Protein AF-0000000087667896 (afdb_homodimer)

Foldseek 3Di:
DPPDAPAQEKEAQAQEDFLVDTDGWMFGHHQQFTADTGHPDGHHPYYHYLHLWYKFFQFEFAAAAAPAPDDVPDAFQHHQQLVLLLQQQLRHAEYAHEQADFAPDAQQVSVVVNCVRNQQHHLHAYHYAYQPQYLDPCCLPPVVLVVLVQFNQEYEAECADPRGHDDLVSLLSVQLSSQQNLGEYEYAFFHHCQLVVQVVVCVVVVNFAQLVLQVSRDLVRRLVRLLSSLVSNVVQLGAYEYEADQFLSSLVSLVVSVVVVRNYAYAHEVCSQPPASVLRGDLQRNSLQQAAPVGHYHNVGNVSVLVCLLVVSHQAYHHNAGHDAPCCQQVVPRRRGNVNGDHHHGGSSPGLQSCLQCCPVVPPHHPSSSLRRGFVVVCLQSFNPPLGSGDDGPHRPWIFIKNQADKDQDFPVLGSHRYPGHSRHRDIGGMGTQWTAHSRDTQGHRSDGNTRRSPYYHDRGDNSGDRDNDGGPVVVD/DPPDAPAQEKEAQAQEDFLVDTDGWMFGHHQQFTADTGHPDGHHPYYHYLHLWYKFFQFEFEAAAAPAPDDVPDAFQHHQQLVQLLQQQLRHAEYAHEQADFAPDAQQVSVVVNCVRQQQHHQHAYHYAYQPQYLDPCCLVPVVLVVLVQFNQEYEAECADPRGHDDLVSLLSVQLSSQQNLGEYEYAFFHHCQLVVQVVVCVVVVNFAQLVLQVSRDLVRRLVRLLSSLVSNVVQLGAYEYEADQFLSSLVSLVVSVVVVRNYAYAHEVCSQPPASVLRRDLQRNSLQQAAPVGHYHNVGNVSVLVCLLVCSHQAYHHNAGHDAPCCQQVVPRRRGNVSGDHHHGGSSPGLQSCLQCCVVVPPHHPSSSLRRGFVVVCLQSFNPPLGSGDDGPHRPWIFIKNQADKDQDFPVLGRHRYPGHSRHRPIGGMGTQWTDHSRDTQGHRSDGNTRRSPYYHDRGDSSGDRDNDGGPVVVD

pLDDT: mean 96.8, std 5.6, range [40.88, 98.94]

InterPro domains:
  IPR006680 Amidohydrolase-related [PF01979] (54-443)
  IPR011059 Metal-dependent hydrolase, composite domain superfamily [G3DSA:2.30.40.10] (11-459)
  IPR011059 Metal-dependent hydrolase, composite domain superfamily [SSF51338] (7-74)
  IPR011059 Metal-dependent hydrolase, composite domain superfamily [SSF51338] (353-462)
  IPR011778 Hydantoinase/dihydropyrimidinase [TIGR02033] (10-461)
  IPR011778 Hydantoinase/dihydropyrimidinase [cd01314] (9-456)
  IPR032466 Metal-dependent hydrolase [SSF51556] (58-389)
  IPR050378 Metallo-dependent Hydrolases Superfamily [PTHR11647] (6-462)

Sequence (954 aa):
MSSKPSFDLVIRGGRVVLPDETVGADIGIVNGLIAAIGPRLGPGKREISAEGRLVLPGGVDSHCHMDQQPWEGKATADDFNTGTLSALCGGTTTVIPFAMQMRGQSLRDIVEDYHQRAGPKAHIDYGFHLIVGDPSPDVLRDEIPALIAEGCTSMKIYLTYDGLKLDDYEVLNVLDLARAEGAMVMVHAENDACIRWLTERFIAARKTQLRYHVQAHPEIGDREATFRAISLSELIETPILISHVAAGGAVEEIRRAKARGLPVYAETCPQYLFLSAEDIDTEDLSGSKCVCTPPPRDKSNQPAIWQGILDGTLELFTSDHSPWNYADKIAGGPDTPFHRIPNGIPGIETRLALLFSAGVNGGRISLQKFADLTSGAPARLFGLYPRKGVIAVGSDADLAIWDPERSVTIDNDMLHHATDHTPYAGQTVRGWPVMTISRGDLVWDDGKVLSEPGRGQFIVRQRPFPPQQGLSKVLASMSSKPSFDLVIRGGRVVLPDETVGADIGIVNGLIAAIGPRLGPGKREISAEGRLVLPGGVDSHCHMDQQPWEGKATADDFNTGTLSALCGGTTTVIPFAMQMRGQSLRDIVEDYHQRAGPKAHIDYGFHLIVGDPSPDVLRDEIPALIAEGCTSMKIYLTYDGLKLDDYEVLNVLDLARAEGAMVMVHAENDACIRWLTERFIAARKTQLRYHVQAHPEIGDREATFRAISLSELIETPILISHVAAGGAVEEIRRAKARGLPVYAETCPQYLFLSAEDIDTEDLSGSKCVCTPPPRDKSNQPAIWQGILDGTLELFTSDHSPWNYADKIAGGPDTPFHRIPNGIPGIETRLALLFSAGVNGGRISLQKFADLTSGAPARLFGLYPRKGVIAVGSDADLAIWDPERSVTIDNDMLHHATDHTPYAGQTVRGWPVMTISRGDLVWDDGKVLSEPGRGQFIVRQRPFPPQQGLSKVLAS

Secondary structure (DSSP, 8-state):
-----SEEEEEEEEEEE-SS-EEEEEEEEETTEEEEEESS---EEEEEE-TTSEEEEPEEEEEE--SPPPBTTB--S--HHHHHHHHHHTTEEEEEEEEEPPTT--HHHHHHHHHHHHTTT-SSEE--EEE-S---HHIIIIIHHHHHHTT--EEEEESSSTTTBPPHHHHHHHHHHHHHHT-EEEEE---HHHHHHHHHHHHHTT--STHHHHHHS-HHHHHHHHHHHHHHHHHHT--EEE-S---HHHHHHHHHHHHTT--EEEEE-THHHH--HHHH--TTSGGGGG--SSPP--GGGHHHHHHHHHHTSS-EE---B----HHHHTTT-TT--GGGSPP-B--TTTHHHHHIIIIITTTSS-HHHHHIIIIIHHHHHTT-TTTSSS--TTSB--EEEEEEEEEEE--GGG--SSSS--TTTT-EEEEEEEEEEETTEEEEETTEE---TT---B--PPPSS----SPPHHHH-/-----SEEEEEEEEEEE-SS-EEEEEEEEETTEEEEEESS---EEEEEE-TTSEEEEPEEEEEE--SPPPBTTB--S--HHHHHHHHHHTTEEEEEEEEEPPTT--HHHHHHHHHHHHTTT-SSEE--EEE-S---HHIIIIIHHHHHHTT--EEEEESSSTTTBPPHHHHHHHHHHHHHHT-EEEEE---HHHHHHHHHHHHHTT--STHHHHHHS-HHHHHHHHHHHHHHHHHHT--EEE-S---HHHHHHHHHHHHTT--EEEEE-THHHH--HHHH--TTSGGGGG--SSPP--GGGHHHHHHHHHTTSS-EE---B----HHHHTTT-TT--GGGSPP-B--TTTHHHHHIIIIITTTSS-HHHHHIIIIIHHHHHTT-TTTSSS--TTSB--EEEEEEEEEEE--GGG--SSSS--TTTT-EEEEEEEEEEETTEEEEETTEE---TT---B--PPPSS----SPPHHHH-

Radius of gyration: 33.61 Å; Cα contacts (8 Å, |Δi|>4): 2438; chains: 2; bounding box: 56×120×76 Å

Solvent-accessible surface area (backbone atoms only — not comparable to full-atom values): 45666 Å² total; per-residue (Å²): 129,84,73,76,60,76,20,55,31,22,43,35,53,13,38,33,47,30,86,88,49,74,40,76,24,21,38,30,20,46,95,27,19,22,67,41,74,39,70,84,62,73,55,30,74,36,73,44,80,29,64,90,20,37,35,34,38,12,24,28,33,68,34,34,54,41,57,42,75,59,60,95,84,45,56,50,45,22,31,32,40,33,38,32,44,12,19,31,63,25,19,28,34,35,38,25,29,51,38,73,28,42,56,90,52,58,58,58,62,43,48,53,51,48,49,65,54,33,47,66,20,13,42,36,32,31,44,44,28,38,30,53,22,45,83,42,69,64,40,59,69,47,40,49,56,53,40,31,75,65,16,36,28,31,34,34,38,30,42,32,58,92,62,31,36,47,54,66,49,56,46,51,53,53,42,52,50,27,30,40,61,8,31,41,38,33,33,44,44,35,34,40,38,55,29,53,53,41,42,53,52,31,50,75,69,70,48,37,54,42,51,45,46,47,63,21,56,41,60,61,31,29,25,42,26,38,47,43,52,52,40,56,27,58,66,55,67,28,54,36,29,43,44,55,54,51,42,44,60,32,49,51,50,51,41,52,40,40,73,70,67,46,62,64,43,25,23,26,35,56,52,39,69,77,44,28,37,70,56,24,48,40,91,83,55,66,11,54,51,54,34,32,80,71,41,31,38,55,69,85,39,28,62,46,49,51,48,26,46,74,73,56,50,30,44,29,49,27,35,54,17,28,24,50,35,63,68,67,40,40,65,70,41,96,72,42,38,33,91,67,39,60,68,27,30,51,34,48,39,49,38,53,32,53,48,37,18,58,26,40,74,57,67,73,39,50,69,46,53,51,44,31,29,28,6,29,41,40,15,47,63,54,22,37,51,63,47,36,27,36,64,45,74,72,6,39,27,29,30,15,33,23,37,66,74,44,74,45,65,41,46,51,87,78,51,55,51,62,39,80,57,45,69,56,50,74,45,71,34,36,21,39,52,39,29,16,25,48,51,52,37,72,32,26,53,69,90,41,80,60,55,48,66,34,6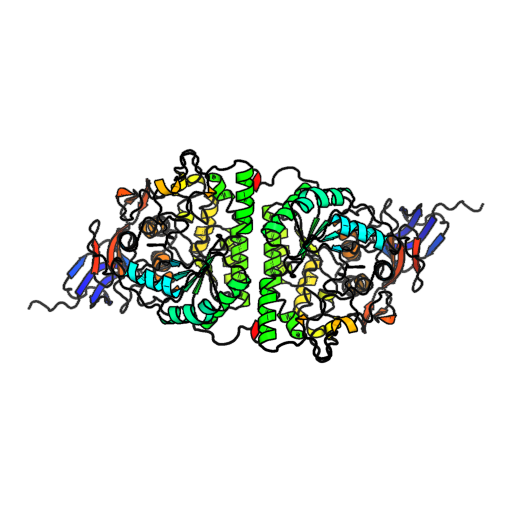6,18,43,81,49,71,26,38,57,53,41,77,55,39,83,64,72,37,70,74,74,65,102,129,85,74,77,60,75,20,56,31,23,43,35,55,12,40,34,48,31,88,89,48,72,42,77,25,20,39,31,22,44,95,27,19,23,66,41,74,38,70,84,63,73,54,30,74,36,74,44,81,30,65,91,21,36,34,34,37,12,23,28,33,68,33,33,54,40,57,42,75,58,60,94,82,42,58,50,45,22,31,33,39,33,39,33,44,13,21,32,62,26,19,28,35,33,38,26,27,49,37,70,30,42,58,90,51,56,58,57,60,42,46,53,51,48,51,66,54,33,45,64,21,14,40,36,33,30,44,45,29,38,30,53,21,46,84,43,70,62,40,59,69,49,42,48,55,53,42,31,74,66,16,36,28,31,34,34,38,30,43,33,58,90,63,30,36,47,54,68,49,56,45,51,53,52,42,52,51,26,30,40,61,6,30,40,38,32,33,45,43,34,36,40,39,55,30,52,53,40,43,52,53,31,51,75,68,70,48,38,54,43,52,46,47,46,64,22,55,40,60,61,29,28,24,40,26,40,48,43,53,51,40,57,27,58,66,55,68,26,54,36,29,42,44,55,54,50,42,44,60,31,49,50,51,50,42,54,42,39,74,72,67,46,60,65,43,25,23,26,36,54,54,39,69,77,43,28,38,70,57,25,48,40,91,83,55,68,10,55,50,55,33,33,80,72,39,32,38,56,70,85,41,28,62,46,51,52,49,26,46,73,72,54,52,29,43,28,49,27,35,55,17,28,24,50,36,63,67,65,38,41,64,72,41,98,74,42,38,34,92,70,39,59,68,26,31,50,34,48,40,50,39,51,32,53,48,38,19,58,26,40,74,56,66,73,39,50,70,47,53,52,45,32,29,29,6,30,41,40,16,46,64,55,21,37,51,63,47,36,28,37,66,45,73,71,7,40,26,29,29,16,32,24,37,67,74,44,74,45,67,40,46,52,86,79,50,56,51,62,37,81,55,43,70,55,52,72,44,71,34,36,21,38,53,38,28,18,24,48,50,53,38,70,31,25,53,68,90,40,79,60,56,51,65,33,65,18,43,82,50,71,26,39,57,53,40,76,55,38,84,66,72,38,70,72,74,64,104

Structure (mmCIF, N/CA/C/O backbone):
data_AF-0000000087667896-model_v1
#
loop_
_entity.id
_entity.type
_entity.pdbx_description
1 polymer D-hydantoinase
#
loop_
_atom_site.group_PDB
_atom_site.id
_atom_site.type_symbol
_atom_site.label_atom_id
_atom_site.label_alt_id
_atom_site.label_comp_id
_atom_site.label_asym_id
_atom_site.label_entity_id
_atom_site.label_seq_id
_atom_site.pdbx_PDB_ins_code
_atom_site.Cartn_x
_atom_site.Cartn_y
_atom_site.Cartn_z
_atom_site.occupancy
_atom_site.B_iso_or_equiv
_atom_site.auth_seq_id
_atom_site.auth_comp_id
_atom_site.auth_asym_id
_atom_site.auth_atom_id
_atom_site.pdbx_PDB_model_num
ATOM 1 N N . MET A 1 1 ? 18.406 -54.406 -46.281 1 41.22 1 MET A N 1
ATOM 2 C CA . MET A 1 1 ? 19.312 -53.781 -45.344 1 41.22 1 MET A CA 1
ATOM 3 C C . MET A 1 1 ? 18.547 -53 -44.281 1 41.22 1 MET A C 1
ATOM 5 O O . MET A 1 1 ? 17.797 -52.062 -44.594 1 41.22 1 MET A O 1
ATOM 9 N N . SER A 1 2 ? 18.094 -53.625 -43.281 1 46.47 2 SER A N 1
ATOM 10 C CA . SER A 1 2 ? 17.297 -53.125 -42.156 1 46.47 2 SER A CA 1
ATOM 11 C C . SER A 1 2 ? 17.922 -51.875 -41.531 1 46.47 2 SER A C 1
ATOM 13 O O . SER A 1 2 ? 19.031 -51.938 -41 1 46.47 2 SER A O 1
ATOM 15 N N . SER A 1 3 ? 17.953 -50.688 -42.094 1 57.38 3 SER A N 1
ATOM 16 C CA . SER A 1 3 ? 18.641 -49.469 -41.719 1 57.38 3 SER A CA 1
ATOM 17 C C . SER A 1 3 ? 18.531 -49.219 -40.219 1 57.38 3 SER A C 1
ATOM 19 O O . SER A 1 3 ? 17.484 -49.438 -39.625 1 57.38 3 SER A O 1
ATOM 21 N N . LYS A 1 4 ? 19.703 -49.219 -39.625 1 71.75 4 LYS A N 1
ATOM 22 C CA . LYS A 1 4 ? 19.875 -49 -38.188 1 71.75 4 LYS A CA 1
ATOM 23 C C . LYS A 1 4 ? 19.125 -47.719 -37.75 1 71.75 4 LYS A C 1
ATOM 25 O O . LYS A 1 4 ? 19.328 -46.656 -38.312 1 71.75 4 LYS A O 1
ATOM 30 N N . PRO A 1 5 ? 18.062 -47.875 -36.844 1 83 5 PRO A N 1
ATOM 31 C CA . PRO A 1 5 ? 17.328 -46.719 -36.375 1 83 5 PRO A CA 1
ATOM 32 C C . PRO A 1 5 ? 18.234 -45.562 -35.938 1 83 5 PRO A C 1
ATOM 34 O O . PRO A 1 5 ? 19.234 -45.812 -35.25 1 83 5 PRO A O 1
ATOM 37 N N . SER A 1 6 ? 17.797 -44.344 -36.375 1 90.81 6 SER A N 1
ATOM 38 C CA . SER A 1 6 ? 18.578 -43.125 -36.094 1 90.81 6 SER A CA 1
ATOM 39 C C . SER A 1 6 ? 18.141 -42.469 -34.781 1 90.81 6 SER A C 1
ATOM 41 O O . SER A 1 6 ? 18.891 -41.688 -34.188 1 90.81 6 SER A O 1
ATOM 43 N N . PHE A 1 7 ? 16.922 -42.812 -34.406 1 97.56 7 PHE A N 1
ATOM 44 C CA . PHE A 1 7 ? 16.344 -42.156 -33.25 1 97.56 7 PHE A CA 1
ATOM 45 C C . PHE A 1 7 ? 15.664 -43.188 -32.312 1 97.56 7 PHE A C 1
ATOM 47 O O . PHE A 1 7 ? 15.312 -44.281 -32.75 1 97.56 7 PHE A O 1
ATOM 54 N N . ASP A 1 8 ? 15.625 -42.938 -31.078 1 98.25 8 ASP A N 1
ATOM 55 C CA . ASP A 1 8 ? 14.852 -43.75 -30.156 1 98.25 8 ASP A CA 1
ATOM 56 C C . ASP A 1 8 ? 13.352 -43.625 -30.422 1 98.25 8 ASP A C 1
ATOM 58 O O . ASP A 1 8 ? 12.625 -44.625 -30.391 1 98.25 8 ASP A O 1
ATOM 62 N N . LEU A 1 9 ? 12.914 -42.469 -30.656 1 98.31 9 LEU A N 1
ATOM 63 C CA . LEU A 1 9 ? 11.523 -42.156 -30.953 1 98.31 9 LEU A CA 1
ATOM 64 C C . LEU A 1 9 ? 11.43 -41.062 -32 1 98.31 9 LEU A C 1
ATOM 66 O O . LEU A 1 9 ? 12.203 -40.094 -31.984 1 98.31 9 LEU A O 1
ATOM 70 N N . VAL A 1 10 ? 10.547 -41.219 -32.969 1 98.56 10 VAL A N 1
ATOM 71 C CA . VAL A 1 10 ? 10.281 -40.188 -33.938 1 98.56 10 VAL A CA 1
ATOM 72 C C . VAL A 1 10 ? 8.789 -39.844 -33.938 1 98.56 10 VAL A C 1
ATOM 74 O O . VAL A 1 10 ? 7.938 -40.719 -34.031 1 98.56 10 VAL A O 1
ATOM 77 N N . ILE A 1 11 ? 8.461 -38.594 -33.656 1 98.62 11 ILE A N 1
ATOM 78 C CA . ILE A 1 11 ? 7.117 -38.094 -33.875 1 98.62 11 ILE A CA 1
ATOM 79 C C . ILE A 1 11 ? 6.957 -37.625 -35.312 1 98.62 11 ILE A C 1
ATOM 81 O O . ILE A 1 11 ? 7.637 -36.719 -35.781 1 98.62 11 ILE A O 1
ATOM 85 N N . ARG A 1 12 ? 6.004 -38.188 -36.062 1 97.81 12 ARG A N 1
ATOM 86 C CA . ARG A 1 12 ? 5.938 -38.031 -37.5 1 97.81 12 ARG A CA 1
ATOM 87 C C . ARG A 1 12 ? 4.797 -37.094 -37.875 1 97.81 12 ARG A C 1
ATOM 89 O O . ARG A 1 12 ? 3.652 -37.281 -37.469 1 97.81 12 ARG A O 1
ATOM 96 N N . GLY A 1 13 ? 5.176 -36.125 -38.656 1 95.94 13 GLY A N 1
ATOM 97 C CA . GLY A 1 13 ? 4.211 -35.438 -39.469 1 95.94 13 GLY A CA 1
ATOM 98 C C . GLY A 1 13 ? 3.316 -34.5 -38.688 1 95.94 13 GLY A C 1
ATOM 99 O O . GLY A 1 13 ? 2.211 -34.156 -39.125 1 95.94 13 GLY A O 1
ATOM 100 N N . GLY A 1 14 ? 3.562 -34.062 -37.531 1 97.31 14 GLY A N 1
ATOM 101 C CA . GLY A 1 14 ? 2.758 -33.125 -36.781 1 97.31 14 GLY A CA 1
ATOM 102 C C . GLY A 1 14 ? 3.016 -31.672 -37.125 1 97.31 14 GLY A C 1
ATOM 103 O O . GLY A 1 14 ? 3.99 -31.359 -37.812 1 97.31 14 GLY A O 1
ATOM 104 N N . ARG A 1 15 ? 2.078 -30.75 -36.781 1 98.62 15 ARG A N 1
ATOM 105 C CA . ARG A 1 15 ? 2.318 -29.312 -36.781 1 98.62 15 ARG A CA 1
ATOM 106 C C . ARG A 1 15 ? 3.012 -28.875 -35.5 1 98.62 15 ARG A C 1
ATOM 108 O O . ARG A 1 15 ? 2.357 -28.672 -34.469 1 98.62 15 ARG A O 1
ATOM 115 N N . VAL A 1 16 ? 4.312 -28.703 -35.625 1 98.81 16 VAL A N 1
ATOM 116 C CA . VAL A 1 16 ? 5.16 -28.453 -34.469 1 98.81 16 VAL A CA 1
ATOM 117 C C . VAL A 1 16 ? 5.156 -26.969 -34.125 1 98.81 16 VAL A C 1
ATOM 119 O O . VAL A 1 16 ? 5.449 -26.125 -35 1 98.81 16 VAL A O 1
ATOM 122 N N . VAL A 1 17 ? 4.801 -26.609 -32.906 1 98.81 17 VAL A N 1
ATOM 123 C CA . VAL A 1 17 ? 4.75 -25.219 -32.469 1 98.81 17 VAL A CA 1
ATOM 124 C C . VAL A 1 17 ? 6.102 -24.812 -31.906 1 98.81 17 VAL A C 1
ATOM 126 O O . VAL A 1 17 ? 6.406 -25.109 -30.75 1 98.81 17 VAL A O 1
ATOM 129 N N . LEU A 1 18 ? 6.871 -24.125 -32.688 1 98.19 18 LEU A N 1
ATOM 130 C CA . LEU A 1 18 ? 8.141 -23.531 -32.281 1 98.19 18 LEU A CA 1
ATOM 131 C C . LEU A 1 18 ? 7.93 -22.109 -31.781 1 98.19 18 LEU A C 1
ATOM 133 O O . LEU A 1 18 ? 6.844 -21.547 -31.922 1 98.19 18 LEU A O 1
ATOM 137 N N . PRO A 1 19 ? 8.953 -21.531 -31.141 1 96.69 19 PRO A N 1
ATOM 138 C CA . PRO A 1 19 ? 8.781 -20.188 -30.562 1 96.69 19 PRO A CA 1
ATOM 139 C C . PRO A 1 19 ? 8.367 -19.141 -31.609 1 96.69 19 PRO A C 1
ATOM 141 O O . PRO A 1 19 ? 7.594 -18.234 -31.297 1 96.69 19 PRO A O 1
ATOM 144 N N . ASP A 1 20 ? 8.766 -19.328 -32.844 1 95.75 20 ASP A N 1
ATOM 145 C CA . ASP A 1 20 ? 8.578 -18.25 -33.781 1 95.75 20 ASP A CA 1
ATOM 146 C C . ASP A 1 20 ? 7.66 -18.688 -34.938 1 95.75 20 ASP A C 1
ATOM 148 O O . ASP A 1 20 ? 7.219 -17.859 -35.719 1 95.75 20 ASP A O 1
ATOM 152 N N . GLU A 1 21 ? 7.359 -19.984 -35.031 1 97.25 21 GLU A N 1
ATOM 153 C CA . GLU A 1 21 ? 6.527 -20.453 -36.125 1 97.25 21 GLU A CA 1
ATOM 154 C C . GLU A 1 21 ? 5.91 -21.812 -35.812 1 97.25 21 GLU A C 1
ATOM 156 O O . GLU A 1 21 ? 6.316 -22.484 -34.844 1 97.25 21 GLU A O 1
ATOM 161 N N . THR A 1 22 ? 4.922 -22.125 -36.531 1 98.38 22 THR A N 1
ATOM 162 C CA . THR A 1 22 ? 4.371 -23.469 -36.562 1 98.38 22 THR A CA 1
ATOM 163 C C . THR A 1 22 ? 4.711 -24.141 -37.906 1 98.38 22 THR A C 1
ATOM 165 O O . THR A 1 22 ? 4.422 -23.609 -38.969 1 98.38 22 THR A O 1
ATOM 168 N N . VAL A 1 23 ? 5.281 -25.375 -37.812 1 98 23 VAL A N 1
ATOM 169 C CA . VAL A 1 23 ? 5.77 -26 -39.031 1 98 23 VAL A CA 1
ATOM 170 C C . VAL A 1 23 ? 5.41 -27.484 -39.062 1 98 23 VAL A C 1
ATOM 172 O O . VAL A 1 23 ? 5.383 -28.125 -38 1 98 23 VAL A O 1
ATOM 175 N N . GLY A 1 24 ? 5.09 -27.969 -40.25 1 98.12 24 GLY A N 1
ATOM 176 C CA . GLY A 1 24 ? 5 -29.406 -40.406 1 98.12 24 GLY A CA 1
ATOM 177 C C . GLY A 1 24 ? 6.352 -30.094 -40.375 1 98.12 24 GLY A C 1
ATOM 178 O O . GLY A 1 24 ? 7.195 -29.844 -41.25 1 98.12 24 GLY A O 1
ATOM 179 N N . ALA A 1 25 ? 6.605 -30.969 -39.375 1 98 25 ALA A N 1
ATOM 180 C CA . ALA A 1 25 ? 7.93 -31.578 -39.25 1 98 25 ALA A CA 1
ATOM 181 C C . ALA A 1 25 ? 7.879 -32.844 -38.406 1 98 25 ALA A C 1
ATOM 183 O O . ALA A 1 25 ? 6.875 -33.125 -37.719 1 98 25 ALA A O 1
ATOM 184 N N . ASP A 1 26 ? 8.898 -33.594 -38.562 1 98.31 26 ASP A N 1
ATOM 185 C CA . ASP A 1 26 ? 9.188 -34.688 -37.625 1 98.31 26 ASP A CA 1
ATOM 186 C C . ASP A 1 26 ? 10.07 -34.219 -36.5 1 98.31 26 ASP A C 1
ATOM 188 O O . ASP A 1 26 ? 10.812 -33.25 -36.625 1 98.31 26 ASP A O 1
ATOM 192 N N . ILE A 1 27 ? 9.922 -34.875 -35.375 1 98.81 27 ILE A N 1
ATOM 193 C CA . ILE A 1 27 ? 10.828 -34.688 -34.25 1 98.81 27 ILE A CA 1
ATOM 194 C C . ILE A 1 27 ? 11.539 -35.969 -33.906 1 98.81 27 ILE A C 1
ATOM 196 O O . ILE A 1 27 ? 10.898 -37 -33.625 1 98.81 27 ILE A O 1
ATOM 200 N N . GLY A 1 28 ? 12.859 -35.969 -34 1 98.75 28 GLY A N 1
ATOM 201 C CA . GLY A 1 28 ? 13.672 -37.094 -33.594 1 98.75 28 GLY A CA 1
ATOM 202 C C . GL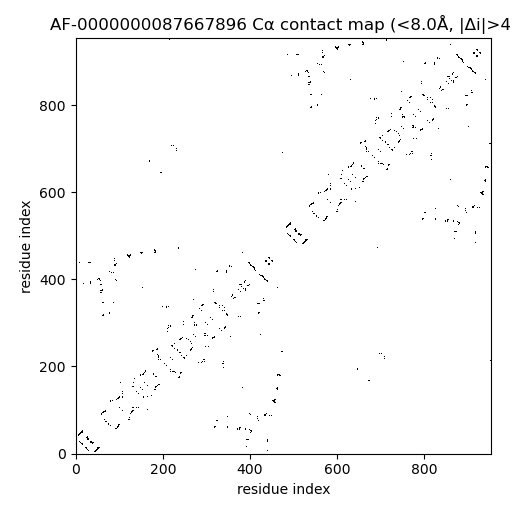Y A 1 28 ? 14.203 -36.969 -32.156 1 98.75 28 GLY A C 1
ATOM 203 O O . GLY A 1 28 ? 14.742 -35.906 -31.797 1 98.75 28 GLY A O 1
ATOM 204 N N . ILE A 1 29 ? 14.039 -38.031 -31.359 1 98.81 29 ILE A N 1
ATOM 205 C CA . ILE A 1 29 ? 14.414 -38 -29.953 1 98.81 29 ILE A CA 1
ATOM 206 C C . ILE A 1 29 ? 15.469 -39.062 -29.688 1 98.81 29 ILE A C 1
ATOM 208 O O . ILE A 1 29 ? 15.352 -40.219 -30.141 1 98.81 29 ILE A O 1
ATOM 212 N N . VAL A 1 30 ? 16.531 -38.719 -29.047 1 98.56 30 VAL A N 1
ATOM 213 C CA . VAL A 1 30 ? 17.594 -39.625 -28.625 1 98.56 30 VAL A CA 1
ATOM 214 C C . VAL A 1 30 ? 17.938 -39.375 -27.156 1 98.56 30 VAL A C 1
ATOM 216 O O . VAL A 1 30 ? 18.219 -38.25 -26.75 1 98.56 30 VAL A O 1
ATOM 219 N N . ASN A 1 31 ? 17.938 -40.438 -26.391 1 98.06 31 ASN A N 1
ATOM 220 C CA . ASN A 1 31 ? 18.297 -40.375 -24.969 1 98.06 31 ASN A CA 1
ATOM 221 C C . ASN A 1 31 ? 17.5 -39.312 -24.234 1 98.06 31 ASN A C 1
ATOM 223 O O . ASN A 1 31 ? 18.062 -38.5 -23.484 1 98.06 31 ASN A O 1
ATOM 227 N N . GLY A 1 32 ? 16.203 -39.219 -24.578 1 98.38 32 GLY A N 1
ATOM 228 C CA . GLY A 1 32 ? 15.289 -38.344 -23.875 1 98.38 32 GLY A CA 1
ATOM 229 C C . GLY A 1 32 ? 15.367 -36.906 -24.328 1 98.38 32 GLY A C 1
ATOM 230 O O . GLY A 1 32 ? 14.633 -36.031 -23.828 1 98.38 32 GLY A O 1
ATOM 231 N N . LEU A 1 33 ? 16.219 -36.594 -25.328 1 98.69 33 LEU A N 1
ATOM 232 C CA . LEU A 1 33 ? 16.422 -35.25 -25.812 1 98.69 33 LEU A CA 1
ATOM 233 C C . LEU A 1 33 ? 15.953 -35.094 -27.25 1 98.69 33 LEU A C 1
ATOM 235 O O . LEU A 1 33 ? 16.016 -36.062 -28.031 1 98.69 33 LEU A O 1
ATOM 239 N N . ILE A 1 34 ? 15.453 -33.938 -27.547 1 98.81 34 ILE A N 1
ATOM 240 C CA . ILE A 1 34 ? 15.18 -33.656 -28.938 1 98.81 34 ILE A CA 1
ATOM 241 C C . ILE A 1 34 ? 16.484 -33.562 -29.719 1 98.81 34 ILE A C 1
ATOM 243 O O . ILE A 1 34 ? 17.312 -32.656 -29.453 1 98.81 34 ILE A O 1
ATOM 247 N N . ALA A 1 35 ? 16.625 -34.375 -30.672 1 98.56 35 ALA A N 1
ATOM 248 C CA . ALA A 1 35 ? 17.891 -34.469 -31.391 1 98.56 35 ALA A CA 1
ATOM 249 C C . ALA A 1 35 ? 17.781 -33.781 -32.75 1 98.56 35 ALA A C 1
ATOM 251 O O . ALA A 1 35 ? 18.781 -33.281 -33.281 1 98.56 35 ALA A O 1
ATOM 252 N N . ALA A 1 36 ? 16.562 -33.812 -33.281 1 98.25 36 ALA A N 1
ATOM 253 C CA . ALA A 1 36 ? 16.375 -33.25 -34.594 1 98.25 36 ALA A CA 1
ATOM 254 C C . ALA A 1 36 ? 14.922 -32.812 -34.812 1 98.25 36 ALA A C 1
ATOM 256 O O . ALA A 1 36 ? 14 -33.438 -34.25 1 98.25 36 ALA A O 1
ATOM 257 N N . ILE A 1 37 ? 14.734 -31.781 -35.594 1 98.25 37 ILE A N 1
ATOM 258 C CA . ILE A 1 37 ? 13.445 -31.297 -36.062 1 98.25 37 ILE A CA 1
ATOM 259 C C . ILE A 1 37 ? 13.516 -31.016 -37.562 1 98.25 37 ILE A C 1
ATOM 261 O O . ILE A 1 37 ? 14.344 -30.203 -38 1 98.25 37 ILE A O 1
ATOM 265 N N . GLY A 1 38 ? 12.766 -31.625 -38.312 1 96.62 38 GLY A N 1
ATOM 266 C CA . GLY A 1 38 ? 12.812 -31.391 -39.75 1 96.62 38 GLY A CA 1
ATOM 267 C C . GLY A 1 38 ? 11.945 -32.344 -40.531 1 96.62 38 GLY A C 1
ATOM 268 O O . GLY A 1 38 ? 11.266 -33.219 -39.969 1 96.62 38 GLY A O 1
ATOM 269 N N . PRO A 1 39 ? 11.93 -32.156 -41.812 1 95.31 39 PRO A N 1
ATOM 270 C CA . PRO A 1 39 ? 11.102 -33.031 -42.656 1 95.31 39 PRO A CA 1
ATOM 271 C C . PRO A 1 39 ? 11.742 -34.375 -42.906 1 95.31 39 PRO A C 1
ATOM 273 O O . PRO A 1 39 ? 12.969 -34.469 -43.062 1 95.31 39 PRO A O 1
ATOM 276 N N . ARG A 1 40 ? 10.992 -35.406 -42.938 1 93.94 40 ARG A N 1
ATOM 277 C CA . ARG A 1 40 ? 11.352 -36.75 -43.406 1 93.94 40 ARG A CA 1
ATOM 278 C C . ARG A 1 40 ? 12.594 -37.25 -42.688 1 93.94 40 ARG A C 1
ATOM 280 O O . ARG A 1 40 ? 13.57 -37.656 -43.344 1 93.94 40 ARG A O 1
ATOM 287 N N . LEU A 1 41 ? 12.531 -37.281 -41.406 1 96.5 41 LEU A N 1
ATOM 288 C CA . LEU A 1 41 ? 13.633 -37.812 -40.625 1 96.5 41 LEU A CA 1
ATOM 289 C C . LEU A 1 41 ? 13.742 -39.312 -40.781 1 96.5 41 LEU A C 1
ATOM 291 O O . LEU A 1 41 ? 12.773 -39.969 -41.188 1 96.5 41 LEU A O 1
ATOM 295 N N . GLY A 1 42 ? 14.898 -39.844 -40.5 1 95.25 42 GLY A N 1
ATOM 296 C CA . GLY A 1 42 ? 15.102 -41.281 -40.531 1 95.25 42 GLY A CA 1
ATOM 297 C C . GLY A 1 42 ? 14.234 -42.031 -39.531 1 95.25 42 GLY A C 1
ATOM 298 O O . GLY A 1 42 ? 13.477 -41.406 -38.781 1 95.25 42 GLY A O 1
ATOM 299 N N . PRO A 1 43 ? 14.312 -43.344 -39.562 1 95.75 43 PRO A N 1
ATOM 300 C CA . PRO A 1 43 ? 13.414 -44.125 -38.719 1 95.75 43 PRO A CA 1
ATOM 301 C C . PRO A 1 43 ? 13.812 -44.094 -37.25 1 95.75 43 PRO A C 1
ATOM 303 O O . PRO A 1 43 ? 14.984 -43.906 -36.906 1 95.75 43 PRO A O 1
ATOM 306 N N . GLY A 1 44 ? 12.852 -44.188 -36.375 1 96.5 44 GLY A N 1
ATOM 307 C CA . GLY A 1 44 ? 13.062 -44.406 -34.938 1 96.5 44 GLY A CA 1
ATOM 308 C C . GLY A 1 44 ? 12.812 -45.844 -34.5 1 96.5 44 GLY A C 1
ATOM 309 O O . GLY A 1 44 ? 12.18 -46.594 -35.219 1 96.5 44 GLY A O 1
ATOM 310 N N . LYS A 1 45 ? 13.445 -46.188 -33.406 1 97.5 45 LYS A N 1
ATOM 311 C CA . LYS A 1 45 ? 13.055 -47.469 -32.781 1 97.5 45 LYS A CA 1
ATOM 312 C C . LYS A 1 45 ? 11.547 -47.531 -32.594 1 97.5 45 LYS A C 1
ATOM 314 O O . LYS A 1 45 ? 10.945 -48.594 -32.781 1 97.5 45 LYS A O 1
ATOM 319 N N . ARG A 1 46 ? 10.961 -46.469 -32.188 1 97.25 46 ARG A N 1
ATOM 320 C CA . ARG A 1 46 ? 9.523 -46.281 -32.094 1 97.25 46 ARG A CA 1
ATOM 321 C C . ARG A 1 46 ? 9.086 -45.062 -32.875 1 97.25 46 ARG A C 1
ATOM 323 O O . ARG A 1 46 ? 9.836 -44.094 -33 1 97.25 46 ARG A O 1
ATOM 330 N N . GLU A 1 47 ? 7.949 -45.094 -33.406 1 97.25 47 GLU A N 1
ATOM 331 C CA . GLU A 1 47 ? 7.418 -43.969 -34.125 1 97.25 47 GLU A CA 1
ATOM 332 C C . GLU A 1 47 ? 5.977 -43.688 -33.75 1 97.25 47 GLU A C 1
ATOM 334 O O . GLU A 1 47 ? 5.191 -44.594 -33.5 1 97.25 47 GLU A O 1
ATOM 339 N N . ILE A 1 48 ? 5.648 -42.5 -33.594 1 97.56 48 ILE A N 1
ATOM 340 C CA . ILE A 1 48 ? 4.309 -42 -33.281 1 97.56 48 ILE A CA 1
ATOM 341 C C . ILE A 1 48 ? 3.838 -41.062 -34.375 1 97.56 48 ILE A C 1
ATOM 343 O O . ILE A 1 48 ? 4.559 -40.125 -34.75 1 97.56 48 ILE A O 1
ATOM 347 N N . SER A 1 49 ? 2.729 -41.312 -34.938 1 97.44 49 SER A N 1
ATOM 348 C CA . SER A 1 49 ? 2.154 -40.406 -35.938 1 97.44 49 SER A CA 1
ATOM 349 C C . SER A 1 49 ? 1.455 -39.219 -35.25 1 97.44 49 SER A C 1
ATOM 351 O O . SER A 1 49 ? 0.618 -39.438 -34.375 1 97.44 49 SER A O 1
ATOM 353 N N . ALA A 1 50 ? 1.774 -38.062 -35.656 1 97.94 50 ALA A N 1
ATOM 354 C CA . ALA A 1 50 ? 1.093 -36.844 -35.219 1 97.94 50 ALA A CA 1
ATOM 355 C C . ALA A 1 50 ? 0.39 -36.156 -36.375 1 97.94 50 ALA A C 1
ATOM 357 O O . ALA A 1 50 ? 0.176 -34.938 -36.344 1 97.94 50 ALA A O 1
ATOM 358 N N . GLU A 1 51 ? 0.141 -36.906 -37.375 1 96 51 GLU A N 1
ATOM 359 C CA . GLU A 1 51 ? -0.55 -36.344 -38.531 1 96 51 GLU A CA 1
ATOM 360 C C . GLU A 1 51 ? -1.896 -35.75 -38.125 1 96 51 GLU A C 1
ATOM 362 O O . GLU A 1 51 ? -2.686 -36.375 -37.438 1 96 51 GLU A O 1
ATOM 367 N N . GLY A 1 52 ? -2.129 -34.531 -38.562 1 96.38 52 GLY A N 1
ATOM 368 C CA . GLY A 1 52 ? -3.375 -33.844 -38.25 1 96.38 52 GLY A CA 1
ATOM 369 C C . GLY A 1 52 ? -3.432 -33.281 -36.844 1 96.38 52 GLY A C 1
ATOM 370 O O . GLY A 1 52 ? -4.453 -32.75 -36.438 1 96.38 52 GLY A O 1
ATOM 371 N N . ARG A 1 53 ? -2.348 -33.375 -36.156 1 98.44 53 ARG A N 1
ATOM 372 C CA . ARG A 1 53 ? -2.301 -32.969 -34.75 1 98.44 53 ARG A CA 1
ATOM 373 C C . ARG A 1 53 ? -1.281 -31.844 -34.562 1 98.44 53 ARG A C 1
ATOM 375 O O . ARG A 1 53 ? -0.472 -31.578 -35.438 1 98.44 53 ARG A O 1
ATOM 382 N N . LEU A 1 54 ? -1.437 -31.141 -33.469 1 98.81 54 LEU A N 1
ATOM 383 C CA . LEU A 1 54 ? -0.447 -30.172 -33.031 1 98.81 54 LEU A CA 1
ATOM 384 C C . LEU A 1 54 ? 0.552 -30.797 -32.062 1 98.81 54 LEU A C 1
ATOM 386 O O . LEU A 1 54 ? 0.179 -31.625 -31.234 1 98.81 54 LEU A O 1
ATOM 390 N N . VAL A 1 55 ? 1.786 -30.484 -32.188 1 98.94 55 VAL A N 1
ATOM 391 C CA . VAL A 1 55 ? 2.814 -30.859 -31.234 1 98.94 55 VAL A CA 1
ATOM 392 C C . VAL A 1 55 ? 3.291 -29.641 -30.469 1 98.94 55 VAL A C 1
ATOM 394 O O . VAL A 1 55 ? 3.914 -28.734 -31.047 1 98.94 55 VAL A O 1
ATOM 397 N N . LEU A 1 56 ? 3.023 -29.562 -29.219 1 98.88 56 LEU A N 1
ATOM 398 C CA . LEU A 1 56 ? 3.352 -28.438 -28.344 1 98.88 56 LEU A CA 1
ATOM 399 C C . LEU A 1 56 ? 4.391 -28.844 -27.312 1 98.88 56 LEU A C 1
ATOM 401 O O . LEU A 1 56 ? 4.543 -30.031 -27.016 1 98.88 56 LEU A O 1
ATOM 405 N N . PRO A 1 57 ? 5.203 -27.859 -26.859 1 98.94 57 PRO A N 1
ATOM 406 C CA . PRO A 1 57 ? 5.996 -28.219 -25.672 1 98.94 57 PRO A CA 1
ATOM 407 C C . PRO A 1 57 ? 5.133 -28.672 -24.5 1 98.94 57 PRO A C 1
ATOM 409 O O . PRO A 1 57 ? 4.02 -28.172 -24.312 1 98.94 57 PRO A O 1
ATOM 412 N N . GLY A 1 58 ? 5.586 -29.688 -23.75 1 98.88 58 GLY A N 1
ATOM 413 C CA . GLY A 1 58 ? 4.887 -30.047 -22.531 1 98.88 58 GLY A CA 1
ATOM 414 C C . GLY A 1 58 ? 4.691 -28.875 -21.578 1 98.88 58 GLY A C 1
ATOM 415 O O . GLY A 1 58 ? 5.598 -28.062 -21.406 1 98.88 58 GLY A O 1
ATOM 416 N N . GLY A 1 59 ? 3.527 -28.734 -21 1 98.88 59 GLY A N 1
ATOM 417 C CA . GLY A 1 59 ? 3.252 -27.641 -20.078 1 98.88 59 GLY A CA 1
ATOM 418 C C . GLY A 1 59 ? 4.168 -27.641 -18.859 1 98.88 59 GLY A C 1
ATOM 419 O O . GLY A 1 59 ? 4.598 -28.688 -18.406 1 98.88 59 GLY A O 1
ATOM 420 N N . VAL A 1 60 ? 4.5 -26.469 -18.391 1 98.94 60 VAL A N 1
ATOM 421 C CA . VAL A 1 60 ? 5.191 -26.234 -17.125 1 98.94 60 VAL A CA 1
ATOM 422 C C . VAL A 1 60 ? 4.27 -25.5 -16.156 1 98.94 60 VAL A C 1
ATOM 424 O O . VAL A 1 60 ? 3.939 -24.328 -16.359 1 98.94 60 VAL A O 1
ATOM 427 N N . ASP A 1 61 ? 3.822 -26.188 -15.125 1 98.88 61 ASP A N 1
ATOM 428 C CA . ASP A 1 61 ? 2.963 -25.562 -14.125 1 98.88 61 ASP A CA 1
ATOM 429 C C . ASP A 1 61 ? 3.768 -25.141 -12.898 1 98.88 61 ASP A C 1
ATOM 431 O O . ASP A 1 61 ? 4.07 -25.969 -12.031 1 98.88 61 ASP A O 1
ATOM 435 N N . SER A 1 62 ? 4 -23.844 -12.812 1 98.81 62 SER A N 1
ATOM 436 C CA . SER A 1 62 ? 4.891 -23.328 -11.781 1 98.81 62 SER A CA 1
ATOM 437 C C . SER A 1 62 ? 4.117 -22.938 -10.523 1 98.81 62 SER A C 1
ATOM 439 O O . SER A 1 62 ? 4.656 -22.281 -9.633 1 98.81 62 SER A O 1
ATOM 441 N N . HIS A 1 63 ? 2.855 -23.266 -10.398 1 98.81 63 HIS A N 1
ATOM 442 C CA . HIS A 1 63 ? 2.041 -22.984 -9.227 1 98.81 63 HIS A CA 1
ATOM 443 C C . HIS A 1 63 ? 0.997 -24.062 -8.992 1 98.81 63 HIS A C 1
ATOM 445 O O . HIS A 1 63 ? -0.088 -24.031 -9.578 1 98.81 63 HIS A O 1
ATOM 451 N N . CYS A 1 64 ? 1.294 -24.953 -8.156 1 98.31 64 CYS A N 1
ATOM 452 C CA . CYS A 1 64 ? 0.397 -26.047 -7.773 1 98.31 64 CYS A CA 1
ATOM 453 C C . CYS A 1 64 ? 0.768 -26.594 -6.402 1 98.31 64 CYS A C 1
ATOM 455 O O . CYS A 1 64 ? 1.896 -26.422 -5.941 1 98.31 64 CYS A O 1
ATOM 457 N N . HIS A 1 65 ? -0.128 -27.172 -5.781 1 96.94 65 HIS A N 1
ATOM 458 C CA . HIS A 1 65 ? 0.061 -27.781 -4.473 1 96.94 65 HIS A CA 1
ATOM 459 C C . HIS A 1 65 ? -0.133 -29.297 -4.539 1 96.94 65 HIS A C 1
ATOM 461 O O . HIS A 1 65 ? -1.121 -29.766 -5.098 1 96.94 65 HIS A O 1
ATOM 467 N N . MET A 1 66 ? 0.843 -30.016 -4.035 1 94.38 66 MET A N 1
ATOM 468 C CA . MET A 1 66 ? 0.812 -31.484 -3.984 1 94.38 66 MET A CA 1
ATOM 469 C C . MET A 1 66 ? 1.392 -32 -2.67 1 94.38 66 MET A C 1
ATOM 471 O O . MET A 1 66 ? 2.477 -31.578 -2.262 1 94.38 66 MET A O 1
ATOM 475 N N . ASP A 1 67 ? 0.652 -32.875 -2.008 1 93.12 67 ASP A N 1
ATOM 476 C CA . ASP A 1 67 ? 1.132 -33.531 -0.792 1 93.12 67 ASP A CA 1
ATOM 477 C C . ASP A 1 67 ? 1.502 -32.5 0.272 1 93.12 67 ASP A C 1
ATOM 479 O O . ASP A 1 67 ? 2.521 -32.625 0.95 1 93.12 67 ASP A O 1
ATOM 483 N N . GLN A 1 68 ? 0.715 -31.422 0.231 1 86.88 68 GLN A N 1
ATOM 484 C CA . GLN A 1 68 ? 1.032 -30.359 1.185 1 86.88 68 GLN A CA 1
ATOM 485 C C . GLN A 1 68 ? 0.738 -30.797 2.615 1 86.88 68 GLN A C 1
ATOM 487 O O . GLN A 1 68 ? -0.286 -31.438 2.877 1 86.88 68 GLN A O 1
ATOM 492 N N . GLN A 1 69 ? 1.69 -30.547 3.479 1 80.81 69 GLN A N 1
ATOM 493 C CA . GLN A 1 69 ? 1.483 -30.875 4.883 1 80.81 69 GLN A CA 1
ATOM 494 C C . GLN A 1 69 ? 0.188 -30.266 5.41 1 80.81 69 GLN A C 1
ATOM 496 O O . GLN A 1 69 ? -0.185 -29.156 5.023 1 80.81 69 GLN A O 1
ATOM 501 N N . PRO A 1 70 ? -0.437 -31.109 6.293 1 74.31 70 PRO A N 1
ATOM 502 C CA . PRO A 1 70 ? -1.721 -30.625 6.805 1 74.31 70 PRO A CA 1
ATOM 503 C C . PRO A 1 70 ? -1.596 -29.297 7.551 1 74.31 70 PRO A C 1
ATOM 505 O O . PRO A 1 70 ? -0.607 -29.078 8.25 1 74.31 70 PRO A O 1
ATOM 508 N N . TRP A 1 71 ? -2.438 -28.516 7.133 1 67.31 71 TRP A N 1
ATOM 509 C CA . TRP A 1 71 ? -2.656 -27.281 7.875 1 67.31 71 TRP A CA 1
ATOM 510 C C . TRP A 1 71 ? -3.93 -27.359 8.711 1 67.31 71 TRP A C 1
ATOM 512 O O . TRP A 1 71 ? -5.016 -27.609 8.18 1 67.31 71 TRP A O 1
ATOM 522 N N . GLU A 1 72 ? -3.775 -27.234 9.875 1 61.94 72 GLU A N 1
ATOM 523 C CA . GLU A 1 72 ? -4.883 -27.406 10.812 1 61.94 72 GLU A CA 1
ATOM 524 C C . GLU A 1 72 ? -5.539 -28.766 10.664 1 61.94 72 GLU A C 1
ATOM 526 O O . GLU A 1 72 ? -6.766 -28.891 10.68 1 61.94 72 GLU A O 1
ATOM 531 N N . GLY A 1 73 ? -4.797 -29.797 10.297 1 66.19 73 GLY A N 1
ATOM 532 C CA . GLY A 1 73 ? -5.25 -31.188 10.305 1 66.19 73 GLY A CA 1
ATOM 533 C C . GLY A 1 73 ? -5.812 -31.625 8.969 1 66.19 73 GLY A C 1
ATOM 534 O O . GLY A 1 73 ? -6.281 -32.75 8.836 1 66.19 73 GLY A O 1
ATOM 535 N N . LYS A 1 74 ? -5.812 -30.844 8.031 1 74.69 74 LYS A N 1
ATOM 536 C CA . LYS A 1 74 ? -6.383 -31.203 6.734 1 74.69 74 LYS A CA 1
ATOM 537 C C . LYS A 1 74 ? -5.344 -31.062 5.621 1 74.69 74 LYS A C 1
ATOM 539 O O . LYS A 1 74 ? -4.453 -30.219 5.695 1 74.69 74 LYS A O 1
ATOM 544 N N . ALA A 1 75 ? -5.453 -32.062 4.758 1 79.94 75 ALA A N 1
ATOM 545 C CA . ALA A 1 75 ? -4.523 -32.062 3.631 1 79.94 75 ALA A CA 1
ATOM 546 C C . ALA A 1 75 ? -5.27 -32.062 2.301 1 79.94 75 ALA A C 1
ATOM 548 O O . ALA A 1 75 ? -6.414 -32.531 2.229 1 79.94 75 ALA A O 1
ATOM 549 N N . THR A 1 76 ? -4.613 -31.484 1.337 1 89.06 76 THR A N 1
ATOM 550 C CA . THR A 1 76 ? -5.16 -31.516 -0.015 1 89.06 76 THR A CA 1
ATOM 551 C C . THR A 1 76 ? -5.293 -32.969 -0.508 1 89.06 76 THR A C 1
ATOM 553 O O . THR A 1 76 ? -4.645 -33.875 0.02 1 89.06 76 THR A O 1
ATOM 556 N N . ALA A 1 77 ? -6.18 -33.156 -1.423 1 94.31 77 ALA A N 1
ATOM 557 C CA . ALA A 1 77 ? -6.57 -34.5 -1.877 1 94.31 77 ALA A CA 1
ATOM 558 C C . ALA A 1 77 ? -5.441 -35.156 -2.658 1 94.31 77 ALA A C 1
ATOM 560 O O . ALA A 1 77 ? -5.227 -36.375 -2.539 1 94.31 77 ALA A O 1
ATOM 561 N N . ASP A 1 78 ? -4.695 -34.375 -3.357 1 96.94 78 ASP A N 1
ATOM 562 C CA . ASP A 1 78 ? -3.684 -34.969 -4.234 1 96.94 78 ASP A CA 1
ATOM 563 C C . ASP A 1 78 ? -2.324 -35.031 -3.539 1 96.94 78 ASP A C 1
ATOM 565 O O . ASP A 1 78 ? -1.924 -34.062 -2.869 1 96.94 78 ASP A O 1
ATOM 569 N N . ASP A 1 79 ? -1.685 -36.125 -3.67 1 96.62 79 ASP A N 1
ATOM 570 C CA . ASP A 1 79 ? -0.252 -36.219 -3.402 1 96.62 79 ASP A CA 1
ATOM 571 C C . ASP A 1 79 ? 0.552 -36.156 -4.699 1 96.62 79 ASP A C 1
ATOM 573 O O . ASP A 1 79 ? 0.03 -35.781 -5.742 1 96.62 79 ASP A O 1
ATOM 577 N N . PHE A 1 80 ? 1.839 -36.5 -4.652 1 98.06 80 PHE A N 1
ATOM 578 C CA . PHE A 1 80 ? 2.688 -36.406 -5.832 1 98.06 80 PHE A CA 1
ATOM 579 C C . PHE A 1 80 ? 2.301 -37.469 -6.863 1 98.06 80 PHE A C 1
ATOM 581 O O . PHE A 1 80 ? 2.562 -37.312 -8.055 1 98.06 80 PHE A O 1
ATOM 588 N N . ASN A 1 81 ? 1.73 -38.594 -6.426 1 98.31 81 ASN A N 1
ATOM 589 C CA . ASN A 1 81 ? 1.285 -39.594 -7.363 1 98.31 81 ASN A CA 1
ATOM 590 C C . ASN A 1 81 ? 0.1 -39.125 -8.195 1 98.31 81 ASN A C 1
ATOM 592 O O . ASN A 1 81 ? 0.226 -38.938 -9.406 1 98.31 81 ASN A O 1
ATOM 596 N N . THR A 1 82 ? -0.992 -38.812 -7.523 1 98.25 82 THR A N 1
ATOM 597 C CA . THR A 1 82 ? -2.217 -38.469 -8.234 1 98.25 82 THR A CA 1
ATOM 598 C C . THR A 1 82 ? -2.096 -37.062 -8.859 1 98.25 82 THR A C 1
ATOM 600 O O . THR A 1 82 ? -2.645 -36.812 -9.93 1 98.25 82 THR A O 1
ATOM 603 N N . GLY A 1 83 ? -1.401 -36.125 -8.195 1 98.44 83 GLY A N 1
ATOM 604 C CA . GLY A 1 83 ? -1.221 -34.812 -8.742 1 98.44 83 GLY A CA 1
ATOM 605 C C . GLY A 1 83 ? -0.444 -34.781 -10.047 1 98.44 83 GLY A C 1
ATOM 606 O O . GLY A 1 83 ? -0.864 -34.156 -11.023 1 98.44 83 GLY A O 1
ATOM 607 N N . THR A 1 84 ? 0.697 -35.5 -10.102 1 98.75 84 THR A N 1
ATOM 608 C CA . THR A 1 84 ? 1.516 -35.531 -11.305 1 98.75 84 THR A CA 1
ATOM 609 C C . THR A 1 84 ? 0.865 -36.375 -12.391 1 98.75 84 THR A C 1
ATOM 611 O O . THR A 1 84 ? 1.039 -36.125 -13.578 1 98.75 84 THR A O 1
ATOM 614 N N . LEU A 1 85 ? 0.112 -37.375 -11.977 1 98.62 85 LEU A N 1
ATOM 615 C CA . LEU A 1 85 ? -0.679 -38.156 -12.93 1 98.62 85 LEU A CA 1
ATOM 616 C C . LEU A 1 85 ? -1.71 -37.281 -13.617 1 98.62 85 LEU A C 1
ATOM 618 O O . LEU A 1 85 ? -1.84 -37.312 -14.844 1 98.62 85 LEU A O 1
ATOM 622 N N . SER A 1 86 ? -2.459 -36.531 -12.781 1 98.56 86 SER A N 1
ATOM 623 C CA . SER A 1 86 ? -3.432 -35.594 -13.32 1 98.56 86 SER A CA 1
ATOM 624 C C . SER A 1 86 ? -2.768 -34.594 -14.266 1 98.56 86 SER A C 1
ATOM 626 O O . SER A 1 86 ? -3.311 -34.281 -15.328 1 98.56 86 SER A O 1
ATOM 628 N N . ALA A 1 87 ? -1.592 -34.094 -13.93 1 98.81 87 ALA A N 1
ATOM 629 C CA . ALA A 1 87 ? -0.85 -33.125 -14.734 1 98.81 87 ALA A CA 1
ATOM 630 C C . ALA A 1 87 ? -0.516 -33.719 -16.109 1 98.81 87 ALA A C 1
ATOM 632 O O . ALA A 1 87 ? -0.812 -33.094 -17.141 1 98.81 87 ALA A O 1
ATOM 633 N N . LEU A 1 88 ? 0.08 -34.906 -16.188 1 98.62 88 LEU A N 1
ATOM 634 C CA . LEU A 1 88 ? 0.544 -35.438 -17.453 1 98.62 88 LEU A CA 1
ATOM 635 C C . LEU A 1 88 ? -0.633 -35.781 -18.359 1 98.62 88 LEU A C 1
ATOM 637 O O . LEU A 1 88 ? -0.525 -35.688 -19.594 1 98.62 88 LEU A O 1
ATOM 641 N N . CYS A 1 89 ? -1.771 -36.125 -17.781 1 98.62 89 CYS A N 1
ATOM 642 C CA . CYS A 1 89 ? -2.955 -36.406 -18.578 1 98.62 89 CYS A CA 1
ATOM 643 C C . CYS A 1 89 ? -3.521 -35.156 -19.203 1 98.62 89 CYS A C 1
ATOM 645 O O . CYS A 1 89 ? -4.305 -35.219 -20.141 1 98.62 89 CYS A O 1
ATOM 647 N N . GLY A 1 90 ? -3.176 -34 -18.625 1 98.62 90 GLY A N 1
ATOM 648 C CA . GLY A 1 90 ? -3.572 -32.719 -19.172 1 98.62 90 GLY A CA 1
ATOM 649 C C . GLY A 1 90 ? -2.51 -32.094 -20.047 1 98.62 90 GLY A C 1
ATOM 650 O O . GLY A 1 90 ? -2.646 -30.953 -20.469 1 98.62 90 GLY A O 1
ATOM 651 N N . GLY A 1 91 ? -1.429 -32.781 -20.312 1 98.81 91 GLY A N 1
ATOM 652 C CA . GLY A 1 91 ? -0.408 -32.281 -21.219 1 98.81 91 GLY A CA 1
ATOM 653 C C . GLY A 1 91 ? 0.72 -31.562 -20.516 1 98.81 91 GLY A C 1
ATOM 654 O O . GLY A 1 91 ? 1.531 -30.891 -21.156 1 98.81 91 GLY A O 1
ATOM 655 N N . THR A 1 92 ? 0.77 -31.594 -19.188 1 98.94 92 THR A N 1
ATOM 656 C CA . THR A 1 92 ? 1.823 -30.969 -18.406 1 98.94 92 THR A CA 1
ATOM 657 C C . THR A 1 92 ? 2.928 -31.969 -18.078 1 98.94 92 THR A C 1
ATOM 659 O O . THR A 1 92 ? 2.65 -33.094 -17.656 1 98.94 92 THR A O 1
ATOM 662 N N . THR A 1 93 ? 4.195 -31.578 -18.297 1 98.88 93 THR A N 1
ATOM 663 C CA . THR A 1 93 ? 5.281 -32.531 -18.125 1 98.88 93 THR A CA 1
ATOM 664 C C . THR A 1 93 ? 6.199 -32.125 -16.984 1 98.88 93 THR A C 1
ATOM 666 O O . THR A 1 93 ? 7.074 -32.875 -16.562 1 98.88 93 THR A O 1
ATOM 669 N N . THR A 1 94 ? 6.066 -30.922 -16.469 1 98.94 94 THR A N 1
ATOM 670 C CA . THR A 1 94 ? 6.883 -30.422 -15.367 1 98.94 94 THR A CA 1
ATOM 671 C C . THR A 1 94 ? 6.043 -29.609 -14.391 1 98.94 94 THR A C 1
ATOM 673 O O . THR A 1 94 ? 5.227 -28.781 -14.812 1 98.94 94 THR A O 1
ATOM 676 N N . VAL A 1 95 ? 6.168 -29.891 -13.078 1 98.81 95 VAL A N 1
ATOM 677 C CA . VAL A 1 95 ? 5.449 -29.125 -12.062 1 98.81 95 VAL A CA 1
ATOM 678 C C . VAL A 1 95 ? 6.43 -28.625 -11.008 1 98.81 95 VAL A C 1
ATOM 680 O O . VAL A 1 95 ? 7.461 -29.25 -10.758 1 98.81 95 VAL A O 1
ATOM 683 N N . ILE A 1 96 ? 6.145 -27.453 -10.438 1 98.81 96 ILE A N 1
ATOM 684 C CA . ILE A 1 96 ? 6.938 -26.906 -9.336 1 98.81 96 ILE A CA 1
ATOM 685 C C . ILE A 1 96 ? 6.035 -26.656 -8.133 1 98.81 96 ILE A C 1
ATOM 687 O O . ILE A 1 96 ? 5.621 -25.516 -7.895 1 98.81 96 ILE A O 1
ATOM 691 N N . PRO A 1 97 ? 5.715 -27.719 -7.363 1 98.06 97 PRO A N 1
ATOM 692 C CA . PRO A 1 97 ? 4.871 -27.562 -6.176 1 98.06 97 PRO A CA 1
ATOM 693 C C . PRO A 1 97 ? 5.574 -26.797 -5.051 1 98.06 97 PRO A C 1
ATOM 695 O O . PRO A 1 97 ? 6.773 -26.516 -5.148 1 98.06 97 PRO A O 1
ATOM 698 N N . PHE A 1 98 ? 4.82 -26.469 -4.047 1 97.31 98 PHE A N 1
ATOM 699 C CA . PHE A 1 98 ? 5.301 -25.625 -2.947 1 97.31 98 PHE A CA 1
ATOM 700 C C . PHE A 1 98 ? 5.68 -26.484 -1.747 1 97.31 98 PHE A C 1
ATOM 702 O O . PHE A 1 98 ? 4.871 -27.281 -1.262 1 97.31 98 PHE A O 1
ATOM 709 N N . ALA A 1 99 ? 6.898 -26.359 -1.273 1 97.06 99 ALA A N 1
ATOM 710 C CA . ALA A 1 99 ? 7.293 -26.828 0.051 1 97.06 99 ALA A CA 1
ATOM 711 C C . ALA A 1 99 ? 7.012 -25.781 1.115 1 97.06 99 ALA A C 1
ATOM 713 O O . ALA A 1 99 ? 7.695 -24.75 1.179 1 97.06 99 ALA A O 1
ATOM 714 N N . MET A 1 100 ? 6.07 -26.047 1.958 1 95 100 MET A N 1
ATOM 715 C CA . MET A 1 100 ? 5.477 -25 2.773 1 95 100 MET A CA 1
ATOM 716 C C . MET A 1 100 ? 6.023 -25.031 4.195 1 95 100 MET A C 1
ATOM 718 O O . MET A 1 100 ? 5.754 -25.969 4.945 1 95 100 MET A O 1
ATOM 722 N N . GLN A 1 101 ? 6.676 -24 4.539 1 94.06 101 GLN A N 1
ATOM 723 C CA . GLN A 1 101 ? 7.125 -23.797 5.91 1 94.06 101 GLN A CA 1
ATOM 724 C C . GLN A 1 101 ? 6.09 -23.016 6.715 1 94.06 101 GLN A C 1
ATOM 726 O O . GLN A 1 101 ? 5.594 -21.969 6.262 1 94.06 101 GLN A O 1
ATOM 731 N N . MET A 1 102 ? 5.746 -23.484 7.816 1 91.06 102 MET A N 1
ATOM 732 C CA . MET A 1 102 ? 4.973 -22.719 8.789 1 91.06 102 MET A CA 1
ATOM 733 C C . MET A 1 102 ? 5.887 -22.094 9.828 1 91.06 102 MET A C 1
ATOM 735 O O . MET A 1 102 ? 7.047 -22.484 9.969 1 91.06 102 MET A O 1
ATOM 739 N N . ARG A 1 103 ? 5.34 -21.125 10.5 1 93.31 103 ARG A N 1
ATOM 740 C CA . ARG A 1 103 ? 6.121 -20.406 11.508 1 93.31 103 ARG A CA 1
ATOM 741 C C . ARG A 1 103 ? 6.73 -21.391 12.508 1 93.31 103 ARG A C 1
ATOM 743 O O . ARG A 1 103 ? 6.043 -22.266 13.023 1 93.31 103 ARG A O 1
ATOM 750 N N . GLY A 1 104 ? 7.992 -21.312 12.773 1 93.12 104 GLY A N 1
ATOM 751 C CA . GLY A 1 104 ? 8.672 -22.125 13.766 1 93.12 104 GLY A CA 1
ATOM 752 C C . GLY A 1 104 ? 9.328 -23.359 13.18 1 93.12 104 GLY A C 1
ATOM 753 O O . GLY A 1 104 ? 10.148 -24.016 13.836 1 93.12 104 GLY A O 1
ATOM 754 N N . GLN A 1 105 ? 9.062 -23.719 11.891 1 94.25 105 GLN A N 1
ATOM 755 C CA . GLN A 1 105 ? 9.578 -24.922 11.273 1 94.25 105 GLN A CA 1
ATOM 756 C C . GLN A 1 105 ? 10.875 -24.641 10.516 1 94.25 105 GLN A C 1
ATOM 758 O O . GLN A 1 105 ? 11.102 -23.531 10.047 1 94.25 105 GLN A O 1
ATOM 763 N N . SER A 1 106 ? 11.688 -25.688 10.414 1 96.81 106 SER A N 1
ATOM 764 C CA . SER A 1 106 ? 12.867 -25.641 9.547 1 96.81 106 SER A CA 1
ATOM 765 C C . SER A 1 106 ? 12.477 -25.812 8.078 1 96.81 106 SER A C 1
ATOM 767 O O . SER A 1 106 ? 11.773 -26.75 7.727 1 96.81 106 SER A O 1
ATOM 769 N N . LEU A 1 107 ? 12.969 -24.859 7.297 1 97.69 107 LEU A N 1
ATOM 770 C CA . LEU A 1 107 ? 12.688 -24.953 5.867 1 97.69 107 LEU A CA 1
ATOM 771 C C . LEU A 1 107 ? 13.445 -26.125 5.246 1 97.69 107 LEU A C 1
ATOM 773 O O . LEU A 1 107 ? 12.93 -26.797 4.348 1 97.69 107 LEU A O 1
ATOM 777 N N . ARG A 1 108 ? 14.617 -26.391 5.68 1 98 108 ARG A N 1
ATOM 778 C CA . ARG A 1 108 ? 15.43 -27.516 5.223 1 98 108 ARG A CA 1
ATOM 779 C C . ARG A 1 108 ? 14.711 -28.828 5.473 1 98 108 ARG A C 1
ATOM 781 O O . ARG A 1 108 ? 14.633 -29.688 4.582 1 98 108 ARG A O 1
ATOM 788 N N . ASP A 1 109 ? 14.188 -28.969 6.715 1 97.88 109 ASP A N 1
ATOM 789 C CA . ASP A 1 109 ? 13.477 -30.203 7.059 1 97.88 109 ASP A CA 1
ATOM 790 C C . ASP A 1 109 ? 12.25 -30.391 6.164 1 97.88 109 ASP A C 1
ATOM 792 O O . ASP A 1 109 ? 11.938 -31.516 5.766 1 97.88 109 ASP A O 1
ATOM 796 N N . ILE A 1 110 ? 11.609 -29.344 5.852 1 97 110 ILE A N 1
ATOM 797 C CA . ILE A 1 110 ? 10.422 -29.391 5.004 1 97 110 ILE A CA 1
ATOM 798 C C . ILE A 1 110 ? 10.805 -29.875 3.605 1 97 110 ILE A C 1
ATOM 800 O O . ILE A 1 110 ? 10.148 -30.734 3.035 1 97 110 ILE A O 1
ATOM 804 N N . VAL A 1 111 ? 11.844 -29.312 3.049 1 98.12 111 VAL A N 1
ATOM 805 C CA . VAL A 1 111 ? 12.266 -29.656 1.696 1 98.12 111 VAL A CA 1
ATOM 806 C C . VAL A 1 111 ? 12.711 -31.125 1.655 1 98.12 111 VAL A C 1
ATOM 808 O O . VAL A 1 111 ? 12.406 -31.844 0.7 1 98.12 111 VAL A O 1
ATOM 811 N N . GLU A 1 112 ? 13.406 -31.562 2.695 1 98.19 112 GLU A N 1
ATOM 812 C CA . GLU A 1 112 ? 13.805 -32.969 2.777 1 98.19 112 GLU A CA 1
ATOM 813 C C . GLU A 1 112 ? 12.578 -33.875 2.789 1 98.19 112 GLU A C 1
ATOM 815 O O . GLU A 1 112 ? 12.562 -34.906 2.107 1 98.19 112 GLU A O 1
ATOM 820 N N . ASP A 1 113 ? 11.656 -33.531 3.584 1 97.25 113 ASP A N 1
ATOM 821 C CA . ASP A 1 113 ? 10.406 -34.281 3.627 1 97.25 113 ASP A CA 1
ATOM 822 C C . ASP A 1 113 ? 9.758 -34.344 2.248 1 97.25 113 ASP A C 1
ATOM 824 O O . ASP A 1 113 ? 9.258 -35.375 1.84 1 97.25 113 ASP A O 1
ATOM 828 N N . TYR A 1 114 ? 9.758 -33.281 1.507 1 97.62 114 TYR A N 1
ATOM 829 C CA . TYR A 1 114 ? 9.125 -33.219 0.193 1 97.62 114 TYR A CA 1
ATOM 830 C C . TYR A 1 114 ? 9.883 -34.094 -0.809 1 97.62 114 TYR A C 1
ATOM 832 O O . TYR A 1 114 ? 9.273 -34.688 -1.689 1 97.62 114 TYR A O 1
ATOM 840 N N . HIS A 1 115 ? 11.211 -34.125 -0.692 1 98.25 115 HIS A N 1
ATOM 841 C CA . HIS A 1 115 ? 11.969 -35.062 -1.52 1 98.25 115 HIS A CA 1
ATOM 842 C C . HIS A 1 115 ? 11.523 -36.5 -1.283 1 98.25 115 HIS A C 1
ATOM 844 O O . HIS A 1 115 ? 11.344 -37.25 -2.234 1 98.25 115 HIS A O 1
ATOM 850 N N . GLN A 1 116 ? 11.305 -36.812 -0.051 1 97.88 116 GLN A N 1
ATOM 851 C CA . GLN A 1 116 ? 10.906 -38.156 0.316 1 97.88 116 GLN A CA 1
ATOM 852 C C . GLN A 1 116 ? 9.508 -38.5 -0.192 1 97.88 116 GLN A C 1
ATOM 854 O O . GLN A 1 116 ? 9.219 -39.625 -0.57 1 97.88 116 GLN A O 1
ATOM 859 N N . ARG A 1 117 ? 8.727 -37.562 -0.241 1 96.69 117 ARG A N 1
ATOM 860 C CA . ARG A 1 117 ? 7.348 -37.719 -0.69 1 96.69 117 ARG A CA 1
ATOM 861 C C . ARG A 1 117 ? 7.277 -37.844 -2.209 1 96.69 117 ARG A C 1
ATOM 863 O O . ARG A 1 117 ? 6.543 -38.688 -2.74 1 96.69 117 ARG A O 1
ATOM 870 N N . ALA A 1 118 ? 7.98 -37.031 -2.928 1 98.25 118 ALA A N 1
ATOM 871 C CA . ALA A 1 118 ? 7.879 -36.906 -4.383 1 98.25 118 ALA A CA 1
ATOM 872 C C . ALA A 1 118 ? 8.625 -38.031 -5.074 1 98.25 118 ALA A C 1
ATOM 874 O O . ALA A 1 118 ? 8.133 -38.594 -6.066 1 98.25 118 ALA A O 1
ATOM 875 N N . GLY A 1 119 ? 9.75 -38.438 -4.578 1 98 119 GLY A N 1
ATOM 876 C CA . GLY A 1 119 ? 10.664 -39.375 -5.219 1 98 119 GLY A CA 1
ATOM 877 C C . GLY A 1 119 ? 9.992 -40.656 -5.695 1 98 119 GLY A C 1
ATOM 878 O O . GLY A 1 119 ? 10.023 -40.969 -6.887 1 98 119 GLY A O 1
ATOM 879 N N . PRO A 1 120 ? 9.336 -41.312 -4.84 1 98.25 120 PRO A N 1
ATOM 880 C CA . PRO A 1 120 ? 8.742 -42.594 -5.227 1 98.25 120 PRO A CA 1
ATOM 881 C C . PRO A 1 120 ? 7.383 -42.438 -5.902 1 98.25 120 PRO A C 1
ATOM 883 O O . PRO A 1 120 ? 6.809 -43.406 -6.375 1 98.25 120 PRO A O 1
ATOM 886 N N . LYS A 1 121 ? 6.91 -41.219 -6.008 1 98.44 121 LYS A N 1
ATOM 887 C CA . LYS A 1 121 ? 5.508 -41.062 -6.383 1 98.44 121 LYS A CA 1
ATOM 888 C C . LYS A 1 121 ? 5.371 -40.344 -7.711 1 98.44 121 LYS A C 1
ATOM 890 O O . LYS A 1 121 ? 4.449 -40.594 -8.484 1 98.44 121 LYS A O 1
ATOM 895 N N . ALA A 1 122 ? 6.191 -39.406 -8.039 1 98.69 122 ALA A N 1
ATOM 896 C CA . ALA A 1 122 ? 6.012 -38.469 -9.148 1 98.69 122 ALA A CA 1
ATOM 897 C C . ALA A 1 122 ? 6.102 -39.188 -10.492 1 98.69 122 ALA A C 1
ATOM 899 O O . ALA A 1 122 ? 7.027 -39.969 -10.727 1 98.69 122 ALA A O 1
ATOM 900 N N . HIS A 1 123 ? 5.168 -38.906 -11.383 1 98.69 123 HIS A N 1
ATOM 901 C CA . HIS A 1 123 ? 5.137 -39.469 -12.727 1 98.69 123 HIS A CA 1
ATOM 902 C C . HIS A 1 123 ? 5.938 -38.625 -13.711 1 98.69 123 HIS A C 1
ATOM 904 O O . HIS A 1 123 ? 6.398 -39.125 -14.734 1 98.69 123 HIS A O 1
ATOM 910 N N . ILE A 1 124 ? 6.027 -37.344 -13.43 1 98.69 124 ILE A N 1
ATOM 911 C CA . ILE A 1 124 ? 6.723 -36.406 -14.297 1 98.69 124 ILE A CA 1
ATOM 912 C C . ILE A 1 124 ? 7.703 -35.562 -13.469 1 98.69 124 ILE A C 1
ATOM 914 O O . ILE A 1 124 ? 7.73 -35.688 -12.242 1 98.69 124 ILE A O 1
ATOM 918 N N . ASP A 1 125 ? 8.539 -34.75 -14.148 1 98.88 125 ASP A N 1
ATOM 919 C CA . ASP A 1 125 ? 9.609 -34.031 -13.5 1 98.88 125 ASP A CA 1
ATOM 920 C C . ASP A 1 125 ? 9.047 -32.875 -12.641 1 98.88 125 ASP A C 1
ATOM 922 O O . ASP A 1 125 ? 7.941 -32.406 -12.891 1 98.88 125 ASP A O 1
ATOM 926 N N . TYR A 1 126 ? 9.82 -32.562 -11.594 1 98.81 126 TYR A N 1
ATOM 927 C CA . TYR A 1 126 ? 9.297 -31.594 -10.641 1 98.81 126 TYR A CA 1
ATOM 928 C C . TYR A 1 126 ? 10.43 -30.797 -10 1 98.81 126 TYR A C 1
ATOM 930 O O . TYR A 1 126 ? 11.602 -31.156 -10.133 1 98.81 126 TYR A O 1
ATOM 938 N N . GLY A 1 127 ? 10.164 -29.625 -9.484 1 98.62 127 GLY A N 1
ATOM 939 C CA . GLY A 1 127 ? 10.953 -28.828 -8.562 1 98.62 127 GLY A CA 1
ATOM 940 C C . GLY A 1 127 ? 10.18 -28.391 -7.336 1 98.62 127 GLY A C 1
ATOM 941 O O . GLY A 1 127 ? 9.07 -28.875 -7.09 1 98.62 127 GLY A O 1
ATOM 942 N N . PHE A 1 128 ? 10.797 -27.547 -6.496 1 98.62 128 PHE A N 1
ATOM 943 C CA . PHE A 1 128 ? 10.094 -27.016 -5.332 1 98.62 128 PHE A CA 1
ATOM 944 C C . PHE A 1 128 ? 10.258 -25.5 -5.242 1 98.62 128 PHE A C 1
ATOM 946 O O . PHE A 1 128 ? 11.367 -24.984 -5.414 1 98.62 128 PHE A O 1
ATOM 953 N N . HIS A 1 129 ? 9.133 -24.828 -5.07 1 98.62 129 HIS A N 1
ATOM 954 C CA . HIS A 1 129 ? 9.195 -23.484 -4.48 1 98.62 129 HIS A CA 1
ATOM 955 C C . HIS A 1 129 ? 9.305 -23.562 -2.963 1 98.62 129 HIS A C 1
ATOM 957 O O . HIS A 1 129 ? 8.656 -24.406 -2.332 1 98.62 129 HIS A O 1
ATOM 963 N N . LEU A 1 130 ? 10.016 -22.641 -2.389 1 98.56 130 LEU A N 1
ATOM 964 C CA . LEU A 1 130 ? 10.125 -22.562 -0.937 1 98.56 130 LEU A CA 1
ATOM 965 C C . LEU A 1 130 ? 9.109 -21.562 -0.368 1 98.56 130 LEU A C 1
ATOM 967 O O . LEU A 1 130 ? 9.273 -20.359 -0.521 1 98.56 130 LEU A O 1
ATOM 971 N N . ILE A 1 131 ? 8.047 -22.047 0.249 1 97.94 131 ILE A N 1
ATOM 972 C CA . ILE A 1 131 ? 7.215 -21.109 0.991 1 97.94 131 ILE A CA 1
ATOM 973 C C . ILE A 1 131 ? 7.922 -20.688 2.281 1 97.94 131 ILE A C 1
ATOM 975 O O . ILE A 1 131 ? 8.227 -21.547 3.123 1 97.94 131 ILE A O 1
ATOM 979 N N . VAL A 1 132 ? 8.125 -19.438 2.396 1 98.38 132 VAL A N 1
ATOM 980 C CA . VAL A 1 132 ? 8.805 -18.906 3.574 1 98.38 132 VAL A CA 1
ATOM 981 C C . VAL A 1 132 ? 7.77 -18.297 4.531 1 98.38 132 VAL A C 1
ATOM 983 O O . VAL A 1 132 ? 7.352 -17.156 4.359 1 98.38 132 VAL A O 1
ATOM 986 N N . GLY A 1 133 ? 7.465 -19.094 5.566 1 96.62 133 GLY A N 1
ATOM 987 C CA . GLY A 1 133 ? 6.516 -18.641 6.566 1 96.62 133 GLY A CA 1
ATOM 988 C C . GLY A 1 133 ? 7.18 -18.062 7.805 1 96.62 133 GLY A C 1
ATOM 989 O O . GLY A 1 133 ? 6.543 -17.375 8.594 1 96.62 133 GLY A O 1
ATOM 990 N N . ASP A 1 134 ? 8.5 -18.328 7.93 1 97 134 ASP A N 1
ATOM 991 C CA . ASP A 1 134 ? 9.266 -17.828 9.07 1 97 134 ASP A CA 1
ATOM 992 C C . ASP A 1 134 ? 10.688 -17.469 8.656 1 97 134 ASP A C 1
ATOM 994 O O . ASP A 1 134 ? 11.609 -18.266 8.805 1 97 134 ASP A O 1
ATOM 998 N N . PRO A 1 135 ? 10.859 -16.234 8.219 1 98 135 PRO A N 1
ATOM 999 C CA . PRO A 1 135 ? 12.203 -15.805 7.82 1 98 135 PRO A CA 1
ATOM 1000 C C . PRO A 1 135 ? 13.086 -15.461 9.016 1 98 135 PRO A C 1
ATOM 1002 O O . PRO A 1 135 ? 13.617 -14.352 9.094 1 98 135 PRO A O 1
ATOM 1005 N N . SER A 1 136 ? 13.305 -16.406 9.906 1 97.38 136 SER A N 1
ATOM 1006 C CA . SER A 1 136 ? 14.211 -16.234 11.039 1 97.38 136 SER A CA 1
ATOM 1007 C C . SER A 1 136 ? 15.656 -16.078 10.57 1 97.38 136 SER A C 1
ATOM 1009 O O . SER A 1 136 ? 15.977 -16.391 9.422 1 97.38 136 SER A O 1
ATOM 1011 N N . PRO A 1 137 ? 16.531 -15.57 11.391 1 95.88 137 PRO A N 1
ATOM 1012 C CA . PRO A 1 137 ? 17.922 -15.336 10.992 1 95.88 137 PRO A CA 1
ATOM 1013 C C . PRO A 1 137 ? 18.594 -16.594 10.461 1 95.88 137 PRO A C 1
ATOM 1015 O O . PRO A 1 137 ? 19.312 -16.531 9.445 1 95.88 137 PRO A O 1
ATOM 1018 N N . ASP A 1 138 ? 18.328 -17.719 11.102 1 96.44 138 ASP A N 1
ATOM 1019 C CA . ASP A 1 138 ? 18.953 -18.969 10.664 1 96.44 138 ASP A CA 1
ATOM 1020 C C . ASP A 1 138 ? 18.422 -19.391 9.297 1 96.44 138 ASP A C 1
ATOM 1022 O O . ASP A 1 138 ? 19.188 -19.891 8.453 1 96.44 138 ASP A O 1
ATOM 1026 N N . VAL A 1 139 ? 17.156 -19.266 9.109 1 98 139 VAL A N 1
ATOM 1027 C CA . VAL A 1 139 ? 16.531 -19.609 7.844 1 98 139 VAL A CA 1
ATOM 1028 C C . VAL A 1 139 ? 17.078 -18.719 6.73 1 98 139 VAL A C 1
ATOM 1030 O O . VAL A 1 139 ? 17.453 -19.219 5.66 1 98 139 VAL A O 1
ATOM 1033 N N . LEU A 1 140 ? 17.203 -17.453 7.012 1 98 140 LEU A N 1
ATOM 1034 C CA . LEU A 1 140 ? 17.672 -16.469 6.031 1 98 140 LEU A CA 1
ATOM 1035 C C . LEU A 1 140 ? 19.156 -16.656 5.742 1 98 140 LEU A C 1
ATOM 1037 O O . LEU A 1 140 ? 19.578 -16.578 4.59 1 98 140 LEU A O 1
ATOM 1041 N N . ARG A 1 141 ? 19.938 -16.859 6.715 1 96.88 141 ARG A N 1
ATOM 1042 C CA . ARG A 1 141 ? 21.391 -16.875 6.586 1 96.88 141 ARG A CA 1
ATOM 1043 C C . ARG A 1 141 ? 21.891 -18.203 6.031 1 96.88 141 ARG A C 1
ATOM 1045 O O . ARG A 1 141 ? 22.828 -18.234 5.238 1 96.88 141 ARG A O 1
ATOM 1052 N N . ASP A 1 142 ? 21.219 -19.297 6.438 1 97.88 142 ASP A N 1
ATOM 1053 C CA . ASP A 1 142 ? 21.828 -20.594 6.176 1 97.88 142 ASP A CA 1
ATOM 1054 C C . ASP A 1 142 ? 20.922 -21.453 5.293 1 97.88 142 ASP A C 1
ATOM 1056 O O . ASP A 1 142 ? 21.328 -21.906 4.223 1 97.88 142 ASP A O 1
ATOM 1060 N N . GLU A 1 143 ? 19.672 -21.641 5.672 1 98.56 143 GLU A N 1
ATOM 1061 C CA . GLU A 1 143 ? 18.828 -22.641 5.027 1 98.56 143 GLU A CA 1
ATOM 1062 C C . GLU A 1 143 ? 18.469 -22.234 3.6 1 98.56 143 GLU A C 1
ATOM 1064 O O . GLU A 1 143 ? 18.656 -23.016 2.664 1 98.56 143 GLU A O 1
ATOM 1069 N N . ILE A 1 144 ? 18.016 -21.016 3.443 1 98.75 144 ILE A N 1
ATOM 1070 C CA . ILE A 1 144 ? 17.531 -20.594 2.133 1 98.75 144 ILE A CA 1
ATOM 1071 C C . ILE A 1 144 ? 18.688 -20.594 1.131 1 98.75 144 ILE A C 1
ATOM 1073 O O . ILE A 1 144 ? 18.578 -21.172 0.049 1 98.75 144 ILE A O 1
ATOM 1077 N N . PRO A 1 145 ? 19.875 -19.969 1.439 1 98.5 145 PRO A N 1
ATOM 1078 C CA . PRO A 1 145 ? 20.969 -20 0.475 1 98.5 145 PRO A CA 1
ATOM 1079 C C . PRO A 1 145 ? 21.391 -21.422 0.103 1 98.5 145 PRO A C 1
ATOM 1081 O O . PRO A 1 145 ? 21.656 -21.703 -1.067 1 98.5 145 PRO A O 1
ATOM 1084 N N . ALA A 1 146 ? 21.438 -22.312 1.057 1 98.75 146 ALA A N 1
ATOM 1085 C CA . ALA A 1 146 ? 21.812 -23.703 0.786 1 98.75 146 ALA A CA 1
ATOM 1086 C C . ALA A 1 146 ? 20.797 -24.375 -0.143 1 98.75 146 ALA A C 1
ATOM 1088 O O . ALA A 1 146 ? 21.172 -25.094 -1.067 1 98.75 146 ALA A O 1
ATOM 1089 N N . LEU A 1 147 ? 19.531 -24.156 0.121 1 98.88 147 LEU A N 1
ATOM 1090 C CA . LEU A 1 147 ? 18.469 -24.766 -0.682 1 98.88 147 LEU A CA 1
ATOM 1091 C C . LEU A 1 147 ? 18.469 -24.188 -2.098 1 98.88 147 LEU A C 1
ATOM 1093 O O . LEU A 1 147 ? 18.188 -24.906 -3.061 1 98.88 147 LEU A O 1
ATOM 1097 N N . ILE A 1 148 ? 18.781 -22.891 -2.217 1 98.69 148 ILE A N 1
ATOM 1098 C CA . ILE A 1 148 ? 18.922 -22.281 -3.533 1 98.69 148 ILE A CA 1
ATOM 1099 C C . ILE A 1 148 ? 20.062 -22.938 -4.297 1 98.69 148 ILE A C 1
ATOM 1101 O O . ILE A 1 148 ? 19.922 -23.266 -5.477 1 98.69 148 ILE A O 1
ATOM 1105 N N . ALA A 1 149 ? 21.156 -23.156 -3.635 1 98.38 149 ALA A N 1
ATOM 1106 C CA . ALA A 1 149 ? 22.312 -23.797 -4.25 1 98.38 149 ALA A CA 1
ATOM 1107 C C . ALA A 1 149 ? 21.969 -25.219 -4.707 1 98.38 149 ALA A C 1
ATOM 1109 O O . ALA A 1 149 ? 22.562 -25.734 -5.648 1 98.38 149 ALA A O 1
ATOM 1110 N N . GLU A 1 150 ? 20.984 -25.781 -4.07 1 98.62 150 GLU A N 1
ATOM 1111 C CA . GLU A 1 150 ? 20.578 -27.156 -4.383 1 98.62 150 GLU A CA 1
ATOM 1112 C C . GLU A 1 150 ? 19.5 -27.172 -5.457 1 98.62 150 GLU A C 1
ATOM 1114 O O . GLU A 1 150 ? 19 -28.25 -5.82 1 98.62 150 GLU A O 1
ATOM 1119 N N . GLY A 1 151 ? 19.031 -26.047 -5.938 1 98.62 151 GLY A N 1
ATOM 1120 C CA . GLY A 1 151 ? 18.172 -26.016 -7.102 1 98.62 151 GLY A CA 1
ATOM 1121 C C . GLY A 1 151 ? 16.766 -25.516 -6.793 1 98.62 151 GLY A C 1
ATOM 1122 O O . GLY A 1 151 ? 15.914 -25.469 -7.676 1 98.62 151 GLY A O 1
ATOM 1123 N N . CYS A 1 152 ? 16.469 -25.156 -5.52 1 98.81 152 CYS A N 1
ATOM 1124 C CA . CYS A 1 152 ? 15.211 -24.516 -5.172 1 98.81 152 CYS A CA 1
ATOM 1125 C C . CYS A 1 152 ? 15.344 -23 -5.238 1 98.81 152 CYS A C 1
ATOM 1127 O O . CYS A 1 152 ? 15.508 -22.328 -4.207 1 98.81 152 CYS A O 1
ATOM 1129 N N . THR A 1 153 ? 15.18 -22.438 -6.43 1 98.81 153 THR A N 1
ATOM 1130 C CA . THR A 1 153 ? 15.656 -21.078 -6.707 1 98.81 153 THR A CA 1
ATOM 1131 C C . THR A 1 153 ? 14.508 -20.078 -6.672 1 98.81 153 THR A C 1
ATOM 1133 O O . THR A 1 153 ? 14.609 -19 -7.246 1 98.81 153 THR A O 1
ATOM 1136 N N . SER A 1 154 ? 13.367 -20.422 -6.109 1 98.81 154 SER A N 1
ATOM 1137 C CA . SER A 1 154 ? 12.234 -19.531 -5.965 1 98.81 154 SER A CA 1
ATOM 1138 C C . SER A 1 154 ? 11.57 -19.672 -4.602 1 98.81 154 SER A C 1
ATOM 1140 O O . SER A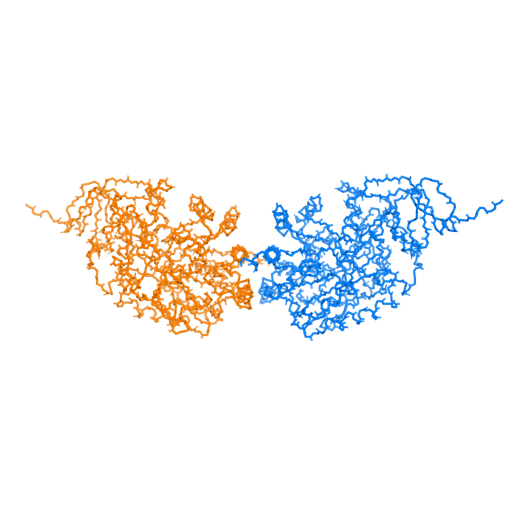 1 154 ? 11.547 -20.781 -4.039 1 98.81 154 SER A O 1
ATOM 1142 N N . MET A 1 155 ? 11.133 -18.578 -4.094 1 98.75 155 MET A N 1
ATOM 1143 C CA . MET A 1 155 ? 10.453 -18.5 -2.807 1 98.75 155 MET A CA 1
ATOM 1144 C C . MET A 1 155 ? 9.047 -17.922 -2.965 1 98.75 155 MET A C 1
ATOM 1146 O O . MET A 1 155 ? 8.82 -17.078 -3.832 1 98.75 155 MET A O 1
ATOM 1150 N N . LYS A 1 156 ? 8.172 -18.406 -2.139 1 98.62 156 LYS A N 1
ATOM 1151 C CA . LYS A 1 156 ? 6.82 -17.859 -2.039 1 98.62 156 LYS A CA 1
ATOM 1152 C C . LYS A 1 156 ? 6.578 -17.25 -0.661 1 98.62 156 LYS A C 1
ATOM 1154 O O . LYS A 1 156 ? 6.914 -17.859 0.359 1 98.62 156 LYS A O 1
ATOM 1159 N N . ILE A 1 157 ? 6.059 -16.031 -0.654 1 98.75 157 ILE A N 1
ATOM 1160 C CA . ILE A 1 157 ? 5.676 -15.391 0.602 1 98.75 157 ILE A CA 1
ATOM 1161 C C . ILE A 1 157 ? 4.211 -14.969 0.54 1 98.75 157 ILE A C 1
ATOM 1163 O O . ILE A 1 157 ? 3.646 -14.82 -0.547 1 98.75 157 ILE A O 1
ATOM 1167 N N . TYR A 1 158 ? 3.637 -14.859 1.698 1 98.44 158 TYR A N 1
ATOM 1168 C CA . TYR A 1 158 ? 2.234 -14.477 1.829 1 98.44 158 TYR A CA 1
ATOM 1169 C C . TYR A 1 158 ? 2.096 -13.172 2.609 1 98.44 158 TYR A C 1
ATOM 1171 O O . TYR A 1 158 ? 2.775 -12.977 3.619 1 98.44 158 TYR A O 1
ATOM 1179 N N . LEU A 1 159 ? 1.206 -12.289 2.141 1 98.56 159 LEU A N 1
ATOM 1180 C CA . LEU A 1 159 ? 0.899 -11.07 2.877 1 98.56 159 LEU A CA 1
ATOM 1181 C C . LEU A 1 159 ? -0.377 -11.234 3.695 1 98.56 159 LEU A C 1
ATOM 1183 O O . LEU A 1 159 ? -0.855 -10.281 4.309 1 98.56 159 LEU A O 1
ATOM 1187 N N . THR A 1 160 ? -0.939 -12.398 3.645 1 97.06 160 THR A N 1
ATOM 1188 C CA . THR A 1 160 ? -2.109 -12.75 4.441 1 97.06 160 THR A CA 1
ATOM 1189 C C . THR A 1 160 ? -2.004 -14.18 4.961 1 97.06 160 THR A C 1
ATOM 1191 O O . THR A 1 160 ? -0.991 -14.852 4.75 1 97.06 160 THR A O 1
ATOM 1194 N N . TYR A 1 161 ? -2.982 -14.633 5.758 1 92.06 161 TYR A N 1
ATOM 1195 C CA . TYR A 1 161 ? -3.086 -15.945 6.387 1 92.06 161 TYR A CA 1
ATOM 1196 C C . TYR A 1 161 ? -2.314 -15.977 7.699 1 92.06 161 TYR A C 1
ATOM 1198 O O . TYR A 1 161 ? -1.086 -15.867 7.711 1 92.06 161 TYR A O 1
ATOM 1206 N N . ASP A 1 162 ? -3.043 -16.203 8.727 1 87.25 162 ASP A N 1
ATOM 1207 C CA . ASP A 1 162 ? -2.424 -16.344 10.039 1 87.25 162 ASP A CA 1
ATOM 1208 C C . ASP A 1 162 ? -1.443 -17.516 10.07 1 87.25 162 ASP A C 1
ATOM 1210 O O . ASP A 1 162 ? -1.744 -18.594 9.555 1 87.25 162 ASP A O 1
ATOM 1214 N N . GLY A 1 163 ? -0.313 -17.375 10.516 1 86.88 163 GLY A N 1
ATOM 1215 C CA . GLY A 1 163 ? 0.688 -18.422 10.625 1 86.88 163 GLY A CA 1
ATOM 1216 C C . GLY A 1 163 ? 1.625 -18.484 9.438 1 86.88 163 GLY A C 1
ATOM 1217 O O . GLY A 1 163 ? 2.682 -19.109 9.5 1 86.88 163 GLY A O 1
ATOM 1218 N N . LEU A 1 164 ? 1.201 -17.781 8.352 1 92.81 164 LEU A N 1
ATOM 1219 C CA . LEU A 1 164 ? 2.004 -17.828 7.133 1 92.81 164 LEU A CA 1
ATOM 1220 C C . LEU A 1 164 ? 2.443 -16.438 6.715 1 92.81 164 LEU A C 1
ATOM 1222 O O . LEU A 1 164 ? 3.496 -16.266 6.094 1 92.81 164 LEU A O 1
ATOM 1226 N N . LYS A 1 165 ? 1.643 -15.453 7.086 1 96.62 165 LYS A N 1
ATOM 1227 C CA . LYS A 1 165 ? 1.849 -14.117 6.531 1 96.62 165 LYS A CA 1
ATOM 1228 C C . LYS A 1 165 ? 3.109 -13.477 7.102 1 96.62 165 LYS A C 1
ATOM 1230 O O . LYS A 1 165 ? 3.447 -13.688 8.266 1 96.62 165 LYS A O 1
ATOM 1235 N N . LEU A 1 166 ? 3.77 -12.758 6.277 1 98.31 166 LEU A N 1
ATOM 1236 C CA . LEU A 1 166 ? 4.914 -11.938 6.656 1 98.31 166 LEU A CA 1
ATOM 1237 C C . LEU A 1 166 ? 4.52 -10.469 6.758 1 98.31 166 LEU A C 1
ATOM 1239 O O . LEU A 1 166 ? 3.682 -9.992 5.988 1 98.31 166 LEU A O 1
ATOM 1243 N N . ASP A 1 167 ? 5.109 -9.766 7.727 1 97.5 167 ASP A N 1
ATOM 1244 C CA . ASP A 1 167 ? 4.969 -8.312 7.711 1 97.5 167 ASP A CA 1
ATOM 1245 C C . ASP A 1 167 ? 5.984 -7.672 6.766 1 97.5 167 ASP A C 1
ATOM 1247 O O . ASP A 1 167 ? 6.84 -8.359 6.207 1 97.5 167 ASP A O 1
ATOM 1251 N N . ASP A 1 168 ? 5.863 -6.395 6.586 1 98.62 168 ASP A N 1
ATOM 1252 C CA . ASP A 1 168 ? 6.676 -5.707 5.586 1 98.62 168 ASP A CA 1
ATOM 1253 C C . ASP A 1 168 ? 8.164 -5.812 5.918 1 98.62 168 ASP A C 1
ATOM 1255 O O . ASP A 1 168 ? 9 -5.871 5.02 1 98.62 168 ASP A O 1
ATOM 1259 N N . TYR A 1 169 ? 8.547 -5.719 7.203 1 98.56 169 TYR A N 1
ATOM 1260 C CA . TYR A 1 169 ? 9.945 -5.84 7.613 1 98.56 169 TYR A CA 1
ATOM 1261 C C . TYR A 1 169 ? 10.508 -7.199 7.219 1 98.56 169 TYR A C 1
ATOM 1263 O O . TYR A 1 169 ? 11.617 -7.285 6.68 1 98.56 169 TYR A O 1
ATOM 1271 N N . GLU A 1 170 ? 9.773 -8.258 7.465 1 98.62 170 GLU A N 1
ATOM 1272 C CA . GLU A 1 170 ? 10.164 -9.609 7.094 1 98.62 170 GLU A CA 1
ATOM 1273 C C . GLU A 1 170 ? 10.258 -9.766 5.578 1 98.62 170 GLU A C 1
ATOM 1275 O O . GLU A 1 170 ? 11.164 -10.422 5.07 1 98.62 170 GLU A O 1
ATOM 1280 N N . VAL A 1 171 ? 9.297 -9.188 4.898 1 98.88 171 VAL A N 1
ATOM 1281 C CA . VAL A 1 171 ? 9.305 -9.219 3.438 1 98.88 171 VAL A CA 1
ATOM 1282 C C . VAL A 1 171 ? 10.594 -8.594 2.912 1 98.88 171 VAL A C 1
ATOM 1284 O O . VAL A 1 171 ? 11.234 -9.148 2.016 1 98.88 171 VAL A O 1
ATOM 1287 N N . LEU A 1 172 ? 10.992 -7.449 3.484 1 98.81 172 LEU A N 1
ATOM 1288 C CA . LEU A 1 172 ? 12.211 -6.766 3.049 1 98.81 172 LEU A CA 1
ATOM 1289 C C . LEU A 1 172 ? 13.43 -7.66 3.236 1 98.81 172 LEU A C 1
ATOM 1291 O O . LEU A 1 172 ? 14.328 -7.672 2.395 1 98.81 172 LEU A O 1
ATOM 1295 N N . ASN A 1 173 ? 13.453 -8.422 4.285 1 98.62 173 ASN A N 1
ATOM 1296 C CA . ASN A 1 173 ? 14.562 -9.344 4.516 1 98.62 173 ASN A CA 1
ATOM 1297 C C . ASN A 1 173 ? 14.609 -10.438 3.445 1 98.62 173 ASN A C 1
ATOM 1299 O O . ASN A 1 173 ? 15.688 -10.773 2.947 1 98.62 173 ASN A O 1
ATOM 1303 N N . VAL A 1 174 ? 13.453 -10.984 3.088 1 98.75 174 VAL A N 1
ATOM 1304 C CA . VAL A 1 174 ? 13.391 -12.039 2.082 1 98.75 174 VAL A CA 1
ATOM 1305 C C . VAL A 1 174 ? 13.797 -11.484 0.721 1 98.75 174 VAL A C 1
ATOM 1307 O O . VAL A 1 174 ? 14.539 -12.125 -0.024 1 98.75 174 VAL A O 1
ATOM 1310 N N . LEU A 1 175 ? 13.328 -10.289 0.433 1 98.69 175 LEU A N 1
ATOM 1311 C CA . LEU A 1 175 ? 13.656 -9.648 -0.838 1 98.69 175 LEU A CA 1
ATOM 1312 C C . LEU A 1 175 ? 15.156 -9.383 -0.94 1 98.69 175 LEU A C 1
ATOM 1314 O O . LEU A 1 175 ? 15.75 -9.57 -2.002 1 98.69 175 LEU A O 1
ATOM 1318 N N . ASP A 1 176 ? 15.719 -8.875 0.131 1 98 176 ASP A N 1
ATOM 1319 C CA . ASP A 1 176 ? 17.156 -8.594 0.154 1 98 176 ASP A CA 1
ATOM 1320 C C . ASP A 1 176 ? 17.969 -9.859 -0.115 1 98 176 ASP A C 1
ATOM 1322 O O . ASP A 1 176 ? 18.922 -9.836 -0.902 1 98 176 ASP A O 1
ATOM 1326 N N . LEU A 1 177 ? 17.609 -10.938 0.5 1 98 177 LEU A N 1
ATOM 1327 C CA . LEU A 1 177 ? 18.281 -12.219 0.291 1 98 177 LEU A CA 1
ATOM 1328 C C . LEU A 1 177 ? 18.094 -12.703 -1.141 1 98 177 LEU A C 1
ATOM 1330 O O . LEU A 1 177 ? 19.031 -13.195 -1.767 1 98 177 LEU A O 1
ATOM 1334 N N . ALA A 1 178 ? 16.859 -12.656 -1.635 1 98.56 178 ALA A N 1
ATOM 1335 C CA . ALA A 1 178 ? 16.562 -13.086 -2.998 1 98.56 178 ALA A CA 1
ATOM 1336 C C . ALA A 1 178 ? 17.406 -12.328 -4.012 1 98.56 178 ALA A C 1
ATOM 1338 O O . ALA A 1 178 ? 17.891 -12.914 -4.984 1 98.56 178 ALA A O 1
ATOM 1339 N N . ARG A 1 179 ? 17.531 -11.023 -3.77 1 98.06 179 ARG A N 1
ATOM 1340 C CA . ARG A 1 179 ? 18.391 -10.211 -4.625 1 98.06 179 ARG A CA 1
ATOM 1341 C C . ARG A 1 179 ? 19.828 -10.727 -4.629 1 98.06 179 ARG A C 1
ATOM 1343 O O . ARG A 1 179 ? 20.422 -10.906 -5.691 1 98.06 179 ARG A O 1
ATOM 1350 N N . ALA A 1 180 ? 20.359 -10.961 -3.494 1 97.56 180 ALA A N 1
ATOM 1351 C CA . ALA A 1 180 ? 21.734 -11.414 -3.342 1 97.56 180 ALA A CA 1
ATOM 1352 C C . ALA A 1 180 ? 21.938 -12.773 -4.004 1 97.56 180 ALA A C 1
ATOM 1354 O O . ALA A 1 180 ? 23.016 -13.055 -4.543 1 97.56 180 ALA A O 1
ATOM 1355 N N . GLU A 1 181 ? 20.922 -13.602 -4.039 1 98 181 GLU A N 1
ATOM 1356 C CA . GLU A 1 181 ? 21.047 -14.984 -4.488 1 98 181 GLU A CA 1
ATOM 1357 C C . GLU A 1 181 ? 20.562 -15.148 -5.926 1 98 181 GLU A C 1
ATOM 1359 O O . GLU A 1 181 ? 20.75 -16.203 -6.535 1 98 181 GLU A O 1
ATOM 1364 N N . GLY A 1 182 ? 19.938 -14.133 -6.469 1 98.12 182 GLY A N 1
ATOM 1365 C CA . GLY A 1 182 ? 19.375 -14.234 -7.809 1 98.12 182 GLY A CA 1
ATOM 1366 C C . GLY A 1 182 ? 18.156 -15.125 -7.879 1 98.12 182 GLY A C 1
ATOM 1367 O O . GLY A 1 182 ? 17.938 -15.812 -8.875 1 98.12 182 GLY A O 1
ATOM 1368 N N . ALA A 1 183 ? 17.422 -15.234 -6.789 1 98.56 183 ALA A N 1
ATOM 1369 C CA . ALA A 1 183 ? 16.234 -16.094 -6.711 1 98.56 183 ALA A CA 1
ATOM 1370 C C . ALA A 1 183 ? 14.969 -15.297 -6.996 1 98.56 183 ALA A C 1
ATOM 1372 O O . ALA A 1 183 ? 14.961 -14.062 -6.918 1 98.56 183 ALA A O 1
ATOM 1373 N N . MET A 1 184 ? 13.906 -15.961 -7.375 1 98.69 184 MET A N 1
ATOM 1374 C CA . MET A 1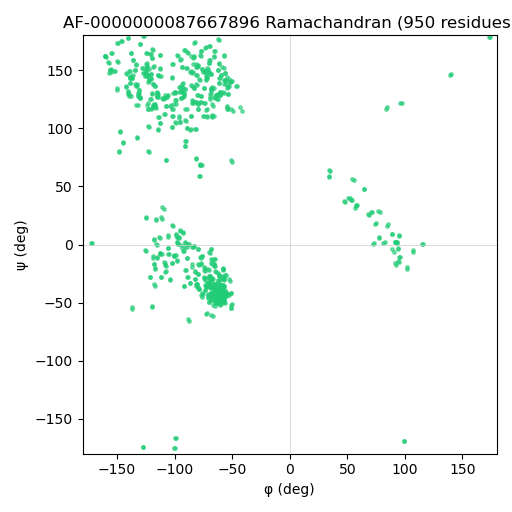 184 ? 12.602 -15.352 -7.621 1 98.69 184 MET A CA 1
ATOM 1375 C C . MET A 1 184 ? 11.75 -15.359 -6.355 1 98.69 184 MET A C 1
ATOM 1377 O O . MET A 1 184 ? 11.727 -16.359 -5.625 1 98.69 184 MET A O 1
ATOM 1381 N N . VAL A 1 185 ? 11.125 -14.227 -6.059 1 98.88 185 VAL A N 1
ATOM 1382 C CA . VAL A 1 185 ? 10.148 -14.172 -4.977 1 98.88 185 VAL A CA 1
ATOM 1383 C C . VAL A 1 185 ? 8.742 -14.062 -5.551 1 98.88 185 VAL A C 1
ATOM 1385 O O . VAL A 1 185 ? 8.445 -13.133 -6.309 1 98.88 185 VAL A O 1
ATOM 1388 N N . MET A 1 186 ? 7.914 -15.055 -5.242 1 98.88 186 MET A N 1
ATOM 1389 C CA . MET A 1 186 ? 6.488 -15.047 -5.566 1 98.88 186 MET A CA 1
ATOM 1390 C C . MET A 1 186 ? 5.672 -14.5 -4.402 1 98.88 186 MET A C 1
ATOM 1392 O O . MET A 1 186 ? 5.902 -14.867 -3.248 1 98.88 186 MET A O 1
ATOM 1396 N N . VAL A 1 187 ? 4.715 -13.633 -4.695 1 98.94 187 VAL A N 1
ATOM 1397 C CA . VAL A 1 187 ? 3.988 -12.984 -3.607 1 98.94 187 VAL A CA 1
ATOM 1398 C C . VAL A 1 187 ? 2.492 -13.25 -3.754 1 98.94 187 VAL A C 1
ATOM 1400 O O . VAL A 1 187 ? 1.896 -12.93 -4.785 1 98.94 187 VAL A O 1
ATOM 1403 N N . HIS A 1 188 ? 1.906 -13.945 -2.783 1 98.81 188 HIS A N 1
ATOM 1404 C CA . HIS A 1 188 ? 0.46 -13.898 -2.602 1 98.81 188 HIS A CA 1
ATOM 1405 C C . HIS A 1 188 ? 0.027 -12.578 -1.971 1 98.81 188 HIS A C 1
ATOM 1407 O O . HIS A 1 188 ? 0.196 -12.375 -0.766 1 98.81 188 HIS A O 1
ATOM 1413 N N . ALA A 1 189 ? -0.639 -11.781 -2.748 1 98.69 189 ALA A N 1
ATOM 1414 C CA . ALA A 1 189 ? -0.833 -10.398 -2.326 1 98.69 189 ALA A CA 1
ATOM 1415 C C . ALA A 1 189 ? -2.307 -10.109 -2.057 1 98.69 189 ALA A C 1
ATOM 1417 O O . ALA A 1 189 ? -3.064 -9.805 -2.98 1 98.69 189 ALA A O 1
ATOM 1418 N N . GLU A 1 190 ? -2.766 -10.125 -0.825 1 98.56 190 GLU A N 1
ATOM 1419 C CA . GLU A 1 190 ? -4.039 -9.656 -0.284 1 98.56 190 GLU A CA 1
ATOM 1420 C C . GLU A 1 190 ? -3.842 -8.945 1.053 1 98.56 190 GLU A C 1
ATOM 1422 O O . GLU A 1 190 ? -2.996 -9.344 1.855 1 98.56 190 GLU A O 1
ATOM 1427 N N . ASN A 1 191 ? -4.531 -7.871 1.254 1 98.69 191 ASN A N 1
ATOM 1428 C CA . ASN A 1 191 ? -4.422 -7.176 2.531 1 98.69 191 ASN A CA 1
ATOM 1429 C C . ASN A 1 191 ? -5.113 -7.949 3.652 1 98.69 191 ASN A C 1
ATOM 1431 O O . ASN A 1 191 ? -6.34 -8.016 3.699 1 98.69 191 ASN A O 1
ATOM 1435 N N . ASP A 1 192 ? -4.352 -8.484 4.551 1 98.5 192 ASP A N 1
ATOM 1436 C CA . ASP A 1 192 ? -4.828 -9.359 5.613 1 98.5 192 ASP A CA 1
ATOM 1437 C C . ASP A 1 192 ? -5.848 -8.648 6.5 1 98.5 192 ASP A C 1
ATOM 1439 O O . ASP A 1 192 ? -6.859 -9.234 6.891 1 98.5 192 ASP A O 1
ATOM 1443 N N . ALA A 1 193 ? -5.598 -7.418 6.816 1 98.56 193 ALA A N 1
ATOM 1444 C CA . ALA A 1 193 ? -6.473 -6.66 7.707 1 98.56 193 ALA A CA 1
ATOM 1445 C C . ALA A 1 193 ? -7.844 -6.445 7.082 1 98.56 193 ALA A C 1
ATOM 1447 O O . ALA A 1 193 ? -8.867 -6.523 7.766 1 98.56 193 ALA A O 1
ATOM 1448 N N . CYS A 1 194 ? -7.914 -6.125 5.805 1 98.62 194 CYS A N 1
ATOM 1449 C CA . CYS A 1 194 ? -9.195 -5.977 5.113 1 98.62 194 CYS A CA 1
ATOM 1450 C C . CYS A 1 194 ? -10.016 -7.254 5.219 1 98.62 194 CYS A C 1
ATOM 1452 O O . CYS A 1 194 ? -11.203 -7.207 5.555 1 98.62 194 CYS A O 1
ATOM 1454 N N . ILE A 1 195 ? -9.367 -8.367 4.934 1 98.56 195 ILE A N 1
ATOM 1455 C CA . ILE A 1 195 ? -10.047 -9.656 4.938 1 98.56 195 ILE A CA 1
ATOM 1456 C C . ILE A 1 195 ? -10.555 -9.969 6.344 1 98.56 195 ILE A C 1
ATOM 1458 O O . ILE A 1 195 ? -11.727 -10.305 6.527 1 98.56 195 ILE A O 1
ATOM 1462 N N . ARG A 1 196 ? -9.688 -9.852 7.328 1 98.31 196 ARG A N 1
ATOM 1463 C CA . ARG A 1 196 ? -10.039 -10.156 8.711 1 98.31 196 ARG A CA 1
ATOM 1464 C C . ARG A 1 196 ? -11.172 -9.25 9.195 1 98.31 196 ARG A C 1
ATOM 1466 O O . ARG A 1 196 ? -12.141 -9.727 9.789 1 98.31 196 ARG A O 1
ATOM 1473 N N . TRP A 1 197 ? -11.039 -7.953 8.938 1 98.44 197 TRP A N 1
ATOM 1474 C CA . TRP A 1 197 ? -12.016 -6.965 9.391 1 98.44 197 TRP A CA 1
ATOM 1475 C C . TRP A 1 197 ? -13.383 -7.238 8.781 1 98.44 197 TRP A C 1
ATOM 1477 O O . TRP A 1 197 ? -14.391 -7.281 9.5 1 98.44 197 TRP A O 1
ATOM 1487 N N . LEU A 1 198 ? -13.492 -7.504 7.488 1 98.56 198 LEU A N 1
ATOM 1488 C CA . LEU A 1 198 ? -14.75 -7.785 6.809 1 98.56 198 LEU A CA 1
ATOM 1489 C C . LEU A 1 198 ? -15.336 -9.109 7.277 1 98.56 198 LEU A C 1
ATOM 1491 O O . LEU A 1 198 ? -16.547 -9.203 7.531 1 98.56 198 LEU A O 1
ATOM 1495 N N . THR A 1 199 ? -14.484 -10.125 7.371 1 98.38 199 THR A N 1
ATOM 1496 C CA . THR A 1 199 ? -14.945 -11.438 7.816 1 98.38 199 THR A CA 1
ATOM 1497 C C . THR A 1 199 ? -15.602 -11.344 9.188 1 98.38 199 THR A C 1
ATOM 1499 O O . THR A 1 199 ? -16.719 -11.836 9.391 1 98.38 199 THR A O 1
ATOM 1502 N N . GLU A 1 200 ? -14.93 -10.688 10.102 1 98.12 200 GLU A N 1
ATOM 1503 C CA . GLU A 1 200 ? -15.453 -10.539 11.461 1 98.12 200 GLU A CA 1
ATOM 1504 C C . GLU A 1 200 ? -16.781 -9.781 11.461 1 98.12 200 GLU A C 1
ATOM 1506 O O . GLU A 1 200 ? -17.703 -10.141 12.195 1 98.12 200 GLU A O 1
ATOM 1511 N N . ARG A 1 201 ? -16.891 -8.75 10.633 1 97.88 201 ARG A N 1
ATOM 1512 C CA . ARG A 1 201 ? -18.109 -7.957 10.57 1 97.88 201 ARG A CA 1
ATOM 1513 C C . ARG A 1 201 ? -19.25 -8.766 9.969 1 97.88 201 ARG A C 1
ATOM 1515 O O . ARG A 1 201 ? -20.391 -8.688 10.445 1 97.88 201 ARG A O 1
ATOM 1522 N N . PHE A 1 202 ? -19 -9.531 8.93 1 98.31 202 PHE A N 1
ATOM 1523 C CA . PHE A 1 202 ? -20.031 -10.375 8.32 1 98.31 202 PHE A CA 1
ATOM 1524 C C . PHE A 1 202 ? -20.5 -11.438 9.305 1 98.31 202 PHE A C 1
ATOM 1526 O O . PHE A 1 202 ? -21.719 -11.648 9.469 1 98.31 202 PHE A O 1
ATOM 1533 N N . ILE A 1 203 ? -19.562 -12.086 9.961 1 97.75 203 ILE A N 1
ATOM 1534 C CA . ILE A 1 203 ? -19.922 -13.133 10.922 1 97.75 203 ILE A CA 1
ATOM 1535 C C . ILE A 1 203 ? -20.766 -12.531 12.039 1 97.75 203 ILE A C 1
ATOM 1537 O O . ILE A 1 203 ? -21.766 -13.117 12.445 1 97.75 203 ILE A O 1
ATOM 1541 N N . ALA A 1 204 ? -20.328 -11.367 12.523 1 97.12 204 ALA A N 1
ATOM 1542 C CA . ALA A 1 204 ? -21.078 -10.688 13.586 1 97.12 204 ALA A CA 1
ATOM 1543 C C . ALA A 1 204 ? -22.5 -10.367 13.133 1 97.12 204 ALA A C 1
ATOM 1545 O O . ALA A 1 204 ? -23.438 -10.383 13.938 1 97.12 204 ALA A O 1
ATOM 1546 N N . ALA A 1 205 ? -22.719 -10.148 11.867 1 97.19 205 ALA A N 1
ATOM 1547 C CA . ALA A 1 205 ? -24.016 -9.828 11.297 1 97.19 205 ALA A CA 1
ATOM 1548 C C . ALA A 1 205 ? -24.75 -11.094 10.867 1 97.19 205 ALA A C 1
ATOM 1550 O O . ALA A 1 205 ? -25.797 -11.016 10.203 1 97.19 205 ALA A O 1
ATOM 1551 N N . ARG A 1 206 ? -24.172 -12.258 11.078 1 97 206 ARG A N 1
ATOM 1552 C CA . ARG A 1 206 ? -24.75 -13.562 10.766 1 97 206 ARG A CA 1
ATOM 1553 C C . ARG A 1 206 ? -24.844 -13.766 9.258 1 97 206 ARG A C 1
ATOM 1555 O O . ARG A 1 206 ? -25.781 -14.398 8.773 1 97 206 ARG A O 1
ATOM 1562 N N . LYS A 1 207 ? -23.984 -13.078 8.562 1 97.12 207 LYS A N 1
ATOM 1563 C CA . LYS A 1 207 ? -23.812 -13.273 7.125 1 97.12 207 LYS A CA 1
ATOM 1564 C C . LYS A 1 207 ? -22.75 -14.328 6.832 1 97.12 207 LYS A C 1
ATOM 1566 O O . LYS A 1 207 ? -21.594 -13.992 6.578 1 97.12 207 LYS A O 1
ATOM 1571 N N . THR A 1 208 ? -23.188 -15.578 6.762 1 96.69 208 THR A N 1
ATOM 1572 C CA . THR A 1 208 ? -22.219 -16.688 6.746 1 96.69 208 THR A CA 1
ATOM 1573 C C . THR A 1 208 ? -22.281 -17.422 5.414 1 96.69 208 THR A C 1
ATOM 1575 O O . THR A 1 208 ? -21.547 -18.391 5.203 1 96.69 208 THR A O 1
ATOM 1578 N N . GLN A 1 209 ? -23.172 -16.984 4.484 1 96.69 209 GLN A N 1
ATOM 1579 C CA . GLN A 1 209 ? -23.359 -17.656 3.199 1 96.69 209 GLN A CA 1
ATOM 1580 C C . GLN A 1 209 ? -22.094 -17.562 2.344 1 96.69 209 GLN A C 1
ATOM 1582 O O . GLN A 1 209 ? -21.25 -16.703 2.574 1 96.69 209 GLN A O 1
ATOM 1587 N N . LEU A 1 210 ? -21.984 -18.328 1.286 1 97.31 210 LEU A N 1
ATOM 1588 C CA . LEU A 1 210 ? -20.812 -18.484 0.448 1 97.31 210 LEU A CA 1
ATOM 1589 C C . LEU A 1 210 ? -20.453 -17.172 -0.251 1 97.31 210 LEU A C 1
ATOM 1591 O O . LEU A 1 210 ? -19.281 -16.891 -0.482 1 97.31 210 LEU A O 1
ATOM 1595 N N . ARG A 1 211 ? -21.484 -16.484 -0.586 1 96.44 211 ARG A N 1
ATOM 1596 C CA . ARG A 1 211 ? -21.266 -15.242 -1.327 1 96.44 211 ARG A CA 1
ATOM 1597 C C . ARG A 1 211 ? -20.359 -14.289 -0.549 1 96.44 211 ARG A C 1
ATOM 1599 O O . ARG A 1 211 ? -19.641 -13.484 -1.143 1 96.44 211 ARG A O 1
ATOM 1606 N N . TYR A 1 212 ? -20.344 -14.367 0.787 1 97.81 212 TYR A N 1
ATOM 1607 C CA . TYR A 1 212 ? -19.578 -13.445 1.621 1 97.81 212 TYR A CA 1
ATOM 1608 C C . TYR A 1 212 ? -18.094 -13.797 1.62 1 97.81 212 TYR A C 1
ATOM 1610 O O . TYR A 1 212 ? -17.266 -13.008 2.07 1 97.81 212 TYR A O 1
ATOM 1618 N N . HIS A 1 213 ? -17.75 -14.984 1.08 1 97.94 213 HIS A N 1
ATOM 1619 C CA . HIS A 1 213 ? -16.344 -15.273 0.816 1 97.94 213 HIS A CA 1
ATOM 1620 C C . HIS A 1 213 ? -15.742 -14.266 -0.164 1 97.94 213 HIS A C 1
ATOM 1622 O O . HIS A 1 213 ? -14.656 -13.742 0.065 1 97.94 213 HIS A O 1
ATOM 1628 N N . VAL A 1 214 ? -16.484 -14.039 -1.208 1 97.81 214 VAL A N 1
ATOM 1629 C CA . VAL A 1 214 ? -16.031 -13.109 -2.238 1 97.81 214 VAL A CA 1
ATOM 1630 C C . VAL A 1 214 ? -15.961 -11.695 -1.671 1 97.81 214 VAL A C 1
ATOM 1632 O O . VAL A 1 214 ? -14.977 -10.977 -1.887 1 97.81 214 VAL A O 1
ATOM 1635 N N . GLN A 1 215 ? -16.984 -11.32 -0.867 1 97.5 215 GLN A N 1
ATOM 1636 C CA . GLN A 1 215 ? -17.062 -9.969 -0.324 1 97.5 215 GLN A CA 1
ATOM 1637 C C . GLN A 1 215 ? -15.984 -9.719 0.721 1 97.5 215 GLN A C 1
ATOM 1639 O O . GLN A 1 215 ? -15.477 -8.602 0.851 1 97.5 215 GLN A O 1
ATOM 1644 N N . ALA A 1 216 ? -15.617 -10.75 1.451 1 98.06 216 ALA A N 1
ATOM 1645 C CA . ALA A 1 216 ? -14.617 -10.633 2.512 1 98.06 216 ALA A CA 1
ATOM 1646 C C . ALA A 1 216 ? -13.211 -10.5 1.93 1 98.06 216 ALA A C 1
ATOM 1648 O O . ALA A 1 216 ? -12.281 -10.094 2.627 1 98.06 216 ALA A O 1
ATOM 1649 N N . HIS A 1 217 ? -13.031 -10.891 0.703 1 97.94 217 HIS A N 1
ATOM 1650 C CA . HIS A 1 217 ? -11.781 -10.734 -0.036 1 97.94 217 HIS A CA 1
ATOM 1651 C C . HIS A 1 217 ? -11.898 -9.656 -1.101 1 97.94 217 HIS A C 1
ATOM 1653 O O . HIS A 1 217 ? -11.875 -9.945 -2.299 1 97.94 217 HIS A O 1
ATOM 1659 N N . PRO A 1 218 ? -11.93 -8.438 -0.67 1 97.44 218 PRO A N 1
ATOM 1660 C CA . PRO A 1 218 ? -12.266 -7.352 -1.594 1 97.44 218 PRO A CA 1
ATOM 1661 C C . PRO A 1 218 ? -11.172 -7.094 -2.625 1 97.44 218 PRO A C 1
ATOM 1663 O O . PRO A 1 218 ? -9.984 -7.219 -2.314 1 97.44 218 PRO A O 1
ATOM 1666 N N . GLU A 1 219 ? -11.57 -6.668 -3.814 1 97.44 219 GLU A N 1
ATOM 1667 C CA . GLU A 1 219 ? -10.633 -6.297 -4.871 1 97.44 219 GLU A CA 1
ATOM 1668 C C . GLU A 1 219 ? -9.68 -5.195 -4.406 1 97.44 219 GLU A C 1
ATOM 1670 O O . GLU A 1 219 ? -8.508 -5.184 -4.785 1 97.44 219 GLU A O 1
ATOM 1675 N N . ILE A 1 220 ? -10.172 -4.266 -3.584 1 98.38 220 ILE A N 1
ATOM 1676 C CA . ILE A 1 220 ? -9.375 -3.154 -3.076 1 98.38 220 ILE A CA 1
ATOM 1677 C C . ILE A 1 220 ? -8.203 -3.691 -2.266 1 98.38 220 ILE A C 1
ATOM 1679 O O . ILE A 1 220 ? -7.09 -3.166 -2.348 1 98.38 220 ILE A O 1
ATOM 1683 N N . GLY A 1 221 ? -8.461 -4.75 -1.463 1 98.44 221 GLY A N 1
ATOM 1684 C CA . GLY A 1 221 ? -7.398 -5.375 -0.694 1 98.44 221 GLY A CA 1
ATOM 1685 C C . GLY A 1 221 ? -6.336 -6.023 -1.563 1 98.44 221 GLY A C 1
ATOM 1686 O O . GLY A 1 221 ? -5.152 -6.02 -1.214 1 98.44 221 GLY A O 1
ATOM 1687 N N . ASP A 1 222 ? -6.699 -6.578 -2.725 1 98.44 222 ASP A N 1
ATOM 1688 C CA . ASP A 1 222 ? -5.773 -7.152 -3.695 1 98.44 222 ASP A CA 1
ATOM 1689 C C . ASP A 1 222 ? -4.914 -6.07 -4.344 1 98.44 222 ASP A C 1
ATOM 1691 O O . ASP A 1 222 ? -3.699 -6.223 -4.469 1 98.44 222 ASP A O 1
ATOM 1695 N N . ARG A 1 223 ? -5.594 -5.047 -4.758 1 98.69 223 ARG A N 1
ATOM 1696 C CA . ARG A 1 223 ? -4.906 -3.93 -5.402 1 98.69 223 ARG A CA 1
ATOM 1697 C C . ARG A 1 223 ? -3.877 -3.305 -4.469 1 98.69 223 ARG A C 1
ATOM 1699 O O . ARG A 1 223 ? -2.73 -3.082 -4.859 1 98.69 223 ARG A O 1
ATOM 1706 N N . GLU A 1 224 ? -4.316 -3.041 -3.256 1 98.88 224 GLU A N 1
ATOM 1707 C CA . GLU A 1 224 ? -3.432 -2.426 -2.27 1 98.88 224 GLU A CA 1
ATOM 1708 C C . GLU A 1 224 ? -2.217 -3.307 -1.992 1 98.88 224 GLU A C 1
ATOM 1710 O O . GLU A 1 224 ? -1.082 -2.826 -1.991 1 98.88 224 GLU A O 1
ATOM 1715 N N . ALA A 1 225 ? -2.408 -4.598 -1.743 1 98.88 225 ALA A N 1
ATOM 1716 C CA . ALA A 1 225 ? -1.318 -5.508 -1.399 1 98.88 225 ALA A CA 1
ATOM 1717 C C . ALA A 1 225 ? -0.361 -5.688 -2.574 1 98.88 225 ALA A C 1
ATOM 1719 O O . ALA A 1 225 ? 0.846 -5.844 -2.381 1 98.88 225 ALA A O 1
ATOM 1720 N N . THR A 1 226 ? -0.91 -5.703 -3.764 1 98.94 226 THR A N 1
ATOM 1721 C CA . THR A 1 226 ? -0.076 -5.766 -4.957 1 98.94 226 THR A CA 1
ATOM 1722 C C . THR A 1 226 ? 0.831 -4.539 -5.047 1 98.94 226 THR A C 1
ATOM 1724 O O . THR A 1 226 ? 2.041 -4.668 -5.25 1 98.94 226 THR A O 1
ATOM 1727 N N . PHE A 1 227 ? 0.247 -3.383 -4.84 1 98.88 227 PHE A N 1
ATOM 1728 C CA . PHE A 1 227 ? 1.009 -2.141 -4.867 1 98.88 227 PHE A CA 1
ATOM 1729 C C . PHE A 1 227 ? 2.086 -2.143 -3.789 1 98.88 227 PHE A C 1
ATOM 1731 O O . PHE A 1 227 ? 3.215 -1.709 -4.031 1 98.88 227 PHE A O 1
ATOM 1738 N N . ARG A 1 228 ? 1.758 -2.555 -2.639 1 98.88 228 ARG A N 1
ATOM 1739 C CA . ARG A 1 228 ? 2.678 -2.615 -1.507 1 98.88 228 ARG A CA 1
ATOM 1740 C C . ARG A 1 228 ? 3.84 -3.559 -1.795 1 98.88 228 ARG A C 1
ATOM 1742 O O . ARG A 1 228 ? 5.004 -3.195 -1.604 1 98.88 228 ARG A O 1
ATOM 1749 N N . ALA A 1 229 ? 3.537 -4.77 -2.338 1 98.94 229 ALA A N 1
ATOM 1750 C CA . ALA A 1 229 ? 4.586 -5.715 -2.701 1 98.94 229 ALA A CA 1
ATOM 1751 C C . ALA A 1 229 ? 5.539 -5.109 -3.73 1 98.94 229 ALA A C 1
ATOM 1753 O O . ALA A 1 229 ? 6.758 -5.23 -3.602 1 98.94 229 ALA A O 1
ATOM 1754 N N . ILE A 1 230 ? 5.016 -4.484 -4.727 1 98.94 230 ILE A N 1
ATOM 1755 C CA . ILE A 1 230 ? 5.809 -3.863 -5.785 1 98.94 230 ILE A CA 1
ATOM 1756 C C . ILE A 1 230 ? 6.691 -2.768 -5.191 1 98.94 230 ILE A C 1
ATOM 1758 O O . ILE A 1 230 ? 7.871 -2.658 -5.535 1 98.94 230 ILE A O 1
ATOM 1762 N N . SER A 1 231 ? 6.133 -1.976 -4.266 1 98.88 231 SER A N 1
ATOM 1763 C CA . SER A 1 231 ? 6.879 -0.883 -3.648 1 98.88 231 SER A CA 1
ATOM 1764 C C . SER A 1 231 ? 8.062 -1.408 -2.842 1 98.88 231 SER A C 1
ATOM 1766 O O . SER A 1 231 ? 9.172 -0.875 -2.936 1 98.88 231 SER A O 1
ATOM 1768 N N . LEU A 1 232 ? 7.816 -2.432 -2.064 1 98.88 232 LEU A N 1
ATOM 1769 C CA . LEU A 1 232 ? 8.883 -3.02 -1.265 1 98.88 232 LEU A CA 1
ATOM 1770 C C . LEU A 1 232 ? 9.984 -3.588 -2.158 1 98.88 232 LEU A C 1
ATOM 1772 O O . LEU A 1 232 ? 11.172 -3.418 -1.874 1 98.88 232 LEU A O 1
ATOM 1776 N N . SER A 1 233 ? 9.547 -4.262 -3.232 1 98.81 233 SER A N 1
ATOM 1777 C CA . SER A 1 233 ? 10.523 -4.824 -4.156 1 98.81 233 SER A CA 1
ATOM 1778 C C . SER A 1 233 ? 11.305 -3.725 -4.875 1 98.81 233 SER A C 1
ATOM 1780 O O . SER A 1 233 ? 12.492 -3.891 -5.176 1 98.81 233 SER A O 1
ATOM 1782 N N . GLU A 1 234 ? 10.641 -2.643 -5.211 1 98.62 234 GLU A N 1
ATOM 1783 C CA . GLU A 1 234 ? 11.281 -1.49 -5.84 1 98.62 234 GLU A CA 1
ATOM 1784 C C . GLU A 1 234 ? 12.359 -0.899 -4.941 1 98.62 234 GLU A C 1
ATOM 1786 O O . GLU A 1 234 ? 13.445 -0.555 -5.41 1 98.62 234 GLU A O 1
ATOM 1791 N N . LEU A 1 235 ? 12.078 -0.802 -3.65 1 98 235 LEU A N 1
ATOM 1792 C CA . LEU A 1 235 ? 13 -0.226 -2.678 1 98 235 LEU A CA 1
ATOM 1793 C C . LEU A 1 235 ? 14.328 -0.971 -2.684 1 98 235 LEU A C 1
ATOM 1795 O O . LEU A 1 235 ? 15.391 -0.354 -2.572 1 98 235 LEU A O 1
ATOM 1799 N N . ILE A 1 236 ? 14.258 -2.322 -2.9 1 96.12 236 ILE A N 1
ATOM 1800 C CA . ILE A 1 236 ? 15.438 -3.174 -2.768 1 96.12 236 ILE A CA 1
ATOM 1801 C C . ILE A 1 236 ? 15.945 -3.576 -4.152 1 96.12 236 ILE A C 1
ATOM 1803 O O . ILE A 1 236 ? 17 -4.199 -4.273 1 96.12 236 ILE A O 1
ATOM 1807 N N . GLU A 1 237 ? 15.18 -3.258 -5.18 1 96.81 237 GLU A N 1
ATOM 1808 C CA . GLU A 1 237 ? 15.531 -3.594 -6.555 1 96.81 237 GLU A CA 1
ATOM 1809 C C . GLU A 1 237 ? 15.555 -5.105 -6.762 1 96.81 237 GLU A C 1
ATOM 1811 O O . GLU A 1 237 ? 16.531 -5.645 -7.297 1 96.81 237 GLU A O 1
ATOM 1816 N N . THR A 1 238 ? 14.57 -5.758 -6.324 1 98.06 238 THR A N 1
ATOM 1817 C CA . THR A 1 238 ? 14.461 -7.211 -6.41 1 98.06 238 THR A CA 1
ATOM 1818 C C . THR A 1 238 ? 13.305 -7.613 -7.312 1 98.06 238 THR A C 1
ATOM 1820 O O . THR A 1 238 ? 12.172 -7.152 -7.129 1 98.06 238 THR A O 1
ATOM 1823 N N . PRO A 1 239 ? 13.539 -8.477 -8.344 1 98.44 239 PRO A N 1
ATOM 1824 C CA . PRO A 1 239 ? 12.422 -8.984 -9.148 1 98.44 239 PRO A CA 1
ATOM 1825 C C . PRO A 1 239 ? 11.414 -9.781 -8.32 1 98.44 239 PRO A C 1
ATOM 1827 O O . PRO A 1 239 ? 11.805 -10.531 -7.422 1 98.44 239 PRO A O 1
ATOM 1830 N N . ILE A 1 240 ? 10.148 -9.578 -8.602 1 98.88 240 ILE A N 1
ATOM 1831 C CA . ILE A 1 240 ? 9.125 -10.359 -7.926 1 98.88 240 ILE A CA 1
ATOM 1832 C C . ILE A 1 240 ? 8.078 -10.828 -8.938 1 98.88 240 ILE A C 1
ATOM 1834 O O . ILE A 1 240 ? 8.016 -10.312 -10.055 1 98.88 240 ILE A O 1
ATOM 1838 N N . LEU A 1 241 ? 7.375 -11.859 -8.578 1 98.94 241 LEU A N 1
ATOM 1839 C CA . LEU A 1 241 ? 6.195 -12.32 -9.305 1 98.94 241 LEU A CA 1
ATOM 1840 C C . LEU A 1 241 ? 4.945 -12.227 -8.43 1 98.94 241 LEU A C 1
ATOM 1842 O O . LEU A 1 241 ? 4.906 -12.781 -7.332 1 98.94 241 LEU A O 1
ATOM 1846 N N . ILE A 1 242 ? 3.947 -11.43 -8.867 1 98.94 242 ILE A N 1
ATOM 1847 C CA . ILE A 1 242 ? 2.654 -11.414 -8.195 1 98.94 242 ILE A CA 1
ATOM 1848 C C . ILE A 1 242 ? 1.846 -12.641 -8.602 1 98.94 242 ILE A C 1
ATOM 1850 O O . ILE A 1 242 ? 1.573 -12.852 -9.781 1 98.94 242 ILE A O 1
ATOM 1854 N N . SER A 1 243 ? 1.465 -13.398 -7.625 1 98.69 243 SER A N 1
ATOM 1855 C CA . SER A 1 243 ? 0.852 -14.695 -7.879 1 98.69 243 SER A CA 1
ATOM 1856 C C . SER A 1 243 ? -0.646 -14.562 -8.133 1 98.69 243 SER A C 1
ATOM 1858 O O . SER A 1 243 ? -1.3 -13.68 -7.57 1 98.69 243 SER A O 1
ATOM 1860 N N . HIS A 1 244 ? -1.19 -15.422 -8.961 1 98.62 244 HIS A N 1
ATOM 1861 C CA . HIS A 1 244 ? -2.596 -15.703 -9.234 1 98.62 244 HIS A CA 1
ATOM 1862 C C . HIS A 1 244 ? -3.438 -14.438 -9.133 1 98.62 244 HIS A C 1
ATOM 1864 O O . HIS A 1 244 ? -4.387 -14.375 -8.352 1 98.62 244 HIS A O 1
ATOM 1870 N N . VAL A 1 245 ? -3.088 -13.5 -9.93 1 98.88 245 VAL A N 1
ATOM 1871 C CA . VAL A 1 245 ? -3.771 -12.219 -10.016 1 98.88 245 VAL A CA 1
ATOM 1872 C C . VAL A 1 245 ? -5.211 -12.422 -10.484 1 98.88 245 VAL A C 1
ATOM 1874 O O . VAL A 1 245 ? -5.449 -12.992 -11.555 1 98.88 245 VAL A O 1
ATOM 1877 N N . ALA A 1 246 ? -6.152 -11.914 -9.695 1 98.62 246 ALA A N 1
ATOM 1878 C CA . ALA A 1 246 ? -7.562 -12.234 -9.898 1 98.62 246 ALA A CA 1
ATOM 1879 C C . ALA A 1 246 ? -8.367 -10.977 -10.227 1 98.62 246 ALA A C 1
ATOM 1881 O O . ALA A 1 246 ? -9.516 -11.062 -10.672 1 98.62 246 ALA A O 1
ATOM 1882 N N . ALA A 1 247 ? -7.793 -9.805 -9.953 1 98.19 247 ALA A N 1
ATOM 1883 C CA . ALA A 1 247 ? -8.57 -8.57 -10.016 1 98.19 247 ALA A CA 1
ATOM 1884 C C . ALA A 1 247 ? -7.953 -7.582 -11 1 98.19 247 ALA A C 1
ATOM 1886 O O . ALA A 1 247 ? -6.73 -7.445 -11.07 1 98.19 247 ALA A O 1
ATOM 1887 N N . GLY A 1 248 ? -8.867 -6.852 -11.727 1 98.38 248 GLY A N 1
ATOM 1888 C CA . GLY A 1 248 ? -8.414 -5.848 -12.68 1 98.38 248 GLY A CA 1
ATOM 1889 C C . GLY A 1 248 ? -7.574 -4.758 -12.039 1 98.38 248 GLY A C 1
ATOM 1890 O O . GLY A 1 248 ? -6.621 -4.27 -12.648 1 98.38 248 GLY A O 1
ATOM 1891 N N . GLY A 1 249 ? -7.918 -4.344 -10.852 1 98.06 249 GLY A N 1
ATOM 1892 C CA . GLY A 1 249 ? -7.141 -3.33 -10.156 1 98.06 249 GLY A CA 1
ATOM 1893 C C . GLY A 1 249 ? -5.691 -3.727 -9.945 1 98.06 249 GLY A C 1
ATOM 1894 O O . GLY A 1 249 ? -4.793 -2.893 -10.07 1 98.06 249 GLY A O 1
ATOM 1895 N N . ALA A 1 250 ? -5.477 -4.973 -9.57 1 98.75 250 ALA A N 1
ATOM 1896 C CA . ALA A 1 250 ? -4.117 -5.48 -9.422 1 98.75 250 ALA A CA 1
ATOM 1897 C C . ALA A 1 250 ? -3.389 -5.504 -10.758 1 98.75 250 ALA A C 1
ATOM 1899 O O . ALA A 1 250 ? -2.209 -5.148 -10.836 1 98.75 250 ALA A O 1
ATOM 1900 N N . VAL A 1 251 ? -4.082 -5.906 -11.836 1 98.88 251 VAL A N 1
ATOM 1901 C CA . VAL A 1 251 ? -3.502 -5.922 -13.18 1 98.88 251 VAL A CA 1
ATOM 1902 C C . VAL A 1 251 ? -2.99 -4.527 -13.531 1 98.88 251 VAL A C 1
ATOM 1904 O O . VAL A 1 251 ? -1.885 -4.383 -14.062 1 98.88 251 VAL A O 1
ATOM 1907 N N . GLU A 1 252 ? -3.762 -3.545 -13.195 1 98.5 252 GLU A N 1
ATOM 1908 C CA . GLU A 1 252 ? -3.402 -2.17 -13.531 1 98.5 252 GLU A CA 1
ATOM 1909 C C . GLU A 1 252 ? -2.152 -1.729 -12.773 1 98.5 252 GLU A C 1
ATOM 1911 O O . GLU A 1 252 ? -1.285 -1.058 -13.336 1 98.5 252 GLU A O 1
ATOM 1916 N N . GLU A 1 253 ? -2.09 -2.027 -11.516 1 98.75 253 GLU A N 1
ATOM 1917 C CA . GLU A 1 253 ? -0.903 -1.67 -10.742 1 98.75 253 GLU A CA 1
ATOM 1918 C C . GLU A 1 253 ? 0.344 -2.348 -11.297 1 98.75 253 GLU A C 1
ATOM 1920 O O . GLU A 1 253 ? 1.42 -1.748 -11.336 1 98.75 253 GLU A O 1
ATOM 1925 N N . ILE A 1 254 ? 0.221 -3.594 -11.695 1 98.94 254 ILE A N 1
ATOM 1926 C CA . ILE A 1 254 ? 1.334 -4.332 -12.281 1 98.94 254 ILE A CA 1
ATOM 1927 C C . ILE A 1 254 ? 1.746 -3.68 -13.602 1 98.94 254 ILE A C 1
ATOM 1929 O O . ILE A 1 254 ? 2.936 -3.469 -13.852 1 98.94 254 ILE A O 1
ATOM 1933 N N . ARG A 1 255 ? 0.782 -3.389 -14.406 1 98.69 255 ARG A N 1
ATOM 1934 C CA . ARG A 1 255 ? 1.036 -2.736 -15.688 1 98.69 255 ARG A CA 1
ATOM 1935 C C . ARG A 1 255 ? 1.808 -1.435 -15.5 1 98.69 255 ARG A C 1
ATOM 1937 O O . ARG A 1 255 ? 2.771 -1.167 -16.219 1 98.69 255 ARG A O 1
ATOM 1944 N N . ARG A 1 256 ? 1.404 -0.657 -14.531 1 98.12 256 ARG A N 1
ATOM 1945 C CA . ARG A 1 256 ? 2.061 0.613 -14.234 1 98.12 256 ARG A CA 1
ATOM 1946 C C . ARG A 1 256 ? 3.5 0.394 -13.781 1 98.12 256 ARG A C 1
ATOM 1948 O O . ARG A 1 256 ? 4.395 1.158 -14.148 1 98.12 256 ARG A O 1
ATOM 1955 N N . ALA A 1 257 ? 3.691 -0.572 -12.945 1 98.62 257 ALA A N 1
ATOM 1956 C CA . ALA A 1 257 ? 5.039 -0.884 -12.469 1 98.62 257 ALA A CA 1
ATOM 1957 C C . ALA A 1 257 ? 5.945 -1.282 -13.633 1 98.62 257 ALA A C 1
ATOM 1959 O O . ALA A 1 257 ? 7.09 -0.827 -13.719 1 98.62 257 ALA A O 1
ATOM 1960 N N . LYS A 1 258 ? 5.414 -2.105 -14.516 1 98.62 258 LYS A N 1
ATOM 1961 C CA . LYS A 1 258 ? 6.176 -2.535 -15.688 1 98.62 258 LYS A CA 1
ATOM 1962 C C . LYS A 1 258 ? 6.492 -1.355 -16.594 1 98.62 258 LYS A C 1
ATOM 1964 O O . LYS A 1 258 ? 7.586 -1.277 -17.172 1 98.62 258 LYS A O 1
ATOM 1969 N N . ALA A 1 259 ? 5.582 -0.501 -16.75 1 98.06 259 ALA A N 1
ATOM 1970 C CA . ALA A 1 259 ? 5.773 0.686 -17.578 1 98.06 259 ALA A CA 1
ATOM 1971 C C . ALA A 1 259 ? 6.902 1.558 -17.031 1 98.06 259 ALA A C 1
ATOM 1973 O O . ALA A 1 259 ? 7.551 2.283 -17.797 1 98.06 259 ALA A O 1
ATOM 1974 N N . ARG A 1 260 ? 7.137 1.457 -15.766 1 97.12 260 ARG A N 1
ATOM 1975 C CA . ARG A 1 260 ? 8.219 2.213 -15.141 1 97.12 260 ARG A CA 1
ATOM 1976 C C . ARG A 1 260 ? 9.531 1.445 -15.203 1 97.12 260 ARG A C 1
ATOM 1978 O O . ARG A 1 260 ? 10.555 1.903 -14.688 1 97.12 260 ARG A O 1
ATOM 1985 N N . GLY A 1 261 ? 9.531 0.291 -15.781 1 98.06 261 GLY A N 1
ATOM 1986 C CA . GLY A 1 261 ? 10.734 -0.49 -15.992 1 98.06 261 GLY A CA 1
ATOM 1987 C C . GLY A 1 261 ? 11.062 -1.406 -14.828 1 98.06 261 GLY A C 1
ATOM 1988 O O . GLY A 1 261 ? 12.156 -1.979 -14.773 1 98.06 261 GLY A O 1
ATOM 1989 N N . LEU A 1 262 ? 10.148 -1.545 -13.844 1 98.38 262 LEU A N 1
ATOM 1990 C CA . LEU A 1 262 ? 10.398 -2.418 -12.703 1 98.38 262 LEU A CA 1
ATOM 1991 C C . LEU A 1 262 ? 10.305 -3.885 -13.109 1 98.38 262 LEU A C 1
ATOM 1993 O O . LEU A 1 262 ? 9.461 -4.254 -13.93 1 98.38 262 LEU A O 1
ATOM 1997 N N . PRO A 1 263 ? 11.148 -4.742 -12.594 1 98.19 263 PRO A N 1
ATOM 1998 C CA . PRO A 1 263 ? 11.117 -6.172 -12.906 1 98.19 263 PRO A CA 1
ATOM 1999 C C . PRO A 1 263 ? 10.016 -6.922 -12.164 1 98.19 263 PRO A C 1
ATOM 2001 O O . PRO A 1 263 ? 10.297 -7.797 -11.352 1 98.19 263 PRO A O 1
ATOM 2004 N N . VAL A 1 264 ? 8.789 -6.648 -12.523 1 98.81 264 VAL A N 1
ATOM 2005 C CA . VAL A 1 264 ? 7.613 -7.262 -11.922 1 98.81 264 VAL A CA 1
ATOM 2006 C C . VAL A 1 264 ? 6.973 -8.234 -12.906 1 98.81 264 VAL A C 1
ATOM 2008 O O . VAL A 1 264 ? 6.707 -7.879 -14.055 1 98.81 264 VAL A O 1
ATOM 2011 N N . TYR A 1 265 ? 6.789 -9.453 -12.469 1 98.88 265 TYR A N 1
ATOM 2012 C CA . TYR A 1 265 ? 6.109 -10.5 -13.227 1 98.88 265 TYR A CA 1
ATOM 2013 C C . TYR A 1 265 ? 4.793 -10.883 -12.562 1 98.88 265 TYR A C 1
ATOM 2015 O O . TYR A 1 265 ? 4.543 -10.523 -11.406 1 98.88 265 TYR A O 1
ATOM 2023 N N . ALA A 1 266 ? 3.93 -11.57 -13.352 1 98.88 266 ALA A N 1
ATOM 2024 C CA . ALA A 1 266 ? 2.633 -11.898 -12.766 1 98.88 266 ALA A CA 1
ATOM 2025 C C . ALA A 1 266 ? 2.02 -13.117 -13.453 1 98.88 266 ALA A C 1
ATOM 2027 O O . ALA A 1 266 ? 2.307 -13.391 -14.625 1 98.88 266 ALA A O 1
ATOM 2028 N N . GLU A 1 267 ? 1.271 -13.789 -12.664 1 98.75 267 GLU A N 1
ATOM 2029 C CA . GLU A 1 267 ? 0.562 -14.969 -13.156 1 98.75 267 GLU A CA 1
ATOM 2030 C C . GLU A 1 267 ? -0.937 -14.859 -12.891 1 98.75 267 GLU A C 1
ATOM 2032 O O . GLU A 1 267 ? -1.361 -14.156 -11.969 1 98.75 267 GLU A O 1
ATOM 2037 N N . THR A 1 268 ? -1.694 -15.453 -13.742 1 98.88 268 THR A N 1
ATOM 2038 C CA . THR A 1 268 ? -3.102 -15.703 -13.453 1 98.88 268 THR A CA 1
ATOM 2039 C C . THR A 1 268 ? -3.441 -17.172 -13.656 1 98.88 268 THR A C 1
ATOM 2041 O O . THR A 1 268 ? -2.555 -18 -13.914 1 98.88 268 THR A O 1
ATOM 2044 N N . CYS A 1 269 ? -4.668 -17.547 -13.422 1 98.88 269 CYS A N 1
ATOM 2045 C CA . CYS A 1 269 ? -5.117 -18.938 -13.414 1 98.88 269 CYS A CA 1
ATOM 2046 C C . CYS A 1 269 ? -6.457 -19.078 -14.125 1 98.88 269 CYS A C 1
ATOM 2048 O O . CYS A 1 269 ? -7.164 -18.094 -14.328 1 98.88 269 CYS A O 1
ATOM 2050 N N . PRO A 1 270 ? -6.832 -20.312 -14.461 1 98.88 270 PRO A N 1
ATOM 2051 C CA . PRO A 1 270 ? -8.094 -20.547 -15.172 1 98.88 270 PRO A CA 1
ATOM 2052 C C . PRO A 1 270 ? -9.305 -20.031 -14.406 1 98.88 270 PRO A C 1
ATOM 2054 O O . PRO A 1 270 ? -10.242 -19.5 -15.008 1 98.88 270 PRO A O 1
ATOM 2057 N N . GLN A 1 271 ? -9.305 -20.125 -13.125 1 98.81 271 GLN A N 1
ATOM 2058 C CA . GLN A 1 271 ? -10.492 -19.797 -12.344 1 98.81 271 GLN A CA 1
ATOM 2059 C C . GLN A 1 271 ? -10.836 -18.312 -12.453 1 98.81 271 GLN A C 1
ATOM 2061 O O . GLN A 1 271 ? -11.977 -17.922 -12.211 1 98.81 271 GLN A O 1
ATOM 2066 N N . TYR A 1 272 ? -9.93 -17.516 -12.859 1 98.81 272 TYR A N 1
ATOM 2067 C CA . TYR A 1 272 ? -10.203 -16.078 -12.953 1 98.81 272 TYR A CA 1
ATOM 2068 C C . TYR A 1 272 ? -10.703 -15.711 -14.344 1 98.81 272 TYR A C 1
ATOM 2070 O O . TYR A 1 272 ? -11.078 -14.562 -14.594 1 98.81 272 TYR A O 1
ATOM 2078 N N . LEU A 1 273 ? -10.695 -16.688 -15.25 1 98.69 273 LEU A N 1
ATOM 2079 C CA . LEU A 1 273 ? -11.242 -16.516 -16.594 1 98.69 273 LEU A CA 1
ATOM 2080 C C . LEU A 1 273 ? -12.5 -17.359 -16.766 1 98.69 273 LEU A C 1
ATOM 2082 O O . LEU A 1 273 ? -13.383 -16.984 -17.547 1 98.69 273 LEU A O 1
ATOM 2086 N N . PHE A 1 274 ? -12.656 -18.484 -16.047 1 98.75 274 PHE A N 1
ATOM 2087 C CA . PHE A 1 274 ? -13.656 -19.469 -16.438 1 98.75 274 PHE A CA 1
ATOM 2088 C C . PHE A 1 274 ? -14.602 -19.781 -15.281 1 98.75 274 PHE A C 1
ATOM 2090 O O . PHE A 1 274 ? -15.523 -20.578 -15.43 1 98.75 274 PHE A O 1
ATOM 2097 N N . LEU A 1 275 ? -14.328 -19.219 -14.117 1 98.62 275 LEU A N 1
ATOM 2098 C CA . LEU A 1 275 ? -15.258 -19.188 -13 1 98.62 275 LEU A CA 1
ATOM 2099 C C . LEU A 1 275 ? -15.547 -17.734 -12.594 1 98.62 275 LEU A C 1
ATOM 2101 O O . LEU A 1 275 ? -14.859 -16.812 -13.023 1 98.62 275 LEU A O 1
ATOM 2105 N N . SER A 1 276 ? -16.594 -17.562 -11.844 1 98.19 276 SER A N 1
ATOM 2106 C CA . SER A 1 276 ? -16.953 -16.234 -11.367 1 98.19 276 SER A CA 1
ATOM 2107 C C . SER A 1 276 ? -17.578 -16.297 -9.977 1 98.19 276 SER A C 1
ATOM 2109 O O . SER A 1 276 ? -17.766 -17.391 -9.422 1 98.19 276 SER A O 1
ATOM 2111 N N . ALA A 1 277 ? -17.828 -15.148 -9.438 1 98 277 ALA A N 1
ATOM 2112 C CA . ALA A 1 277 ? -18.469 -15.039 -8.125 1 98 277 ALA A CA 1
ATOM 2113 C C . ALA A 1 277 ? -19.812 -15.766 -8.109 1 98 277 ALA A C 1
ATOM 2115 O O . ALA A 1 277 ? -20.203 -16.328 -7.078 1 98 277 ALA A O 1
ATOM 2116 N N . GLU A 1 278 ? -20.484 -15.82 -9.219 1 97.56 278 GLU A N 1
ATOM 2117 C CA . GLU A 1 278 ? -21.797 -16.469 -9.312 1 97.56 278 GLU A CA 1
ATOM 2118 C C . GLU A 1 278 ? -21.672 -17.969 -9.086 1 97.56 278 GLU A C 1
ATOM 2120 O O . GLU A 1 278 ? -22.594 -18.609 -8.57 1 97.56 278 GLU A O 1
ATOM 2125 N N . ASP A 1 279 ? -20.547 -18.531 -9.43 1 98.25 279 ASP A N 1
ATOM 2126 C CA . ASP A 1 279 ? -20.328 -19.969 -9.234 1 98.25 279 ASP A CA 1
ATOM 2127 C C . ASP A 1 279 ? -20.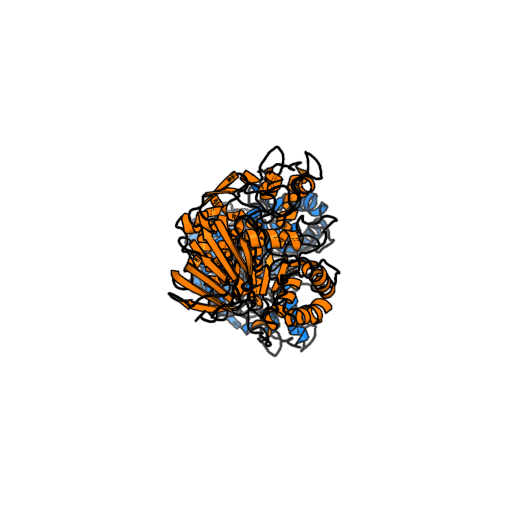188 -20.312 -7.754 1 98.25 279 ASP A C 1
ATOM 2129 O O . ASP A 1 279 ? -20.469 -21.438 -7.34 1 98.25 279 ASP A O 1
ATOM 2133 N N . ILE A 1 280 ? -19.734 -19.375 -6.988 1 98.12 280 ILE A N 1
ATOM 2134 C CA . ILE A 1 280 ? -19.547 -19.547 -5.551 1 98.12 280 ILE A CA 1
ATOM 2135 C C . ILE A 1 280 ? -20.891 -19.344 -4.832 1 98.12 280 ILE A C 1
ATOM 2137 O O . ILE A 1 280 ? -21.203 -20.047 -3.871 1 98.12 280 ILE A O 1
ATOM 2141 N N . ASP A 1 281 ? -21.703 -18.438 -5.336 1 96.56 281 ASP A N 1
ATOM 2142 C CA . ASP A 1 281 ? -22.906 -17.969 -4.656 1 96.56 281 ASP A CA 1
ATOM 2143 C C . ASP A 1 281 ? -24.062 -18.938 -4.859 1 96.56 281 ASP A C 1
ATOM 2145 O O . ASP A 1 281 ? -25 -18.656 -5.605 1 96.56 281 ASP A O 1
ATOM 2149 N N . THR A 1 282 ? -24.016 -20.062 -4.199 1 96 282 THR A N 1
ATOM 2150 C CA . THR A 1 282 ? -25.094 -21.047 -4.266 1 96 282 THR A CA 1
ATOM 2151 C C . THR A 1 282 ? -25.719 -21.25 -2.889 1 96 282 THR A C 1
ATOM 2153 O O . THR A 1 282 ? -25.047 -21.125 -1.866 1 96 282 THR A O 1
ATOM 2156 N N . GLU A 1 283 ? -26.922 -21.641 -2.861 1 92.25 283 GLU A N 1
ATOM 2157 C CA . GLU A 1 283 ? -27.641 -21.844 -1.608 1 92.25 283 GLU A CA 1
ATOM 2158 C C . GLU A 1 283 ? -27.328 -23.203 -1.012 1 92.25 283 GLU A C 1
ATOM 2160 O O . GLU A 1 283 ? -27.344 -23.375 0.209 1 92.25 283 GLU A O 1
ATOM 2165 N N . ASP A 1 284 ? -27.031 -24.188 -1.829 1 92.44 284 ASP A N 1
ATOM 2166 C CA . ASP A 1 284 ? -26.891 -25.562 -1.366 1 92.44 284 ASP A CA 1
ATOM 2167 C C . ASP A 1 284 ? -25.422 -25.906 -1.079 1 92.44 284 ASP A C 1
ATOM 2169 O O . ASP A 1 284 ? -25.047 -27.078 -1.049 1 92.44 284 ASP A O 1
ATOM 2173 N N . LEU A 1 285 ? -24.469 -24.984 -1.026 1 95.5 285 LEU A N 1
ATOM 2174 C CA . LEU A 1 285 ? -23.047 -25.062 -0.713 1 95.5 285 LEU A CA 1
ATOM 2175 C C . LEU A 1 285 ? -22.281 -25.719 -1.86 1 95.5 285 LEU A C 1
ATOM 2177 O O . LEU A 1 285 ? -21.078 -25.969 -1.74 1 95.5 285 LEU A O 1
ATOM 2181 N N . SER A 1 286 ? -22.984 -26.078 -2.941 1 96.75 286 SER A N 1
ATOM 2182 C CA . SER A 1 286 ? -22.281 -26.625 -4.094 1 96.75 286 SER A CA 1
ATOM 2183 C C . SER A 1 286 ? -21.188 -25.672 -4.594 1 96.75 286 SER A C 1
ATOM 2185 O O . SER A 1 286 ? -20.172 -26.109 -5.129 1 96.75 286 SER A O 1
ATOM 2187 N N . GLY A 1 287 ? -21.406 -24.391 -4.312 1 98 287 GLY A N 1
ATOM 2188 C CA . GLY A 1 287 ? -20.453 -23.375 -4.719 1 98 287 GLY A CA 1
ATOM 2189 C C . GLY A 1 287 ? -19.141 -23.469 -3.973 1 98 287 GLY A C 1
ATOM 2190 O O . GLY A 1 287 ? -18.141 -22.875 -4.387 1 98 287 GLY A O 1
ATOM 2191 N N . SER A 1 288 ? -19.109 -24.203 -2.861 1 97.94 288 SER A N 1
ATOM 2192 C CA . SER A 1 288 ? -17.875 -24.406 -2.117 1 97.94 288 SER A CA 1
ATOM 2193 C C . SER A 1 288 ? -16.797 -25.047 -2.994 1 97.94 288 SER A C 1
ATOM 2195 O O . SER A 1 288 ? -15.609 -24.875 -2.736 1 97.94 288 SER A O 1
ATOM 2197 N N . LYS A 1 289 ? -17.234 -25.703 -4.078 1 98 289 LYS A N 1
ATOM 2198 C CA . LYS A 1 289 ? -16.328 -26.344 -5.031 1 98 289 LYS A CA 1
ATOM 2199 C C . LYS A 1 289 ? -15.508 -25.297 -5.789 1 98 289 LYS A C 1
ATOM 2201 O O . LYS A 1 289 ? -14.5 -25.625 -6.418 1 98 289 LYS A O 1
ATOM 2206 N N . CYS A 1 290 ? -15.906 -24.031 -5.699 1 98.38 290 CYS A N 1
ATOM 2207 C CA . CYS A 1 290 ? -15.258 -22.953 -6.422 1 98.38 290 CYS A CA 1
ATOM 2208 C C . CYS A 1 290 ? -14.555 -22 -5.461 1 98.38 290 CYS A C 1
ATOM 2210 O O . CYS A 1 290 ? -14.016 -20.969 -5.883 1 98.38 290 CYS A O 1
ATOM 2212 N N . VAL A 1 291 ? -14.523 -22.344 -4.137 1 98.12 291 VAL A N 1
ATOM 2213 C CA . VAL A 1 291 ? -13.945 -21.469 -3.127 1 98.12 291 VAL A CA 1
ATOM 2214 C C . VAL A 1 291 ? -12.422 -21.594 -3.141 1 98.12 291 VAL A C 1
ATOM 2216 O O . VAL A 1 291 ? -11.883 -22.688 -2.961 1 98.12 291 VAL A O 1
ATOM 2219 N N . CYS A 1 292 ? -11.773 -20.547 -3.447 1 97.75 292 CYS A N 1
ATOM 2220 C CA . CYS A 1 292 ? -10.328 -20.359 -3.393 1 97.75 292 CYS A CA 1
ATOM 2221 C C . CYS A 1 292 ? -9.977 -18.906 -3.105 1 97.75 292 CYS A C 1
ATOM 2223 O O . CYS A 1 292 ? -10.859 -18.062 -2.975 1 97.75 292 CYS A O 1
ATOM 2225 N N . THR A 1 293 ? -8.742 -18.625 -2.898 1 97.19 293 THR A N 1
ATOM 2226 C CA . THR A 1 293 ? -8.273 -17.266 -2.631 1 97.19 293 THR A CA 1
ATOM 2227 C C . THR A 1 293 ? -7.078 -16.922 -3.51 1 97.19 293 THR A C 1
ATOM 2229 O O . THR A 1 293 ? -6.137 -17.719 -3.621 1 97.19 293 THR A O 1
ATOM 2232 N N . PRO A 1 294 ? -7.047 -15.727 -4.176 1 98.19 294 PRO A N 1
ATOM 2233 C CA . PRO A 1 294 ? -8.203 -14.828 -4.258 1 98.19 294 PRO A CA 1
ATOM 2234 C C . PRO A 1 294 ? -9.391 -15.461 -4.977 1 98.19 294 PRO A C 1
ATOM 2236 O O . PRO A 1 294 ? -9.211 -16.359 -5.805 1 98.19 294 PRO A O 1
ATOM 2239 N N . PRO A 1 295 ? -10.578 -15.062 -4.602 1 98.69 295 PRO A N 1
ATOM 2240 C CA . PRO A 1 295 ? -11.734 -15.703 -5.23 1 98.69 295 PRO A CA 1
ATOM 2241 C C . PRO A 1 295 ? -11.984 -15.211 -6.656 1 98.69 295 PRO A C 1
ATOM 2243 O O . PRO A 1 295 ? -11.594 -14.094 -7 1 98.69 295 PRO A O 1
ATOM 2246 N N . PRO A 1 296 ? -12.57 -16.109 -7.488 1 98.38 296 PRO A N 1
ATOM 2247 C CA . PRO A 1 296 ? -13.117 -15.555 -8.727 1 98.38 296 PRO A CA 1
ATOM 2248 C C . PRO A 1 296 ? -14.023 -14.352 -8.484 1 98.38 296 PRO A C 1
ATOM 2250 O O . PRO A 1 296 ? -14.789 -14.336 -7.52 1 98.38 296 PRO A O 1
ATOM 2253 N N . ARG A 1 297 ? -13.898 -13.391 -9.359 1 97.75 297 ARG A N 1
ATOM 2254 C CA . ARG A 1 297 ? -14.664 -12.156 -9.227 1 97.75 297 ARG A CA 1
ATOM 2255 C C . ARG A 1 297 ? -15.875 -12.164 -10.148 1 97.75 297 ARG A C 1
ATOM 2257 O O . ARG A 1 297 ? -16.219 -13.195 -10.727 1 97.75 297 ARG A O 1
ATOM 2264 N N . ASP A 1 298 ? -16.578 -11 -10.156 1 96.81 298 ASP A N 1
ATOM 2265 C CA . ASP A 1 298 ? -17.688 -10.852 -11.094 1 96.81 298 ASP A CA 1
ATOM 2266 C C . ASP A 1 298 ? -17.219 -11.086 -12.531 1 96.81 298 ASP A C 1
ATOM 2268 O O . ASP A 1 298 ? -16.094 -10.727 -12.891 1 96.81 298 ASP A O 1
ATOM 2272 N N . LYS A 1 299 ? -18.094 -11.625 -13.328 1 97.31 299 LYS A N 1
ATOM 2273 C CA . LYS A 1 299 ? -17.781 -11.891 -14.727 1 97.31 299 LYS A CA 1
ATOM 2274 C C . LYS A 1 299 ? -17.234 -10.641 -15.422 1 97.31 299 LYS A C 1
ATOM 2276 O O . LYS A 1 299 ? -16.422 -10.734 -16.344 1 97.31 299 LYS A O 1
ATOM 2281 N N . SER A 1 300 ? -17.688 -9.492 -14.977 1 97.69 300 SER A N 1
ATOM 2282 C CA . SER A 1 300 ? -17.266 -8.219 -15.562 1 97.69 300 SER A CA 1
ATOM 2283 C C . SER A 1 300 ? -15.781 -7.965 -15.336 1 97.69 300 SER A C 1
ATOM 2285 O O . SER A 1 300 ? -15.195 -7.078 -15.961 1 97.69 300 SER A O 1
ATOM 2287 N N . ASN A 1 301 ? -15.156 -8.719 -14.484 1 97.94 301 ASN A N 1
ATOM 2288 C CA . ASN A 1 301 ? -13.727 -8.602 -14.211 1 97.94 301 ASN A CA 1
ATOM 2289 C C . ASN A 1 301 ? -12.891 -9.336 -15.258 1 97.94 301 ASN A C 1
ATOM 2291 O O . ASN A 1 301 ? -11.727 -9.008 -15.469 1 97.94 301 ASN A O 1
ATOM 2295 N N . GLN A 1 302 ? -13.406 -10.281 -15.93 1 98.5 302 GLN A N 1
ATOM 2296 C CA . GLN A 1 302 ? -12.672 -11.234 -16.766 1 98.5 302 GLN A CA 1
ATOM 2297 C C . GLN A 1 302 ? -12.008 -10.531 -17.938 1 98.5 302 GLN A C 1
ATOM 2299 O O . GLN A 1 302 ? -10.883 -10.867 -18.312 1 98.5 302 GLN A O 1
ATOM 2304 N N . PRO A 1 303 ? -12.641 -9.461 -18.562 1 98.62 303 PRO A N 1
ATOM 2305 C CA . PRO A 1 303 ? -11.961 -8.75 -19.656 1 98.62 303 PRO A CA 1
ATOM 2306 C C . PRO A 1 303 ? -10.625 -8.148 -19.219 1 98.62 303 PRO A C 1
ATOM 2308 O O . PRO A 1 303 ? -9.664 -8.133 -19.984 1 98.62 303 PRO A O 1
ATOM 2311 N N . ALA A 1 304 ? -10.57 -7.68 -17.984 1 98.62 304 ALA A N 1
ATOM 2312 C CA . ALA A 1 304 ? -9.32 -7.102 -17.484 1 98.62 304 ALA A CA 1
ATOM 2313 C C . ALA A 1 304 ? -8.227 -8.156 -17.391 1 98.62 304 ALA A C 1
ATOM 2315 O O . ALA A 1 304 ? -7.055 -7.871 -17.656 1 98.62 304 ALA A O 1
ATOM 2316 N N . ILE A 1 305 ? -8.562 -9.336 -17.047 1 98.81 305 ILE A N 1
ATOM 2317 C CA . ILE A 1 305 ? -7.598 -10.43 -16.953 1 98.81 305 ILE A CA 1
ATOM 2318 C C . ILE A 1 305 ? -7.145 -10.836 -18.359 1 98.81 305 ILE A C 1
ATOM 2320 O O . ILE A 1 305 ? -5.949 -11 -18.594 1 98.81 305 ILE A O 1
ATOM 2324 N N . TRP A 1 306 ? -8.109 -10.977 -19.281 1 98.81 306 TRP A N 1
ATOM 2325 C CA . TRP A 1 306 ? -7.766 -11.281 -20.656 1 98.81 306 TRP A CA 1
ATOM 2326 C C . TRP A 1 306 ? -6.82 -10.227 -21.234 1 98.81 306 TRP A C 1
ATOM 2328 O O . TRP A 1 306 ? -5.824 -10.562 -21.875 1 98.81 306 TRP A O 1
ATOM 2338 N N . GLN A 1 307 ? -7.164 -8.977 -20.938 1 98.69 307 GLN A N 1
ATOM 2339 C CA . GLN A 1 307 ? -6.312 -7.902 -21.438 1 98.69 307 GLN A CA 1
ATOM 2340 C C . GLN A 1 307 ? -4.902 -8.008 -20.875 1 98.69 307 GLN A C 1
ATOM 2342 O O . GLN A 1 307 ? -3.924 -7.723 -21.562 1 98.69 307 GLN A O 1
ATOM 2347 N N . GLY A 1 308 ? -4.828 -8.359 -19.578 1 98.81 308 GLY A N 1
ATOM 2348 C CA . GLY A 1 308 ? -3.521 -8.578 -18.984 1 98.81 308 GLY A CA 1
ATOM 2349 C C . GLY A 1 308 ? -2.719 -9.664 -19.672 1 98.81 308 GLY A C 1
ATOM 2350 O O . GLY A 1 308 ? -1.506 -9.531 -19.844 1 98.81 308 GLY A O 1
ATOM 2351 N N . ILE A 1 309 ? -3.354 -10.703 -20.094 1 98.75 309 ILE A N 1
ATOM 2352 C CA . ILE A 1 309 ? -2.703 -11.789 -20.812 1 98.75 309 ILE A CA 1
ATOM 2353 C C . ILE A 1 309 ? -2.252 -11.305 -22.188 1 98.75 309 ILE A C 1
ATOM 2355 O O . ILE A 1 309 ? -1.109 -11.531 -22.594 1 98.75 309 ILE A O 1
ATOM 2359 N N . LEU A 1 310 ? -3.109 -10.578 -22.844 1 98.38 310 LEU A N 1
ATOM 2360 C CA . LEU A 1 310 ? -2.883 -10.156 -24.219 1 98.38 310 LEU A CA 1
ATOM 2361 C C . LEU A 1 310 ? -1.747 -9.148 -24.297 1 98.38 310 LEU A C 1
ATOM 2363 O O . LEU A 1 310 ? -0.944 -9.18 -25.234 1 98.38 310 LEU A O 1
ATOM 2367 N N . ASP A 1 311 ? -1.644 -8.289 -23.312 1 98 311 ASP A N 1
ATOM 2368 C CA . ASP A 1 311 ? -0.667 -7.207 -23.422 1 98 311 ASP A CA 1
ATOM 2369 C C . ASP A 1 311 ? 0.626 -7.562 -22.688 1 98 311 ASP A C 1
ATOM 2371 O O . ASP A 1 311 ? 1.55 -6.746 -22.625 1 98 311 ASP A O 1
ATOM 2375 N N . GLY A 1 312 ? 0.677 -8.727 -22.094 1 97.88 312 GLY A N 1
ATOM 2376 C CA . GLY A 1 312 ? 1.918 -9.211 -21.516 1 97.88 312 GLY A CA 1
ATOM 2377 C C . GLY A 1 312 ? 2.072 -8.844 -20.047 1 97.88 312 GLY A C 1
ATOM 2378 O O . GLY A 1 312 ? 3.076 -9.18 -19.422 1 97.88 312 GLY A O 1
ATOM 2379 N N . THR A 1 313 ? 1.074 -8.18 -19.453 1 98.75 313 THR A N 1
ATOM 2380 C CA . THR A 1 313 ? 1.099 -7.863 -18.031 1 98.75 313 THR A CA 1
ATOM 2381 C C . THR A 1 313 ? 1.099 -9.141 -17.203 1 98.75 313 THR A C 1
ATOM 2383 O O . THR A 1 313 ? 1.834 -9.25 -16.219 1 98.75 313 THR A O 1
ATOM 2386 N N . LEU A 1 314 ? 0.262 -10.062 -17.641 1 98.81 314 LEU A N 1
ATOM 2387 C CA . LEU A 1 314 ? 0.217 -11.391 -17.047 1 98.81 314 LEU A CA 1
ATOM 2388 C C . LEU A 1 314 ? 0.953 -12.406 -17.922 1 98.81 314 LEU A C 1
ATOM 2390 O O . LEU A 1 314 ? 0.437 -12.828 -18.953 1 98.81 314 LEU A O 1
ATOM 2394 N N . GLU A 1 315 ? 2.096 -12.891 -17.422 1 97.19 315 GLU A N 1
ATOM 2395 C CA . GLU A 1 315 ? 3.004 -13.633 -18.297 1 97.19 315 GLU A CA 1
ATOM 2396 C C . GLU A 1 315 ? 2.885 -15.133 -18.062 1 97.19 315 GLU A C 1
ATOM 2398 O O . GLU A 1 315 ? 3.369 -15.938 -18.859 1 97.19 315 GLU A O 1
ATOM 2403 N N . LEU A 1 316 ? 2.295 -15.477 -16.969 1 98.69 316 LEU A N 1
ATOM 2404 C CA . LEU A 1 316 ? 2.168 -16.891 -16.641 1 98.69 316 LEU A CA 1
ATOM 2405 C C . LEU A 1 316 ? 0.704 -17.297 -16.5 1 98.69 316 LEU A C 1
ATOM 2407 O O . LEU A 1 316 ? -0.111 -16.5 -16.016 1 98.69 316 LEU A O 1
ATOM 2411 N N . PHE A 1 317 ? 0.442 -18.438 -16.938 1 98.81 317 PHE A N 1
ATOM 2412 C CA . PHE A 1 317 ? -0.857 -19.062 -16.75 1 98.81 317 PHE A CA 1
ATOM 2413 C C . PHE A 1 317 ? -0.705 -20.406 -16.047 1 98.81 317 PHE A C 1
ATOM 2415 O O . PHE A 1 317 ? -0.312 -21.406 -16.672 1 98.81 317 PHE A O 1
ATOM 2422 N N . THR A 1 318 ? -0.985 -20.484 -14.766 1 98.88 318 THR A N 1
ATOM 2423 C CA . THR A 1 318 ? -0.729 -21.641 -13.914 1 98.88 318 THR A CA 1
ATOM 2424 C C . THR A 1 318 ? -2.029 -22.172 -13.32 1 98.88 318 THR A C 1
ATOM 2426 O O . THR A 1 318 ? -3.084 -21.547 -13.461 1 98.88 318 THR A O 1
ATOM 2429 N N . SER A 1 319 ? -1.967 -23.312 -12.758 1 98.81 319 SER A N 1
ATOM 2430 C CA . SER A 1 319 ? -3.203 -23.953 -12.328 1 98.81 319 SER A CA 1
ATOM 2431 C C . SER A 1 319 ? -3.607 -23.5 -10.93 1 98.81 319 SER A C 1
ATOM 2433 O O . SER A 1 319 ? -4.797 -23.391 -10.625 1 98.81 319 SER A O 1
ATOM 2435 N N . ASP A 1 320 ? -2.58 -23.219 -10.094 1 98.5 320 ASP A N 1
ATOM 2436 C CA . ASP A 1 320 ? -2.803 -23.109 -8.656 1 98.5 320 ASP A CA 1
ATOM 2437 C C . ASP A 1 320 ? -3.627 -24.281 -8.133 1 98.5 320 ASP A C 1
ATOM 2439 O O . ASP A 1 320 ? -4.508 -24.094 -7.289 1 98.5 320 ASP A O 1
ATOM 2443 N N . HIS A 1 321 ? -3.4 -25.453 -8.656 1 98.56 321 HIS A N 1
ATOM 2444 C CA . HIS A 1 321 ? -4.043 -26.703 -8.266 1 98.56 321 HIS A CA 1
ATOM 2445 C C . HIS A 1 321 ? -3.893 -26.953 -6.77 1 98.56 321 HIS A C 1
ATOM 2447 O O . HIS A 1 321 ? -2.773 -27.062 -6.262 1 98.56 321 HIS A O 1
ATOM 2453 N N . SER A 1 322 ? -4.953 -26.984 -6.086 1 97.31 322 SER A N 1
ATOM 2454 C CA . SER A 1 322 ? -5.074 -27.266 -4.656 1 97.31 322 SER A CA 1
ATOM 2455 C C . SER A 1 322 ? -6.391 -27.969 -4.34 1 97.31 322 SER A C 1
ATOM 2457 O O . SER A 1 322 ? -7.328 -27.344 -3.838 1 97.31 322 SER A O 1
ATOM 2459 N N . PRO A 1 323 ? -6.445 -29.234 -4.562 1 96.75 323 PRO A N 1
ATOM 2460 C CA . PRO A 1 323 ? -7.723 -29.938 -4.555 1 96.75 323 PRO A CA 1
ATOM 2461 C C . PRO A 1 323 ? -8.148 -30.375 -3.154 1 96.75 323 PRO A C 1
ATOM 2463 O O . PRO A 1 323 ? -7.32 -30.844 -2.373 1 96.75 323 PRO A O 1
ATOM 2466 N N . TRP A 1 324 ? -9.391 -30.172 -2.922 1 95.25 324 TRP A N 1
ATOM 2467 C CA . TRP A 1 324 ? -10.07 -30.672 -1.732 1 95.25 324 TRP A CA 1
ATOM 2468 C C . TRP A 1 324 ? -11.273 -31.531 -2.113 1 95.25 324 TRP A C 1
ATOM 2470 O O . TRP A 1 324 ? -11.906 -31.297 -3.148 1 95.25 324 TRP A O 1
ATOM 2480 N N . ASN A 1 325 ? -11.461 -32.531 -1.254 1 95.31 325 ASN A N 1
ATOM 2481 C CA . ASN A 1 325 ? -12.734 -33.219 -1.437 1 95.31 325 ASN A CA 1
ATOM 2482 C C . ASN A 1 325 ? -13.906 -32.375 -0.957 1 95.31 325 ASN A C 1
ATOM 2484 O O . ASN A 1 325 ? -13.766 -31.594 -0 1 95.31 325 ASN A O 1
ATOM 2488 N N . TYR A 1 326 ? -15.016 -32.531 -1.686 1 95.38 326 TYR A N 1
ATOM 2489 C CA . TYR A 1 326 ? -16.203 -31.75 -1.345 1 95.38 326 TYR A CA 1
ATOM 2490 C C . TYR A 1 326 ? -16.594 -31.953 0.116 1 95.38 326 TYR A C 1
ATOM 2492 O O . TYR A 1 326 ? -16.922 -31 0.815 1 95.38 326 TYR A O 1
ATOM 2500 N N . ALA A 1 327 ? -16.531 -33.156 0.596 1 93.38 327 ALA A N 1
ATOM 2501 C CA . ALA A 1 327 ? -16.891 -33.469 1.976 1 93.38 327 ALA A CA 1
ATOM 2502 C C . ALA A 1 327 ? -16.031 -32.688 2.961 1 93.38 327 ALA A C 1
ATOM 2504 O O . ALA A 1 327 ? -16.5 -32.312 4.035 1 93.38 327 ALA A O 1
ATOM 2505 N N . ASP A 1 328 ? -14.758 -32.5 2.617 1 93 328 ASP A N 1
ATOM 2506 C CA . ASP A 1 328 ? -13.844 -31.734 3.473 1 93 328 ASP A CA 1
ATOM 2507 C C . ASP A 1 328 ? -14.172 -30.25 3.455 1 93 328 ASP A C 1
ATOM 2509 O O . ASP A 1 328 ? -14.008 -29.562 4.465 1 93 328 ASP A O 1
ATOM 2513 N N . LYS A 1 329 ? -14.633 -29.75 2.361 1 94.81 329 LYS A N 1
ATOM 2514 C CA . LYS A 1 329 ? -14.977 -28.344 2.227 1 94.81 329 LYS A CA 1
ATOM 2515 C C . LYS A 1 329 ? -16.203 -27.984 3.066 1 94.81 329 LYS A C 1
ATOM 2517 O O . LYS A 1 329 ? -16.25 -26.906 3.66 1 94.81 329 LYS A O 1
ATOM 2522 N N . ILE A 1 330 ? -17.125 -28.891 3.18 1 95.44 330 ILE A N 1
ATOM 2523 C CA . ILE A 1 330 ? -18.359 -28.609 3.914 1 95.44 330 ILE A CA 1
ATOM 2524 C C . ILE A 1 330 ? -18.375 -29.422 5.207 1 95.44 330 ILE A C 1
ATOM 2526 O O . ILE A 1 330 ? -19.438 -29.891 5.633 1 95.44 330 ILE A O 1
ATOM 2530 N N . ALA A 1 331 ? -17.281 -29.656 5.766 1 91.69 331 ALA A N 1
ATOM 2531 C CA . ALA A 1 331 ? -17.125 -30.516 6.934 1 91.69 331 ALA A CA 1
ATOM 2532 C C . ALA A 1 331 ? -17.969 -30.016 8.102 1 91.69 331 ALA A C 1
ATOM 2534 O O . ALA A 1 331 ? -18.312 -30.766 9.016 1 91.69 331 ALA A O 1
ATOM 2535 N N . GLY A 1 332 ? -18.328 -28.75 8.078 1 91.69 332 GLY A N 1
ATOM 2536 C CA . GLY A 1 332 ? -19.141 -28.172 9.141 1 91.69 332 GLY A CA 1
ATOM 2537 C C . GLY A 1 332 ? -20.625 -28.422 8.977 1 91.69 332 GLY A C 1
ATOM 2538 O O . GLY A 1 332 ? -21.422 -28 9.812 1 91.69 332 GLY A O 1
ATOM 2539 N N . GLY A 1 333 ? -20.969 -29.109 7.887 1 92.94 333 GLY A N 1
ATOM 2540 C CA . GLY A 1 333 ? -22.375 -29.422 7.66 1 92.94 333 GLY A CA 1
ATOM 2541 C C . GLY A 1 333 ? -23.047 -28.469 6.684 1 92.94 333 GLY A C 1
ATOM 2542 O O . GLY A 1 333 ? -22.375 -27.688 6 1 92.94 333 GLY A O 1
ATOM 2543 N N . PRO A 1 334 ? -24.297 -28.562 6.625 1 91.19 334 PRO A N 1
ATOM 2544 C CA . PRO A 1 334 ? -25.047 -27.766 5.641 1 91.19 334 PRO A CA 1
ATOM 2545 C C . PRO A 1 334 ? -24.969 -26.266 5.914 1 91.19 334 PRO A C 1
ATOM 2547 O O . PRO A 1 334 ? -25.266 -25.469 5.027 1 91.19 334 PRO A O 1
ATOM 2550 N N . ASP A 1 335 ? -24.578 -25.984 7.109 1 92.06 335 ASP A N 1
ATOM 2551 C CA . ASP A 1 335 ? -24.516 -24.578 7.473 1 92.06 335 ASP A CA 1
ATOM 2552 C C . ASP A 1 335 ? -23.078 -24.109 7.648 1 92.06 335 ASP A C 1
ATOM 2554 O O . ASP A 1 335 ? -22.812 -23.156 8.391 1 92.06 335 ASP A O 1
ATOM 2558 N N . THR A 1 336 ? -22.188 -24.828 7.035 1 95.75 336 THR A N 1
ATOM 2559 C CA . THR A 1 336 ? -20.797 -24.438 7.109 1 95.75 336 THR A CA 1
ATOM 2560 C C . THR A 1 336 ? -20.609 -23 6.668 1 95.75 336 THR A C 1
ATOM 2562 O O . THR A 1 336 ? -20.969 -22.625 5.543 1 95.75 336 THR A O 1
ATOM 2565 N N . PRO A 1 337 ? -20.109 -22.141 7.578 1 97 337 PRO A N 1
ATOM 2566 C CA . PRO A 1 337 ? -19.906 -20.75 7.184 1 97 337 PRO A CA 1
ATOM 2567 C C . PRO A 1 337 ? -18.766 -20.578 6.184 1 97 337 PRO A C 1
ATOM 2569 O O . PRO A 1 337 ? -17.812 -21.359 6.184 1 97 337 PRO A O 1
ATOM 2572 N N . PHE A 1 338 ? -18.797 -19.516 5.41 1 97.5 338 PHE A N 1
ATOM 2573 C CA . PHE A 1 338 ? -17.891 -19.312 4.293 1 97.5 338 PHE A CA 1
ATOM 2574 C C . PHE A 1 338 ? -16.438 -19.328 4.766 1 97.5 338 PHE A C 1
ATOM 2576 O O . PHE A 1 338 ? -15.562 -19.844 4.07 1 97.5 338 PHE A O 1
ATOM 2583 N N . HIS A 1 339 ? -16.156 -18.797 5.973 1 96.12 339 HIS A N 1
ATOM 2584 C CA . HIS A 1 339 ? -14.789 -18.594 6.414 1 96.12 339 HIS A CA 1
ATOM 2585 C C . HIS A 1 339 ? -14.18 -19.891 6.918 1 96.12 339 HIS A C 1
ATOM 2587 O O . HIS A 1 339 ? -12.984 -19.953 7.234 1 96.12 339 HIS A O 1
ATOM 2593 N N . ARG A 1 340 ? -14.992 -20.969 6.949 1 94.94 340 ARG A N 1
ATOM 2594 C CA . ARG A 1 340 ? -14.492 -22.266 7.398 1 94.94 340 ARG A CA 1
ATOM 2595 C C . ARG A 1 340 ? -14.297 -23.219 6.219 1 94.94 340 ARG A C 1
ATOM 2597 O O . ARG A 1 340 ? -13.891 -24.375 6.398 1 94.94 340 ARG A O 1
ATOM 2604 N N . ILE A 1 341 ? -14.617 -22.828 5.078 1 95.5 341 ILE A N 1
ATOM 2605 C CA . ILE A 1 341 ? -14.414 -23.625 3.873 1 95.5 341 ILE A CA 1
ATOM 2606 C C . ILE A 1 341 ? -12.961 -23.516 3.422 1 95.5 341 ILE A C 1
ATOM 2608 O O . ILE A 1 341 ? -12.461 -22.422 3.191 1 95.5 341 ILE A O 1
ATOM 2612 N N . PRO A 1 342 ? -12.242 -24.625 3.342 1 93.81 342 PRO A N 1
ATOM 2613 C CA . PRO A 1 342 ? -10.844 -24.547 2.904 1 93.81 342 PRO A CA 1
ATOM 2614 C C . PRO A 1 342 ? -10.695 -23.984 1.493 1 93.81 342 PRO A C 1
ATOM 2616 O O . PRO A 1 342 ? -11.516 -24.281 0.619 1 93.81 342 PRO A O 1
ATOM 2619 N N . ASN A 1 343 ? -9.688 -23.25 1.314 1 94.62 343 ASN A N 1
ATOM 2620 C CA . ASN A 1 343 ? -9.398 -22.625 0.034 1 94.62 343 ASN A CA 1
ATOM 2621 C C . ASN A 1 343 ? -8.664 -23.562 -0.913 1 94.62 343 ASN A C 1
ATOM 2623 O O . ASN A 1 343 ? -7.723 -24.25 -0.508 1 94.62 343 ASN A O 1
ATOM 2627 N N . GLY A 1 344 ? -9.086 -23.609 -2.121 1 96.5 344 GLY A N 1
ATOM 2628 C CA . GLY A 1 344 ? -8.383 -24.391 -3.133 1 96.5 344 GLY A CA 1
ATOM 2629 C C . GLY A 1 344 ? -9.312 -25.125 -4.07 1 96.5 344 GLY A C 1
ATOM 2630 O O . GLY A 1 344 ? -10.383 -25.594 -3.66 1 96.5 344 GLY A O 1
ATOM 2631 N N . ILE A 1 345 ? -8.945 -25.266 -5.227 1 98 345 ILE A N 1
ATOM 2632 C CA . ILE A 1 345 ? -9.719 -25.984 -6.238 1 98 345 ILE A CA 1
ATOM 2633 C C . ILE A 1 345 ? -8.781 -26.828 -7.102 1 98 345 ILE A C 1
ATOM 2635 O O . ILE A 1 345 ? -7.602 -26.5 -7.246 1 98 345 ILE A O 1
ATOM 2639 N N . PRO A 1 346 ? -9.297 -27.938 -7.594 1 98.25 346 PRO A N 1
ATOM 2640 C CA . PRO A 1 346 ? -8.516 -28.656 -8.594 1 98.25 346 PRO A CA 1
ATOM 2641 C C . PRO A 1 346 ? -8.492 -27.953 -9.953 1 98.25 346 PRO A C 1
ATOM 2643 O O . PRO A 1 346 ? -9.422 -27.219 -10.281 1 98.25 346 PRO A O 1
ATOM 2646 N N . GLY A 1 347 ? -7.371 -28.125 -10.711 1 98.5 347 GLY A N 1
ATOM 2647 C CA . GLY A 1 347 ? -7.426 -27.484 -12.016 1 98.5 347 GLY A CA 1
ATOM 2648 C C . GLY A 1 347 ? -6.254 -27.844 -12.906 1 98.5 347 GLY A C 1
ATOM 2649 O O . GLY A 1 347 ? -6.203 -27.438 -14.07 1 98.5 347 GLY A O 1
ATOM 2650 N N . ILE A 1 348 ? -5.297 -28.703 -12.492 1 98.75 348 ILE A N 1
ATOM 2651 C CA . ILE A 1 348 ? -4.039 -28.875 -13.211 1 98.75 348 ILE A CA 1
ATOM 2652 C C . ILE A 1 348 ? -4.281 -29.641 -14.508 1 98.75 348 ILE A C 1
ATOM 2654 O O . ILE A 1 348 ? -3.652 -29.344 -15.531 1 98.75 348 ILE A O 1
ATOM 2658 N N . GLU A 1 349 ? -5.199 -30.625 -14.555 1 98.81 349 GLU A N 1
ATOM 2659 C CA . GLU A 1 349 ? -5.441 -31.438 -15.742 1 98.81 349 GLU A CA 1
ATOM 2660 C C . GLU A 1 349 ? -6.203 -30.641 -16.797 1 98.81 349 GLU A C 1
ATOM 2662 O O . GLU A 1 349 ? -6.055 -30.891 -18 1 98.81 349 GLU A O 1
ATOM 2667 N N . THR A 1 350 ? -7.004 -29.656 -16.344 1 98.81 350 THR A N 1
ATOM 2668 C CA . THR A 1 350 ? -7.879 -28.953 -17.266 1 98.81 350 THR A CA 1
ATOM 2669 C C . THR A 1 350 ? -7.273 -27.609 -17.656 1 98.81 350 THR A C 1
ATOM 2671 O O . THR A 1 350 ? -7.75 -26.953 -18.594 1 98.81 350 THR A O 1
ATOM 2674 N N . ARG A 1 351 ? -6.195 -27.188 -17 1 98.75 351 ARG A N 1
ATOM 2675 C CA . ARG A 1 351 ? -5.586 -25.875 -17.156 1 98.75 351 ARG A CA 1
ATOM 2676 C C . ARG A 1 351 ? -5.348 -25.547 -18.625 1 98.75 351 ARG A C 1
ATOM 2678 O O . ARG A 1 351 ? -5.844 -24.531 -19.141 1 98.75 351 ARG A O 1
ATOM 2685 N N . LEU A 1 352 ? -4.715 -26.406 -19.375 1 98.88 352 LEU A N 1
ATOM 2686 C CA . LEU A 1 352 ? -4.27 -26.125 -20.734 1 98.88 352 LEU A CA 1
ATOM 2687 C C . LEU A 1 352 ? -5.438 -26.172 -21.703 1 98.88 352 LEU A C 1
ATOM 2689 O O . LEU A 1 352 ? -5.566 -25.297 -22.578 1 98.88 352 LEU A O 1
ATOM 2693 N N . ALA A 1 353 ? -6.328 -27.141 -21.547 1 98.88 353 ALA A N 1
ATOM 2694 C CA . ALA A 1 353 ? -7.465 -27.297 -22.469 1 98.88 353 ALA A CA 1
ATOM 2695 C C . ALA A 1 353 ? -8.406 -26.094 -22.375 1 98.88 353 ALA A C 1
ATOM 2697 O O . ALA A 1 353 ? -8.922 -25.641 -23.391 1 98.88 353 ALA A O 1
ATOM 2698 N N . LEU A 1 354 ? -8.609 -25.609 -21.125 1 98.94 354 LEU A N 1
ATOM 2699 C CA . LEU A 1 354 ? -9.461 -24.438 -20.938 1 98.94 354 LEU A CA 1
ATOM 2700 C C . LEU A 1 354 ? -8.898 -23.219 -21.688 1 98.94 354 LEU A C 1
ATOM 2702 O O . LEU A 1 354 ? -9.617 -22.562 -22.438 1 98.94 354 LEU A O 1
ATOM 2706 N N . LEU A 1 355 ? -7.617 -22.953 -21.484 1 98.94 355 LEU A N 1
ATOM 2707 C CA . LEU A 1 355 ? -6.992 -21.812 -22.125 1 98.94 355 LEU A CA 1
ATOM 2708 C C . LEU A 1 355 ? -6.949 -21.984 -23.641 1 98.94 355 LEU A C 1
ATOM 2710 O O . LEU A 1 355 ? -7.172 -21.031 -24.391 1 98.94 355 LEU A O 1
ATOM 2714 N N . PHE A 1 356 ? -6.613 -23.219 -24.125 1 98.94 356 PHE A N 1
ATOM 2715 C CA . PHE A 1 356 ? -6.531 -23.484 -25.547 1 98.94 356 PHE A CA 1
ATOM 2716 C C . PHE A 1 356 ? -7.871 -23.219 -26.234 1 98.94 356 PHE A C 1
ATOM 2718 O O . PHE A 1 356 ? -7.922 -22.562 -27.266 1 98.94 356 PHE A O 1
ATOM 2725 N N . SER A 1 357 ? -8.906 -23.703 -25.672 1 98.94 357 SER A N 1
ATOM 2726 C CA . SER A 1 357 ? -10.25 -23.562 -26.234 1 98.94 357 SER A CA 1
ATOM 2727 C C . SER A 1 357 ? -10.664 -22.094 -26.328 1 98.94 357 SER A C 1
ATOM 2729 O O . SER A 1 357 ? -11.102 -21.641 -27.375 1 98.94 357 SER A O 1
ATOM 2731 N N . ALA A 1 358 ? -10.492 -21.359 -25.234 1 98.69 358 ALA A N 1
ATOM 2732 C CA . ALA A 1 358 ? -10.945 -19.969 -25.188 1 98.69 358 ALA A CA 1
ATOM 2733 C C . ALA A 1 358 ? -9.945 -19.047 -25.875 1 98.69 358 ALA A C 1
ATOM 2735 O O . ALA A 1 358 ? -10.32 -18.016 -26.438 1 98.69 358 ALA A O 1
ATOM 2736 N N . GLY A 1 359 ? -8.688 -19.375 -25.766 1 98.62 359 GLY A N 1
ATOM 2737 C CA . GLY A 1 359 ? -7.637 -18.516 -26.281 1 98.62 359 GLY A CA 1
ATOM 2738 C C . GLY A 1 359 ? -7.297 -18.781 -27.734 1 98.62 359 GLY A C 1
ATOM 2739 O O . GLY A 1 359 ? -7.535 -17.938 -28.594 1 98.62 359 GLY A O 1
ATOM 2740 N N . VAL A 1 360 ? -6.789 -19.969 -28.016 1 98.69 360 VAL A N 1
ATOM 2741 C CA . VAL A 1 360 ? -6.34 -20.312 -29.359 1 98.69 360 VAL A CA 1
ATOM 2742 C C . VAL A 1 360 ? -7.551 -20.516 -30.266 1 98.69 360 VAL A C 1
ATOM 2744 O O . VAL A 1 360 ? -7.754 -19.75 -31.219 1 98.69 360 VAL A O 1
ATOM 2747 N N . ASN A 1 361 ? -8.398 -21.469 -29.906 1 98.62 361 ASN A N 1
ATOM 2748 C CA . ASN A 1 361 ? -9.555 -21.75 -30.75 1 98.62 361 ASN A CA 1
ATOM 2749 C C . ASN A 1 361 ? -10.562 -20.609 -30.719 1 98.62 361 ASN A C 1
ATOM 2751 O O . ASN A 1 361 ? -11.312 -20.406 -31.688 1 98.62 361 ASN A O 1
ATOM 2755 N N . GLY A 1 362 ? -10.586 -19.859 -29.625 1 98.06 362 GLY A N 1
ATOM 2756 C CA . GLY A 1 362 ? -11.422 -18.672 -29.547 1 98.06 362 GLY A CA 1
ATOM 2757 C C . GLY A 1 362 ? -10.875 -17.5 -30.312 1 98.06 362 GLY A C 1
ATOM 2758 O O . GLY A 1 362 ? -11.539 -16.469 -30.453 1 98.06 362 GLY A O 1
ATOM 2759 N N . GLY A 1 363 ? -9.617 -17.609 -30.781 1 98.31 363 GLY A N 1
ATOM 2760 C CA . GLY A 1 363 ? -9.023 -16.609 -31.641 1 98.31 363 GLY A CA 1
ATOM 2761 C C . GLY A 1 363 ? -8.391 -15.461 -30.859 1 98.31 363 GLY A C 1
ATOM 2762 O O . GLY A 1 363 ? -8.148 -14.391 -31.422 1 98.31 363 GLY A O 1
ATOM 2763 N N . ARG A 1 364 ? -8.125 -15.586 -29.625 1 97.94 364 ARG A N 1
ATOM 2764 C CA . ARG A 1 364 ? -7.633 -14.492 -28.797 1 97.94 364 ARG A CA 1
ATOM 2765 C C . ARG A 1 364 ? -6.105 -14.469 -28.766 1 97.94 364 ARG A C 1
ATOM 2767 O O . ARG A 1 364 ? -5.496 -13.406 -28.656 1 97.94 364 ARG A O 1
ATOM 2774 N N . ILE A 1 365 ? -5.551 -15.711 -28.781 1 98.44 365 ILE A N 1
ATOM 2775 C CA . ILE A 1 365 ? -4.094 -15.773 -28.734 1 98.44 365 ILE A CA 1
ATOM 2776 C C . ILE A 1 365 ? -3.586 -16.766 -29.781 1 98.44 365 ILE A C 1
ATOM 2778 O O . ILE A 1 365 ? -4.324 -17.641 -30.219 1 98.44 365 ILE A O 1
ATOM 2782 N N . SER A 1 366 ? -2.352 -16.562 -30.203 1 98.62 366 SER A N 1
ATOM 2783 C CA . SER A 1 366 ? -1.702 -17.469 -31.141 1 98.62 366 SER A CA 1
ATOM 2784 C C . SER A 1 366 ? -1.224 -18.734 -30.438 1 98.62 366 SER A C 1
ATOM 2786 O O . SER A 1 366 ? -1.21 -18.812 -29.219 1 98.62 366 SER A O 1
ATOM 2788 N N . LEU A 1 367 ? -0.886 -19.703 -31.234 1 98.75 367 LEU A N 1
ATOM 2789 C CA . LEU A 1 367 ? -0.289 -20.938 -30.703 1 98.75 367 LEU A CA 1
ATOM 2790 C C . LEU A 1 367 ? 1.02 -20.625 -29.984 1 98.75 367 LEU A C 1
ATOM 2792 O O . LEU A 1 367 ? 1.321 -21.234 -28.953 1 98.75 367 LEU A O 1
ATOM 2796 N N . GLN A 1 368 ? 1.797 -19.703 -30.562 1 98.62 368 GLN A N 1
ATOM 2797 C CA . GLN A 1 368 ? 3.064 -19.328 -29.953 1 98.62 368 GLN A CA 1
ATOM 2798 C C . GLN A 1 368 ? 2.842 -18.688 -28.578 1 98.62 368 GLN A C 1
ATOM 2800 O O . GLN A 1 368 ? 3.566 -18.984 -27.625 1 98.62 368 GLN A O 1
ATOM 2805 N N . LYS A 1 369 ? 1.852 -17.797 -28.5 1 98.5 369 LYS A N 1
ATOM 2806 C CA . LYS A 1 369 ? 1.527 -17.156 -27.219 1 98.5 369 LYS A CA 1
ATOM 2807 C C . LYS A 1 369 ? 1.046 -18.188 -26.203 1 98.5 369 LYS A C 1
ATOM 2809 O O . LYS A 1 369 ? 1.413 -18.125 -25.031 1 98.5 369 LYS A O 1
ATOM 2814 N N . PHE A 1 370 ? 0.215 -19.078 -26.672 1 98.69 370 PHE A N 1
ATOM 2815 C CA . PHE A 1 370 ? -0.257 -20.156 -25.812 1 98.69 370 PHE A CA 1
ATOM 2816 C C . PHE A 1 370 ? 0.914 -20.953 -25.25 1 98.69 370 PHE A C 1
ATOM 2818 O O . PHE A 1 370 ? 0.987 -21.188 -24.047 1 98.69 370 PHE A O 1
ATOM 2825 N N . ALA A 1 371 ? 1.835 -21.375 -26.109 1 98.81 371 ALA A N 1
ATOM 2826 C CA . ALA A 1 371 ? 3.002 -22.172 -25.703 1 98.81 371 ALA A CA 1
ATOM 2827 C C . ALA A 1 371 ? 3.883 -21.391 -24.734 1 98.81 371 ALA A C 1
ATOM 2829 O O . ALA A 1 371 ? 4.402 -21.953 -23.766 1 98.81 371 ALA A O 1
ATOM 2830 N N . ASP A 1 372 ? 4.016 -20.125 -25.016 1 98.62 372 ASP A N 1
ATOM 2831 C CA . ASP A 1 372 ? 4.848 -19.297 -24.156 1 98.62 372 ASP A CA 1
ATOM 2832 C C . ASP A 1 372 ? 4.211 -19.141 -22.781 1 98.62 372 ASP A C 1
ATOM 2834 O O . ASP A 1 372 ? 4.879 -19.297 -21.75 1 98.62 372 ASP A O 1
ATOM 2838 N N . LEU A 1 373 ? 2.918 -18.859 -22.656 1 98.69 373 LEU A N 1
ATOM 2839 C CA . LEU A 1 373 ? 2.18 -18.641 -21.406 1 98.69 373 LEU A CA 1
ATOM 2840 C C . LEU A 1 373 ? 2.232 -19.875 -20.516 1 98.69 373 LEU A C 1
ATOM 2842 O O . LEU A 1 373 ? 2.279 -19.766 -19.297 1 98.69 373 LEU A O 1
ATOM 2846 N N . THR A 1 374 ? 2.246 -21.016 -21.172 1 98.75 374 THR A N 1
ATOM 2847 C CA . THR A 1 374 ? 1.953 -22.234 -20.406 1 98.75 374 THR A CA 1
ATOM 2848 C C . THR A 1 374 ? 3.213 -23.062 -20.234 1 98.75 374 THR A C 1
ATOM 2850 O O . THR A 1 374 ? 3.234 -24 -19.406 1 98.75 374 THR A O 1
ATOM 2853 N N . SER A 1 375 ? 4.258 -22.797 -21 1 98.81 375 SER A N 1
ATOM 2854 C CA . SER A 1 375 ? 5.457 -23.625 -20.953 1 98.81 375 SER A CA 1
ATOM 2855 C C . SER A 1 375 ? 6.719 -22.781 -20.969 1 98.81 375 SER A C 1
ATOM 2857 O O . SER A 1 375 ? 7.527 -22.844 -20.031 1 98.81 375 SER A O 1
ATOM 2859 N N . GLY A 1 376 ? 6.883 -21.891 -21.938 1 98.69 376 GLY A N 1
ATOM 2860 C CA . GLY A 1 376 ? 8.102 -21.125 -22.125 1 98.69 376 GLY A CA 1
ATOM 2861 C C . GLY A 1 376 ? 8.367 -20.141 -21 1 98.69 376 GLY A C 1
ATOM 2862 O O . GLY A 1 376 ? 9.43 -20.172 -20.375 1 98.69 376 GLY A O 1
ATOM 2863 N N . ALA A 1 377 ? 7.391 -19.297 -20.672 1 98.62 377 ALA A N 1
ATOM 2864 C CA . ALA A 1 377 ? 7.555 -18.234 -19.688 1 98.62 377 ALA A CA 1
ATOM 2865 C C . ALA A 1 377 ? 7.82 -18.812 -18.297 1 98.62 377 ALA A C 1
ATOM 2867 O O . ALA A 1 377 ? 8.773 -18.422 -17.625 1 98.62 377 ALA A O 1
ATOM 2868 N N . PRO A 1 378 ? 6.996 -19.781 -17.859 1 98.81 378 PRO A N 1
ATOM 2869 C CA . PRO A 1 378 ? 7.324 -20.359 -16.562 1 98.81 378 PRO A CA 1
ATOM 2870 C C . PRO A 1 378 ? 8.688 -21.031 -16.547 1 98.81 378 PRO A C 1
ATOM 2872 O O . PRO A 1 378 ? 9.398 -20.969 -15.531 1 98.81 378 PRO A O 1
ATOM 2875 N N . ALA A 1 379 ? 9.07 -21.703 -17.609 1 98.81 379 ALA A N 1
ATOM 2876 C CA . ALA A 1 379 ? 10.383 -22.328 -17.656 1 98.81 379 ALA A CA 1
ATOM 2877 C C . ALA A 1 379 ? 11.492 -21.297 -17.547 1 98.81 379 ALA A C 1
ATOM 2879 O O . ALA A 1 379 ? 12.484 -21.5 -16.844 1 98.81 379 ALA A O 1
ATOM 2880 N N . ARG A 1 380 ? 11.352 -20.172 -18.234 1 98.38 380 ARG A N 1
ATOM 2881 C CA . ARG A 1 380 ? 12.344 -19.094 -18.188 1 98.38 380 ARG A CA 1
ATOM 2882 C C . ARG A 1 380 ? 12.414 -18.469 -16.812 1 98.38 380 ARG A C 1
ATOM 2884 O O . ARG A 1 380 ? 13.508 -18.281 -16.266 1 98.38 380 ARG A O 1
ATOM 2891 N N . LEU A 1 381 ? 11.297 -18.219 -16.188 1 98.31 381 LEU A N 1
ATOM 2892 C CA . LEU A 1 381 ? 11.25 -17.469 -14.945 1 98.31 381 LEU A CA 1
ATOM 2893 C C . LEU A 1 381 ? 11.688 -18.328 -13.766 1 98.31 381 LEU A C 1
ATOM 2895 O O . LEU A 1 381 ? 12 -17.812 -12.688 1 98.31 381 LEU A O 1
ATOM 2899 N N . PHE A 1 382 ? 11.703 -19.625 -14.008 1 98.69 382 PHE A N 1
ATOM 2900 C CA . PHE A 1 382 ? 12.031 -20.469 -12.867 1 98.69 382 PHE A CA 1
ATOM 2901 C C . PHE A 1 382 ? 13.211 -21.391 -13.188 1 98.69 382 PHE A C 1
ATOM 2903 O O . PHE A 1 382 ? 13.336 -22.469 -12.625 1 98.69 382 PHE A O 1
ATOM 2910 N N . GLY A 1 383 ? 14.031 -21.016 -14.141 1 98.31 383 GLY A N 1
ATOM 2911 C CA . GLY A 1 383 ? 15.359 -21.578 -14.336 1 98.31 383 GLY A CA 1
ATOM 2912 C C . GLY A 1 383 ? 15.336 -22.953 -14.992 1 98.31 383 GLY A C 1
ATOM 2913 O O . GLY A 1 383 ? 16.219 -23.781 -14.734 1 98.31 383 GLY A O 1
ATOM 2914 N N . LEU A 1 384 ? 14.336 -23.219 -15.789 1 98.75 384 LEU A N 1
ATOM 2915 C CA . LEU A 1 384 ? 14.211 -24.516 -16.453 1 98.75 384 LEU A CA 1
ATOM 2916 C C . LEU A 1 384 ? 14.508 -24.391 -17.953 1 98.75 384 LEU A C 1
ATOM 2918 O O . LEU A 1 384 ? 14.727 -25.406 -18.625 1 98.75 384 LEU A O 1
ATOM 2922 N N . TYR A 1 385 ? 14.469 -23.188 -18.516 1 98.38 385 TYR A N 1
ATOM 2923 C CA . TYR A 1 385 ? 14.641 -22.922 -19.938 1 98.38 385 TYR A CA 1
ATOM 2924 C C . TYR A 1 385 ? 16.109 -22.891 -20.312 1 98.38 385 TYR A C 1
ATOM 2926 O O . TYR A 1 385 ? 16.953 -22.375 -19.562 1 98.38 385 TYR A O 1
ATOM 2934 N N . PRO A 1 386 ? 16.578 -23.453 -21.406 1 98 386 PRO A N 1
ATOM 2935 C CA . PRO A 1 386 ? 15.75 -24.062 -22.438 1 98 386 PRO A CA 1
ATOM 2936 C C . PRO A 1 386 ? 15.656 -25.578 -22.312 1 98 386 PRO A C 1
ATOM 2938 O O . PRO A 1 386 ? 15.18 -26.25 -23.219 1 98 386 PRO A O 1
ATOM 2941 N N . ARG A 1 387 ? 16.188 -26.109 -21.172 1 98.62 387 ARG A N 1
ATOM 2942 C CA . ARG A 1 387 ? 16.078 -27.547 -20.969 1 98.62 387 ARG A CA 1
ATOM 2943 C C . ARG A 1 387 ? 14.625 -28 -21.094 1 98.62 387 ARG A C 1
ATOM 2945 O O . ARG A 1 387 ? 14.352 -29.047 -21.688 1 98.62 387 ARG A O 1
ATOM 2952 N N . LYS A 1 388 ? 13.766 -27.281 -20.547 1 98.62 388 LYS A N 1
ATOM 2953 C CA . LYS A 1 388 ? 12.32 -27.484 -20.609 1 98.62 388 LYS A CA 1
ATOM 2954 C C . LYS A 1 388 ? 11.609 -26.25 -21.125 1 98.62 388 LYS A C 1
ATOM 2956 O O . LYS A 1 388 ? 12.195 -25.156 -21.188 1 98.62 388 LYS A O 1
ATOM 2961 N N . GLY A 1 389 ? 10.367 -26.391 -21.516 1 98.56 389 GLY A N 1
ATOM 2962 C CA . GLY A 1 389 ? 9.484 -25.281 -21.828 1 98.56 389 GLY A CA 1
ATOM 2963 C C . GLY A 1 389 ? 9.508 -24.891 -23.297 1 98.56 389 GLY A C 1
ATOM 2964 O O . GLY A 1 389 ? 8.797 -23.969 -23.719 1 98.56 389 GLY A O 1
ATOM 2965 N N . VAL A 1 390 ? 10.281 -25.625 -24.109 1 98.62 390 VAL A N 1
ATOM 2966 C CA . VAL A 1 390 ? 10.414 -25.266 -25.516 1 98.62 390 VAL A CA 1
ATOM 2967 C C . VAL A 1 390 ? 10.719 -26.516 -26.344 1 98.62 390 VAL A C 1
ATOM 2969 O O . VAL A 1 390 ? 11.219 -27.516 -25.812 1 98.62 390 VAL A O 1
ATOM 2972 N N . ILE A 1 391 ? 10.297 -26.547 -27.547 1 98.81 391 ILE A N 1
ATOM 2973 C CA . ILE A 1 391 ? 10.75 -27.547 -28.516 1 98.81 391 ILE A CA 1
ATOM 2974 C C . ILE A 1 391 ? 11.969 -27.031 -29.266 1 98.81 391 ILE A C 1
ATOM 2976 O O . ILE A 1 391 ? 11.852 -26.125 -30.109 1 98.81 391 ILE A O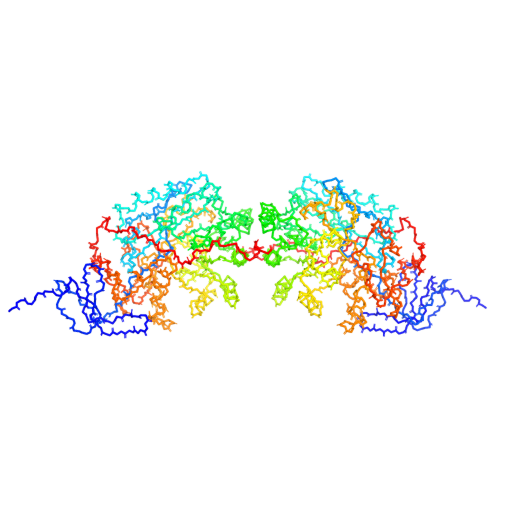 1
ATOM 2980 N N . ALA A 1 392 ? 13.031 -27.547 -28.953 1 98.62 392 ALA A N 1
ATOM 2981 C CA . ALA A 1 392 ? 14.305 -27.188 -29.562 1 98.62 392 ALA A CA 1
ATOM 2982 C C . ALA A 1 392 ? 15.312 -28.328 -29.453 1 98.62 392 ALA A C 1
ATOM 2984 O O . ALA A 1 392 ? 15.281 -29.109 -28.5 1 98.62 392 ALA A O 1
ATOM 2985 N N . VAL A 1 393 ? 16.156 -28.344 -30.406 1 98.56 393 VAL A N 1
ATOM 2986 C CA . VAL A 1 393 ? 17.219 -29.344 -30.344 1 98.56 393 VAL A CA 1
ATOM 2987 C C . VAL A 1 393 ? 18.047 -29.125 -29.078 1 98.56 393 VAL A C 1
ATOM 2989 O O . VAL A 1 393 ? 18.453 -28 -28.766 1 98.56 393 VAL A O 1
ATOM 2992 N N . GLY A 1 394 ? 18.203 -30.188 -28.344 1 98.56 394 GLY A N 1
ATOM 2993 C CA . GLY A 1 394 ? 18.953 -30.094 -27.094 1 98.56 394 GLY A CA 1
ATOM 2994 C C . GLY A 1 394 ? 18.078 -30.047 -25.859 1 98.56 394 GLY A C 1
ATOM 2995 O O . GLY A 1 394 ? 18.547 -30.328 -24.75 1 98.56 394 GLY A O 1
ATOM 2996 N N . SER A 1 395 ? 16.844 -29.719 -25.984 1 98.81 395 SER A N 1
ATOM 2997 C CA . SER A 1 395 ? 15.898 -29.703 -24.875 1 98.81 395 SER A CA 1
ATOM 2998 C C . SER A 1 395 ? 15.391 -31.094 -24.547 1 98.81 395 SER A C 1
ATOM 3000 O O . SER A 1 395 ? 15.453 -32 -25.391 1 98.81 395 SER A O 1
ATOM 3002 N N . ASP A 1 396 ? 14.992 -31.266 -23.281 1 98.88 396 ASP A N 1
ATOM 3003 C CA . ASP A 1 396 ? 14.258 -32.5 -22.984 1 98.88 396 ASP A CA 1
ATOM 3004 C C . ASP A 1 396 ? 13.102 -32.688 -23.953 1 98.88 396 ASP A C 1
ATOM 3006 O O . ASP A 1 396 ? 12.43 -31.719 -24.328 1 98.88 396 ASP A O 1
ATOM 3010 N N . ALA A 1 397 ? 12.914 -33.938 -24.359 1 98.88 397 ALA A N 1
ATOM 3011 C CA . ALA A 1 397 ? 11.781 -34.219 -25.234 1 98.88 397 ALA A CA 1
ATOM 3012 C C . ALA A 1 397 ? 10.477 -34.281 -24.438 1 98.88 397 ALA A C 1
ATOM 3014 O O . ALA A 1 397 ? 9.883 -35.344 -24.266 1 98.88 397 ALA A O 1
ATOM 3015 N N . ASP A 1 398 ? 10.094 -33.188 -23.984 1 98.88 398 ASP A N 1
ATOM 3016 C CA . ASP A 1 398 ? 8.812 -32.938 -23.328 1 98.88 398 ASP A CA 1
ATOM 3017 C C . ASP A 1 398 ? 7.797 -32.375 -24.312 1 98.88 398 ASP A C 1
ATOM 3019 O O . ASP A 1 398 ? 7.879 -31.188 -24.688 1 98.88 398 ASP A O 1
ATOM 3023 N N . LEU A 1 399 ? 6.781 -33.188 -24.688 1 98.88 399 LEU A N 1
ATOM 3024 C CA . LEU A 1 399 ? 5.844 -32.812 -25.75 1 98.88 399 LEU A CA 1
ATOM 3025 C C . LEU A 1 399 ? 4.414 -33.156 -25.344 1 98.88 399 LEU A C 1
ATOM 3027 O O . LEU A 1 399 ? 4.176 -34.156 -24.656 1 98.88 399 LEU A O 1
ATOM 3031 N N . ALA A 1 400 ? 3.545 -32.344 -25.703 1 98.81 400 ALA A N 1
ATOM 3032 C CA . ALA A 1 400 ? 2.115 -32.656 -25.656 1 98.81 400 ALA A CA 1
ATOM 3033 C C . ALA A 1 400 ? 1.518 -32.625 -27.062 1 98.81 400 ALA A C 1
ATOM 3035 O O . ALA A 1 400 ? 1.574 -31.625 -27.766 1 98.81 400 ALA A O 1
ATOM 3036 N N . ILE A 1 401 ? 1.011 -33.719 -27.5 1 98.81 401 ILE A N 1
ATOM 3037 C CA . ILE A 1 401 ? 0.365 -33.844 -28.812 1 98.81 401 ILE A CA 1
ATOM 3038 C C . ILE A 1 401 ? -1.136 -33.594 -28.656 1 98.81 401 ILE A C 1
ATOM 3040 O O . ILE A 1 401 ? -1.795 -34.219 -27.828 1 98.81 401 ILE A O 1
ATOM 3044 N N . TRP A 1 402 ? -1.635 -32.656 -29.469 1 98.5 402 TRP A N 1
ATOM 3045 C CA . TRP A 1 402 ? -2.988 -32.156 -29.281 1 98.5 402 TRP A CA 1
ATOM 3046 C C . TRP A 1 402 ? -3.863 -32.469 -30.484 1 98.5 402 TRP A C 1
ATOM 3048 O O . TRP A 1 402 ? -3.41 -32.406 -31.641 1 98.5 402 TRP A O 1
ATOM 3058 N N . ASP A 1 403 ? -5.066 -32.906 -30.266 1 98.62 403 ASP A N 1
ATOM 3059 C CA . ASP A 1 403 ? -6.141 -32.781 -31.234 1 98.62 403 ASP A CA 1
ATOM 3060 C C . ASP A 1 403 ? -6.852 -31.422 -31.109 1 98.62 403 ASP A C 1
ATOM 3062 O O . ASP A 1 403 ? -7.668 -31.234 -30.203 1 98.62 403 ASP A O 1
ATOM 3066 N N . PRO A 1 404 ? -6.523 -30.5 -31.938 1 98.44 404 PRO A N 1
ATOM 3067 C CA . PRO A 1 404 ? -7.035 -29.141 -31.75 1 98.44 404 PRO A CA 1
ATOM 3068 C C . PRO A 1 404 ? -8.539 -29.047 -32.031 1 98.44 404 PRO A C 1
ATOM 3070 O O . PRO A 1 404 ? -9.148 -28.016 -31.703 1 98.44 404 PRO A O 1
ATOM 3073 N N . GLU A 1 405 ? -9.18 -30.125 -32.531 1 98.06 405 GLU A N 1
ATOM 3074 C CA . GLU A 1 405 ? -10.578 -30.031 -32.906 1 98.06 405 GLU A CA 1
ATOM 3075 C C . GLU A 1 405 ? -11.461 -30.875 -31.984 1 98.06 405 GLU A C 1
ATOM 3077 O O . GLU A 1 405 ? -12.688 -30.75 -32 1 98.06 405 GLU A O 1
ATOM 3082 N N . ARG A 1 406 ? -10.859 -31.609 -31.172 1 98.12 406 ARG A N 1
ATOM 3083 C CA . ARG A 1 406 ? -11.641 -32.5 -30.297 1 98.12 406 ARG A CA 1
ATOM 3084 C C . ARG A 1 406 ? -12.484 -31.672 -29.328 1 98.12 406 ARG A C 1
ATOM 3086 O O . ARG A 1 406 ? -11.977 -30.781 -28.656 1 98.12 406 ARG A O 1
ATOM 3093 N N . SER A 1 407 ? -13.797 -31.984 -29.328 1 98.5 407 SER A N 1
ATOM 3094 C CA . SER A 1 407 ? -14.719 -31.375 -28.375 1 98.5 407 SER A CA 1
ATOM 3095 C C . SER A 1 407 ? -14.891 -32.281 -27.141 1 98.5 407 SER A C 1
ATOM 3097 O O . SER A 1 407 ? -15.18 -33.469 -27.281 1 98.5 407 SER A O 1
ATOM 3099 N N . VAL A 1 408 ? -14.664 -31.734 -26 1 98.44 408 VAL A N 1
ATOM 3100 C CA . VAL A 1 408 ? -14.766 -32.5 -24.766 1 98.44 408 VAL A CA 1
ATOM 3101 C C . VAL A 1 408 ? -15.617 -31.734 -23.75 1 98.44 408 VAL A C 1
ATOM 3103 O O . VAL A 1 408 ? -15.391 -30.547 -23.516 1 98.44 408 VAL A O 1
ATOM 3106 N N . THR A 1 409 ? -16.625 -32.344 -23.203 1 98.75 409 THR A N 1
ATOM 3107 C CA . THR A 1 409 ? -17.312 -31.844 -22.031 1 98.75 409 THR A CA 1
ATOM 3108 C C . THR A 1 409 ? -16.672 -32.375 -20.75 1 98.75 409 THR A C 1
ATOM 3110 O O . THR A 1 409 ? -16.703 -33.562 -20.5 1 98.75 409 THR A O 1
ATOM 3113 N N . ILE A 1 410 ? -16.141 -31.516 -19.953 1 98.69 410 ILE A N 1
ATOM 3114 C CA . ILE A 1 410 ? -15.344 -31.891 -18.781 1 98.69 410 ILE A CA 1
ATOM 3115 C C . ILE A 1 410 ? -16.25 -32.531 -17.734 1 98.69 410 ILE A C 1
ATOM 3117 O O . ILE A 1 410 ? -17.328 -32 -17.438 1 98.69 410 ILE A O 1
ATOM 3121 N N . ASP A 1 411 ? -15.836 -33.594 -17.312 1 98 411 ASP A N 1
ATOM 3122 C CA . ASP A 1 411 ? -16.469 -34.281 -16.188 1 98 411 ASP A CA 1
ATOM 3123 C C . ASP A 1 411 ? -15.406 -34.844 -15.234 1 98 411 ASP A C 1
ATOM 3125 O O . ASP A 1 411 ? -14.336 -35.281 -15.656 1 98 411 ASP A O 1
ATOM 3129 N N . ASN A 1 412 ? -15.742 -34.812 -13.961 1 98.06 412 ASN A N 1
ATOM 3130 C CA . ASN A 1 412 ? -14.75 -35.219 -12.969 1 98.06 412 ASN A CA 1
ATOM 3131 C C . ASN A 1 412 ? -14.281 -36.656 -13.195 1 98.06 412 ASN A C 1
ATOM 3133 O O . ASN A 1 412 ? -13.117 -36.969 -12.961 1 98.06 412 ASN A O 1
ATOM 3137 N N . ASP A 1 413 ? -15.156 -37.531 -13.648 1 97.31 413 ASP A N 1
ATOM 3138 C CA . ASP A 1 413 ? -14.883 -38.969 -13.773 1 97.31 413 ASP A CA 1
ATOM 3139 C C . ASP A 1 413 ? -13.797 -39.219 -14.812 1 97.31 413 ASP A C 1
ATOM 3141 O O . ASP A 1 413 ? -13.172 -40.281 -14.812 1 97.31 413 ASP A O 1
ATOM 3145 N N . MET A 1 414 ? -13.609 -38.344 -15.68 1 96.88 414 MET A N 1
ATOM 3146 C CA . MET A 1 414 ? -12.617 -38.562 -16.719 1 96.88 414 MET A CA 1
ATOM 3147 C C . MET A 1 414 ? -11.25 -38.062 -16.297 1 96.88 414 MET A C 1
ATOM 3149 O O . MET A 1 414 ? -10.25 -38.25 -16.984 1 96.88 414 MET A O 1
ATOM 3153 N N . LEU A 1 415 ? -11.203 -37.312 -15.211 1 98.12 415 LEU A N 1
ATOM 3154 C CA . LEU A 1 415 ? -9.961 -36.719 -14.742 1 98.12 415 LEU A CA 1
ATOM 3155 C C . LEU A 1 415 ? -9.219 -37.656 -13.805 1 98.12 415 LEU A C 1
ATOM 3157 O O . LEU A 1 415 ? -9.797 -38.656 -13.32 1 98.12 415 LEU A O 1
ATOM 3161 N N . HIS A 1 416 ? -7.988 -37.406 -13.539 1 98.31 416 HIS A N 1
ATOM 3162 C CA . HIS A 1 416 ? -7.133 -38.406 -12.906 1 98.31 416 HIS A CA 1
ATOM 3163 C C . HIS A 1 416 ? -6.641 -37.906 -11.547 1 98.31 416 HIS A C 1
ATOM 3165 O O . HIS A 1 416 ? -5.797 -38.562 -10.914 1 98.31 416 HIS A O 1
ATOM 3171 N N . HIS A 1 417 ? -7.141 -36.688 -11.125 1 98.25 417 HIS A N 1
ATOM 3172 C CA . HIS A 1 417 ? -6.844 -36.25 -9.766 1 98.25 417 HIS A CA 1
ATOM 3173 C C . HIS A 1 417 ? -7.629 -37.031 -8.734 1 98.25 417 HIS A C 1
ATOM 3175 O O . HIS A 1 417 ? -8.492 -37.844 -9.094 1 98.25 417 HIS A O 1
ATOM 3181 N N . ALA A 1 418 ? -7.312 -36.875 -7.445 1 97.38 418 ALA A N 1
ATOM 3182 C CA . ALA A 1 418 ? -7.883 -37.688 -6.383 1 97.38 418 ALA A CA 1
ATOM 3183 C C . ALA A 1 418 ? -9.109 -37.031 -5.77 1 97.38 418 ALA A C 1
ATOM 3185 O O . ALA A 1 418 ? -9.805 -37.625 -4.949 1 97.38 418 ALA A O 1
ATOM 3186 N N . THR A 1 419 ? -9.484 -35.875 -6.164 1 96.81 419 THR A N 1
ATOM 3187 C CA . THR A 1 419 ? -10.625 -35.156 -5.617 1 96.81 419 THR A CA 1
ATOM 3188 C C . THR A 1 419 ? -11.922 -35.625 -6.277 1 96.81 419 THR A C 1
ATOM 3190 O O . THR A 1 419 ? -11.898 -36.25 -7.344 1 96.81 419 THR A O 1
ATOM 3193 N N . ASP A 1 420 ? -13.07 -35.344 -5.664 1 97.56 420 ASP A N 1
ATOM 3194 C CA . ASP A 1 420 ? -14.352 -35.906 -6.082 1 97.56 420 ASP A CA 1
ATOM 3195 C C . ASP A 1 420 ? -15.125 -34.938 -6.949 1 97.56 420 ASP A C 1
ATOM 3197 O O . ASP A 1 420 ? -16.312 -35.125 -7.246 1 97.56 420 ASP A O 1
ATOM 3201 N N . HIS A 1 421 ? -14.461 -33.844 -7.281 1 97.81 421 HIS A N 1
ATOM 3202 C CA . HIS A 1 421 ? -15.141 -32.875 -8.125 1 97.81 421 HIS A CA 1
ATOM 3203 C C . HIS A 1 421 ? -14.141 -32.031 -8.914 1 97.81 421 HIS A C 1
ATOM 3205 O O . HIS A 1 421 ? -12.93 -32.125 -8.688 1 97.81 421 HIS A O 1
ATOM 3211 N N . THR A 1 422 ? -14.562 -31.375 -9.875 1 98.25 422 THR A N 1
ATOM 3212 C CA . THR A 1 422 ? -13.906 -30.266 -10.562 1 98.25 422 THR A CA 1
ATOM 3213 C C . THR A 1 422 ? -14.875 -29.109 -10.766 1 98.25 422 THR A C 1
ATOM 3215 O O . THR A 1 422 ? -16.047 -29.312 -11.062 1 98.25 422 THR A O 1
ATOM 3218 N N . PRO A 1 423 ? -14.383 -27.891 -10.508 1 98.19 423 PRO A N 1
ATOM 3219 C CA . PRO A 1 423 ? -15.281 -26.75 -10.695 1 98.19 423 PRO A CA 1
ATOM 3220 C C . PRO A 1 423 ? -15.625 -26.516 -12.164 1 98.19 423 PRO A C 1
ATOM 3222 O O . PRO A 1 423 ? -16.5 -25.688 -12.477 1 98.19 423 PRO A O 1
ATOM 3225 N N . TYR A 1 424 ? -15.055 -27.25 -13.07 1 98.5 424 TYR A N 1
ATOM 3226 C CA . TYR A 1 424 ? -15.234 -27.016 -14.5 1 98.5 424 TYR A CA 1
ATOM 3227 C C . TYR A 1 424 ? -16.156 -28.062 -15.117 1 98.5 424 TYR A C 1
ATOM 3229 O O . TYR A 1 424 ? -16.281 -28.141 -16.344 1 98.5 424 TYR A O 1
ATOM 3237 N N . ALA A 1 425 ? -16.719 -28.875 -14.25 1 98.25 425 ALA A N 1
ATOM 3238 C CA . ALA A 1 425 ? -17.641 -29.891 -14.742 1 98.25 425 ALA A CA 1
ATOM 3239 C C . ALA A 1 425 ? -18.75 -29.266 -15.594 1 98.25 425 ALA A C 1
ATOM 3241 O O . ALA A 1 425 ? -19.312 -28.234 -15.227 1 98.25 425 ALA A O 1
ATOM 3242 N N . GLY A 1 426 ? -19.047 -29.875 -16.703 1 98.19 426 GLY A N 1
ATOM 3243 C CA . GLY A 1 426 ? -20.125 -29.438 -17.578 1 98.19 426 GLY A CA 1
ATOM 3244 C C . GLY A 1 426 ? -19.656 -28.453 -18.641 1 98.19 426 GLY A C 1
ATOM 3245 O O . GLY A 1 426 ? -20.375 -28.219 -19.625 1 98.19 426 GLY A O 1
ATOM 3246 N N . GLN A 1 427 ? -18.5 -27.875 -18.484 1 98.12 427 GLN A N 1
ATOM 3247 C CA . GLN A 1 427 ? -17.969 -26.984 -19.516 1 98.12 427 GLN A CA 1
ATOM 3248 C C . GLN A 1 427 ? -17.469 -27.766 -20.719 1 98.12 427 GLN A C 1
ATOM 3250 O O . GLN A 1 427 ? -16.812 -28.797 -20.578 1 98.12 427 GLN A O 1
ATOM 3255 N N . THR A 1 428 ? -17.812 -27.312 -21.875 1 98.75 428 THR A N 1
ATOM 3256 C CA . THR A 1 428 ? -17.328 -27.922 -23.109 1 98.75 428 THR A CA 1
ATOM 3257 C C . THR A 1 428 ? -16.156 -27.125 -23.688 1 98.75 428 THR A C 1
ATOM 3259 O O . THR A 1 428 ? -16.25 -25.906 -23.844 1 98.75 428 THR A O 1
ATOM 3262 N N . VAL A 1 429 ? -15.086 -27.859 -24.016 1 98.75 429 VAL A N 1
ATOM 3263 C CA . VAL A 1 429 ? -13.898 -27.219 -24.578 1 98.75 429 VAL A CA 1
ATOM 3264 C C . VAL A 1 429 ? -13.562 -27.859 -25.922 1 98.75 429 VAL A C 1
ATOM 3266 O O . VAL A 1 429 ? -13.961 -29 -26.203 1 98.75 429 VAL A O 1
ATOM 3269 N N . ARG A 1 430 ? -12.914 -27.047 -26.734 1 98.75 430 ARG A N 1
ATOM 3270 C CA . ARG A 1 430 ? -12.383 -27.531 -28 1 98.75 430 ARG A CA 1
ATOM 3271 C C . ARG A 1 430 ? -10.859 -27.469 -28.016 1 98.75 430 ARG A C 1
ATOM 3273 O O . ARG A 1 430 ? -10.266 -26.406 -27.812 1 98.75 430 ARG A O 1
ATOM 3280 N N . GLY A 1 431 ? -10.211 -28.625 -28.422 1 98.56 431 GLY A N 1
ATOM 3281 C CA . GLY A 1 431 ? -8.781 -28.812 -28.25 1 98.56 431 GLY A CA 1
ATOM 3282 C C . GLY A 1 431 ? -8.414 -29.578 -27 1 98.56 431 GLY A C 1
ATOM 3283 O O . GLY A 1 431 ? -8.805 -29.188 -25.891 1 98.56 431 GLY A O 1
ATOM 3284 N N . TRP A 1 432 ? -7.742 -30.656 -27.141 1 98.56 432 TRP A N 1
ATOM 3285 C CA . TRP A 1 432 ? -7.461 -31.562 -26.031 1 98.56 432 TRP A CA 1
ATOM 3286 C C . TRP A 1 432 ? -6.137 -32.281 -26.25 1 98.56 432 TRP A C 1
ATOM 3288 O O . TRP A 1 432 ? -5.828 -32.719 -27.359 1 98.56 432 TRP A O 1
ATOM 3298 N N . PRO A 1 433 ? -5.312 -32.344 -25.219 1 98.38 433 PRO A N 1
ATOM 3299 C CA . PRO A 1 433 ? -4.121 -33.156 -25.359 1 98.38 433 PRO A CA 1
ATOM 3300 C C . PRO A 1 433 ? -4.457 -34.656 -25.469 1 98.38 433 PRO A C 1
ATOM 3302 O O . PRO A 1 433 ? -5.215 -35.188 -24.641 1 98.38 433 PRO A O 1
ATOM 3305 N N . VAL A 1 434 ? -3.834 -35.312 -26.375 1 98.31 434 VAL A N 1
ATOM 3306 C CA . VAL A 1 434 ? -4.203 -36.719 -26.578 1 98.31 434 VAL A CA 1
ATOM 3307 C C . VAL A 1 434 ? -3.014 -37.625 -26.266 1 98.31 434 VAL A C 1
ATOM 3309 O O . VAL A 1 434 ? -3.186 -38.812 -25.984 1 98.31 434 VAL A O 1
ATOM 3312 N N . MET A 1 435 ? -1.81 -37.094 -26.297 1 98.69 435 MET A N 1
ATOM 3313 C CA . MET A 1 435 ? -0.601 -37.781 -25.891 1 98.69 435 MET A CA 1
ATOM 3314 C C . MET A 1 435 ? 0.356 -36.844 -25.156 1 98.69 435 MET A C 1
ATOM 3316 O O . MET A 1 435 ? 0.404 -35.656 -25.453 1 98.69 435 MET A O 1
ATOM 3320 N N . THR A 1 436 ? 1.044 -37.406 -24.234 1 98.81 436 THR A N 1
ATOM 3321 C CA . THR A 1 436 ? 2.076 -36.656 -23.531 1 98.81 436 THR A CA 1
ATOM 3322 C C . THR A 1 436 ? 3.387 -37.438 -23.5 1 98.81 436 THR A C 1
ATOM 3324 O O . THR A 1 436 ? 3.4 -38.625 -23.188 1 98.81 436 THR A O 1
ATOM 3327 N N . ILE A 1 437 ? 4.434 -36.844 -23.938 1 98.81 437 ILE A N 1
ATOM 3328 C CA . ILE A 1 437 ? 5.785 -37.406 -23.906 1 98.81 437 ILE A CA 1
ATOM 3329 C C . ILE A 1 437 ? 6.633 -36.625 -22.891 1 98.81 437 ILE A C 1
ATOM 3331 O O . ILE A 1 437 ? 6.668 -35.406 -22.906 1 98.81 437 ILE A O 1
ATOM 3335 N N . SER A 1 438 ? 7.227 -37.344 -21.969 1 98.75 438 SER A N 1
ATOM 3336 C CA . SER A 1 438 ? 8.117 -36.75 -20.969 1 98.75 438 SER A CA 1
ATOM 3337 C C . SER A 1 438 ? 9.516 -37.344 -21.062 1 98.75 438 SER A C 1
ATOM 3339 O O . SER A 1 438 ? 9.688 -38.562 -20.906 1 98.75 438 SER A O 1
ATOM 3341 N N . ARG A 1 439 ? 10.492 -36.531 -21.375 1 98.44 439 ARG A N 1
ATOM 3342 C CA . ARG A 1 439 ? 11.875 -36.969 -21.547 1 98.44 439 ARG A CA 1
ATOM 3343 C C . ARG A 1 439 ? 11.969 -38.125 -22.531 1 98.44 439 ARG A C 1
ATOM 3345 O O . ARG A 1 439 ? 12.641 -39.125 -22.266 1 98.44 439 ARG A O 1
ATOM 3352 N N . GLY A 1 440 ? 11.18 -38.031 -23.531 1 98.31 440 GLY A N 1
ATOM 3353 C CA . GLY A 1 440 ? 11.273 -38.969 -24.641 1 98.31 440 GLY A CA 1
ATOM 3354 C C . GLY A 1 440 ? 10.414 -40.219 -24.438 1 98.31 440 GLY A C 1
ATOM 3355 O O . GLY A 1 440 ? 10.273 -41.031 -25.359 1 98.31 440 GLY A O 1
ATOM 3356 N N . ASP A 1 441 ? 9.789 -40.344 -23.344 1 97.94 441 ASP A N 1
ATOM 3357 C CA . ASP A 1 441 ? 8.922 -41.5 -23.078 1 97.94 441 ASP A CA 1
ATOM 3358 C C . ASP A 1 441 ? 7.453 -41.125 -23.266 1 97.94 441 ASP A C 1
ATOM 3360 O O . ASP A 1 441 ? 7 -40.094 -2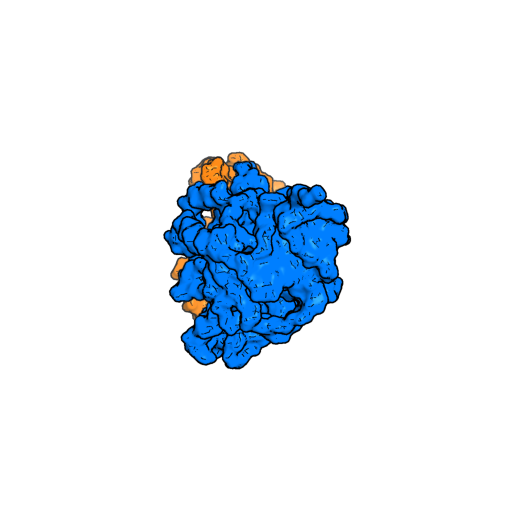2.797 1 97.94 441 ASP A O 1
ATOM 3364 N N . LEU A 1 442 ? 6.746 -41.938 -24.031 1 98.38 442 LEU A N 1
ATOM 3365 C CA . LEU A 1 442 ? 5.297 -41.812 -24.062 1 98.38 442 LEU A CA 1
ATOM 3366 C C . LEU A 1 442 ? 4.676 -42.156 -22.719 1 98.38 442 LEU A C 1
ATOM 3368 O O . LEU A 1 442 ? 4.676 -43.312 -22.312 1 98.38 442 LEU A O 1
ATOM 3372 N N . VAL A 1 443 ? 4.148 -41.219 -22.016 1 98.44 443 VAL A N 1
ATOM 3373 C CA . VAL A 1 443 ? 3.693 -41.438 -20.656 1 98.44 443 VAL A CA 1
ATOM 3374 C C . VAL A 1 443 ? 2.168 -41.438 -20.609 1 98.44 443 VAL A C 1
ATOM 3376 O O . VAL A 1 443 ? 1.57 -41.938 -19.656 1 98.44 443 VAL A O 1
ATOM 3379 N N . TRP A 1 444 ? 1.512 -40.812 -21.547 1 97.69 444 TRP A N 1
ATOM 3380 C CA . TRP A 1 444 ? 0.06 -40.781 -21.688 1 97.69 444 TRP A CA 1
ATOM 3381 C C . TRP A 1 444 ? -0.351 -40.938 -23.156 1 97.69 444 TRP A C 1
ATOM 3383 O O . TRP A 1 444 ? 0.182 -40.281 -24.031 1 97.69 444 TRP A O 1
ATOM 3393 N N . ASP A 1 445 ? -1.236 -41.875 -23.438 1 97.69 445 ASP A N 1
ATOM 3394 C CA . ASP A 1 445 ? -1.748 -42.125 -24.781 1 97.69 445 ASP A CA 1
ATOM 3395 C C . ASP A 1 445 ? -3.27 -42.25 -24.781 1 97.69 445 ASP A C 1
ATOM 3397 O O . ASP A 1 445 ? -3.807 -43.375 -24.672 1 97.69 445 ASP A O 1
ATOM 3401 N N . ASP A 1 446 ? -3.986 -41.219 -24.984 1 90.88 446 ASP A N 1
ATOM 3402 C CA . ASP A 1 446 ? -5.422 -41 -25.156 1 90.88 446 ASP A CA 1
ATOM 3403 C C . ASP A 1 446 ? -6.227 -41.969 -24.297 1 90.88 446 ASP A C 1
ATOM 3405 O O . ASP A 1 446 ? -7.047 -42.719 -24.812 1 90.88 446 ASP A O 1
ATOM 3409 N N . GLY A 1 447 ? -6.078 -41.844 -23 1 90.38 447 GLY A N 1
ATOM 3410 C CA . GLY A 1 447 ? -6.871 -42.625 -22.062 1 90.38 447 GLY A CA 1
ATOM 3411 C C . GLY A 1 447 ? -6.078 -43.719 -21.375 1 90.38 447 GLY A C 1
ATOM 3412 O O . GLY A 1 447 ? -6.57 -44.344 -20.438 1 90.38 447 GLY A O 1
ATOM 3413 N N . LYS A 1 448 ? -4.828 -43.875 -21.797 1 97.06 448 LYS A N 1
ATOM 3414 C CA . LYS A 1 448 ? -3.992 -44.906 -21.203 1 97.06 448 LYS A CA 1
ATOM 3415 C C . LYS A 1 448 ? -2.771 -44.281 -20.516 1 97.06 448 LYS A C 1
ATOM 3417 O O . LYS A 1 448 ? -1.934 -43.656 -21.172 1 97.06 448 LYS A O 1
ATOM 3422 N N . VAL A 1 449 ? -2.723 -44.562 -19.25 1 97.75 449 VAL A N 1
ATOM 3423 C CA . VAL A 1 449 ? -1.559 -44.125 -18.484 1 97.75 449 VAL A CA 1
ATOM 3424 C C . VAL A 1 449 ? -0.41 -45.094 -18.688 1 97.75 449 VAL A C 1
ATOM 3426 O O . VAL A 1 449 ? -0.553 -46.281 -18.406 1 97.75 449 VAL A O 1
ATOM 3429 N N . LEU A 1 450 ? 0.71 -44.594 -19.156 1 98 450 LEU A N 1
ATOM 3430 C CA . LEU A 1 450 ? 1.841 -45.469 -19.438 1 98 450 LEU A CA 1
ATOM 3431 C C . LEU A 1 450 ? 2.994 -45.188 -18.484 1 98 450 LEU A C 1
ATOM 3433 O O . LEU A 1 450 ? 3.932 -46 -18.391 1 98 450 LEU A O 1
ATOM 3437 N N . SER A 1 451 ? 2.83 -44.156 -17.719 1 96.81 451 SER A N 1
ATOM 3438 C CA . SER A 1 451 ? 3.865 -43.781 -16.75 1 96.81 451 SER A CA 1
ATOM 3439 C C . SER A 1 451 ? 3.76 -44.625 -15.492 1 96.81 451 SER A C 1
ATOM 3441 O O . SER A 1 451 ? 2.688 -45.156 -15.172 1 96.81 451 SER A O 1
ATOM 3443 N N . GLU A 1 452 ? 4.875 -44.812 -14.805 1 96.94 452 GLU A N 1
ATOM 3444 C CA . GLU A 1 452 ? 4.922 -45.438 -13.484 1 96.94 452 GLU A CA 1
ATOM 3445 C C . GLU A 1 452 ? 5.348 -44.438 -12.422 1 96.94 452 GLU A C 1
ATOM 3447 O O . GLU A 1 452 ? 6.16 -43.562 -12.688 1 96.94 452 GLU A O 1
ATOM 3452 N N . PRO A 1 453 ? 4.73 -44.625 -11.195 1 97.56 453 PRO A N 1
ATOM 3453 C CA . PRO A 1 453 ? 5.199 -43.75 -10.117 1 97.56 453 PRO A CA 1
ATOM 3454 C C . PRO A 1 453 ? 6.703 -43.844 -9.891 1 97.56 453 PRO A C 1
ATOM 3456 O O . PRO A 1 453 ? 7.277 -44.938 -9.961 1 97.56 453 PRO A O 1
ATOM 3459 N N . GLY A 1 454 ? 7.297 -42.688 -9.609 1 98.06 454 GLY A N 1
ATOM 3460 C CA . GLY A 1 454 ? 8.719 -42.688 -9.305 1 98.06 454 GLY A CA 1
ATOM 3461 C C . GLY A 1 454 ? 9.586 -42.406 -10.523 1 98.06 454 GLY A C 1
ATOM 3462 O O . GLY A 1 454 ? 10.805 -42.25 -10.398 1 98.06 454 GLY A O 1
ATOM 3463 N N . ARG A 1 455 ? 8.961 -42.281 -11.688 1 97.56 455 ARG A N 1
ATOM 3464 C CA . ARG A 1 455 ? 9.703 -42 -12.914 1 97.56 455 ARG A CA 1
ATOM 3465 C C . ARG A 1 455 ? 10.18 -40.562 -12.938 1 97.56 455 ARG A C 1
ATOM 3467 O O . ARG A 1 455 ? 11.258 -40.25 -13.461 1 97.56 455 ARG A O 1
ATOM 3474 N N . GLY A 1 456 ? 9.305 -39.656 -12.445 1 98.19 456 GLY A N 1
ATOM 3475 C CA . GLY A 1 456 ? 9.641 -38.219 -12.438 1 98.19 456 GLY A CA 1
ATOM 3476 C C . GLY A 1 456 ? 10.906 -37.938 -11.656 1 98.19 456 GLY A C 1
ATOM 3477 O O . GLY A 1 456 ? 11.234 -38.625 -10.703 1 98.19 456 GLY A O 1
ATOM 3478 N N . GLN A 1 457 ? 11.586 -36.875 -12.031 1 98.06 457 GLN A N 1
ATOM 3479 C CA . GLN A 1 457 ? 12.844 -36.5 -11.391 1 98.06 457 GLN A CA 1
ATOM 3480 C C . GLN A 1 457 ? 12.805 -35.062 -10.883 1 98.06 457 GLN A C 1
ATOM 3482 O O . GLN A 1 457 ? 12.172 -34.219 -11.492 1 98.06 457 GLN A O 1
ATOM 3487 N N . PHE A 1 458 ? 13.508 -34.938 -9.742 1 98.69 458 PHE A N 1
ATOM 3488 C CA . PHE A 1 458 ? 13.766 -33.562 -9.297 1 98.69 458 PHE A CA 1
ATOM 3489 C C . PHE A 1 458 ? 14.742 -32.875 -10.242 1 98.69 458 PHE A C 1
ATOM 3491 O O . PHE A 1 458 ? 15.82 -33.406 -10.531 1 98.69 458 PHE A O 1
ATOM 3498 N N . ILE A 1 459 ? 14.367 -31.703 -10.758 1 98.62 459 ILE A N 1
ATOM 3499 C CA . ILE A 1 459 ? 15.242 -30.938 -11.641 1 98.62 459 ILE A CA 1
ATOM 3500 C C . ILE A 1 459 ? 15.906 -29.812 -10.844 1 98.62 459 ILE A C 1
ATOM 3502 O O . ILE A 1 459 ? 15.227 -28.969 -10.258 1 98.62 459 ILE A O 1
ATOM 3506 N N . VAL A 1 460 ? 17.234 -29.781 -10.789 1 98.5 460 VAL A N 1
ATOM 3507 C CA . VAL A 1 460 ? 18 -28.672 -10.219 1 98.5 460 VAL A CA 1
ATOM 3508 C C . VAL A 1 460 ? 17.828 -27.438 -11.086 1 98.5 460 VAL A C 1
ATOM 3510 O O . VAL A 1 460 ? 18.391 -27.359 -12.188 1 98.5 460 VAL A O 1
ATOM 3513 N N . ARG A 1 461 ? 17.141 -26.469 -10.578 1 98.69 461 ARG A N 1
ATOM 3514 C CA . ARG A 1 461 ? 16.828 -25.281 -11.375 1 98.69 461 ARG A CA 1
ATOM 3515 C C . ARG A 1 461 ? 17.938 -24.25 -11.289 1 98.69 461 ARG A C 1
ATOM 3517 O O . ARG A 1 461 ? 18.609 -24.125 -10.258 1 98.69 461 ARG A O 1
ATOM 3524 N N . GLN A 1 462 ? 18.078 -23.547 -12.352 1 98.31 462 GLN A N 1
ATOM 3525 C CA . GLN A 1 462 ? 19.031 -22.438 -12.375 1 98.31 462 GLN A CA 1
ATOM 3526 C C . GLN A 1 462 ? 18.453 -21.188 -11.75 1 98.31 462 GLN A C 1
ATOM 3528 O O . GLN A 1 462 ? 17.234 -21.031 -11.68 1 98.31 462 GLN A O 1
ATOM 3533 N N . ARG A 1 463 ? 19.344 -20.359 -11.289 1 97.81 463 ARG A N 1
ATOM 3534 C CA . ARG A 1 463 ? 18.906 -19.047 -10.844 1 97.81 463 ARG A CA 1
ATOM 3535 C C . ARG A 1 463 ? 18.344 -18.234 -12.008 1 97.81 463 ARG A C 1
ATOM 3537 O O . ARG A 1 463 ? 18.969 -18.125 -13.062 1 97.81 463 ARG A O 1
ATOM 3544 N N . PRO A 1 464 ? 17.141 -17.703 -11.789 1 96.56 464 PRO A N 1
ATOM 3545 C CA . PRO A 1 464 ? 16.531 -16.984 -12.914 1 96.56 464 PRO A CA 1
ATOM 3546 C C . PRO A 1 464 ? 17.188 -15.633 -13.164 1 96.56 464 PRO A C 1
ATOM 3548 O O . PRO A 1 464 ? 17.047 -15.062 -14.25 1 96.56 464 PRO A O 1
ATOM 3551 N N . PHE A 1 465 ? 17.859 -15.062 -12.109 1 96.75 465 PHE A N 1
ATOM 3552 C CA . PHE A 1 465 ? 18.516 -13.766 -12.234 1 96.75 465 PHE A CA 1
ATOM 3553 C C . PHE A 1 465 ? 19.969 -13.844 -11.781 1 96.75 465 PHE A C 1
ATOM 3555 O O . PHE A 1 465 ? 20.328 -14.711 -10.992 1 96.75 465 PHE A O 1
ATOM 3562 N N . PRO A 1 466 ? 20.781 -12.984 -12.344 1 96.31 466 PRO A N 1
ATOM 3563 C CA . PRO A 1 466 ? 22.141 -12.938 -11.812 1 96.31 466 PRO A CA 1
ATOM 3564 C C . PRO A 1 466 ? 22.188 -12.508 -10.344 1 96.31 466 PRO A C 1
ATOM 3566 O O . PRO A 1 466 ? 21.516 -11.547 -9.961 1 96.31 466 PRO A O 1
ATOM 3569 N N . PRO A 1 467 ? 22.891 -13.297 -9.539 1 96.06 467 PRO A N 1
ATOM 3570 C CA . PRO A 1 467 ? 23.062 -12.828 -8.164 1 96.06 467 PRO A CA 1
ATOM 3571 C C . PRO A 1 467 ? 23.672 -11.438 -8.086 1 96.06 467 PRO A C 1
ATOM 3573 O O . PRO A 1 467 ? 24.562 -11.109 -8.875 1 96.06 467 PRO A O 1
ATOM 3576 N N . GLN A 1 468 ? 23.172 -10.617 -7.223 1 94 468 GLN A N 1
ATOM 3577 C CA . GLN A 1 468 ? 23.719 -9.281 -6.992 1 94 468 GLN A CA 1
ATOM 3578 C C . GLN A 1 468 ? 24.328 -9.164 -5.598 1 94 468 GLN A C 1
ATOM 3580 O O . GLN A 1 468 ? 23.609 -8.938 -4.621 1 94 468 GLN A O 1
ATOM 3585 N N . GLN A 1 469 ? 25.594 -9.188 -5.555 1 88.38 469 GLN A N 1
ATOM 3586 C CA . GLN A 1 469 ? 26.266 -9.203 -4.262 1 88.38 469 GLN A CA 1
ATOM 3587 C C . GLN A 1 469 ? 26.438 -7.793 -3.705 1 88.38 469 GLN A C 1
ATOM 3589 O O . GLN A 1 469 ? 26.656 -7.617 -2.506 1 88.38 469 GLN A O 1
ATOM 3594 N N . GLY A 1 470 ? 26.297 -6.867 -4.566 1 88.25 470 GLY A N 1
ATOM 3595 C CA . GLY A 1 470 ? 26.422 -5.492 -4.109 1 88.25 470 GLY A CA 1
ATOM 3596 C C . GLY A 1 470 ? 25.188 -4.992 -3.389 1 88.25 470 GLY A C 1
ATOM 3597 O O . GLY A 1 470 ? 24.109 -5.602 -3.486 1 88.25 470 GLY A O 1
ATOM 3598 N N . LEU A 1 471 ? 25.328 -3.926 -2.656 1 90.12 471 LEU A N 1
ATOM 3599 C CA . LEU A 1 471 ? 24.219 -3.291 -1.947 1 90.12 471 LEU A CA 1
ATOM 3600 C C . LEU A 1 471 ? 23.234 -2.66 -2.928 1 90.12 471 LEU A C 1
ATOM 3602 O O . LEU A 1 471 ? 23.625 -2.25 -4.023 1 90.12 471 LEU A O 1
ATOM 3606 N N . SER A 1 472 ? 22.031 -2.688 -2.557 1 90.44 472 SER A N 1
ATOM 3607 C CA . SER A 1 472 ? 21.062 -1.891 -3.312 1 90.44 472 SER A CA 1
ATOM 3608 C C . SER A 1 472 ? 21.469 -0.419 -3.334 1 90.44 472 SER A C 1
ATOM 3610 O O . SER A 1 472 ? 22.266 0.023 -2.512 1 90.44 472 SER A O 1
ATOM 3612 N N . LYS A 1 473 ? 20.922 0.369 -4.25 1 91.69 473 LYS A N 1
ATOM 3613 C CA . LYS A 1 473 ? 21.266 1.78 -4.414 1 91.69 473 LYS A CA 1
ATOM 3614 C C . LYS A 1 473 ? 21 2.561 -3.129 1 91.69 473 LYS A C 1
ATOM 3616 O O . LYS A 1 473 ? 21.797 3.42 -2.742 1 91.69 473 LYS A O 1
ATOM 3621 N N . VAL A 1 474 ? 19.859 2.254 -2.48 1 91.5 474 VAL A N 1
ATOM 3622 C CA . VAL A 1 474 ? 19.469 3.012 -1.293 1 91.5 474 VAL A CA 1
ATOM 3623 C C . VAL A 1 474 ? 20.469 2.742 -0.167 1 91.5 474 VAL A C 1
ATOM 3625 O O . VAL A 1 474 ? 20.812 3.65 0.594 1 91.5 474 VAL A O 1
ATOM 3628 N N . LEU A 1 475 ? 20.969 1.515 -0.07 1 93.12 475 LEU A N 1
ATOM 3629 C CA . LEU A 1 475 ? 21.906 1.157 0.987 1 93.12 475 LEU A CA 1
ATOM 3630 C C . LEU A 1 475 ? 23.312 1.625 0.642 1 93.12 475 LEU A C 1
ATOM 3632 O O . LEU A 1 475 ? 24.141 1.849 1.535 1 93.12 475 LEU A O 1
ATOM 3636 N N . ALA A 1 476 ? 23.609 1.774 -0.702 1 90.75 476 ALA A N 1
ATOM 3637 C CA . ALA A 1 476 ? 24.938 2.186 -1.16 1 90.75 476 ALA A CA 1
ATOM 3638 C C . ALA A 1 476 ? 25.109 3.695 -1.019 1 90.75 476 ALA A C 1
ATOM 3640 O O . ALA A 1 476 ? 26.25 4.191 -1.042 1 90.75 476 ALA A O 1
ATOM 3641 N N . SER A 1 477 ? 24.062 4.504 -0.857 1 82.06 477 SER A N 1
ATOM 3642 C CA . SER A 1 477 ? 24.125 5.961 -0.794 1 82.06 477 SER A CA 1
ATOM 3643 C C . SER A 1 477 ? 24.859 6.43 0.458 1 82.06 477 SER A C 1
ATOM 3645 O O . SER A 1 477 ? 24.906 5.715 1.461 1 82.06 477 SER A O 1
ATOM 3647 N N . MET B 1 1 ? -22.719 67.75 16.453 1 40.88 1 MET B N 1
ATOM 3648 C CA . MET B 1 1 ? -23.406 66.5 16.797 1 40.88 1 MET B CA 1
ATOM 3649 C C . MET B 1 1 ? -22.484 65.312 16.656 1 40.88 1 MET B C 1
ATOM 3651 O O . MET B 1 1 ? -21.938 65.062 15.586 1 40.88 1 MET B O 1
ATOM 3655 N N . SER B 1 2 ? -21.734 65 17.625 1 46.34 2 SER B N 1
ATOM 3656 C CA . SER B 1 2 ? -20.734 63.938 17.719 1 46.34 2 SER B CA 1
ATOM 3657 C C . SER B 1 2 ? -21.297 62.594 17.297 1 46.34 2 SER B C 1
ATOM 3659 O O . SER B 1 2 ? -22.203 62.062 17.938 1 46.34 2 SER B O 1
ATOM 3661 N N . SER B 1 3 ? -21.578 62.25 16.062 1 56.25 3 SER B N 1
ATOM 3662 C CA . SER B 1 3 ? -22.25 61.062 15.508 1 56.25 3 SER B CA 1
ATOM 3663 C C . SER B 1 3 ? -21.812 59.781 16.203 1 56.25 3 SER B C 1
ATOM 3665 O O . SER B 1 3 ? -20.625 59.625 16.516 1 56.25 3 SER B O 1
ATOM 3667 N N . LYS B 1 4 ? -22.75 59.188 16.859 1 71.19 4 LYS B N 1
ATOM 3668 C CA . LYS B 1 4 ? -22.594 57.938 17.594 1 71.19 4 LYS B CA 1
ATOM 3669 C C . LYS B 1 4 ? -21.906 56.875 16.734 1 71.19 4 LYS B C 1
ATOM 3671 O O . LYS B 1 4 ? -22.344 56.594 15.617 1 71.19 4 LYS B O 1
ATOM 3676 N N . PRO B 1 5 ? -20.672 56.469 17.156 1 82.5 5 PRO B N 1
ATOM 3677 C CA . PRO B 1 5 ? -19.969 55.438 16.391 1 82.5 5 PRO B CA 1
ATOM 3678 C C . PRO B 1 5 ? -20.859 54.25 16.016 1 82.5 5 PRO B C 1
ATOM 3680 O O . PRO B 1 5 ? -21.641 53.781 16.844 1 82.5 5 PRO B O 1
ATOM 3683 N N . SER B 1 6 ? -20.672 53.844 14.719 1 90.81 6 SER B N 1
ATOM 3684 C CA . SER B 1 6 ? -21.484 52.781 14.164 1 90.81 6 SER B CA 1
ATOM 3685 C C . SER B 1 6 ? -20.844 51.406 14.383 1 90.81 6 SER B C 1
ATOM 3687 O O . SER B 1 6 ? -21.516 50.375 14.328 1 90.81 6 SER B O 1
ATOM 3689 N N . PHE B 1 7 ? -19.531 51.5 14.586 1 97.56 7 PHE B N 1
ATOM 3690 C CA . PHE B 1 7 ? -18.766 50.25 14.68 1 97.56 7 PHE B CA 1
ATOM 3691 C C . PHE B 1 7 ? -17.797 50.281 15.852 1 97.56 7 PHE B C 1
ATOM 3693 O O . PHE B 1 7 ? -17.453 51.375 16.328 1 97.56 7 PHE B O 1
ATOM 3700 N N . ASP B 1 8 ? -17.484 49.188 16.438 1 98.25 8 ASP B N 1
ATOM 3701 C CA . ASP B 1 8 ? -16.438 49.125 17.453 1 98.25 8 ASP B CA 1
ATOM 3702 C C . ASP B 1 8 ? -15.062 49.406 16.844 1 98.25 8 ASP B C 1
ATOM 3704 O O . ASP B 1 8 ? -14.234 50.094 17.438 1 98.25 8 ASP B O 1
ATOM 3708 N N . LEU B 1 9 ? -14.82 48.875 15.711 1 98.31 9 LEU B N 1
ATOM 3709 C CA . LEU B 1 9 ? -13.578 49.031 14.961 1 98.31 9 LEU B CA 1
ATOM 3710 C C . LEU B 1 9 ? -13.859 49.125 13.461 1 98.31 9 LEU B C 1
ATOM 3712 O O . LEU B 1 9 ? -14.695 48.375 12.938 1 98.31 9 LEU B O 1
ATOM 3716 N N . VAL B 1 10 ? -13.211 50.062 12.797 1 98.56 10 VAL B N 1
ATOM 3717 C CA . VAL B 1 10 ? -13.289 50.125 11.344 1 98.56 10 VAL B CA 1
ATOM 3718 C C . VAL B 1 10 ? -11.883 50.062 10.742 1 98.56 10 VAL B C 1
ATOM 3720 O O . VAL B 1 10 ? -10.992 50.812 11.141 1 98.56 10 VAL B O 1
ATOM 3723 N N . ILE B 1 11 ? -11.633 49.094 9.914 1 98.62 11 ILE B N 1
ATOM 3724 C CA . ILE B 1 11 ? -10.438 49.062 9.078 1 98.62 11 ILE B CA 1
ATOM 3725 C C . ILE B 1 11 ? -10.672 49.875 7.812 1 98.62 11 ILE B C 1
ATOM 3727 O O . ILE B 1 11 ? -11.523 49.531 6.992 1 98.62 11 ILE B O 1
ATOM 3731 N N . ARG B 1 12 ? -9.867 50.875 7.566 1 97.81 12 ARG B N 1
ATOM 3732 C CA . ARG B 1 12 ? -10.156 51.875 6.527 1 97.81 12 ARG B CA 1
ATOM 3733 C C . ARG B 1 12 ? -9.242 51.656 5.316 1 97.81 12 ARG B C 1
ATOM 3735 O O . ARG B 1 12 ? -8.023 51.625 5.457 1 97.81 12 ARG B O 1
ATOM 3742 N N . GLY B 1 13 ? -9.891 51.562 4.215 1 96 13 GLY B N 1
ATOM 3743 C CA . GLY B 1 13 ? -9.227 51.844 2.945 1 96 13 GLY B CA 1
ATOM 3744 C C . GLY B 1 13 ? -8.281 50.719 2.521 1 96 13 GLY B C 1
ATOM 3745 O O . GLY B 1 13 ? -7.348 50.969 1.751 1 96 13 GLY B O 1
ATOM 3746 N N . GLY B 1 14 ? -8.305 49.562 2.961 1 97.31 14 GLY B N 1
ATOM 3747 C CA . GLY B 1 14 ? -7.449 48.469 2.555 1 97.31 14 GLY B CA 1
ATOM 3748 C C . GLY B 1 14 ? -7.938 47.75 1.303 1 97.31 14 GLY B C 1
ATOM 3749 O O . GLY B 1 14 ? -9.078 47.969 0.872 1 97.31 14 GLY B O 1
ATOM 3750 N N . ARG B 1 15 ? -7.055 47 0.598 1 98.62 15 ARG B N 1
ATOM 3751 C CA . ARG B 1 15 ? -7.441 46.031 -0.423 1 98.62 15 ARG B CA 1
ATOM 3752 C C . ARG B 1 15 ? -7.859 44.719 0.208 1 98.62 15 ARG B C 1
ATOM 3754 O O . ARG B 1 15 ? -7.012 43.875 0.53 1 98.62 15 ARG B O 1
ATOM 3761 N N . VAL B 1 16 ? -9.164 44.562 0.316 1 98.81 16 VAL B N 1
ATOM 3762 C CA . VAL B 1 16 ? -9.734 43.438 1.043 1 98.81 16 VAL B CA 1
ATOM 3763 C C . VAL B 1 16 ? -9.82 42.219 0.126 1 98.81 16 VAL B C 1
ATOM 3765 O O . VAL B 1 16 ? -10.398 42.281 -0.959 1 98.81 16 VAL B O 1
ATOM 3768 N N . VAL B 1 17 ? -9.234 41.125 0.534 1 98.81 17 VAL B N 1
ATOM 3769 C CA . VAL B 1 17 ? -9.227 39.875 -0.249 1 98.81 17 VAL B CA 1
ATOM 3770 C C . VAL B 1 17 ? -10.445 39.031 0.113 1 98.81 17 VAL B C 1
ATOM 3772 O O . VAL B 1 17 ? -10.438 38.312 1.12 1 98.81 17 VAL B O 1
ATOM 3775 N N . LEU B 1 18 ? -11.438 39.094 -0.709 1 98.19 18 LEU B N 1
ATOM 3776 C CA . LEU B 1 18 ? -12.633 38.281 -0.61 1 98.19 18 LEU B CA 1
ATOM 3777 C C . LEU B 1 18 ? -12.477 37 -1.422 1 98.19 18 LEU B C 1
ATOM 3779 O O . LEU B 1 18 ? -11.516 36.844 -2.186 1 98.19 18 LEU B O 1
ATOM 3783 N N . PRO B 1 19 ? -13.375 36.031 -1.224 1 96.62 19 PRO B N 1
ATOM 3784 C CA . PRO B 1 19 ? -13.219 34.75 -1.907 1 96.62 19 PRO B CA 1
ATOM 3785 C C . PRO B 1 19 ? -13.18 34.875 -3.428 1 96.62 19 PRO B C 1
ATOM 3787 O O . PRO B 1 19 ? -12.461 34.125 -4.098 1 96.62 19 PRO B O 1
ATOM 3790 N N . ASP B 1 20 ? -13.828 35.906 -3.949 1 95.75 20 ASP B N 1
ATOM 3791 C CA . ASP B 1 20 ? -13.984 35.938 -5.402 1 95.75 20 ASP B CA 1
ATOM 3792 C C . ASP B 1 20 ? -13.312 37.156 -5.992 1 95.75 20 ASP B C 1
ATOM 3794 O O . ASP B 1 20 ? -13.172 37.281 -7.215 1 95.75 20 ASP B O 1
ATOM 3798 N N . GLU B 1 21 ? -12.906 38.125 -5.152 1 97.25 21 GLU B N 1
ATOM 3799 C CA . GLU B 1 21 ? -12.305 39.344 -5.672 1 97.25 21 GLU B CA 1
ATOM 3800 C C . GLU B 1 21 ? -11.492 40.062 -4.598 1 97.25 21 GLU B C 1
ATOM 3802 O O . GLU B 1 21 ? -11.594 39.719 -3.416 1 97.25 21 GLU B O 1
ATOM 3807 N N . THR B 1 22 ? -10.68 40.875 -5.043 1 98.38 22 THR B N 1
ATOM 3808 C CA . THR B 1 22 ? -10.008 41.875 -4.188 1 98.38 22 THR B CA 1
ATOM 3809 C C . THR B 1 22 ? -10.57 43.25 -4.418 1 98.38 22 THR B C 1
ATOM 3811 O O . THR B 1 22 ? -10.594 43.75 -5.551 1 98.38 22 THR B O 1
ATOM 3814 N N . VAL B 1 23 ? -10.961 43.938 -3.316 1 98 23 VAL B N 1
ATOM 3815 C CA . VAL B 1 23 ? -11.656 45.219 -3.496 1 98 23 VAL B CA 1
ATOM 3816 C C . VAL B 1 23 ? -11.141 46.219 -2.475 1 98 23 VAL B C 1
ATOM 3818 O O . VAL B 1 23 ? -10.805 45.844 -1.345 1 98 23 VAL B O 1
ATOM 3821 N N . GLY B 1 24 ? -11.055 47.469 -2.92 1 98.12 24 GLY B N 1
ATOM 3822 C CA . GLY B 1 24 ? -10.852 48.531 -1.958 1 98.12 24 GLY B CA 1
ATOM 3823 C C . GLY B 1 24 ? -12.078 48.844 -1.114 1 98.12 24 GLY B C 1
ATOM 3824 O O . GLY B 1 24 ? -13.117 49.219 -1.641 1 98.12 24 GLY B O 1
ATOM 3825 N N . ALA B 1 25 ? -11.992 48.625 0.224 1 98.06 25 ALA B N 1
ATOM 3826 C CA . ALA B 1 25 ? -13.172 48.781 1.063 1 98.06 25 ALA B CA 1
ATOM 3827 C C . ALA B 1 25 ? -12.789 48.969 2.527 1 98.06 25 ALA B C 1
ATOM 3829 O O . ALA B 1 25 ? -11.641 48.75 2.908 1 98.06 25 ALA B O 1
ATOM 3830 N N . ASP B 1 26 ? -13.734 49.469 3.236 1 98.31 26 ASP B N 1
ATOM 3831 C CA . ASP B 1 26 ? -13.688 49.438 4.695 1 98.31 26 ASP B CA 1
ATOM 3832 C C . ASP B 1 26 ? -14.32 48.188 5.258 1 98.31 26 ASP B C 1
ATOM 3834 O O . ASP B 1 26 ? -15.172 47.562 4.609 1 98.31 26 ASP B O 1
ATOM 3838 N N . ILE B 1 27 ? -13.852 47.781 6.41 1 98.81 27 ILE B N 1
ATOM 3839 C CA . ILE B 1 27 ? -14.484 46.719 7.16 1 98.81 27 ILE B CA 1
ATOM 3840 C C . ILE B 1 27 ? -14.953 47.219 8.516 1 98.81 27 ILE B C 1
ATOM 3842 O O . ILE B 1 27 ? -14.164 47.75 9.297 1 98.81 27 ILE B O 1
ATOM 3846 N N . GLY B 1 28 ? -16.25 47.125 8.742 1 98.75 28 GLY B N 1
ATOM 3847 C CA . GLY B 1 28 ? -16.812 47.469 10.039 1 98.75 28 GLY B CA 1
ATOM 3848 C C . GLY B 1 28 ? -17.016 46.281 10.938 1 98.75 28 GLY B C 1
ATOM 3849 O O . GLY B 1 28 ? -17.562 45.25 10.508 1 98.75 28 GLY B O 1
ATOM 3850 N N . ILE B 1 29 ? -16.562 46.375 12.211 1 98.81 29 ILE B N 1
ATOM 3851 C CA . ILE B 1 29 ? -16.594 45.281 13.148 1 98.81 29 ILE B CA 1
ATOM 3852 C C . ILE B 1 29 ? -17.438 45.656 14.367 1 98.81 29 ILE B C 1
ATOM 3854 O O . ILE B 1 29 ? -17.297 46.75 14.898 1 98.81 29 ILE B O 1
ATOM 3858 N N . VAL B 1 30 ? -18.359 44.812 14.727 1 98.56 30 VAL B N 1
ATOM 3859 C CA . VAL B 1 30 ? -19.188 45 15.922 1 98.56 30 VAL B CA 1
ATOM 3860 C C . VAL B 1 30 ? -19.203 43.688 16.734 1 98.56 30 VAL B C 1
ATOM 3862 O O . VAL B 1 30 ? -19.5 42.625 16.203 1 98.56 30 VAL B O 1
ATOM 3865 N N . ASN B 1 31 ? -18.891 43.812 17.984 1 98 31 ASN B N 1
ATOM 3866 C CA . ASN B 1 31 ? -18.922 42.656 18.906 1 98 31 ASN B CA 1
ATOM 3867 C C . ASN B 1 31 ? -18.094 41.5 18.391 1 98 31 ASN B C 1
ATOM 3869 O O . ASN B 1 31 ? -18.562 40.344 18.391 1 98 31 ASN B O 1
ATOM 3873 N N . GLY B 1 32 ? -16.953 41.844 17.797 1 98.31 32 GLY B N 1
ATOM 3874 C CA . GLY B 1 32 ? -15.992 40.844 17.375 1 98.31 32 GLY B CA 1
ATOM 3875 C C . GLY B 1 32 ? -16.328 40.219 16.016 1 98.31 32 GLY B C 1
ATOM 3876 O O . GLY B 1 32 ? -15.602 39.375 15.516 1 98.31 32 GLY B O 1
ATOM 3877 N N . LEU B 1 33 ? -17.406 40.688 15.383 1 98.69 33 LEU B N 1
ATOM 3878 C CA . LEU B 1 33 ? -17.875 40.156 14.109 1 98.69 33 LEU B CA 1
ATOM 3879 C C . LEU B 1 33 ? -17.766 41.188 13 1 98.69 33 LEU B C 1
ATOM 3881 O O . LEU B 1 33 ? -17.906 42.406 13.258 1 98.69 33 LEU B O 1
ATOM 3885 N N . ILE B 1 34 ? -17.484 40.719 11.844 1 98.81 34 ILE B N 1
ATOM 3886 C CA . ILE B 1 34 ? -17.578 41.594 10.68 1 98.81 34 ILE B CA 1
ATOM 3887 C C . ILE B 1 34 ? -19.031 41.969 10.438 1 98.81 34 ILE B C 1
ATOM 3889 O O . ILE B 1 34 ? -19.859 41.125 10.133 1 98.81 34 ILE B O 1
ATOM 3893 N N . ALA B 1 35 ? -19.297 43.219 10.5 1 98.56 35 ALA B N 1
ATOM 3894 C CA . ALA B 1 35 ? -20.672 43.688 10.406 1 98.56 35 ALA B CA 1
ATOM 3895 C C . ALA B 1 35 ? -20.969 44.281 9.023 1 98.56 35 ALA B C 1
ATOM 3897 O O . ALA B 1 35 ? -22.109 44.25 8.555 1 98.56 35 ALA B O 1
ATOM 3898 N N . ALA B 1 36 ? -19.906 44.812 8.445 1 98.25 36 ALA B N 1
ATOM 3899 C CA . ALA B 1 36 ? -20.094 45.438 7.145 1 98.25 36 ALA B CA 1
ATOM 3900 C C . ALA B 1 36 ? -18.781 45.5 6.363 1 98.25 36 ALA B C 1
ATOM 3902 O O . ALA B 1 36 ? -17.703 45.562 6.957 1 98.25 36 ALA B O 1
ATOM 3903 N N . ILE B 1 37 ? -18.891 45.406 5.066 1 98.25 37 ILE B N 1
ATOM 3904 C CA . ILE B 1 37 ? -17.797 45.594 4.113 1 98.25 37 ILE B CA 1
ATOM 3905 C C . ILE B 1 37 ? -18.25 46.531 2.988 1 98.25 37 ILE B C 1
ATOM 3907 O O . ILE B 1 37 ? -19.234 46.25 2.303 1 98.25 37 ILE B O 1
ATOM 3911 N N . GLY B 1 38 ? -17.641 47.594 2.811 1 96.56 38 GLY B N 1
ATOM 3912 C CA . GLY B 1 38 ? -18.031 48.5 1.76 1 96.56 38 GLY B CA 1
ATOM 3913 C C . GLY B 1 38 ? -17.266 49.812 1.789 1 96.56 38 GLY B C 1
ATOM 3914 O O . GLY B 1 38 ? -16.391 50 2.633 1 96.56 38 GLY B O 1
ATOM 3915 N N . PRO B 1 39 ? -17.562 50.656 0.839 1 95.25 39 PRO B N 1
ATOM 3916 C CA . PRO B 1 39 ? -16.875 51.938 0.784 1 95.25 39 PRO B CA 1
ATOM 3917 C C . PRO B 1 39 ? -17.406 52.938 1.794 1 95.25 39 PRO B C 1
ATOM 3919 O O . PRO B 1 39 ? -18.609 52.969 2.066 1 95.25 39 PRO B O 1
ATOM 3922 N N . ARG B 1 40 ? -16.578 53.688 2.375 1 93.88 40 ARG B N 1
ATOM 3923 C CA . ARG B 1 40 ? -16.891 54.875 3.17 1 93.88 40 ARG B CA 1
ATOM 3924 C C . ARG B 1 40 ? -17.875 54.531 4.293 1 93.88 40 ARG B C 1
ATOM 3926 O O . ARG B 1 40 ? -18.906 55.188 4.426 1 93.88 40 ARG B O 1
ATOM 3933 N N . LEU B 1 41 ? -17.5 53.594 5.078 1 96.5 41 LEU B N 1
ATOM 3934 C CA . LEU B 1 41 ? -18.328 53.219 6.223 1 96.5 41 LEU B CA 1
ATOM 3935 C C . LEU B 1 41 ? -18.312 54.344 7.277 1 96.5 41 LEU B C 1
ATOM 3937 O O . LEU B 1 41 ? -17.406 55.156 7.305 1 96.5 41 LEU B O 1
ATOM 3941 N N . GLY B 1 42 ? -19.312 54.344 8.117 1 95.19 42 GLY B N 1
ATOM 3942 C CA . GLY B 1 42 ? -19.359 55.281 9.227 1 95.19 42 GLY B CA 1
ATOM 3943 C C . GLY B 1 42 ? -18.203 55.094 10.203 1 95.19 42 GLY B C 1
ATOM 3944 O O . GLY B 1 42 ? -17.375 54.219 10.031 1 95.19 42 GLY B O 1
ATOM 3945 N N . PRO B 1 43 ? -18.156 55.969 11.195 1 95.75 43 PRO B N 1
ATOM 3946 C CA . PRO B 1 43 ? -17 55.938 12.102 1 95.75 43 PRO B CA 1
ATOM 3947 C C . PRO B 1 43 ? -17.047 54.781 13.086 1 95.75 43 PRO B C 1
ATOM 3949 O O . PRO B 1 43 ? -18.125 54.281 13.406 1 95.75 43 PRO B O 1
ATOM 3952 N N . GLY B 1 44 ? -15.914 54.281 13.469 1 96.5 44 GLY B N 1
ATOM 3953 C CA . GLY B 1 44 ? -15.758 53.344 14.547 1 96.5 44 GLY B CA 1
ATOM 3954 C C . GLY B 1 44 ? -15.258 53.969 15.836 1 96.5 44 GLY B C 1
ATOM 3955 O O . GLY B 1 44 ? -14.727 55.062 15.828 1 96.5 44 GLY B O 1
ATOM 3956 N N . LYS B 1 45 ? -15.578 53.312 16.938 1 97.44 45 LYS B N 1
ATOM 3957 C CA . LYS B 1 45 ? -14.922 53.719 18.172 1 97.44 45 LYS B CA 1
ATOM 3958 C C . LYS B 1 45 ? -13.406 53.781 18 1 97.44 45 LYS B C 1
ATOM 3960 O O . LYS B 1 45 ? -12.75 54.688 18.547 1 97.44 45 LYS B O 1
ATOM 3965 N N . ARG B 1 46 ? -12.852 52.844 17.328 1 97.19 46 ARG B N 1
ATOM 3966 C CA . ARG B 1 46 ? -11.461 52.781 16.891 1 97.19 46 ARG B CA 1
ATOM 3967 C C . ARG B 1 46 ? -11.352 52.625 15.383 1 97.19 46 ARG B C 1
ATOM 3969 O O . ARG B 1 46 ? -12.219 52 14.758 1 97.19 46 ARG B O 1
ATOM 3976 N N . GLU B 1 47 ? -10.375 53.188 14.828 1 97.25 47 GLU B N 1
ATOM 3977 C CA . GLU B 1 47 ? -10.156 53.062 13.391 1 97.25 47 GLU B CA 1
ATOM 3978 C C . GLU B 1 47 ? -8.703 52.719 13.086 1 97.25 47 GLU B C 1
ATOM 3980 O O . GLU B 1 47 ? -7.789 53.219 13.742 1 97.25 47 GLU B O 1
ATOM 3985 N N . ILE B 1 48 ? -8.484 51.875 12.219 1 97.56 48 ILE B N 1
ATOM 3986 C CA . ILE B 1 48 ? -7.168 51.469 11.742 1 97.56 48 ILE B CA 1
ATOM 3987 C C . ILE B 1 48 ? -7.07 51.719 10.234 1 97.56 48 ILE B C 1
ATOM 3989 O O . ILE B 1 48 ? -7.949 51.312 9.477 1 97.56 48 ILE B O 1
ATOM 3993 N N . SER B 1 49 ? -6.094 52.438 9.82 1 97.44 49 SER B N 1
ATOM 3994 C CA . SER B 1 49 ? -5.863 52.625 8.398 1 97.44 49 SER B CA 1
ATOM 3995 C C . SER B 1 49 ? -5.16 51.438 7.77 1 97.44 49 SER B C 1
ATOM 3997 O O . SER B 1 49 ? -4.129 51 8.266 1 97.44 49 SER B O 1
ATOM 3999 N N . ALA B 1 50 ? -5.695 50.938 6.711 1 97.94 50 ALA B N 1
ATOM 4000 C CA . ALA B 1 50 ? -5.062 49.875 5.926 1 97.94 50 ALA B CA 1
ATOM 4001 C C . ALA B 1 50 ? -4.727 50.375 4.52 1 97.94 50 ALA B C 1
ATOM 4003 O O . ALA B 1 50 ? -4.645 49.594 3.582 1 97.94 50 ALA B O 1
ATOM 4004 N N . GLU B 1 51 ? -4.637 51.656 4.418 1 95.94 51 GLU B N 1
ATOM 4005 C CA . GLU B 1 51 ? -4.297 52.219 3.123 1 95.94 51 GLU B CA 1
ATOM 4006 C C . GLU B 1 51 ? -2.967 51.688 2.607 1 95.94 51 GLU B C 1
ATOM 4008 O O . GLU B 1 51 ? -1.976 51.656 3.34 1 95.94 51 GLU B O 1
ATOM 4013 N N . GLY B 1 52 ? -2.969 51.25 1.375 1 96.31 52 GLY B N 1
ATOM 4014 C CA . GLY B 1 52 ? -1.77 50.719 0.752 1 96.31 52 GLY B CA 1
ATOM 4015 C C . GLY B 1 52 ? -1.45 49.312 1.195 1 96.31 52 GLY B C 1
ATOM 4016 O O . GLY B 1 52 ? -0.426 48.75 0.805 1 96.31 52 GLY B O 1
ATOM 4017 N N . ARG B 1 53 ? -2.33 48.719 1.952 1 98.44 53 ARG B N 1
ATOM 4018 C CA . ARG B 1 53 ? -2.1 47.406 2.512 1 98.44 53 ARG B CA 1
ATOM 4019 C C . ARG B 1 53 ? -3.16 46.406 2.035 1 98.44 53 ARG B C 1
ATOM 4021 O O . ARG B 1 53 ? -4.176 46.812 1.461 1 98.44 53 ARG B O 1
ATOM 4028 N N . LEU B 1 54 ? -2.84 45.156 2.143 1 98.81 54 LEU B N 1
ATOM 4029 C CA . LEU B 1 54 ? -3.801 44.094 1.91 1 98.81 54 LEU B CA 1
ATOM 4030 C C . LEU B 1 54 ? -4.473 43.656 3.213 1 98.81 54 LEU B C 1
ATOM 4032 O O . LEU B 1 54 ? -3.826 43.625 4.262 1 98.81 54 LEU B O 1
ATOM 4036 N N . VAL B 1 55 ? -5.73 43.438 3.174 1 98.94 55 VAL B N 1
ATOM 4037 C CA . VAL B 1 55 ? -6.461 42.844 4.297 1 98.94 55 VAL B CA 1
ATOM 4038 C C . VAL B 1 55 ? -6.875 41.406 3.955 1 98.94 55 VAL B C 1
ATOM 4040 O O . VAL B 1 55 ? -7.707 41.188 3.072 1 98.94 55 VAL B O 1
ATOM 4043 N N . LEU B 1 56 ? -6.328 40.438 4.609 1 98.88 56 LEU B N 1
ATOM 4044 C CA . LEU B 1 56 ? -6.562 39.031 4.387 1 98.88 56 LEU B CA 1
ATOM 4045 C C . LEU B 1 56 ? -7.285 38.406 5.578 1 98.88 56 LEU B C 1
ATOM 4047 O O . LEU B 1 56 ? -7.234 38.938 6.688 1 98.88 56 LEU B O 1
ATOM 4051 N N . PRO B 1 57 ? -8.07 37.344 5.312 1 98.94 57 PRO B N 1
ATOM 4052 C CA . PRO B 1 57 ? -8.523 36.594 6.492 1 98.94 57 PRO B CA 1
ATOM 4053 C C . PRO B 1 57 ? -7.363 36.094 7.363 1 98.94 57 PRO B C 1
ATOM 4055 O O . PRO B 1 57 ? -6.297 35.781 6.844 1 98.94 57 PRO B O 1
ATOM 4058 N N . GLY B 1 58 ? -7.52 36.156 8.688 1 98.88 58 GLY B N 1
ATOM 4059 C CA . GLY B 1 58 ? -6.52 35.531 9.555 1 98.88 58 GLY B CA 1
ATOM 4060 C C . GLY B 1 58 ? -6.242 34.094 9.211 1 98.88 58 GLY B C 1
ATOM 4061 O O . GLY B 1 58 ? -7.164 33.312 8.914 1 98.88 58 GLY B O 1
ATOM 4062 N N . GLY B 1 59 ? -4.992 33.688 9.195 1 98.88 59 GLY B N 1
ATOM 4063 C CA . GLY B 1 59 ? -4.629 32.312 8.883 1 98.88 59 GLY B CA 1
ATOM 4064 C C . GLY B 1 59 ? -5.234 31.297 9.836 1 98.88 59 GLY B C 1
ATOM 4065 O O . GLY B 1 59 ? -5.43 31.594 11.016 1 98.88 59 GLY B O 1
ATOM 4066 N N . VAL B 1 60 ? -5.566 30.141 9.328 1 98.94 60 VAL B N 1
ATOM 4067 C CA . VAL B 1 60 ? -5.969 28.969 10.102 1 98.94 60 VAL B CA 1
ATOM 4068 C C . VAL B 1 60 ? -4.93 27.859 9.93 1 98.94 60 VAL B C 1
ATOM 4070 O O . VAL B 1 60 ? -4.789 27.297 8.844 1 98.94 60 VAL B O 1
ATOM 4073 N N . ASP B 1 61 ? -4.188 27.578 10.984 1 98.88 61 ASP B N 1
ATOM 4074 C CA . ASP B 1 61 ? -3.193 26.516 10.922 1 98.88 61 ASP B CA 1
ATOM 4075 C C . ASP B 1 61 ? -3.727 25.234 11.555 1 98.88 61 ASP B C 1
ATOM 4077 O O . ASP B 1 61 ? -3.725 25.094 12.781 1 98.88 61 ASP B O 1
ATOM 4081 N N . SER B 1 62 ? -4.066 24.297 10.695 1 98.81 62 SER B N 1
ATOM 4082 C CA . SER B 1 62 ? -4.738 23.078 11.164 1 98.81 62 SER B CA 1
ATOM 4083 C C . SER B 1 62 ? -3.736 21.969 11.453 1 98.81 62 SER B C 1
ATOM 4085 O O . SER B 1 62 ? -4.121 20.812 11.625 1 98.81 62 SER B O 1
ATOM 4087 N N . HIS B 1 63 ? -2.459 22.219 11.484 1 98.81 63 HIS B N 1
ATOM 4088 C CA . HIS B 1 63 ? -1.429 21.234 11.797 1 98.81 63 HIS B CA 1
ATOM 4089 C C . HIS B 1 63 ? -0.248 21.891 12.516 1 98.81 63 HIS B C 1
ATOM 4091 O O . HIS B 1 63 ? 0.662 22.406 11.867 1 98.81 63 HIS B O 1
ATOM 4097 N N . CYS B 1 64 ? -0.246 21.797 13.773 1 98.31 64 CYS B N 1
ATOM 4098 C CA . CYS B 1 64 ? 0.826 22.312 14.617 1 98.31 64 CYS B CA 1
ATOM 4099 C C . CYS B 1 64 ? 0.844 21.609 15.969 1 98.31 64 CYS B C 1
ATOM 4101 O O . CYS B 1 64 ? -0.156 21.016 16.375 1 98.31 64 CYS B O 1
ATOM 4103 N N . HIS B 1 65 ? 1.913 21.625 16.578 1 96.94 65 HIS B N 1
ATOM 4104 C CA . HIS B 1 65 ? 2.098 21.031 17.891 1 96.94 65 HIS B CA 1
ATOM 4105 C C . HIS B 1 65 ? 2.426 22.078 18.938 1 96.94 65 HIS B C 1
ATOM 4107 O O . HIS B 1 65 ? 3.297 22.922 18.719 1 96.94 65 HIS B O 1
ATOM 4113 N N . MET B 1 66 ? 1.675 22.062 20.016 1 94.5 66 MET B N 1
ATOM 4114 C CA . MET B 1 66 ? 1.87 22.984 21.141 1 94.5 66 MET B CA 1
ATOM 4115 C C . MET B 1 66 ? 1.677 22.266 22.469 1 94.5 66 MET B C 1
ATOM 4117 O O . MET B 1 66 ? 0.678 21.578 22.672 1 94.5 66 MET B O 1
ATOM 4121 N N . ASP B 1 67 ? 2.645 22.422 23.359 1 93.25 67 ASP B N 1
ATOM 4122 C CA . ASP B 1 67 ? 2.541 21.891 24.719 1 93.25 67 ASP B CA 1
ATOM 4123 C C . ASP B 1 67 ? 2.324 20.375 24.688 1 93.25 67 ASP B C 1
ATOM 4125 O O . ASP B 1 67 ? 1.514 19.844 25.453 1 93.25 67 ASP B O 1
ATOM 4129 N N . GLN B 1 68 ? 2.957 19.797 23.672 1 86.94 68 GLN B N 1
ATOM 4130 C CA . GLN B 1 68 ? 2.766 18.359 23.547 1 86.94 68 GLN B CA 1
ATOM 4131 C C . GLN B 1 68 ? 3.43 17.609 24.703 1 86.94 68 GLN B C 1
ATOM 4133 O O . GLN B 1 68 ? 4.547 17.938 25.094 1 86.94 68 GLN B O 1
ATOM 4138 N N . GLN B 1 69 ? 2.697 16.688 25.25 1 81.19 69 GLN B N 1
ATOM 4139 C CA . GLN B 1 69 ? 3.26 15.891 26.328 1 81.19 69 GLN B CA 1
ATOM 4140 C C . GLN B 1 69 ? 4.574 15.242 25.906 1 81.19 69 GLN B C 1
ATOM 4142 O O . GLN B 1 69 ? 4.734 14.844 24.75 1 81.19 69 GLN B O 1
ATOM 4147 N N . PRO B 1 70 ? 5.465 15.18 26.938 1 75 70 PRO B N 1
ATOM 4148 C CA . PRO B 1 70 ? 6.777 14.625 26.609 1 75 70 PRO B CA 1
ATOM 4149 C C . PRO B 1 70 ? 6.695 13.188 26.094 1 75 70 PRO B C 1
ATOM 4151 O O . PRO B 1 70 ? 5.875 12.406 26.578 1 75 70 PRO B O 1
ATOM 4154 N N . TRP B 1 71 ? 7.34 13.062 25.062 1 67.62 71 TRP B N 1
ATOM 4155 C CA . TRP B 1 71 ? 7.598 11.727 24.547 1 67.62 71 TRP B CA 1
ATOM 4156 C C . TRP B 1 71 ? 9.031 11.297 24.828 1 67.62 71 TRP B C 1
ATOM 4158 O O . TRP B 1 71 ? 9.984 11.969 24.422 1 67.62 71 TRP B O 1
ATOM 4168 N N . GLU B 1 72 ? 9.156 10.344 25.5 1 62.34 72 GLU B N 1
ATOM 4169 C CA . GLU B 1 72 ? 10.461 9.867 25.953 1 62.34 72 GLU B CA 1
ATOM 4170 C C . GLU B 1 72 ? 11.195 10.953 26.734 1 62.34 72 GLU B C 1
ATOM 4172 O O . GLU B 1 72 ? 12.398 11.148 26.547 1 62.34 72 GLU B O 1
ATOM 4177 N N . GLY B 1 73 ? 10.484 11.812 27.469 1 66.69 73 GLY B N 1
ATOM 4178 C CA . GLY B 1 73 ? 11.055 12.766 28.391 1 66.69 73 GLY B CA 1
ATOM 4179 C C . GLY B 1 73 ? 11.344 14.117 27.766 1 66.69 73 GLY B C 1
ATOM 4180 O O . GLY B 1 73 ? 11.875 15.008 28.422 1 66.69 73 GLY B O 1
ATOM 4181 N N . LYS B 1 74 ? 11.047 14.289 26.594 1 75.62 74 LYS B N 1
ATOM 4182 C CA . LYS B 1 74 ? 11.336 15.547 25.922 1 75.62 74 LYS B CA 1
ATOM 4183 C C . LYS B 1 74 ? 10.062 16.188 25.359 1 75.62 74 LYS B C 1
ATOM 4185 O O . LYS B 1 74 ? 9.125 15.477 24.984 1 75.62 74 LYS B O 1
ATOM 4190 N N . ALA B 1 75 ? 10.086 17.5 25.531 1 80.69 75 ALA B N 1
ATOM 4191 C CA . ALA B 1 75 ? 8.922 18.219 25.031 1 80.69 75 ALA B CA 1
ATOM 4192 C C . ALA B 1 75 ? 9.328 19.312 24.047 1 80.69 75 ALA B C 1
ATOM 4194 O O . ALA B 1 75 ? 10.461 19.797 24.094 1 80.69 75 ALA B O 1
ATOM 4195 N N . THR B 1 76 ? 8.414 19.578 23.172 1 89.56 76 THR B N 1
ATOM 4196 C CA . THR B 1 76 ? 8.633 20.672 22.234 1 89.56 76 THR B CA 1
ATOM 4197 C C . THR B 1 76 ? 8.781 22 22.984 1 89.56 76 THR B C 1
ATOM 4199 O O . THR B 1 76 ? 8.367 22.125 24.141 1 89.56 76 THR B O 1
ATOM 4202 N N . ALA B 1 77 ? 9.438 22.922 22.359 1 94.44 77 ALA B N 1
ATOM 4203 C CA . ALA B 1 77 ? 9.844 24.172 22.984 1 94.44 77 ALA B CA 1
ATOM 4204 C C . ALA B 1 77 ? 8.641 25.078 23.266 1 94.44 77 ALA B C 1
ATOM 4206 O O . ALA B 1 77 ? 8.594 25.766 24.297 1 94.44 77 ALA B O 1
ATOM 4207 N N . ASP B 1 78 ? 7.672 25 22.438 1 97 78 ASP B N 1
ATOM 4208 C CA . ASP B 1 78 ? 6.551 25.922 22.578 1 97 78 ASP B CA 1
ATOM 4209 C C . ASP B 1 78 ? 5.406 25.297 23.359 1 97 78 ASP B C 1
ATOM 4211 O O . ASP B 1 78 ? 5.078 24.125 23.172 1 97 78 ASP B O 1
ATOM 4215 N N . ASP B 1 79 ? 4.867 26.062 24.266 1 96.62 79 ASP B N 1
ATOM 4216 C CA . ASP B 1 79 ? 3.553 25.766 24.812 1 96.62 79 ASP B CA 1
ATOM 4217 C C . ASP B 1 79 ? 2.471 26.609 24.156 1 96.62 79 ASP B C 1
ATOM 4219 O O . ASP B 1 79 ? 2.693 27.203 23.094 1 96.62 79 ASP B O 1
ATOM 4223 N N . PHE B 1 80 ? 1.275 26.656 24.734 1 98.12 80 PHE B N 1
ATOM 4224 C CA . PHE B 1 80 ? 0.171 27.391 24.125 1 98.12 80 PHE B CA 1
ATOM 4225 C C . PHE B 1 80 ? 0.421 28.891 24.188 1 98.12 80 PHE B C 1
ATOM 4227 O O . PHE B 1 80 ? -0.124 29.656 23.391 1 98.12 80 PHE B O 1
ATOM 4234 N N . ASN B 1 81 ? 1.188 29.359 25.188 1 98.38 81 ASN B N 1
ATOM 4235 C CA . ASN B 1 81 ? 1.512 30.781 25.266 1 98.38 81 ASN B CA 1
ATOM 4236 C C . ASN B 1 81 ? 2.414 31.219 24.109 1 98.38 81 ASN B C 1
ATOM 4238 O O . ASN B 1 81 ? 1.991 31.969 23.25 1 98.38 81 ASN B O 1
ATOM 4242 N N . THR B 1 82 ? 3.596 30.625 24.047 1 98.31 82 THR B N 1
ATOM 4243 C CA . THR B 1 82 ? 4.578 31.047 23.047 1 98.31 82 THR B CA 1
ATOM 4244 C C . THR B 1 82 ? 4.172 30.609 21.656 1 98.31 82 THR B C 1
ATOM 4246 O O . THR B 1 82 ? 4.422 31.312 20.672 1 98.31 82 THR B O 1
ATOM 4249 N N . GLY B 1 83 ? 3.547 29.422 21.516 1 98.44 83 GLY B N 1
ATOM 4250 C CA . GLY B 1 83 ? 3.105 28.938 20.219 1 98.44 83 GLY B CA 1
ATOM 4251 C C . GLY B 1 83 ? 2.051 29.828 19.578 1 98.44 83 GLY B C 1
ATOM 4252 O O . GLY B 1 83 ? 2.164 30.203 18.406 1 98.44 83 GLY B O 1
ATOM 4253 N N . THR B 1 84 ? 1.015 30.219 20.344 1 98.75 84 THR B N 1
ATOM 4254 C CA . THR B 1 84 ? -0.055 31.047 19.812 1 98.75 84 THR B CA 1
ATOM 4255 C C . THR B 1 84 ? 0.414 32.5 19.641 1 98.75 84 THR B C 1
ATOM 4257 O O . THR B 1 84 ? -0.061 33.188 18.75 1 98.75 84 THR B O 1
ATOM 4260 N N . LEU B 1 85 ? 1.344 32.906 20.469 1 98.62 85 LEU B N 1
ATOM 4261 C CA . LEU B 1 85 ? 1.97 34.219 20.266 1 98.62 85 LEU B CA 1
ATOM 4262 C C . LEU B 1 85 ? 2.709 34.281 18.938 1 98.62 85 LEU B C 1
ATOM 4264 O O . LEU B 1 85 ? 2.555 35.219 18.172 1 98.62 85 LEU B O 1
ATOM 4268 N N . SER B 1 86 ? 3.555 33.219 18.734 1 98.56 86 SER B N 1
ATOM 4269 C CA . SER B 1 86 ? 4.266 33.125 17.453 1 98.56 86 SER B CA 1
ATOM 4270 C C . SER B 1 86 ? 3.297 33.125 16.281 1 98.56 86 SER B C 1
ATOM 4272 O O . SER B 1 86 ? 3.545 33.75 15.258 1 98.56 86 SER B O 1
ATOM 4274 N N . ALA B 1 87 ? 2.178 32.406 16.391 1 98.81 87 ALA B N 1
ATOM 4275 C CA . ALA B 1 87 ? 1.169 32.312 15.344 1 98.81 87 ALA B CA 1
ATOM 4276 C C . ALA B 1 87 ? 0.588 33.688 15 1 98.81 87 ALA B C 1
ATOM 4278 O O . ALA B 1 87 ? 0.57 34.094 13.836 1 98.81 87 ALA B O 1
ATOM 4279 N N . LEU B 1 88 ? 0.128 34.469 16 1 98.62 88 LEU B N 1
ATOM 4280 C CA . LEU B 1 88 ? -0.557 35.719 15.727 1 98.62 88 LEU B CA 1
ATOM 4281 C C . LEU B 1 88 ? 0.406 36.75 15.141 1 98.62 88 LEU B C 1
ATOM 4283 O O . LEU B 1 88 ? 0.008 37.594 14.328 1 98.62 88 LEU B O 1
ATOM 4287 N N . CYS B 1 89 ? 1.674 36.656 15.5 1 98.62 89 CYS B N 1
ATOM 4288 C CA . CYS B 1 89 ? 2.666 37.562 14.953 1 98.62 89 CYS B CA 1
ATOM 4289 C C . CYS B 1 89 ? 2.932 37.281 13.477 1 98.62 89 CYS B C 1
ATOM 4291 O O . CYS B 1 89 ? 3.469 38.094 12.758 1 98.62 89 CYS B O 1
ATOM 4293 N N . GLY B 1 90 ? 2.611 36.062 13.07 1 98.62 90 GLY B N 1
ATOM 4294 C CA . GLY B 1 90 ? 2.727 35.688 11.672 1 98.62 90 GLY B CA 1
ATOM 4295 C C . GLY B 1 90 ? 1.426 35.812 10.898 1 98.62 90 GLY B C 1
ATOM 4296 O O . GLY B 1 90 ? 1.333 35.406 9.75 1 98.62 90 GLY B O 1
ATOM 4297 N N . GLY B 1 91 ? 0.399 36.344 11.508 1 98.81 91 GLY B N 1
ATOM 4298 C CA . GLY B 1 91 ? -0.854 36.594 10.812 1 98.81 91 GLY B CA 1
ATOM 4299 C C . GLY B 1 91 ? -1.858 35.469 10.969 1 98.81 91 GLY B C 1
ATOM 4300 O O . GLY B 1 91 ? -2.867 35.438 10.258 1 98.81 91 GLY B O 1
ATOM 4301 N N . THR B 1 92 ? -1.604 34.469 11.812 1 98.94 92 THR B N 1
ATOM 4302 C CA . THR B 1 92 ? -2.504 33.375 12.078 1 98.94 92 THR B CA 1
ATOM 4303 C C . THR B 1 92 ? -3.387 33.656 13.289 1 98.94 92 THR B C 1
ATOM 4305 O O . THR B 1 92 ? -2.898 34.094 14.328 1 98.94 92 THR B O 1
ATOM 4308 N N . THR B 1 93 ? -4.699 33.438 13.156 1 98.88 93 THR B N 1
ATOM 4309 C CA . THR B 1 93 ? -5.605 33.812 14.234 1 98.88 93 THR B CA 1
ATOM 4310 C C . THR B 1 93 ? -6.273 32.562 14.836 1 98.88 93 THR B C 1
ATOM 4312 O O . THR B 1 93 ? -6.938 32.656 15.875 1 98.88 93 THR B O 1
ATOM 4315 N N . THR B 1 94 ? -6.152 31.422 14.227 1 98.94 94 THR B N 1
ATOM 4316 C CA . THR B 1 94 ? -6.742 30.188 14.727 1 98.94 94 THR B CA 1
ATOM 4317 C C . THR B 1 94 ? -5.789 29.016 14.508 1 98.94 94 THR B C 1
ATOM 4319 O O . THR B 1 94 ? -5.191 28.875 13.445 1 98.94 94 THR B O 1
ATOM 4322 N N . VAL B 1 95 ? -5.578 28.203 15.578 1 98.81 95 VAL B N 1
ATOM 4323 C CA . VAL B 1 95 ? -4.73 27.016 15.461 1 98.81 95 VAL B CA 1
ATOM 4324 C C . VAL B 1 95 ? -5.484 25.797 15.953 1 98.81 95 VAL B C 1
ATOM 4326 O O . VAL B 1 95 ? -6.352 25.891 16.828 1 98.81 95 VAL B O 1
ATOM 4329 N N . ILE B 1 96 ? -5.207 24.641 15.359 1 98.81 96 ILE B N 1
ATOM 4330 C CA . ILE B 1 96 ? -5.77 23.375 15.82 1 98.81 96 ILE B CA 1
ATOM 4331 C C . ILE B 1 96 ? -4.648 22.391 16.156 1 98.81 96 ILE B C 1
ATOM 4333 O O . ILE B 1 96 ? -4.316 21.516 15.352 1 98.81 96 ILE B O 1
ATOM 4337 N N . PRO B 1 97 ? -4.047 22.547 17.359 1 98.12 97 PRO B N 1
ATOM 4338 C CA . PRO B 1 97 ? -2.971 21.641 17.766 1 98.12 97 PRO B CA 1
ATOM 4339 C C . PRO B 1 97 ? -3.469 20.234 18.062 1 98.12 97 PRO B C 1
ATOM 4341 O O . PRO B 1 97 ? -4.676 19.984 18.062 1 98.12 97 PRO B O 1
ATOM 4344 N N . PHE B 1 98 ? -2.541 19.328 18.25 1 97.38 98 PHE B N 1
ATOM 4345 C CA . PHE B 1 98 ? -2.834 17.906 18.422 1 97.38 98 PHE B CA 1
ATOM 4346 C C . PHE B 1 98 ? -2.828 17.531 19.891 1 97.38 98 PHE B C 1
ATOM 4348 O O . PHE B 1 98 ? -1.847 17.766 20.594 1 97.38 98 PHE B O 1
ATOM 4355 N N . ALA B 1 99 ? -3.902 16.969 20.375 1 97.06 99 ALA B N 1
ATOM 4356 C CA . ALA B 1 99 ? -3.926 16.234 21.641 1 97.06 99 ALA B CA 1
ATOM 4357 C C . ALA B 1 99 ? -3.523 14.781 21.453 1 97.06 99 ALA B C 1
ATOM 4359 O O . ALA B 1 99 ? -4.285 13.992 20.891 1 97.06 99 ALA B O 1
ATOM 4360 N N . MET B 1 100 ? -2.389 14.43 21.953 1 95 100 MET B N 1
ATOM 4361 C CA . MET B 1 100 ? -1.736 13.195 21.531 1 95 100 MET B CA 1
ATOM 4362 C C . MET B 1 100 ? -1.935 12.094 22.562 1 95 100 MET B C 1
ATOM 4364 O O . MET B 1 100 ? -1.396 12.172 23.672 1 95 100 MET B O 1
ATOM 4368 N N . GLN B 1 101 ? -2.598 11.094 22.156 1 93.94 101 GLN B N 1
ATOM 4369 C CA . GLN B 1 101 ? -2.732 9.883 22.953 1 93.94 101 GLN B CA 1
ATOM 4370 C C . GLN B 1 101 ? -1.631 8.883 22.609 1 93.94 101 GLN B C 1
ATOM 4372 O O . GLN B 1 101 ? -1.365 8.609 21.438 1 93.94 101 GLN B O 1
ATOM 4377 N N . MET B 1 102 ? -0.995 8.391 23.578 1 91 102 MET B N 1
ATOM 4378 C CA . MET B 1 102 ? -0.106 7.246 23.406 1 91 102 MET B CA 1
ATOM 4379 C C . MET B 1 102 ? -0.814 5.953 23.797 1 91 102 MET B C 1
ATOM 4381 O O . MET B 1 102 ? -1.858 5.98 24.438 1 91 102 MET B O 1
ATOM 4385 N N . ARG B 1 103 ? -0.223 4.879 23.359 1 93.25 103 ARG B N 1
ATOM 4386 C CA . ARG B 1 103 ? -0.817 3.576 23.641 1 93.25 103 ARG B CA 1
ATOM 4387 C C . ARG B 1 103 ? -1.076 3.398 25.141 1 93.25 103 ARG B C 1
ATOM 4389 O O . ARG B 1 103 ? -0.2 3.666 25.953 1 93.25 103 ARG B O 1
ATOM 4396 N N . GLY B 1 104 ? -2.242 3.014 25.531 1 93.12 104 GLY B N 1
ATOM 4397 C CA . GLY B 1 104 ? -2.584 2.725 26.906 1 93.12 104 GLY B CA 1
ATOM 4398 C C . GLY B 1 104 ? -3.219 3.902 27.625 1 93.12 104 GLY B C 1
ATOM 4399 O O . GLY B 1 104 ? -3.795 3.742 28.703 1 93.12 104 GLY B O 1
ATOM 4400 N N . GLN B 1 105 ? -3.215 5.129 27.031 1 94.19 105 GLN B N 1
ATOM 4401 C CA . GLN B 1 105 ? -3.732 6.328 27.672 1 94.19 105 GLN B CA 1
ATOM 4402 C C . GLN B 1 105 ? -5.191 6.574 27.297 1 94.19 105 GLN B C 1
ATOM 4404 O O . GLN B 1 105 ? -5.633 6.168 26.219 1 94.19 105 GLN B O 1
ATOM 4409 N N . SER B 1 106 ? -5.898 7.242 28.203 1 96.81 106 SER B N 1
ATOM 4410 C CA . SER B 1 106 ? -7.242 7.734 27.906 1 96.81 106 SER B CA 1
ATOM 4411 C C . SER B 1 106 ? -7.195 8.984 27.047 1 96.81 106 SER B C 1
ATOM 4413 O O . SER B 1 106 ? -6.492 9.945 27.375 1 96.81 106 SER B O 1
ATOM 4415 N N . LEU B 1 107 ? -7.953 8.898 25.969 1 97.69 107 LEU B N 1
ATOM 4416 C CA . LEU B 1 107 ? -8.008 10.062 25.094 1 97.69 107 LEU B CA 1
ATOM 4417 C C . LEU B 1 107 ? -8.758 11.211 25.766 1 97.69 107 LEU B C 1
ATOM 4419 O O . LEU B 1 107 ? -8.398 12.383 25.594 1 97.69 107 LEU B O 1
ATOM 4423 N N . ARG B 1 108 ? -9.766 10.922 26.484 1 97.94 108 ARG B N 1
ATOM 4424 C CA . ARG B 1 108 ? -10.531 11.914 27.234 1 97.94 108 ARG B CA 1
ATOM 4425 C C . ARG B 1 108 ? -9.641 12.664 28.219 1 97.94 108 ARG B C 1
ATOM 4427 O O . ARG B 1 108 ? -9.672 13.898 28.281 1 97.94 108 ARG B O 1
ATOM 4434 N N . ASP B 1 109 ? -8.828 11.883 28.969 1 97.88 109 ASP B N 1
ATOM 4435 C CA . ASP B 1 109 ? -7.93 12.5 29.938 1 97.88 109 ASP B CA 1
ATOM 4436 C C . ASP B 1 109 ? -6.934 13.43 29.25 1 97.88 109 ASP B C 1
ATOM 4438 O O . ASP B 1 109 ? -6.602 14.5 29.781 1 97.88 109 ASP B O 1
ATOM 4442 N N . ILE B 1 110 ? -6.492 13.047 28.125 1 97 110 ILE B N 1
ATOM 4443 C CA . ILE B 1 110 ? -5.535 13.844 27.359 1 97 110 ILE B CA 1
ATOM 4444 C C . ILE B 1 110 ? -6.18 15.164 26.938 1 97 110 ILE B C 1
ATOM 4446 O O . ILE B 1 110 ? -5.578 16.234 27.094 1 97 110 ILE B O 1
ATOM 4450 N N . VAL B 1 111 ? -7.375 15.102 26.406 1 98.12 111 VAL B N 1
ATOM 4451 C CA . VAL B 1 111 ? -8.062 16.297 25.938 1 98.12 111 VAL B CA 1
ATOM 4452 C C . VAL B 1 111 ? -8.336 17.234 27.109 1 98.12 111 VAL B C 1
ATOM 4454 O O . VAL B 1 111 ? -8.188 18.453 27 1 98.12 111 VAL B O 1
ATOM 4457 N N . GLU B 1 112 ? -8.727 16.672 28.25 1 98.19 112 GLU B N 1
ATOM 4458 C CA . GLU B 1 112 ? -8.938 17.484 29.453 1 98.19 112 GLU B CA 1
ATOM 4459 C C . GLU B 1 112 ? -7.652 18.203 29.859 1 98.19 112 GLU B C 1
ATOM 4461 O O . GLU B 1 112 ? -7.68 19.375 30.203 1 98.19 112 GLU B O 1
ATOM 4466 N N . ASP B 1 113 ? -6.613 17.469 29.859 1 97.31 113 ASP B N 1
ATOM 4467 C CA . ASP B 1 113 ? -5.316 18.062 30.156 1 97.31 113 ASP B CA 1
ATOM 4468 C C . ASP B 1 113 ? -5 19.203 29.203 1 97.31 113 ASP B C 1
ATOM 4470 O O . ASP B 1 113 ? -4.496 20.25 29.625 1 97.31 113 ASP B O 1
ATOM 4474 N N . TYR B 1 114 ? -5.293 19.062 27.938 1 97.69 114 TYR B N 1
ATOM 4475 C CA . TYR B 1 114 ? -4.992 20.078 26.953 1 97.69 114 TYR B CA 1
ATOM 4476 C C . TYR B 1 114 ? -5.859 21.312 27.156 1 97.69 114 TYR B C 1
ATOM 4478 O O . TYR B 1 114 ? -5.414 22.438 26.922 1 97.69 114 TYR B O 1
ATOM 4486 N N . HIS B 1 115 ? -7.109 21.125 27.578 1 98.25 115 HIS B N 1
ATOM 4487 C CA . HIS B 1 115 ? -7.934 22.266 27.938 1 98.25 115 HIS B CA 1
ATOM 4488 C C . HIS B 1 115 ? -7.293 23.078 29.062 1 98.25 115 HIS B C 1
ATOM 4490 O O . HIS B 1 115 ? -7.262 24.312 29.016 1 98.25 115 HIS B O 1
ATOM 4496 N N . GLN B 1 116 ? -6.754 22.375 30 1 97.88 116 GLN B N 1
ATOM 4497 C CA . GLN B 1 116 ? -6.137 23.031 31.156 1 97.88 116 GLN B CA 1
ATOM 4498 C C . GLN B 1 116 ? -4.863 23.766 30.75 1 97.88 116 GLN B C 1
ATOM 4500 O O . GLN B 1 116 ? -4.551 24.812 31.312 1 97.88 116 GLN B O 1
ATOM 4505 N N . ARG B 1 117 ? -4.223 23.266 29.828 1 96.75 117 ARG B N 1
ATOM 4506 C CA . ARG B 1 117 ? -2.979 23.875 29.359 1 96.75 117 ARG B CA 1
ATOM 4507 C C . ARG B 1 117 ? -3.254 25.094 28.5 1 96.75 117 ARG B C 1
ATOM 4509 O O . ARG B 1 117 ? -2.578 26.125 28.625 1 96.75 117 ARG B O 1
ATOM 4516 N N . ALA B 1 118 ? -4.195 25.031 27.609 1 98.25 118 ALA B N 1
ATOM 4517 C CA . ALA B 1 118 ? -4.453 26.062 26.609 1 98.25 118 ALA B CA 1
ATOM 4518 C C . ALA B 1 118 ? -5.207 27.234 27.203 1 98.25 118 ALA B C 1
ATOM 4520 O O . ALA B 1 118 ? -4.91 28.391 26.891 1 98.25 118 ALA B O 1
ATOM 4521 N N . GLY B 1 119 ? -6.133 27 28.078 1 98 119 GLY B N 1
ATOM 4522 C CA . GLY B 1 119 ? -7.07 27.984 28.594 1 98 119 GLY B CA 1
ATOM 4523 C C . GLY B 1 119 ? -6.391 29.234 29.094 1 98 119 GLY B C 1
ATOM 4524 O O . GLY B 1 119 ? -6.668 30.344 28.609 1 98 119 GLY B O 1
ATOM 4525 N N . PRO B 1 120 ? -5.484 29.094 29.969 1 98.31 120 PRO B N 1
ATOM 4526 C CA . PRO B 1 120 ? -4.867 30.297 30.562 1 98.31 120 PRO B CA 1
ATOM 4527 C C . PRO B 1 120 ? -3.727 30.844 29.703 1 98.31 120 PRO B C 1
ATOM 4529 O O . PRO B 1 120 ? -3.17 31.906 30.031 1 98.31 120 PRO B O 1
ATOM 4532 N N . LYS B 1 121 ? -3.422 30.203 28.625 1 98.44 121 LYS B N 1
ATOM 4533 C CA . LYS B 1 121 ? -2.172 30.531 27.953 1 98.44 121 LYS B CA 1
ATOM 4534 C C . LYS B 1 121 ? -2.43 31.062 26.547 1 98.44 121 LYS B C 1
ATOM 4536 O O . LYS B 1 121 ? -1.691 31.922 26.047 1 98.44 121 LYS B O 1
ATOM 4541 N N . ALA B 1 122 ? -3.404 30.625 25.844 1 98.69 122 ALA B N 1
ATOM 4542 C CA . ALA B 1 122 ? -3.588 30.859 24.406 1 98.69 122 ALA B CA 1
ATOM 4543 C C . ALA B 1 122 ? -3.912 32.344 24.141 1 98.69 122 ALA B C 1
ATOM 4545 O O . ALA B 1 122 ? -4.777 32.906 24.797 1 98.69 122 ALA B O 1
ATOM 4546 N N . HIS B 1 123 ? -3.248 32.906 23.141 1 98.69 123 HIS B N 1
ATOM 4547 C CA . HIS B 1 123 ? -3.467 34.281 22.734 1 98.69 123 HIS B CA 1
ATOM 4548 C C . HIS B 1 123 ? -4.562 34.406 21.688 1 98.69 123 HIS B C 1
ATOM 4550 O O . HIS B 1 123 ? -5.195 35.438 21.531 1 98.69 123 HIS B O 1
ATOM 4556 N N . ILE B 1 124 ? -4.719 33.344 20.922 1 98.69 124 ILE B N 1
ATOM 4557 C CA . ILE B 1 124 ? -5.691 33.312 19.828 1 98.69 124 ILE B CA 1
ATOM 4558 C C . ILE B 1 124 ? -6.535 32.031 19.953 1 98.69 124 ILE B C 1
ATOM 4560 O O . ILE B 1 124 ? -6.266 31.172 20.781 1 98.69 124 ILE B O 1
ATOM 4564 N N . ASP B 1 125 ? -7.59 31.922 19.109 1 98.88 125 ASP B N 1
ATOM 4565 C CA . ASP B 1 125 ? -8.555 30.828 19.203 1 98.88 125 ASP B CA 1
ATOM 4566 C C . ASP B 1 125 ? -7.934 29.516 18.75 1 98.88 125 ASP B C 1
ATOM 4568 O O . ASP B 1 125 ? -6.973 29.5 17.984 1 98.88 125 ASP B O 1
ATOM 4572 N N . TYR B 1 126 ? -8.477 28.438 19.344 1 98.81 126 TYR B N 1
ATOM 4573 C CA . TYR B 1 126 ? -7.855 27.141 19.078 1 98.81 126 TYR B CA 1
ATOM 4574 C C . TYR B 1 126 ? -8.883 26.016 19.141 1 98.81 126 TYR B C 1
ATOM 4576 O O . TYR B 1 126 ? -10.008 26.219 19.609 1 98.81 126 TYR B O 1
ATOM 4584 N N . GLY B 1 127 ? -8.633 24.891 18.516 1 98.69 127 GLY B N 1
ATOM 4585 C CA . GLY B 1 127 ? -9.266 23.594 18.672 1 98.69 127 GLY B CA 1
ATOM 4586 C C . GLY B 1 127 ? -8.273 22.484 18.922 1 98.69 127 GLY B C 1
ATOM 4587 O O . GLY B 1 127 ? -7.094 22.734 19.188 1 98.69 127 GLY B O 1
ATOM 4588 N N . PHE B 1 128 ? -8.781 21.234 18.953 1 98.69 128 PHE B N 1
ATOM 4589 C CA . PHE B 1 128 ? -7.883 20.094 19.109 1 98.69 128 PHE B CA 1
ATOM 4590 C C . PHE B 1 128 ? -8.188 19.016 18.078 1 98.69 128 PHE B C 1
ATOM 4592 O O . PHE B 1 128 ? -9.352 18.688 17.828 1 98.69 128 PHE B O 1
ATOM 4599 N N . HIS B 1 129 ? -7.125 18.562 17.406 1 98.69 129 HIS B N 1
ATOM 4600 C CA . HIS B 1 129 ? -7.195 17.25 16.781 1 98.69 129 HIS B CA 1
ATOM 4601 C C . HIS B 1 129 ? -6.934 16.141 17.797 1 98.69 129 HIS B C 1
ATOM 4603 O O . HIS B 1 129 ? -6.07 16.297 18.672 1 98.69 129 HIS B O 1
ATOM 4609 N N . LEU B 1 130 ? -7.586 15.039 17.625 1 98.56 130 LEU B N 1
ATOM 4610 C CA . LEU B 1 130 ? -7.363 13.883 18.484 1 98.56 130 LEU B CA 1
ATOM 4611 C C . LEU B 1 130 ? -6.355 12.922 17.859 1 98.56 130 LEU B C 1
ATOM 4613 O O . LEU B 1 130 ? -6.672 12.227 16.891 1 98.56 130 LEU B O 1
ATOM 4617 N N . ILE B 1 131 ? -5.137 12.883 18.359 1 97.94 131 ILE B N 1
ATOM 4618 C CA . ILE B 1 131 ? -4.266 11.805 17.906 1 97.94 131 ILE B CA 1
ATOM 4619 C C . ILE B 1 131 ? -4.695 10.492 18.562 1 97.94 131 ILE B C 1
ATOM 4621 O O . ILE B 1 131 ? -4.703 10.383 19.797 1 97.94 131 ILE B O 1
ATOM 4625 N N . VAL B 1 132 ? -5.004 9.562 17.734 1 98.38 132 VAL B N 1
ATOM 4626 C CA . VAL B 1 132 ? -5.438 8.258 18.219 1 98.38 132 VAL B CA 1
ATOM 4627 C C . VAL B 1 132 ? -4.285 7.258 18.109 1 98.38 132 VAL B C 1
ATOM 4629 O O . VAL B 1 132 ? -4.047 6.68 17.047 1 98.38 132 VAL B O 1
ATOM 4632 N N . GLY B 1 133 ? -3.658 7.043 19.281 1 96.56 133 GLY B N 1
ATOM 4633 C CA . GLY B 1 133 ? -2.557 6.094 19.328 1 96.56 133 GLY B CA 1
ATOM 4634 C C . GLY B 1 133 ? -2.975 4.723 19.828 1 96.56 133 GLY B C 1
ATOM 4635 O O . GLY B 1 133 ? -2.25 3.742 19.641 1 96.56 133 GLY B O 1
ATOM 4636 N N . ASP B 1 134 ? -4.188 4.66 20.406 1 96.94 134 ASP B N 1
ATOM 4637 C CA . ASP B 1 134 ? -4.715 3.398 20.922 1 96.94 134 ASP B CA 1
ATOM 4638 C C . ASP B 1 134 ? -6.227 3.312 20.719 1 96.94 134 ASP B C 1
ATOM 4640 O O . ASP B 1 134 ? -6.996 3.629 21.625 1 96.94 134 ASP B O 1
ATOM 4644 N N . PRO B 1 135 ? -6.629 2.822 19.562 1 98 135 PRO B N 1
ATOM 4645 C CA . PRO B 1 135 ? -8.062 2.691 19.312 1 98 135 PRO B CA 1
ATOM 4646 C C . PRO B 1 135 ? -8.68 1.47 20 1 98 135 PRO B C 1
ATOM 4648 O O . PRO B 1 135 ? -9.289 0.627 19.328 1 98 135 PRO B O 1
ATOM 4651 N N . SER B 1 136 ? -8.578 1.394 21.297 1 97.31 136 SER B N 1
ATOM 4652 C CA . SER B 1 136 ? -9.211 0.334 22.078 1 97.31 136 SER B CA 1
ATOM 4653 C C . SER B 1 136 ? -10.727 0.426 22.016 1 97.31 136 SER B C 1
ATOM 4655 O O . SER B 1 136 ? -11.273 1.461 21.625 1 97.31 136 SER B O 1
ATOM 4657 N N . PRO B 1 137 ? -11.43 -0.621 22.344 1 95.81 137 PRO B N 1
ATOM 4658 C CA . PRO B 1 137 ? -12.891 -0.623 22.234 1 95.81 137 PRO B CA 1
ATOM 4659 C C . PRO B 1 137 ? -13.539 0.52 23.016 1 95.81 137 PRO B C 1
ATOM 4661 O O . PRO B 1 137 ? -14.469 1.164 22.516 1 95.81 137 PRO B O 1
ATOM 4664 N N . ASP B 1 138 ? -13.008 0.801 24.188 1 96.38 138 ASP B N 1
ATOM 4665 C CA . ASP B 1 138 ? -13.586 1.868 25 1 96.38 138 ASP B CA 1
ATOM 4666 C C . ASP B 1 138 ? -13.344 3.234 24.359 1 96.38 138 ASP B C 1
ATOM 4668 O O . ASP B 1 138 ? -14.219 4.102 24.391 1 96.38 138 ASP B O 1
ATOM 4672 N N . VAL B 1 139 ? -12.172 3.428 23.859 1 97.94 139 VAL B N 1
ATOM 4673 C CA . VAL B 1 139 ? -11.82 4.68 23.188 1 97.94 139 VAL B CA 1
ATOM 4674 C C . VAL B 1 139 ? -12.711 4.879 21.969 1 97.94 139 VAL B C 1
ATOM 4676 O O . VAL B 1 139 ? -13.266 5.961 21.766 1 97.94 139 VAL B O 1
ATOM 4679 N N . LEU B 1 140 ? -12.906 3.826 21.203 1 98 140 LEU B N 1
ATOM 4680 C CA . LEU B 1 140 ? -13.688 3.877 19.984 1 98 140 LEU B CA 1
ATOM 4681 C C . LEU B 1 140 ? -15.172 4.047 20.281 1 98 140 LEU B C 1
ATOM 4683 O O . LEU B 1 140 ? -15.859 4.828 19.625 1 98 140 LEU B O 1
ATOM 4687 N N . ARG B 1 141 ? -15.68 3.371 21.219 1 96.88 141 ARG B N 1
ATOM 4688 C CA . ARG B 1 141 ? -17.109 3.311 21.484 1 96.88 141 ARG B CA 1
ATOM 4689 C C . ARG B 1 141 ? -17.578 4.539 22.25 1 96.88 141 ARG B C 1
ATOM 4691 O O . ARG B 1 141 ? -18.672 5.059 22 1 96.88 141 ARG B O 1
ATOM 4698 N N . ASP B 1 142 ? -16.734 5.016 23.172 1 97.88 142 ASP B N 1
ATOM 4699 C CA . ASP B 1 142 ? -17.234 5.996 24.125 1 97.88 142 ASP B CA 1
ATOM 4700 C C . ASP B 1 142 ? -16.469 7.316 24.016 1 97.88 142 ASP B C 1
ATOM 4702 O O . ASP B 1 142 ? -17.078 8.367 23.781 1 97.88 142 ASP B O 1
ATOM 4706 N N . GLU B 1 143 ? -15.156 7.293 24.094 1 98.56 143 GLU B N 1
ATOM 4707 C CA . GLU B 1 143 ? -14.383 8.523 24.266 1 98.56 143 GLU B CA 1
ATOM 4708 C C . GLU B 1 143 ? -14.43 9.367 22.984 1 98.56 143 GLU B C 1
ATOM 4710 O O . GLU B 1 143 ? -14.734 10.562 23.047 1 98.56 143 GLU B O 1
ATOM 4715 N N . ILE B 1 144 ? -14.156 8.734 21.859 1 98.75 144 ILE B N 1
ATOM 4716 C CA . ILE B 1 144 ? -14.039 9.492 20.625 1 98.75 144 ILE B CA 1
ATOM 4717 C C . ILE B 1 144 ? -15.383 10.125 20.281 1 98.75 144 ILE B C 1
ATOM 4719 O O . ILE B 1 144 ? -15.461 11.328 20.016 1 98.75 144 ILE B O 1
ATOM 4723 N N . PRO B 1 145 ? -16.516 9.359 20.281 1 98.5 145 PRO B N 1
ATOM 4724 C CA . PRO B 1 145 ? -17.812 9.984 19.969 1 98.5 145 PRO B CA 1
ATOM 4725 C C . PRO B 1 145 ? -18.141 11.148 20.891 1 98.5 145 PRO B C 1
ATOM 4727 O O . PRO B 1 145 ? -18.656 12.18 20.453 1 98.5 145 PRO B O 1
ATOM 4730 N N . ALA B 1 146 ? -17.859 11.008 22.156 1 98.75 146 ALA B N 1
ATOM 4731 C CA . ALA B 1 146 ? -18.141 12.078 23.125 1 98.75 146 ALA B CA 1
ATOM 4732 C C . ALA B 1 146 ? -17.312 13.32 22.812 1 98.75 146 ALA B C 1
ATOM 4734 O O . ALA B 1 146 ? -17.812 14.445 22.875 1 98.75 146 ALA B O 1
ATOM 4735 N N . LEU B 1 147 ? -16.047 13.117 22.531 1 98.88 147 LEU B N 1
ATOM 4736 C CA . LEU B 1 147 ? -15.141 14.227 22.234 1 98.88 147 LEU B CA 1
ATOM 4737 C C . LEU B 1 147 ? -15.531 14.922 20.938 1 98.88 147 LEU B C 1
ATOM 4739 O O . LEU B 1 147 ? -15.414 16.141 20.828 1 98.88 147 LEU B O 1
ATOM 4743 N N . ILE B 1 148 ? -16 14.125 19.953 1 98.75 148 ILE B N 1
ATOM 4744 C CA . ILE B 1 148 ? -16.5 14.695 18.703 1 98.75 148 ILE B CA 1
ATOM 4745 C C . ILE B 1 148 ? -17.719 15.578 19 1 98.75 148 ILE B C 1
ATOM 4747 O O . ILE B 1 148 ? -17.828 16.703 18.484 1 98.75 148 ILE B O 1
ATOM 4751 N N . ALA B 1 149 ? -18.594 15.102 19.828 1 98.38 149 ALA B N 1
ATOM 4752 C CA . ALA B 1 149 ? -19.781 15.859 20.203 1 98.38 149 ALA B CA 1
ATOM 4753 C C . ALA B 1 149 ? -19.406 17.172 20.891 1 98.38 149 ALA B C 1
ATOM 4755 O O . ALA B 1 149 ? -20.156 18.141 20.844 1 98.38 149 ALA B O 1
ATOM 4756 N N . GLU B 1 150 ? -18.266 17.156 21.5 1 98.62 150 GLU B N 1
ATOM 4757 C CA . GLU B 1 150 ? -17.797 18.328 22.234 1 98.62 150 GLU B CA 1
ATOM 4758 C C . GLU B 1 150 ? -17 19.266 21.344 1 98.62 150 GLU B C 1
ATOM 4760 O O . GLU B 1 150 ? -16.484 20.297 21.797 1 98.62 150 GLU B O 1
ATOM 4765 N N . GLY B 1 151 ? -16.766 18.953 20.094 1 98.62 151 GLY B N 1
ATOM 4766 C CA . GLY B 1 151 ? -16.203 19.891 19.141 1 98.62 151 GLY B CA 1
ATOM 4767 C C . GLY B 1 151 ? -14.836 19.484 18.625 1 98.62 151 GLY B C 1
ATOM 4768 O O . GLY B 1 151 ? -14.219 20.203 17.844 1 98.62 151 GLY B O 1
ATOM 4769 N N . CYS B 1 152 ? -14.289 18.328 19.078 1 98.81 152 CYS B N 1
ATOM 4770 C CA . CYS B 1 152 ? -13.062 17.781 18.516 1 98.81 152 CYS B CA 1
ATOM 4771 C C . CYS B 1 152 ? -13.367 16.828 17.375 1 98.81 152 CYS B C 1
ATOM 4773 O O . CYS B 1 152 ? -13.359 15.609 17.547 1 98.81 152 CYS B O 1
ATOM 4775 N N . THR B 1 153 ? -13.547 17.391 16.172 1 98.81 153 THR B N 1
ATOM 4776 C CA . THR B 1 153 ? -14.219 16.656 15.102 1 98.81 153 THR B CA 1
ATOM 4777 C C . THR B 1 153 ? -13.203 16.109 14.109 1 98.81 153 THR B C 1
ATOM 4779 O O . THR B 1 153 ? -13.555 15.812 12.961 1 98.81 153 THR B O 1
ATOM 4782 N N . SER B 1 154 ? -11.93 16.031 14.445 1 98.81 154 SER B N 1
ATOM 4783 C CA . SER B 1 154 ? -10.898 15.453 13.594 1 98.81 154 SER B CA 1
ATOM 4784 C C . SER B 1 154 ? -9.922 14.609 14.398 1 98.81 154 SER B C 1
ATOM 4786 O O . SER B 1 154 ? -9.641 14.906 15.555 1 98.81 154 SER B O 1
ATOM 4788 N N . MET B 1 155 ? -9.508 13.547 13.781 1 98.75 155 MET B N 1
ATOM 4789 C CA . MET B 1 155 ? -8.547 12.609 14.367 1 98.75 155 MET B CA 1
ATOM 4790 C C . MET B 1 155 ? -7.297 12.5 13.508 1 98.75 155 MET B C 1
ATOM 4792 O O . MET B 1 155 ? -7.367 12.617 12.281 1 98.75 155 MET B O 1
ATOM 4796 N N . LYS B 1 156 ? -6.199 12.297 14.172 1 98.62 156 LYS B N 1
ATOM 4797 C CA . LYS B 1 156 ? -4.93 12.008 13.508 1 98.62 156 LYS B CA 1
ATOM 4798 C C . LYS B 1 156 ? -4.441 10.602 13.844 1 98.62 156 LYS B C 1
ATOM 4800 O O . LYS B 1 156 ? -4.469 10.188 15.008 1 98.62 156 LYS B O 1
ATOM 4805 N N . ILE B 1 157 ? -4.078 9.852 12.812 1 98.75 157 ILE B N 1
ATOM 4806 C CA . ILE B 1 157 ? -3.482 8.539 13.023 1 98.75 157 ILE B CA 1
ATOM 4807 C C . ILE B 1 157 ? -2.125 8.469 12.328 1 98.75 157 ILE B C 1
ATOM 4809 O O . ILE B 1 157 ? -1.85 9.25 11.406 1 98.75 157 ILE B O 1
ATOM 4813 N N . TYR B 1 158 ? -1.308 7.59 12.828 1 98.44 158 TYR B N 1
ATOM 4814 C CA . TYR B 1 158 ? 0.036 7.395 12.297 1 98.44 158 TYR B CA 1
ATOM 4815 C C . TYR B 1 158 ? 0.212 5.977 11.766 1 98.44 158 TYR B C 1
ATOM 4817 O O . TYR B 1 158 ? -0.232 5.012 12.398 1 98.44 158 TYR B O 1
ATOM 4825 N N . LEU B 1 159 ? 0.864 5.844 10.609 1 98.56 159 LEU B N 1
ATOM 4826 C CA . LEU B 1 159 ? 1.201 4.527 10.078 1 98.56 159 LEU B CA 1
ATOM 4827 C C . LEU B 1 159 ? 2.643 4.16 10.406 1 98.56 159 LEU B C 1
ATOM 4829 O O . LEU B 1 159 ? 3.145 3.131 9.953 1 98.56 159 LEU B O 1
ATOM 4833 N N . THR B 1 160 ? 3.299 5.02 11.117 1 97.06 160 THR B N 1
ATOM 4834 C CA . THR B 1 160 ? 4.656 4.773 11.594 1 97.06 160 THR B CA 1
ATOM 4835 C C . THR B 1 160 ? 4.832 5.297 13.016 1 97.06 160 THR B C 1
ATOM 4837 O O . THR B 1 160 ? 3.877 5.785 13.625 1 97.06 160 THR B O 1
ATOM 4840 N N . TYR B 1 161 ? 6.012 5.109 13.609 1 92.12 161 TYR B N 1
ATOM 4841 C CA . TYR B 1 161 ? 6.402 5.496 14.961 1 92.12 161 TYR B CA 1
ATOM 4842 C C . TYR B 1 161 ? 5.965 4.449 15.977 1 92.12 161 TYR B C 1
ATOM 4844 O O . TYR B 1 161 ? 4.766 4.25 16.203 1 92.12 161 TYR B O 1
ATOM 4852 N N . ASP B 1 162 ? 6.934 3.887 16.594 1 87.12 162 ASP B N 1
ATOM 4853 C CA . ASP B 1 162 ? 6.652 2.916 17.641 1 87.12 162 ASP B CA 1
ATOM 4854 C C . ASP B 1 162 ? 5.848 3.553 18.781 1 87.12 162 ASP B C 1
ATOM 4856 O O . ASP B 1 162 ? 6.141 4.672 19.203 1 87.12 162 ASP B O 1
ATOM 4860 N N . GLY B 1 163 ? 4.844 3.02 19.219 1 86.75 163 GLY B N 1
ATOM 4861 C CA . GLY B 1 163 ? 4.023 3.512 20.312 1 86.75 163 GLY B CA 1
ATOM 4862 C C . GLY B 1 163 ? 2.844 4.344 19.844 1 86.75 163 GLY B C 1
ATOM 4863 O O . GLY B 1 163 ? 1.908 4.59 20.609 1 86.75 163 GLY B O 1
ATOM 4864 N N . LEU B 1 164 ? 2.91 4.758 18.562 1 92.75 164 LEU B N 1
ATOM 4865 C CA . LEU B 1 164 ? 1.854 5.617 18.031 1 92.75 164 LEU B CA 1
ATOM 4866 C C . LEU B 1 164 ? 1.178 4.973 16.828 1 92.75 164 LEU B C 1
ATOM 4868 O O . LEU B 1 164 ? -0.003 5.219 16.562 1 92.75 164 LEU B O 1
ATOM 4872 N N . LYS B 1 165 ? 1.928 4.152 16.141 1 96.56 165 LYS B N 1
ATOM 4873 C CA . LYS B 1 165 ? 1.449 3.684 14.836 1 96.56 165 LYS B CA 1
ATOM 4874 C C . LYS B 1 165 ? 0.297 2.695 15 1 96.56 165 LYS B C 1
ATOM 4876 O O . LYS B 1 165 ? 0.271 1.917 15.961 1 96.56 165 LYS B O 1
ATOM 4881 N N . LEU B 1 166 ? -0.608 2.775 14.109 1 98.31 166 LEU B N 1
ATOM 4882 C CA . LEU B 1 166 ? -1.712 1.828 13.992 1 98.31 166 LEU B CA 1
ATOM 4883 C C . LEU B 1 166 ? -1.465 0.837 12.859 1 98.31 166 LEU B C 1
ATOM 4885 O O . LEU B 1 166 ? -0.878 1.193 11.836 1 98.31 166 LEU B O 1
ATOM 4889 N N . ASP B 1 167 ? -1.888 -0.412 13.062 1 97.5 167 ASP B N 1
ATOM 4890 C CA . ASP B 1 167 ? -1.912 -1.334 11.93 1 97.5 167 ASP B CA 1
ATOM 4891 C C . ASP B 1 167 ? -3.18 -1.15 11.102 1 97.5 167 ASP B C 1
ATOM 4893 O O . ASP B 1 167 ? -4.062 -0.372 11.469 1 97.5 167 ASP B O 1
ATOM 4897 N N . ASP B 1 168 ? -3.236 -1.837 10 1 98.62 168 ASP B N 1
ATOM 4898 C CA . ASP B 1 168 ? -4.328 -1.625 9.055 1 98.62 168 ASP B CA 1
ATOM 4899 C C . ASP B 1 168 ? -5.676 -1.967 9.688 1 98.62 168 ASP B C 1
ATOM 4901 O O . ASP B 1 168 ? -6.691 -1.344 9.367 1 98.62 168 ASP B O 1
ATOM 4905 N N . TYR B 1 169 ? -5.762 -3.029 10.508 1 98.56 169 TYR B N 1
ATOM 4906 C CA . TYR B 1 169 ? -7 -3.41 11.18 1 98.56 169 TYR B CA 1
ATOM 4907 C C . TYR B 1 169 ? -7.496 -2.291 12.086 1 98.56 169 TYR B C 1
ATOM 4909 O O . TYR B 1 169 ? -8.68 -1.948 12.07 1 98.56 169 TYR B O 1
ATOM 4917 N N . GLU B 1 170 ? -6.617 -1.709 12.859 1 98.62 170 GLU B N 1
ATOM 4918 C CA . GLU B 1 170 ? -6.941 -0.588 13.734 1 98.62 170 GLU B CA 1
ATOM 4919 C C . GLU B 1 170 ? -7.367 0.638 12.93 1 98.62 170 GLU B C 1
ATOM 4921 O O . GLU B 1 170 ? -8.289 1.354 13.32 1 98.62 170 GLU B O 1
ATOM 4926 N N . VAL B 1 171 ? -6.656 0.877 11.852 1 98.88 171 VAL B N 1
ATOM 4927 C CA . VAL B 1 171 ? -7 1.991 10.977 1 98.88 171 VAL B CA 1
ATOM 4928 C C . VAL B 1 171 ? -8.438 1.84 10.484 1 98.88 171 VAL B C 1
ATOM 4930 O O . VAL B 1 171 ? -9.203 2.805 10.492 1 98.88 171 VAL B O 1
ATOM 4933 N N . LEU B 1 172 ? -8.812 0.619 10.07 1 98.75 172 LEU B N 1
ATOM 4934 C CA . LEU B 1 172 ? -10.156 0.367 9.57 1 98.75 172 LEU B CA 1
ATOM 4935 C C . LEU B 1 172 ? -11.195 0.675 10.641 1 98.75 172 LEU B C 1
ATOM 4937 O O . LEU B 1 172 ? -12.266 1.216 10.344 1 98.75 172 LEU B O 1
ATOM 4941 N N . ASN B 1 173 ? -10.898 0.382 11.867 1 98.56 173 ASN B N 1
ATOM 4942 C CA . ASN B 1 173 ? -11.812 0.693 12.961 1 98.56 173 ASN B CA 1
ATOM 4943 C C . ASN B 1 173 ? -11.992 2.199 13.133 1 98.56 173 ASN B C 1
ATOM 4945 O O . ASN B 1 173 ? -13.109 2.676 13.328 1 98.56 173 ASN B O 1
ATOM 4949 N N . VAL B 1 174 ? -10.906 2.955 13.055 1 98.75 174 VAL B N 1
ATOM 4950 C CA . VAL B 1 174 ? -10.961 4.402 13.211 1 98.75 174 VAL B CA 1
ATOM 4951 C C . VAL B 1 174 ? -11.734 5.016 12.047 1 98.75 174 VAL B C 1
ATOM 4953 O O . VAL B 1 174 ? -12.555 5.914 12.242 1 98.75 174 VAL B O 1
ATOM 4956 N N . LEU B 1 175 ? -11.477 4.496 10.859 1 98.69 175 LEU B N 1
ATOM 4957 C CA . LEU B 1 175 ? -12.156 5 9.672 1 98.69 175 LEU B CA 1
ATOM 4958 C C . LEU B 1 175 ? -13.656 4.738 9.75 1 98.69 175 LEU B C 1
ATOM 4960 O O . LEU B 1 175 ? -14.461 5.59 9.375 1 98.69 175 LEU B O 1
ATOM 4964 N N . ASP B 1 176 ? -14.008 3.547 10.18 1 97.94 176 ASP B N 1
ATOM 4965 C CA . ASP B 1 176 ? -15.414 3.191 10.32 1 97.94 176 ASP B CA 1
ATOM 4966 C C . ASP B 1 176 ? -16.125 4.133 11.289 1 97.94 176 ASP B C 1
ATOM 4968 O O . ASP B 1 176 ? -17.234 4.605 11 1 97.94 176 ASP B O 1
ATOM 4972 N N . LEU B 1 177 ? -15.531 4.41 12.391 1 98 177 LEU B N 1
ATOM 4973 C CA . LEU B 1 177 ? -16.094 5.328 13.375 1 98 177 LEU B CA 1
ATOM 4974 C C . LEU B 1 177 ? -16.188 6.742 12.812 1 98 177 LEU B C 1
ATOM 4976 O O . LEU B 1 177 ? -17.188 7.43 13.008 1 98 177 LEU B O 1
ATOM 4980 N N . ALA B 1 178 ? -15.109 7.219 12.18 1 98.56 178 ALA B N 1
ATOM 4981 C CA . ALA B 1 178 ? -15.094 8.555 11.594 1 98.56 178 ALA B CA 1
ATOM 4982 C C . ALA B 1 178 ? -16.234 8.734 10.594 1 98.56 178 ALA B C 1
ATOM 4984 O O . ALA B 1 178 ? -16.859 9.789 10.547 1 98.56 178 ALA B O 1
ATOM 4985 N N . ARG B 1 179 ? -16.438 7.684 9.789 1 98.06 179 ARG B N 1
ATOM 4986 C CA . ARG B 1 179 ? -17.547 7.703 8.844 1 98.06 179 ARG B CA 1
ATOM 4987 C C . ARG B 1 179 ? -18.875 7.891 9.562 1 98.06 179 ARG B C 1
ATOM 4989 O O . ARG B 1 179 ? -19.688 8.742 9.18 1 98.06 179 ARG B O 1
ATOM 4996 N N . ALA B 1 180 ? -19.109 7.137 10.562 1 97.56 180 ALA B N 1
ATOM 4997 C CA . ALA B 1 180 ? -20.359 7.172 11.32 1 97.56 180 ALA B CA 1
ATOM 4998 C C . ALA B 1 180 ? -20.562 8.531 11.977 1 97.56 180 ALA B C 1
ATOM 5000 O O . ALA B 1 180 ? -21.688 9 12.109 1 97.56 180 ALA B O 1
ATOM 5001 N N . GLU B 1 181 ? -19.5 9.203 12.344 1 98.06 181 GLU B N 1
ATOM 5002 C CA . GLU B 1 181 ? -19.562 10.43 13.141 1 98.06 181 GLU B CA 1
ATOM 5003 C C . GLU B 1 181 ? -19.406 11.664 12.258 1 98.06 181 GLU B C 1
ATOM 5005 O O . GLU B 1 181 ? -19.625 12.789 12.719 1 98.06 181 GLU B O 1
ATOM 5010 N N . GLY B 1 182 ? -19.047 11.484 11.016 1 98.12 182 GLY B N 1
ATOM 5011 C CA . GLY B 1 182 ? -18.797 12.609 10.133 1 98.12 182 GLY B CA 1
ATOM 5012 C C . GLY B 1 182 ? -17.531 13.375 10.477 1 98.12 182 GLY B C 1
ATOM 5013 O O . GLY B 1 182 ? -17.484 14.602 10.328 1 98.12 182 GLY B O 1
ATOM 5014 N N . ALA B 1 183 ? -16.562 12.703 11.07 1 98.56 183 ALA B N 1
ATOM 5015 C CA . ALA B 1 183 ? -15.312 13.328 11.484 1 98.56 183 ALA B CA 1
ATOM 5016 C C . ALA B 1 183 ? -14.242 13.164 10.414 1 98.56 183 ALA B C 1
ATOM 5018 O O . ALA B 1 183 ? -14.352 12.305 9.539 1 98.56 183 ALA B O 1
ATOM 5019 N N . MET B 1 184 ? -13.227 14 10.438 1 98.75 184 MET B N 1
ATOM 5020 C CA . MET B 1 184 ? -12.086 13.93 9.523 1 98.75 184 MET B CA 1
ATOM 5021 C C . MET B 1 184 ? -10.969 13.078 10.117 1 98.75 184 MET B C 1
ATOM 5023 O O . MET B 1 184 ? -10.672 13.172 11.312 1 98.75 184 MET B O 1
ATOM 5027 N N . VAL B 1 185 ? -10.414 12.188 9.305 1 98.88 185 VAL B N 1
ATOM 5028 C CA . VAL B 1 185 ? -9.227 11.445 9.703 1 98.88 185 VAL B CA 1
ATOM 5029 C C . VAL B 1 185 ? -8.016 11.953 8.938 1 98.88 185 VAL B C 1
ATOM 5031 O O . VAL B 1 185 ? -8 11.953 7.703 1 98.88 185 VAL B O 1
ATOM 5034 N N . MET B 1 186 ? -7.039 12.461 9.68 1 98.88 186 MET B N 1
ATOM 5035 C CA . MET B 1 186 ? -5.738 12.852 9.141 1 98.88 186 MET B CA 1
ATOM 5036 C C . MET B 1 186 ? -4.734 11.711 9.266 1 98.88 186 MET B C 1
ATOM 5038 O O . MET B 1 186 ? -4.656 11.055 10.305 1 98.88 186 MET B O 1
ATOM 5042 N N . VAL B 1 187 ? -3.973 11.469 8.211 1 98.94 187 VAL B N 1
ATOM 5043 C CA . VAL B 1 187 ? -3.086 10.312 8.227 1 98.94 187 VAL B CA 1
ATOM 5044 C C . VAL B 1 187 ? -1.646 10.758 7.984 1 98.94 187 VAL B C 1
ATOM 5046 O O . VAL B 1 187 ? -1.346 11.383 6.969 1 98.94 187 VAL B O 1
ATOM 5049 N N . HIS B 1 188 ? -0.775 10.547 8.961 1 98.81 188 HIS B N 1
ATOM 5050 C CA . HIS B 1 188 ? 0.66 10.539 8.703 1 98.81 188 HIS B CA 1
ATOM 5051 C C . HIS B 1 188 ? 1.083 9.25 8.008 1 98.81 188 HIS B C 1
ATOM 5053 O O . HIS B 1 188 ? 1.174 8.195 8.641 1 98.81 188 HIS B O 1
ATOM 5059 N N . ALA B 1 189 ? 1.46 9.383 6.77 1 98.69 189 ALA B N 1
ATOM 5060 C CA . ALA B 1 189 ? 1.594 8.18 5.949 1 98.69 189 ALA B CA 1
ATOM 5061 C C . ALA B 1 189 ? 3.049 7.945 5.551 1 98.69 189 ALA B C 1
ATOM 5063 O O . ALA B 1 189 ? 3.531 8.523 4.574 1 98.69 189 ALA B O 1
ATOM 5064 N N . GLU B 1 190 ? 3.781 7.09 6.215 1 98.56 190 GLU B N 1
ATOM 5065 C CA . GLU B 1 190 ? 5.086 6.512 5.898 1 98.56 190 GLU B CA 1
ATOM 5066 C C . GLU B 1 190 ? 5.129 5.023 6.238 1 98.56 190 GLU B C 1
ATOM 5068 O O . GLU B 1 190 ? 4.539 4.594 7.234 1 98.56 190 GLU B O 1
ATOM 5073 N N . ASN B 1 191 ? 5.727 4.242 5.398 1 98.69 191 ASN B N 1
ATOM 5074 C CA . ASN B 1 191 ? 5.844 2.816 5.691 1 98.69 191 ASN B CA 1
ATOM 5075 C C . ASN B 1 191 ? 6.855 2.555 6.805 1 98.69 191 ASN B C 1
ATOM 5077 O O . ASN B 1 191 ? 8.062 2.701 6.602 1 98.69 191 ASN B O 1
ATOM 5081 N N . ASP B 1 192 ? 6.391 2.152 7.941 1 98.56 192 ASP B N 1
ATOM 5082 C CA . ASP B 1 192 ? 7.195 1.979 9.148 1 98.56 192 ASP B CA 1
ATOM 5083 C C . ASP B 1 192 ? 8.305 0.958 8.922 1 98.56 192 ASP B C 1
ATOM 5085 O O . ASP B 1 192 ? 9.438 1.157 9.367 1 98.56 192 ASP B O 1
ATOM 5089 N N . ALA B 1 193 ? 8.008 -0.111 8.258 1 98.56 193 ALA B N 1
ATOM 5090 C CA . ALA B 1 193 ? 8.969 -1.184 8.039 1 98.56 193 ALA B CA 1
ATOM 5091 C C . ALA B 1 193 ? 10.133 -0.707 7.164 1 98.56 193 ALA B C 1
ATOM 5093 O O . ALA B 1 193 ? 11.289 -1.06 7.41 1 98.56 193 ALA B O 1
ATOM 5094 N N . CYS B 1 194 ? 9.867 0.051 6.117 1 98.62 194 CYS B N 1
ATOM 5095 C CA . CYS B 1 194 ? 10.922 0.612 5.281 1 98.62 194 CYS B CA 1
ATOM 5096 C C . CYS B 1 194 ? 11.883 1.456 6.109 1 98.62 194 CYS B C 1
ATOM 5098 O O . CYS B 1 194 ? 13.102 1.3 6.004 1 98.62 194 CYS B O 1
ATOM 5100 N N . ILE B 1 195 ? 11.305 2.32 6.918 1 98.56 195 ILE B N 1
ATOM 5101 C CA . ILE B 1 195 ? 12.102 3.232 7.73 1 98.56 195 ILE B CA 1
ATOM 5102 C C . ILE B 1 195 ? 12.953 2.436 8.711 1 98.56 195 ILE B C 1
ATOM 5104 O O . ILE B 1 195 ? 14.164 2.65 8.812 1 98.56 195 ILE B O 1
ATOM 5108 N N . ARG B 1 196 ? 12.336 1.534 9.438 1 98.25 196 ARG B N 1
ATOM 5109 C CA . ARG B 1 196 ? 13.039 0.728 10.438 1 98.25 196 ARG B CA 1
ATOM 5110 C C . ARG B 1 196 ? 14.148 -0.1 9.789 1 98.25 196 ARG B C 1
ATOM 5112 O O . ARG B 1 196 ? 15.273 -0.13 10.289 1 98.25 196 ARG B O 1
ATOM 5119 N N . TRP B 1 197 ? 13.812 -0.769 8.688 1 98.44 197 TRP B N 1
ATOM 5120 C CA . TRP B 1 197 ? 14.75 -1.645 7.992 1 98.44 197 TRP B CA 1
ATOM 5121 C C . TRP B 1 197 ? 15.969 -0.863 7.508 1 98.44 197 TRP B C 1
ATOM 5123 O O . TRP B 1 197 ? 17.109 -1.268 7.742 1 98.44 197 TRP B O 1
ATOM 5133 N N . LEU B 1 198 ? 15.797 0.293 6.883 1 98.56 198 LEU B N 1
ATOM 5134 C CA . LEU B 1 198 ? 16.891 1.12 6.383 1 98.56 198 LEU B CA 1
ATOM 5135 C C . LEU B 1 198 ? 17.703 1.694 7.531 1 98.56 198 LEU B C 1
ATOM 5137 O O . LEU B 1 198 ? 18.938 1.696 7.48 1 98.56 198 LEU B O 1
ATOM 5141 N N . THR B 1 199 ? 17.016 2.193 8.555 1 98.38 199 THR B N 1
ATOM 5142 C CA . THR B 1 199 ? 17.703 2.762 9.703 1 98.38 199 THR B CA 1
ATOM 5143 C C . THR B 1 199 ? 18.656 1.74 10.328 1 98.38 199 THR B C 1
ATOM 5145 O O . THR B 1 199 ? 19.828 2.037 10.57 1 98.38 199 THR B O 1
ATOM 5148 N N . GLU B 1 200 ? 18.141 0.556 10.555 1 98.12 200 GLU B N 1
ATOM 5149 C CA . GLU B 1 200 ? 18.953 -0.5 11.164 1 98.12 200 GLU B CA 1
ATOM 5150 C C . GLU B 1 200 ? 20.156 -0.852 10.289 1 98.12 200 GLU B C 1
ATOM 5152 O O . GLU B 1 200 ? 21.25 -1.074 10.797 1 98.12 200 GLU B O 1
ATOM 5157 N N . ARG B 1 201 ? 19.953 -0.895 8.977 1 97.88 201 ARG B N 1
ATOM 5158 C CA . ARG B 1 201 ? 21.047 -1.227 8.055 1 97.88 201 ARG B CA 1
ATOM 5159 C C . ARG B 1 201 ? 22.094 -0.125 8.031 1 97.88 201 ARG B C 1
ATOM 5161 O O . ARG B 1 201 ? 23.297 -0.408 8 1 97.88 201 ARG B O 1
ATOM 5168 N N . PHE B 1 202 ? 21.688 1.131 8.023 1 98.31 202 PHE B N 1
ATOM 5169 C CA . PHE B 1 202 ? 22.625 2.244 8.039 1 98.31 202 PHE B CA 1
ATOM 5170 C C . PHE B 1 202 ? 23.422 2.256 9.336 1 98.31 202 PHE B C 1
ATOM 5172 O O . PHE B 1 202 ? 24.641 2.402 9.312 1 98.31 202 PHE B O 1
ATOM 5179 N N . ILE B 1 203 ? 22.734 2.08 10.453 1 97.75 203 ILE B N 1
ATOM 5180 C CA . ILE B 1 203 ? 23.406 2.074 11.742 1 97.75 203 ILE B CA 1
ATOM 5181 C C . ILE B 1 203 ? 24.422 0.936 11.789 1 97.75 203 ILE B C 1
ATOM 5183 O O . ILE B 1 203 ? 25.562 1.125 12.242 1 97.75 203 ILE B O 1
ATOM 5187 N N . ALA B 1 204 ? 24 -0.234 11.312 1 97.12 204 ALA B N 1
ATOM 5188 C CA . ALA B 1 204 ? 24.906 -1.388 11.281 1 97.12 204 ALA B CA 1
ATOM 5189 C C . ALA B 1 204 ? 26.125 -1.103 10.43 1 97.12 204 ALA B C 1
ATOM 5191 O O . ALA B 1 204 ? 27.219 -1.596 10.727 1 97.12 204 ALA B O 1
ATOM 5192 N N . ALA B 1 205 ? 26.016 -0.271 9.43 1 97.19 205 ALA B N 1
ATOM 5193 C CA . ALA B 1 205 ? 27.109 0.09 8.531 1 97.19 205 ALA B CA 1
ATOM 5194 C C . ALA B 1 205 ? 27.859 1.319 9.039 1 97.19 205 ALA B C 1
ATOM 5196 O O . ALA B 1 205 ? 28.703 1.877 8.336 1 97.19 205 ALA B O 1
ATOM 5197 N N . ARG B 1 206 ? 27.469 1.856 10.195 1 97 206 ARG B N 1
ATOM 5198 C CA . ARG B 1 206 ? 28.094 3.006 10.844 1 97 206 ARG B CA 1
ATOM 5199 C C . ARG B 1 206 ? 27.859 4.281 10.039 1 97 206 ARG B C 1
ATOM 5201 O O . ARG B 1 206 ? 28.719 5.164 10.008 1 97 206 ARG B O 1
ATOM 5208 N N . LYS B 1 207 ? 26.781 4.254 9.297 1 97.19 207 LYS B N 1
ATOM 5209 C CA . LYS B 1 207 ? 26.312 5.441 8.586 1 97.19 207 LYS B CA 1
ATOM 5210 C C . LYS B 1 207 ? 25.328 6.234 9.445 1 97.19 207 LYS B C 1
ATOM 5212 O O . LYS B 1 207 ? 24.109 6.082 9.312 1 97.19 207 LYS B O 1
ATOM 5217 N N . THR B 1 208 ? 25.859 7.152 10.242 1 96.69 208 THR B N 1
ATOM 5218 C CA . THR B 1 208 ? 25.047 7.781 11.281 1 96.69 208 THR B CA 1
ATOM 5219 C C . THR B 1 208 ? 24.891 9.273 11.008 1 96.69 208 THR B C 1
ATOM 5221 O O . THR B 1 208 ? 24.219 9.977 11.773 1 96.69 208 THR B O 1
ATOM 5224 N N . GLN B 1 209 ? 25.484 9.781 9.898 1 96.69 209 GLN B N 1
ATOM 5225 C CA . GLN B 1 209 ? 25.438 11.203 9.57 1 96.69 209 GLN B CA 1
ATOM 5226 C C . GLN B 1 209 ? 24.016 11.641 9.258 1 96.69 209 GLN B C 1
ATOM 5228 O O . GLN B 1 209 ? 23.156 10.812 8.945 1 96.69 209 GLN B O 1
ATOM 5233 N N . LEU B 1 210 ? 23.734 12.938 9.211 1 97.31 210 LEU B N 1
ATOM 5234 C CA . LEU B 1 210 ? 22.406 13.531 9.086 1 97.31 210 LEU B CA 1
ATOM 5235 C C . LEU B 1 210 ? 21.781 13.172 7.746 1 97.31 210 LEU B C 1
ATOM 5237 O O . LEU B 1 210 ? 20.562 13.023 7.656 1 97.31 210 LEU B O 1
ATOM 5241 N N . ARG B 1 211 ? 22.609 13.07 6.777 1 96.38 211 ARG B N 1
ATOM 5242 C CA . ARG B 1 211 ? 22.094 12.797 5.441 1 96.38 211 ARG B CA 1
ATOM 5243 C C . ARG B 1 211 ? 21.297 11.492 5.418 1 96.38 211 ARG B C 1
ATOM 5245 O O . ARG B 1 211 ? 20.375 11.336 4.613 1 96.38 211 ARG B O 1
ATOM 5252 N N . TYR B 1 212 ? 21.594 10.547 6.305 1 97.81 212 TYR B N 1
ATOM 5253 C CA . TYR B 1 212 ? 20.953 9.234 6.301 1 97.81 212 TYR B CA 1
ATOM 5254 C C . TYR B 1 212 ? 19.562 9.305 6.914 1 97.81 212 TYR B C 1
ATOM 5256 O O . TYR B 1 212 ? 18.781 8.359 6.797 1 97.81 212 TYR B O 1
ATOM 5264 N N . HIS B 1 213 ? 19.219 10.445 7.555 1 97.94 213 HIS B N 1
ATOM 5265 C CA . HIS B 1 213 ? 17.844 10.68 7.938 1 97.94 213 HIS B CA 1
ATOM 5266 C C . HIS B 1 213 ? 16.922 10.695 6.715 1 97.94 213 HIS B C 1
ATOM 5268 O O . HIS B 1 213 ? 15.867 10.062 6.719 1 97.94 213 HIS B O 1
ATOM 5274 N N . VAL B 1 214 ? 17.375 11.406 5.719 1 97.81 214 VAL B N 1
ATOM 5275 C CA . VAL B 1 214 ? 16.578 11.531 4.492 1 97.81 214 VAL B CA 1
ATOM 5276 C C . VAL B 1 214 ? 16.5 10.172 3.801 1 97.81 214 VAL B C 1
ATOM 5278 O O . VAL B 1 214 ? 15.422 9.758 3.359 1 97.81 214 VAL B O 1
ATOM 5281 N N . GLN B 1 215 ? 17.625 9.43 3.775 1 97.5 215 GLN B N 1
ATOM 5282 C CA . GLN B 1 215 ? 17.688 8.148 3.08 1 97.5 215 GLN B CA 1
ATOM 5283 C C . GLN B 1 215 ? 16.859 7.094 3.799 1 97.5 215 GLN B C 1
ATOM 5285 O O . GLN B 1 215 ? 16.281 6.215 3.162 1 97.5 215 GLN B O 1
ATOM 5290 N N . ALA B 1 216 ? 16.797 7.176 5.113 1 98.06 216 ALA B N 1
ATOM 5291 C CA . ALA B 1 216 ? 16.062 6.203 5.918 1 98.06 216 ALA B CA 1
ATOM 5292 C C . ALA B 1 216 ? 14.555 6.398 5.785 1 98.06 216 ALA B C 1
ATOM 5294 O O . ALA B 1 216 ? 13.773 5.508 6.133 1 98.06 216 ALA B O 1
ATOM 5295 N N . HIS B 1 217 ? 14.133 7.547 5.363 1 98 217 HIS B N 1
ATOM 5296 C CA . HIS B 1 217 ? 12.734 7.867 5.078 1 98 217 HIS B CA 1
ATOM 5297 C C . HIS B 1 217 ? 12.484 7.973 3.578 1 98 217 HIS B C 1
ATOM 5299 O O . HIS B 1 217 ? 12.211 9.062 3.064 1 98 217 HIS B O 1
ATOM 5305 N N . PRO B 1 218 ? 12.484 6.859 2.924 1 97.44 218 PRO B N 1
ATOM 5306 C CA . PRO B 1 218 ? 12.477 6.883 1.46 1 97.44 218 PRO B CA 1
ATOM 5307 C C . PRO B 1 218 ? 11.148 7.371 0.882 1 97.44 218 PRO B C 1
ATOM 5309 O O . PRO B 1 218 ? 10.086 7.094 1.443 1 97.44 218 PRO B O 1
ATOM 5312 N N . GLU B 1 219 ? 11.211 8.031 -0.27 1 97.44 219 GLU B N 1
ATOM 5313 C CA . GLU B 1 219 ? 10.023 8.484 -0.986 1 97.44 219 GLU B CA 1
ATOM 5314 C C . GLU B 1 219 ? 9.086 7.32 -1.303 1 97.44 219 GLU B C 1
ATOM 5316 O O . GLU B 1 219 ? 7.863 7.469 -1.276 1 97.44 219 GLU B O 1
ATOM 5321 N N . ILE B 1 220 ? 9.656 6.145 -1.611 1 98.38 220 ILE B N 1
ATOM 5322 C CA . ILE B 1 220 ? 8.883 4.957 -1.946 1 98.38 220 ILE B CA 1
ATOM 5323 C C . ILE B 1 220 ? 7.992 4.57 -0.767 1 98.38 220 ILE B C 1
ATOM 5325 O O . ILE B 1 220 ? 6.844 4.168 -0.954 1 98.38 220 ILE B O 1
ATOM 5329 N N . GLY B 1 221 ? 8.547 4.684 0.463 1 98.44 221 GLY B N 1
ATOM 5330 C CA . GLY B 1 221 ? 7.766 4.398 1.656 1 98.44 221 GLY B CA 1
ATOM 5331 C C . GLY B 1 221 ? 6.605 5.359 1.851 1 98.44 221 GLY B C 1
ATOM 5332 O O . GLY B 1 221 ? 5.547 4.965 2.338 1 98.44 221 GLY B O 1
ATOM 5333 N N . ASP B 1 222 ? 6.746 6.637 1.471 1 98.44 222 ASP B N 1
ATOM 5334 C CA . ASP B 1 222 ? 5.688 7.637 1.516 1 98.44 222 ASP B CA 1
ATOM 5335 C C . ASP B 1 222 ? 4.59 7.32 0.501 1 98.44 222 ASP B C 1
ATOM 5337 O O . ASP B 1 222 ? 3.4 7.379 0.825 1 98.44 222 ASP B O 1
ATOM 5341 N N . ARG B 1 223 ? 5.035 7.035 -0.682 1 98.69 223 ARG B N 1
ATOM 5342 C CA . ARG B 1 223 ? 4.102 6.719 -1.76 1 98.69 223 ARG B CA 1
ATOM 5343 C C . ARG B 1 223 ? 3.256 5.5 -1.411 1 98.69 223 ARG B C 1
ATOM 5345 O O . ARG B 1 223 ? 2.033 5.527 -1.554 1 98.69 223 ARG B O 1
ATOM 5352 N N . GLU B 1 224 ? 3.934 4.457 -0.965 1 98.88 224 GLU B N 1
ATOM 5353 C CA . GLU B 1 224 ? 3.244 3.221 -0.61 1 98.88 224 GLU B CA 1
ATOM 5354 C C . GLU B 1 224 ? 2.23 3.457 0.508 1 98.88 224 GLU B C 1
ATOM 5356 O O . GLU B 1 224 ? 1.081 3.021 0.413 1 98.88 224 GLU B O 1
ATOM 5361 N N . ALA B 1 225 ? 2.619 4.137 1.589 1 98.88 225 ALA B N 1
ATOM 5362 C CA . ALA B 1 225 ? 1.746 4.352 2.738 1 98.88 225 ALA B CA 1
ATOM 5363 C C . ALA B 1 225 ? 0.565 5.246 2.369 1 98.88 225 ALA B C 1
ATOM 5365 O O . ALA B 1 225 ? -0.54 5.074 2.891 1 98.88 225 ALA B O 1
ATOM 5366 N N . THR B 1 226 ? 0.816 6.211 1.522 1 98.94 226 THR B N 1
ATOM 5367 C CA . THR B 1 226 ? -0.263 7.055 1.023 1 98.94 226 THR B CA 1
ATOM 5368 C C . THR B 1 226 ? -1.291 6.223 0.26 1 98.94 226 THR B C 1
ATOM 5370 O O . THR B 1 226 ? -2.494 6.328 0.515 1 98.94 226 THR B O 1
ATOM 5373 N N . PHE B 1 227 ? -0.807 5.379 -0.618 1 98.88 227 PHE B N 1
ATOM 5374 C CA . PHE B 1 227 ? -1.684 4.508 -1.391 1 98.88 227 PHE B CA 1
ATOM 5375 C C . PHE B 1 227 ? -2.475 3.584 -0.473 1 98.88 227 PHE B C 1
ATOM 5377 O O . PHE B 1 227 ? -3.67 3.363 -0.685 1 98.88 227 PHE B O 1
ATOM 5384 N N . ARG B 1 228 ? -1.846 3.023 0.474 1 98.88 228 ARG B N 1
ATOM 5385 C CA . ARG B 1 228 ? -2.465 2.115 1.434 1 98.88 228 ARG B CA 1
ATOM 5386 C C . ARG B 1 228 ? -3.555 2.822 2.232 1 98.88 228 ARG B C 1
ATOM 5388 O O . ARG B 1 228 ? -4.676 2.316 2.348 1 98.88 228 ARG B O 1
ATOM 5395 N N . ALA B 1 229 ? -3.254 4.051 2.738 1 98.94 229 ALA B N 1
ATOM 5396 C CA . ALA B 1 229 ? -4.25 4.828 3.467 1 98.94 229 ALA B CA 1
ATOM 5397 C C . ALA B 1 229 ? -5.473 5.105 2.598 1 98.94 229 ALA B C 1
ATOM 5399 O O . ALA B 1 229 ? -6.613 4.953 3.049 1 98.94 229 ALA B O 1
ATOM 5400 N N . ILE B 1 230 ? -5.266 5.5 1.392 1 98.94 230 ILE B N 1
ATOM 5401 C CA . ILE B 1 230 ? -6.344 5.801 0.457 1 98.94 230 ILE B CA 1
ATOM 5402 C C . ILE B 1 230 ? -7.18 4.547 0.206 1 98.94 230 ILE B C 1
ATOM 5404 O O . ILE B 1 230 ? -8.414 4.609 0.184 1 98.94 230 ILE B O 1
ATOM 5408 N N . SER B 1 231 ? -6.516 3.398 0.047 1 98.88 231 SER B N 1
ATOM 5409 C CA . SER B 1 231 ? -7.211 2.145 -0.219 1 98.88 231 SER B CA 1
ATOM 5410 C C . SER B 1 231 ? -8.109 1.754 0.949 1 98.88 231 SER B C 1
ATOM 5412 O O . SER B 1 231 ? -9.258 1.356 0.748 1 98.88 231 SER B O 1
ATOM 5414 N N . LEU B 1 232 ? -7.578 1.857 2.141 1 98.88 232 LEU B N 1
ATOM 5415 C CA . LEU B 1 232 ? -8.367 1.526 3.326 1 98.88 232 LEU B CA 1
ATOM 5416 C C . LEU B 1 232 ? -9.57 2.451 3.455 1 98.88 232 LEU B C 1
ATOM 5418 O O . LEU B 1 232 ? -10.672 2.002 3.781 1 98.88 232 LEU B O 1
ATOM 5422 N N . SER B 1 233 ? -9.328 3.752 3.201 1 98.81 233 SER B N 1
ATOM 5423 C CA . SER B 1 233 ? -10.422 4.707 3.279 1 98.81 233 SER B CA 1
ATOM 5424 C C . SER B 1 233 ? -11.461 4.445 2.195 1 98.81 233 SER B C 1
ATOM 5426 O O . SER B 1 233 ? -12.656 4.652 2.41 1 98.81 233 SER B O 1
ATOM 5428 N N . GLU B 1 234 ? -11.023 4.059 1.014 1 98.62 234 GLU B N 1
ATOM 5429 C CA . GLU B 1 234 ? -11.906 3.711 -0.092 1 98.62 234 GLU B CA 1
ATOM 5430 C C . GLU B 1 234 ? -12.812 2.535 0.271 1 98.62 234 GLU B C 1
ATOM 5432 O O . GLU B 1 234 ? -14.008 2.549 -0.024 1 98.62 234 GLU B O 1
ATOM 5437 N N . LEU B 1 235 ? -12.242 1.534 0.931 1 98 235 LEU B N 1
ATOM 5438 C CA . LEU B 1 235 ? -12.969 0.328 1.312 1 98 235 LEU B CA 1
ATOM 5439 C C . LEU B 1 235 ? -14.18 0.672 2.176 1 98 235 LEU B C 1
ATOM 5441 O O . LEU B 1 235 ? -15.25 0.068 2.027 1 98 235 LEU B O 1
ATOM 5445 N N . ILE B 1 236 ? -14.023 1.733 3.037 1 96.12 236 ILE B N 1
ATOM 5446 C CA . ILE B 1 236 ? -15.039 2.059 4.031 1 96.12 236 ILE B CA 1
ATOM 5447 C C . ILE B 1 236 ? -15.797 3.311 3.6 1 96.12 236 ILE B C 1
ATOM 5449 O O . ILE B 1 236 ? -16.781 3.701 4.238 1 96.12 236 ILE B O 1
ATOM 5453 N N . GLU B 1 237 ? -15.328 3.955 2.555 1 96.88 237 GLU B N 1
ATOM 5454 C CA . GLU B 1 237 ? -15.945 5.172 2.041 1 96.88 237 GLU B CA 1
ATOM 5455 C C . GLU B 1 237 ? -15.859 6.309 3.059 1 96.88 237 GLU B C 1
ATOM 5457 O O . GLU B 1 237 ? -16.859 6.961 3.357 1 96.88 237 GLU B O 1
ATOM 5462 N N . THR B 1 238 ? -14.734 6.512 3.59 1 98.12 238 THR B N 1
ATOM 5463 C CA . THR B 1 238 ? -14.484 7.531 4.602 1 98.12 238 THR B CA 1
ATOM 5464 C C . THR B 1 238 ? -13.531 8.602 4.074 1 98.12 238 THR B C 1
ATOM 5466 O O . THR B 1 238 ? -12.453 8.281 3.57 1 98.12 238 THR B O 1
ATOM 5469 N N . PRO B 1 239 ? -13.906 9.906 4.152 1 98.44 239 PRO B N 1
ATOM 5470 C CA . PRO B 1 239 ? -12.961 10.961 3.777 1 98.44 239 PRO B CA 1
ATOM 5471 C C . PRO B 1 239 ? -11.703 10.969 4.648 1 98.44 239 PRO B C 1
ATOM 5473 O O . PRO B 1 239 ? -11.789 10.734 5.859 1 98.44 239 PRO B O 1
ATOM 5476 N N . ILE B 1 240 ? -10.57 11.188 4.023 1 98.88 240 ILE B N 1
ATOM 5477 C CA . ILE B 1 240 ? -9.336 11.297 4.785 1 98.88 240 ILE B CA 1
ATOM 5478 C C . ILE B 1 240 ? -8.516 12.469 4.266 1 98.88 240 ILE B C 1
ATOM 5480 O O . ILE B 1 240 ? -8.773 12.984 3.174 1 98.88 240 ILE B O 1
ATOM 5484 N N . LEU B 1 241 ? -7.633 12.953 5.094 1 98.94 241 LEU B N 1
ATOM 5485 C CA . LEU B 1 241 ? -6.613 13.922 4.711 1 98.94 241 LEU B CA 1
ATOM 5486 C C . LEU B 1 241 ? -5.215 13.344 4.883 1 98.94 241 LEU B C 1
ATOM 5488 O O . LEU B 1 241 ? -4.859 12.883 5.973 1 98.94 241 LEU B O 1
ATOM 5492 N N . ILE B 1 242 ? -4.445 13.258 3.791 1 98.94 242 ILE B N 1
ATOM 5493 C CA . ILE B 1 242 ? -3.039 12.883 3.893 1 98.94 242 ILE B CA 1
ATOM 5494 C C . ILE B 1 242 ? -2.217 14.07 4.379 1 98.94 242 ILE B C 1
ATOM 5496 O O . ILE B 1 242 ? -2.205 15.125 3.742 1 98.94 242 ILE B O 1
ATOM 5500 N N . SER B 1 243 ? -1.55 13.867 5.453 1 98.69 243 SER B N 1
ATOM 5501 C CA . SER B 1 243 ? -0.876 14.977 6.133 1 98.69 243 SER B CA 1
ATOM 5502 C C . SER B 1 243 ? 0.495 15.242 5.52 1 98.69 243 SER B C 1
ATOM 5504 O O . SER B 1 243 ? 1.166 14.32 5.059 1 98.69 243 SER B O 1
ATOM 5506 N N . HIS B 1 244 ? 0.929 16.484 5.539 1 98.62 244 HIS B N 1
ATOM 5507 C CA . HIS B 1 244 ? 2.254 17.016 5.25 1 98.62 244 HIS B CA 1
ATOM 5508 C C . HIS B 1 244 ? 2.953 16.219 4.164 1 98.62 244 HIS B C 1
ATOM 5510 O O . HIS B 1 244 ? 4.051 15.688 4.379 1 98.62 244 HIS B O 1
ATOM 5516 N N . VAL B 1 245 ? 2.33 16.156 3.055 1 98.88 245 VAL B N 1
ATOM 5517 C CA . VAL B 1 245 ? 2.832 15.461 1.877 1 98.88 245 VAL B CA 1
ATOM 5518 C C . VAL B 1 245 ? 4.137 16.094 1.411 1 98.88 245 VAL B C 1
ATOM 5520 O O . VAL B 1 245 ? 4.18 17.297 1.117 1 98.88 245 VAL B O 1
ATOM 5523 N N . ALA B 1 246 ? 5.18 15.281 1.294 1 98.62 246 ALA B N 1
ATOM 5524 C CA . ALA B 1 246 ? 6.531 15.789 1.079 1 98.62 246 ALA B CA 1
ATOM 5525 C C . ALA B 1 246 ? 7.102 15.305 -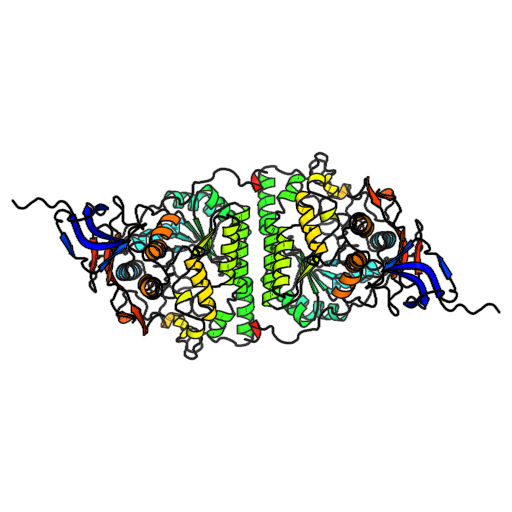0.25 1 98.62 246 ALA B C 1
ATOM 5527 O O . ALA B 1 246 ? 8.109 15.828 -0.728 1 98.62 246 ALA B O 1
ATOM 5528 N N . ALA B 1 247 ? 6.484 14.273 -0.829 1 98.19 247 ALA B N 1
ATOM 5529 C CA . ALA B 1 247 ? 7.094 13.602 -1.976 1 98.19 247 ALA B CA 1
ATOM 5530 C C . ALA B 1 247 ? 6.16 13.625 -3.184 1 98.19 247 ALA B C 1
ATOM 5532 O O . ALA B 1 247 ? 4.945 13.453 -3.043 1 98.19 247 ALA B O 1
ATOM 5533 N N . GLY B 1 248 ? 6.789 13.797 -4.391 1 98.38 248 GLY B N 1
ATOM 5534 C CA . GLY B 1 248 ? 6.027 13.805 -5.629 1 98.38 248 GLY B CA 1
ATOM 5535 C C . GLY B 1 248 ? 5.242 12.531 -5.855 1 98.38 248 GLY B C 1
ATOM 5536 O O . GLY B 1 248 ? 4.125 12.57 -6.375 1 98.38 248 GLY B O 1
ATOM 5537 N N . GLY B 1 249 ? 5.805 11.398 -5.516 1 98.06 249 GLY B N 1
ATOM 5538 C CA . GLY B 1 249 ? 5.105 10.133 -5.672 1 98.06 249 GLY B CA 1
ATOM 5539 C C . GLY B 1 249 ? 3.797 10.078 -4.906 1 98.06 249 GLY B C 1
ATOM 5540 O O . GLY B 1 249 ? 2.807 9.531 -5.402 1 98.06 249 GLY B O 1
ATOM 5541 N N . ALA B 1 250 ? 3.803 10.586 -3.686 1 98.75 250 ALA B N 1
ATOM 5542 C CA . ALA B 1 250 ? 2.578 10.656 -2.893 1 98.75 250 ALA B CA 1
ATOM 5543 C C . ALA B 1 250 ? 1.565 11.602 -3.535 1 98.75 250 ALA B C 1
ATOM 5545 O O . ALA B 1 250 ? 0.368 11.305 -3.57 1 98.75 250 ALA B O 1
ATOM 5546 N N . VAL B 1 251 ? 2.035 12.758 -4.055 1 98.88 251 VAL B N 1
ATOM 5547 C CA . VAL B 1 251 ? 1.165 13.711 -4.734 1 98.88 251 VAL B CA 1
ATOM 5548 C C . VAL B 1 251 ? 0.436 13.016 -5.883 1 98.88 251 VAL B C 1
ATOM 5550 O O . VAL B 1 251 ? -0.77 13.195 -6.062 1 98.88 251 VAL B O 1
ATOM 5553 N N . GLU B 1 252 ? 1.155 12.203 -6.594 1 98.5 252 GLU B N 1
ATOM 5554 C CA . GLU B 1 252 ? 0.583 11.516 -7.75 1 98.5 252 GLU B CA 1
ATOM 5555 C C . GLU B 1 252 ? -0.5 10.531 -7.324 1 98.5 252 GLU B C 1
ATOM 5557 O O . GLU B 1 252 ? -1.541 10.43 -7.977 1 98.5 252 GLU B O 1
ATOM 5562 N N . GLU B 1 253 ? -0.238 9.766 -6.305 1 98.75 253 GLU B N 1
ATOM 5563 C CA . GLU B 1 253 ? -1.245 8.82 -5.824 1 98.75 253 GLU B CA 1
ATOM 5564 C C . GLU B 1 253 ? -2.508 9.547 -5.367 1 98.75 253 GLU B C 1
ATOM 5566 O O . GLU B 1 253 ? -3.621 9.07 -5.594 1 98.75 253 GLU B O 1
ATOM 5571 N N . ILE B 1 254 ? -2.348 10.68 -4.703 1 98.94 254 ILE B N 1
ATOM 5572 C CA . ILE B 1 254 ? -3.48 11.477 -4.25 1 98.94 254 ILE B CA 1
ATOM 5573 C C . ILE B 1 254 ? -4.254 12 -5.457 1 98.94 254 ILE B C 1
ATOM 5575 O O . ILE B 1 254 ? -5.484 11.922 -5.496 1 98.94 254 ILE B O 1
ATOM 5579 N N . ARG B 1 255 ? -3.543 12.523 -6.406 1 98.69 255 ARG B N 1
ATOM 5580 C CA . ARG B 1 255 ? -4.156 13.031 -7.625 1 98.69 255 ARG B CA 1
ATOM 5581 C C . ARG B 1 255 ? -5 11.961 -8.305 1 98.69 255 ARG B C 1
ATOM 5583 O O . ARG B 1 255 ? -6.129 12.227 -8.727 1 98.69 255 ARG B O 1
ATOM 5590 N N . ARG B 1 256 ? -4.473 10.773 -8.383 1 98.12 256 ARG B N 1
ATOM 5591 C CA . ARG B 1 256 ? -5.18 9.656 -9.008 1 98.12 256 ARG B CA 1
ATOM 5592 C C . ARG B 1 256 ? -6.438 9.297 -8.219 1 98.12 256 ARG B C 1
ATOM 5594 O O . ARG B 1 256 ? -7.473 8.977 -8.812 1 98.12 256 ARG B O 1
ATOM 5601 N N . ALA B 1 257 ? -6.32 9.266 -6.934 1 98.62 257 ALA B N 1
ATOM 5602 C CA . ALA B 1 257 ? -7.477 8.977 -6.094 1 98.62 257 ALA B CA 1
ATOM 5603 C C . ALA B 1 257 ? -8.586 10.008 -6.297 1 98.62 257 ALA B C 1
ATOM 5605 O O . ALA B 1 257 ? -9.758 9.648 -6.426 1 98.62 257 ALA B O 1
ATOM 5606 N N . LYS B 1 258 ? -8.188 11.266 -6.352 1 98.62 258 LYS B N 1
ATOM 5607 C CA . LYS B 1 258 ? -9.148 12.344 -6.578 1 98.62 258 LYS B CA 1
ATOM 5608 C C . LYS B 1 258 ? -9.797 12.219 -7.953 1 98.62 258 LYS B C 1
ATOM 5610 O O . LYS B 1 258 ? -10.992 12.477 -8.109 1 98.62 258 LYS B O 1
ATOM 5615 N N . ALA B 1 259 ? -9.039 11.875 -8.898 1 98.06 259 ALA B N 1
ATOM 5616 C CA . ALA B 1 259 ? -9.547 11.703 -10.258 1 98.06 259 ALA B CA 1
ATOM 5617 C C . ALA B 1 259 ? -10.602 10.609 -10.312 1 98.06 259 ALA B C 1
ATOM 5619 O O . ALA B 1 259 ? -11.492 10.633 -11.172 1 98.06 259 ALA B O 1
ATOM 5620 N N . ARG B 1 260 ? -10.523 9.688 -9.398 1 97.19 260 ARG B N 1
ATOM 5621 C CA . ARG B 1 260 ? -11.508 8.609 -9.328 1 97.19 260 ARG B CA 1
ATOM 5622 C C . ARG B 1 260 ? -12.711 9.016 -8.484 1 97.19 260 ARG B C 1
ATOM 5624 O O . ARG B 1 260 ? -13.625 8.219 -8.273 1 97.19 260 ARG B O 1
ATOM 5631 N N . GLY B 1 261 ? -12.711 10.211 -7.973 1 98.06 261 GLY B N 1
ATOM 5632 C CA . GLY B 1 261 ? -13.844 10.75 -7.234 1 98.06 261 GLY B CA 1
ATOM 5633 C C . GLY B 1 261 ? -13.789 10.43 -5.75 1 98.06 261 GLY B C 1
ATOM 5634 O O . GLY B 1 261 ? -14.773 10.641 -5.031 1 98.06 261 GLY B O 1
ATOM 5635 N N . LEU B 1 262 ? -12.656 9.883 -5.258 1 98.38 262 LEU B N 1
ATOM 5636 C CA . LEU B 1 262 ? -12.547 9.57 -3.836 1 98.38 262 LEU B CA 1
ATOM 5637 C C . LEU B 1 262 ? -12.391 10.844 -3.008 1 98.38 262 LEU B C 1
ATOM 5639 O O . LEU B 1 262 ? -11.727 11.789 -3.434 1 98.38 262 LEU B O 1
ATOM 5643 N N . PRO B 1 263 ? -12.992 10.914 -1.849 1 98.19 263 PRO B N 1
ATOM 5644 C CA . PRO B 1 263 ? -12.883 12.086 -0.976 1 98.19 263 PRO B CA 1
ATOM 5645 C C . PRO B 1 263 ? -11.562 12.141 -0.214 1 98.19 263 PRO B C 1
ATOM 5647 O O . PRO B 1 263 ? -11.555 12.07 1.018 1 98.19 263 PRO B O 1
ATOM 5650 N N . VAL B 1 264 ? -10.5 12.367 -0.93 1 98.81 264 VAL B N 1
ATOM 5651 C CA . VAL B 1 264 ? -9.156 12.43 -0.372 1 98.81 264 VAL B CA 1
ATOM 5652 C C . VAL B 1 264 ? -8.656 13.875 -0.4 1 98.81 264 VAL B C 1
ATOM 5654 O O . VAL B 1 264 ? -8.703 14.539 -1.439 1 98.81 264 VAL B O 1
ATOM 5657 N N . TYR B 1 265 ? -8.242 14.359 0.746 1 98.88 265 TYR B N 1
ATOM 5658 C CA . TYR B 1 265 ? -7.645 15.688 0.906 1 98.88 265 TYR B CA 1
ATOM 5659 C C . TYR B 1 265 ? -6.176 15.578 1.295 1 98.88 265 TYR B C 1
ATOM 5661 O O . TYR B 1 265 ? -5.703 14.5 1.675 1 98.88 265 TYR B O 1
ATOM 5669 N N . ALA B 1 266 ? -5.453 16.703 1.125 1 98.88 266 ALA B N 1
ATOM 5670 C CA . ALA B 1 266 ? -4.027 16.625 1.432 1 98.88 266 ALA B CA 1
ATOM 5671 C C . ALA B 1 266 ? -3.463 18 1.778 1 98.88 266 ALA B C 1
ATOM 5673 O O . ALA B 1 266 ? -3.982 19.016 1.326 1 98.88 266 ALA B O 1
ATOM 5674 N N . GLU B 1 267 ? -2.484 17.922 2.596 1 98.75 267 GLU B N 1
ATOM 5675 C CA . GLU B 1 267 ? -1.789 19.141 3.002 1 98.75 267 GLU B CA 1
ATOM 5676 C C . GLU B 1 267 ? -0.29 19.031 2.738 1 98.75 267 GLU B C 1
ATOM 5678 O O . GLU B 1 267 ? 0.259 17.938 2.684 1 98.75 267 GLU B O 1
ATOM 5683 N N . THR B 1 268 ? 0.309 20.125 2.49 1 98.88 268 THR B N 1
ATOM 5684 C CA . THR B 1 268 ? 1.764 20.234 2.531 1 98.88 268 THR B CA 1
ATOM 5685 C C . THR B 1 268 ? 2.203 21.375 3.434 1 98.88 268 THR B C 1
ATOM 5687 O O . THR B 1 268 ? 1.374 22 4.102 1 98.88 268 THR B O 1
ATOM 5690 N N . CYS B 1 269 ? 3.484 21.578 3.57 1 98.88 269 CYS B N 1
ATOM 5691 C CA . CYS B 1 269 ? 4.066 22.531 4.516 1 98.88 269 CYS B CA 1
ATOM 5692 C C . CYS B 1 269 ? 5.211 23.297 3.873 1 98.88 269 CYS B C 1
ATOM 5694 O O . CYS B 1 269 ? 5.746 22.891 2.844 1 98.88 269 CYS B O 1
ATOM 5696 N N . PRO B 1 270 ? 5.625 24.406 4.504 1 98.88 270 PRO B N 1
ATOM 5697 C CA . PRO B 1 270 ? 6.703 25.219 3.949 1 98.88 270 PRO B CA 1
ATOM 5698 C C . PRO B 1 270 ? 8 24.438 3.752 1 98.88 270 PRO B C 1
ATOM 5700 O O . PRO B 1 270 ? 8.711 24.656 2.768 1 98.88 270 PRO B O 1
ATOM 5703 N N . GLN B 1 271 ? 8.305 23.547 4.613 1 98.81 271 GLN B N 1
ATOM 5704 C CA . GLN B 1 271 ? 9.602 22.875 4.578 1 98.81 271 GLN B CA 1
ATOM 5705 C C . GLN B 1 271 ? 9.75 22.031 3.316 1 98.81 271 GLN B C 1
ATOM 5707 O O . GLN B 1 271 ? 10.867 21.703 2.906 1 98.81 271 GLN B O 1
ATOM 5712 N N . TYR B 1 272 ? 8.688 21.719 2.666 1 98.81 272 TYR B N 1
ATOM 5713 C CA . TYR B 1 272 ? 8.773 20.891 1.472 1 98.81 272 TYR B CA 1
ATOM 5714 C C . TYR B 1 272 ? 8.891 21.75 0.217 1 98.81 272 TYR B C 1
ATOM 5716 O O . TYR B 1 272 ? 9.078 21.219 -0.884 1 98.81 272 TYR B O 1
ATOM 5724 N N . LEU B 1 273 ? 8.781 23.062 0.398 1 98.69 273 LEU B N 1
ATOM 5725 C CA . LEU B 1 273 ? 8.977 24.016 -0.687 1 98.69 273 LEU B CA 1
ATOM 5726 C C . LEU B 1 273 ? 10.242 24.828 -0.464 1 98.69 273 LEU B C 1
ATOM 5728 O O . LEU B 1 273 ? 10.883 25.266 -1.424 1 98.69 273 LEU B O 1
ATOM 5732 N N . PHE B 1 274 ? 10.68 25.031 0.797 1 98.75 274 PHE B N 1
ATOM 5733 C CA . PHE B 1 274 ? 11.664 26.078 1.064 1 98.75 274 PHE B CA 1
ATOM 5734 C C . PHE B 1 274 ? 12.883 25.516 1.779 1 98.75 274 PHE B C 1
ATOM 5736 O O . PHE B 1 274 ? 13.828 26.234 2.088 1 98.75 274 PHE B O 1
ATOM 5743 N N . LEU B 1 275 ? 12.836 24.25 2.145 1 98.62 275 LEU B N 1
ATOM 5744 C CA . LEU B 1 275 ? 13.992 23.469 2.586 1 98.62 275 LEU B CA 1
ATOM 5745 C C . LEU B 1 275 ? 14.211 22.266 1.687 1 98.62 275 LEU B C 1
ATOM 5747 O O . LEU B 1 275 ? 13.336 21.922 0.883 1 98.62 275 LEU B O 1
ATOM 5751 N N . SER B 1 276 ? 15.359 21.703 1.779 1 98.19 276 SER B N 1
ATOM 5752 C CA . SER B 1 276 ? 15.688 20.516 0.989 1 98.19 276 SER B CA 1
ATOM 5753 C C . SER B 1 276 ? 16.609 19.578 1.753 1 98.19 276 SER B C 1
ATOM 5755 O O . SER B 1 276 ? 17.047 19.906 2.863 1 98.19 276 SER B O 1
ATOM 5757 N N . ALA B 1 277 ? 16.859 18.453 1.158 1 98 277 ALA B N 1
ATOM 5758 C CA . ALA B 1 277 ? 17.766 17.469 1.737 1 98 277 ALA B CA 1
ATOM 5759 C C . ALA B 1 277 ? 19.156 18.062 1.984 1 98 277 ALA B C 1
ATOM 5761 O O . ALA B 1 277 ? 19.828 17.703 2.951 1 98 277 ALA B O 1
ATOM 5762 N N . GLU B 1 278 ? 19.547 19.016 1.183 1 97.56 278 GLU B N 1
ATOM 5763 C CA . GLU B 1 278 ? 20.859 19.641 1.312 1 97.56 278 GLU B CA 1
ATOM 5764 C C . GLU B 1 278 ? 20.953 20.438 2.607 1 97.56 278 GLU B C 1
ATOM 5766 O O . GLU B 1 278 ? 22.047 20.562 3.182 1 97.56 278 GLU B O 1
ATOM 5771 N N . ASP B 1 279 ? 19.859 20.938 3.076 1 98.25 279 ASP B N 1
ATOM 5772 C CA . ASP B 1 279 ? 19.844 21.703 4.32 1 98.25 279 ASP B CA 1
ATOM 5773 C C . ASP B 1 279 ? 20.094 20.797 5.523 1 98.25 279 ASP B C 1
ATOM 5775 O O . ASP B 1 279 ? 20.578 21.25 6.559 1 98.25 279 ASP B O 1
ATOM 5779 N N . ILE B 1 280 ? 19.719 19.562 5.402 1 98.12 280 ILE B N 1
ATOM 5780 C CA . ILE B 1 280 ? 19.906 18.594 6.469 1 98.12 280 ILE B CA 1
ATOM 5781 C C . ILE B 1 280 ? 21.328 18.062 6.441 1 98.12 280 ILE B C 1
ATOM 5783 O O . ILE B 1 280 ? 21.938 17.828 7.492 1 98.12 280 ILE B O 1
ATOM 5787 N N . ASP B 1 281 ? 21.906 17.938 5.25 1 96.56 281 ASP B N 1
ATOM 5788 C CA . ASP B 1 281 ? 23.188 17.25 5.035 1 96.56 281 ASP B CA 1
ATOM 5789 C C . ASP B 1 281 ? 24.359 18.172 5.375 1 96.56 281 ASP B C 1
ATOM 5791 O O . ASP B 1 281 ? 25.062 18.656 4.48 1 96.56 281 ASP B O 1
ATOM 5795 N N . THR B 1 282 ? 24.594 18.391 6.641 1 95.94 282 THR B N 1
ATOM 5796 C CA . THR B 1 282 ? 25.719 19.203 7.086 1 95.94 282 THR B CA 1
ATOM 5797 C C . THR B 1 282 ? 26.672 18.375 7.949 1 95.94 282 THR B C 1
ATOM 5799 O O . THR B 1 282 ? 26.234 17.453 8.641 1 95.94 282 THR B O 1
ATOM 5802 N N . GLU B 1 283 ? 27.875 18.734 7.969 1 92.31 283 GLU B N 1
ATOM 5803 C CA . GLU B 1 283 ? 28.875 18 8.734 1 92.31 283 GLU B CA 1
ATOM 5804 C C . GLU B 1 283 ? 28.859 18.422 10.203 1 92.31 283 GLU B C 1
ATOM 5806 O O . GLU B 1 283 ? 29.188 17.609 11.078 1 92.31 283 GLU B O 1
ATOM 5811 N N . ASP B 1 284 ? 28.5 19.641 10.5 1 92.44 284 ASP B N 1
ATOM 5812 C CA . ASP B 1 284 ? 28.625 20.172 11.852 1 92.44 284 ASP B CA 1
ATOM 5813 C C . ASP B 1 284 ? 27.312 20.016 12.617 1 92.44 284 ASP B C 1
ATOM 5815 O O . ASP B 1 284 ? 27.078 20.719 13.602 1 92.44 284 ASP B O 1
ATOM 5819 N N . LEU B 1 285 ? 26.312 19.266 12.188 1 95.5 285 LEU B N 1
ATOM 5820 C CA . LEU B 1 285 ? 25.016 18.938 12.781 1 95.5 285 LEU B CA 1
ATOM 5821 C C . LEU B 1 285 ? 24.078 20.141 12.734 1 95.5 285 LEU B C 1
ATOM 5823 O O . LEU B 1 285 ? 22.969 20.094 13.281 1 95.5 285 LEU B O 1
ATOM 5827 N N . SER B 1 286 ? 24.547 21.266 12.172 1 96.75 286 SER B N 1
ATOM 5828 C CA . SER B 1 286 ? 23.656 22.422 12.039 1 96.75 286 SER B CA 1
ATOM 5829 C C . SER B 1 286 ? 22.391 22.047 11.266 1 96.75 286 SER B C 1
ATOM 5831 O O . SER B 1 286 ? 21.328 22.625 11.5 1 96.75 286 SER B O 1
ATOM 5833 N N . GLY B 1 287 ? 22.516 21.031 10.43 1 98 287 GLY B N 1
ATOM 5834 C CA . GLY B 1 287 ? 21.391 20.562 9.641 1 98 287 GLY B CA 1
ATOM 5835 C C . GLY B 1 287 ? 20.297 19.922 10.477 1 98 287 GLY B C 1
ATOM 5836 O O . GLY B 1 287 ? 19.172 19.734 10.008 1 98 287 GLY B O 1
ATOM 5837 N N . SER B 1 288 ? 20.625 19.562 11.727 1 97.94 288 SER B N 1
ATOM 5838 C CA . SER B 1 288 ? 19.625 19 12.625 1 97.94 288 SER B CA 1
ATOM 5839 C C . SER B 1 288 ? 18.453 19.953 12.812 1 97.94 288 SER B C 1
ATOM 5841 O O . SER B 1 288 ? 17.344 19.531 13.125 1 97.94 288 SER B O 1
ATOM 5843 N N . LYS B 1 289 ? 18.688 21.25 12.531 1 98 289 LYS B N 1
ATOM 5844 C CA . LYS B 1 289 ? 17.656 22.281 12.633 1 98 289 LYS B CA 1
ATOM 5845 C C . LYS B 1 289 ? 16.578 22.094 11.57 1 98 289 LYS B C 1
ATOM 5847 O O . LYS B 1 289 ? 15.5 22.672 11.672 1 98 289 LYS B O 1
ATOM 5852 N N . CYS B 1 290 ? 16.844 21.234 10.594 1 98.38 290 CYS B N 1
ATOM 5853 C CA . CYS B 1 290 ? 15.93 21 9.484 1 98.38 290 CYS B CA 1
ATOM 5854 C C . CYS B 1 290 ? 15.375 19.578 9.531 1 98.38 290 CYS B C 1
ATOM 5856 O O . CYS B 1 290 ? 14.648 19.172 8.625 1 98.38 290 CYS B O 1
ATOM 5858 N N . VAL B 1 291 ? 15.688 18.812 10.617 1 98.12 291 VAL B N 1
ATOM 5859 C CA . VAL B 1 291 ? 15.273 17.422 10.719 1 98.12 291 VAL B CA 1
ATOM 5860 C C . VAL B 1 291 ? 13.812 17.344 11.164 1 98.12 291 VAL B C 1
ATOM 5862 O O . VAL B 1 291 ? 13.453 17.859 12.219 1 98.12 291 VAL B O 1
ATOM 5865 N N . CYS B 1 292 ? 13 16.828 10.336 1 97.81 292 CYS B N 1
ATOM 5866 C CA . CYS B 1 292 ? 11.594 16.5 10.562 1 97.81 292 CYS B CA 1
ATOM 5867 C C . CYS B 1 292 ? 11.164 15.297 9.734 1 97.81 292 CYS B C 1
ATOM 5869 O O . CYS B 1 292 ? 11.961 14.75 8.977 1 97.81 292 CYS B O 1
ATOM 5871 N N . THR B 1 293 ? 9.984 14.82 9.938 1 97.25 293 THR B N 1
ATOM 5872 C CA . THR B 1 293 ? 9.453 13.688 9.188 1 97.25 293 THR B CA 1
ATOM 5873 C C . THR B 1 293 ? 8.055 14 8.664 1 97.25 293 THR B C 1
ATOM 5875 O O . THR B 1 293 ? 7.203 14.5 9.398 1 97.25 293 THR B O 1
ATOM 5878 N N . PRO B 1 294 ? 7.746 13.719 7.367 1 98.25 294 PRO B N 1
ATOM 5879 C CA . PRO B 1 294 ? 8.742 13.32 6.375 1 98.25 294 PRO B CA 1
ATOM 5880 C C . PRO B 1 294 ? 9.797 14.398 6.125 1 98.25 294 PRO B C 1
ATOM 5882 O O . PRO B 1 294 ? 9.531 15.586 6.328 1 98.25 294 PRO B O 1
ATOM 5885 N N . PRO B 1 295 ? 10.984 13.984 5.777 1 98.69 295 PRO B N 1
ATOM 5886 C CA . PRO B 1 295 ? 12.023 15 5.602 1 98.69 295 PRO B CA 1
ATOM 5887 C C . PRO B 1 295 ? 11.875 15.773 4.297 1 98.69 295 PRO B C 1
ATOM 5889 O O . PRO B 1 295 ? 11.297 15.266 3.332 1 98.69 295 PRO B O 1
ATOM 5892 N N . PRO B 1 296 ? 12.344 17.047 4.32 1 98.31 296 PRO B N 1
ATOM 5893 C CA . PRO B 1 296 ? 12.523 17.672 3.014 1 98.31 296 PRO B CA 1
ATOM 5894 C C . PRO B 1 296 ? 13.328 16.812 2.043 1 98.31 296 PRO B C 1
ATOM 5896 O O . PRO B 1 296 ? 14.289 16.156 2.447 1 98.31 296 PRO B O 1
ATOM 5899 N N . ARG B 1 297 ? 12.891 16.828 0.812 1 97.75 297 ARG B N 1
ATOM 5900 C CA . ARG B 1 297 ? 13.523 16 -0.215 1 97.75 297 ARG B CA 1
ATOM 5901 C C . ARG B 1 297 ? 14.484 16.828 -1.06 1 97.75 297 ARG B C 1
ATOM 5903 O O . ARG B 1 297 ? 14.797 17.984 -0.718 1 97.75 297 ARG B O 1
ATOM 5910 N N . ASP B 1 298 ? 15.039 16.156 -2.1 1 96.75 298 ASP B N 1
ATOM 5911 C CA . ASP B 1 298 ? 15.875 16.891 -3.049 1 96.75 298 ASP B CA 1
ATOM 5912 C C . ASP B 1 298 ? 15.117 18.062 -3.654 1 96.75 298 ASP B C 1
ATOM 5914 O O . ASP B 1 298 ? 13.906 17.984 -3.883 1 96.75 298 ASP B O 1
ATOM 5918 N N . LYS B 1 299 ? 15.844 19.109 -3.941 1 97.25 299 LYS B N 1
ATOM 5919 C CA . LYS B 1 299 ? 15.234 20.312 -4.523 1 97.25 299 LYS B CA 1
ATOM 5920 C C . LYS B 1 299 ? 14.422 19.953 -5.77 1 97.25 299 LYS B C 1
ATOM 5922 O O . LYS B 1 299 ? 13.438 20.625 -6.078 1 97.25 299 LYS B O 1
ATOM 5927 N N . SER B 1 300 ? 14.828 18.922 -6.465 1 97.69 300 SER B N 1
ATOM 5928 C CA . SER B 1 300 ? 14.156 18.5 -7.688 1 97.69 300 SER B CA 1
ATOM 5929 C C . SER B 1 300 ? 12.75 18 -7.398 1 97.69 300 SER B C 1
ATOM 5931 O O . SER B 1 300 ? 11.945 17.828 -8.32 1 97.69 300 SER B O 1
ATOM 5933 N N . ASN B 1 301 ? 12.422 17.781 -6.16 1 97.94 301 ASN B N 1
ATOM 5934 C CA . ASN B 1 301 ? 11.094 17.344 -5.754 1 97.94 301 ASN B CA 1
ATOM 5935 C C . ASN B 1 301 ? 10.125 18.516 -5.652 1 97.94 301 ASN B C 1
ATOM 5937 O O . ASN B 1 301 ? 8.906 18.328 -5.746 1 97.94 301 ASN B O 1
ATOM 5941 N N . GLN B 1 302 ? 10.555 19.688 -5.473 1 98.5 302 GLN B N 1
ATOM 5942 C CA . GLN B 1 302 ? 9.758 20.859 -5.098 1 98.5 302 GLN B CA 1
ATOM 5943 C C . GLN B 1 302 ? 8.766 21.219 -6.195 1 98.5 302 GLN B C 1
ATOM 5945 O O . GLN B 1 302 ? 7.625 21.594 -5.914 1 98.5 302 GLN B O 1
ATOM 5950 N N . PRO B 1 303 ? 9.117 21.047 -7.539 1 98.56 303 PRO B N 1
ATOM 5951 C CA . PRO B 1 303 ? 8.125 21.328 -8.586 1 98.56 303 PRO B CA 1
ATOM 5952 C C . PRO B 1 303 ? 6.875 20.469 -8.461 1 98.56 303 PRO B C 1
ATOM 5954 O O . PRO B 1 303 ? 5.766 20.938 -8.727 1 98.56 303 PRO B O 1
ATOM 5957 N N . ALA B 1 304 ? 7.059 19.234 -8.031 1 98.62 304 ALA B N 1
ATOM 5958 C CA . ALA B 1 304 ? 5.906 18.344 -7.863 1 98.62 304 ALA B CA 1
ATOM 5959 C C . ALA B 1 304 ? 4.984 18.844 -6.758 1 98.62 304 ALA B C 1
ATOM 5961 O O . ALA B 1 304 ? 3.76 18.719 -6.863 1 98.62 304 ALA B O 1
ATOM 5962 N N . ILE B 1 305 ? 5.512 19.391 -5.738 1 98.81 305 ILE B N 1
ATOM 5963 C CA . ILE B 1 305 ? 4.723 19.922 -4.637 1 98.81 305 ILE B CA 1
ATOM 5964 C C . ILE B 1 305 ? 4 21.203 -5.09 1 98.81 305 ILE B C 1
ATOM 5966 O O . ILE B 1 305 ? 2.805 21.359 -4.844 1 98.81 305 ILE B O 1
ATOM 5970 N N . TRP B 1 306 ? 4.73 22.078 -5.781 1 98.81 306 TRP B N 1
ATOM 5971 C CA . TRP B 1 306 ? 4.109 23.281 -6.332 1 98.81 306 TRP B CA 1
ATOM 5972 C C . TRP B 1 306 ? 2.951 22.922 -7.254 1 98.81 306 TRP B C 1
ATOM 5974 O O . TRP B 1 306 ? 1.876 23.516 -7.172 1 98.81 306 TRP B O 1
ATOM 5984 N N . GLN B 1 307 ? 3.215 21.938 -8.094 1 98.69 307 GLN B N 1
ATOM 5985 C CA . GLN B 1 307 ? 2.162 21.516 -9.016 1 98.69 307 GLN B CA 1
ATOM 5986 C C . GLN B 1 307 ? 0.941 21 -8.25 1 98.69 307 GLN B C 1
ATOM 5988 O O . GLN B 1 307 ? -0.196 21.234 -8.672 1 98.69 307 GLN B O 1
ATOM 5993 N N . GLY B 1 308 ? 1.215 20.25 -7.168 1 98.81 308 GLY B N 1
ATOM 5994 C CA . GLY B 1 308 ? 0.117 19.797 -6.328 1 98.81 308 GLY B CA 1
ATOM 5995 C C . GLY B 1 308 ? -0.704 20.938 -5.754 1 98.81 308 GLY B C 1
ATOM 5996 O O . GLY B 1 308 ? -1.932 20.859 -5.68 1 98.81 308 GLY B O 1
ATOM 5997 N N . ILE B 1 309 ? -0.076 22 -5.383 1 98.75 309 ILE B N 1
ATOM 5998 C CA . ILE B 1 309 ? -0.755 23.188 -4.859 1 98.75 309 ILE B CA 1
ATOM 5999 C C . ILE B 1 309 ? -1.565 23.844 -5.969 1 98.75 309 ILE B C 1
ATOM 6001 O O . ILE B 1 309 ? -2.74 24.172 -5.777 1 98.75 309 ILE B O 1
ATOM 6005 N N . LEU B 1 310 ? -0.972 23.969 -7.117 1 98.38 310 LEU B N 1
ATOM 6006 C CA . LEU B 1 310 ? -1.558 24.703 -8.227 1 98.38 310 LEU B CA 1
ATOM 6007 C C . LEU B 1 310 ? -2.783 23.984 -8.781 1 98.38 310 LEU B C 1
ATOM 6009 O O . LEU B 1 310 ? -3.773 24.625 -9.148 1 98.38 310 LEU B O 1
ATOM 6013 N N . ASP B 1 311 ? -2.74 22.656 -8.781 1 98 311 ASP B N 1
ATOM 6014 C CA . ASP B 1 311 ? -3.828 21.938 -9.43 1 98 311 ASP B CA 1
ATOM 6015 C C . ASP B 1 311 ? -4.867 21.484 -8.414 1 98 311 ASP B C 1
ATOM 6017 O O . ASP B 1 311 ? -5.836 20.797 -8.766 1 98 311 ASP B O 1
ATOM 6021 N N . GLY B 1 312 ? -4.648 21.797 -7.164 1 97.88 312 GLY B N 1
ATOM 6022 C CA . GLY B 1 312 ? -5.66 21.547 -6.148 1 97.88 312 GLY B CA 1
ATOM 6023 C C . GLY B 1 312 ? -5.504 20.188 -5.492 1 97.88 312 GLY B C 1
ATOM 6024 O O . GLY B 1 312 ? -6.289 19.812 -4.613 1 97.88 312 GLY B O 1
ATOM 6025 N N . THR B 1 313 ? -4.477 19.406 -5.852 1 98.75 313 THR B N 1
ATOM 6026 C CA . THR B 1 313 ? -4.203 18.125 -5.203 1 98.75 313 THR B CA 1
ATOM 6027 C C . THR B 1 313 ? -3.867 18.328 -3.727 1 98.75 313 THR B C 1
ATOM 6029 O O . THR B 1 313 ? -4.336 17.578 -2.869 1 98.75 313 THR B O 1
ATOM 6032 N N . LEU B 1 314 ? -3.066 19.359 -3.506 1 98.81 314 LEU B N 1
ATOM 6033 C CA . LEU B 1 314 ? -2.738 19.781 -2.148 1 98.81 314 LEU B CA 1
ATOM 6034 C C . LEU B 1 314 ? -3.541 21.016 -1.754 1 98.81 314 LEU B C 1
ATOM 6036 O O . LEU B 1 314 ? -3.23 22.125 -2.184 1 98.81 314 LEU B O 1
ATOM 6040 N N . GLU B 1 315 ? -4.477 20.828 -0.831 1 97.12 315 GLU B N 1
ATOM 6041 C CA . GLU B 1 315 ? -5.473 21.875 -0.605 1 97.12 315 GLU B CA 1
ATOM 6042 C C . GLU B 1 315 ? -5.152 22.688 0.647 1 97.12 315 GLU B C 1
ATOM 6044 O O . GLU B 1 315 ? -5.723 23.75 0.863 1 97.12 315 GLU B O 1
ATOM 6049 N N . LEU B 1 316 ? -4.289 22.141 1.443 1 98.69 316 LEU B N 1
ATOM 6050 C CA . LEU B 1 316 ? -3.939 22.844 2.678 1 98.69 316 LEU B CA 1
ATOM 6051 C C . LEU B 1 316 ? -2.447 23.141 2.729 1 98.69 316 LEU B C 1
ATOM 6053 O O . LEU B 1 316 ? -1.632 22.359 2.242 1 98.69 316 LEU B O 1
ATOM 6057 N N . PHE B 1 317 ? -2.172 24.25 3.25 1 98.81 317 PHE B N 1
ATOM 6058 C CA . PHE B 1 317 ? -0.804 24.672 3.543 1 98.81 317 PHE B CA 1
ATOM 6059 C C . PHE B 1 317 ? -0.642 25 5.02 1 98.81 317 PHE B C 1
ATOM 6061 O O . PHE B 1 317 ? -1.048 26.062 5.473 1 98.81 317 PHE B O 1
ATOM 6068 N N . THR B 1 318 ? -0.07 24.109 5.797 1 98.88 318 THR B N 1
ATOM 6069 C CA . THR B 1 318 ? 0.004 24.188 7.254 1 98.88 318 THR B CA 1
ATOM 6070 C C . THR B 1 318 ? 1.456 24.234 7.719 1 98.88 318 THR B C 1
ATOM 6072 O O . THR B 1 318 ? 2.375 24.047 6.922 1 98.88 318 THR B O 1
ATOM 6075 N N . SER B 1 319 ? 1.65 24.547 8.945 1 98.81 319 SER B N 1
ATOM 6076 C CA . SER B 1 319 ? 3.014 24.781 9.406 1 98.81 319 SER B CA 1
ATOM 6077 C C . SER B 1 319 ? 3.686 23.484 9.828 1 98.81 319 SER B C 1
ATOM 6079 O O . SER B 1 319 ? 4.895 23.312 9.656 1 98.81 319 SER B O 1
ATOM 6081 N N . ASP B 1 320 ? 2.863 22.547 10.383 1 98.5 320 ASP B N 1
ATOM 6082 C CA . ASP B 1 320 ? 3.402 21.422 11.125 1 98.5 320 ASP B CA 1
ATOM 6083 C C . ASP B 1 320 ? 4.445 21.891 12.141 1 98.5 320 ASP B C 1
ATOM 6085 O O . ASP B 1 320 ? 5.473 21.234 12.328 1 98.5 320 ASP B O 1
ATOM 6089 N N . HIS B 1 321 ? 4.23 23.031 12.742 1 98.56 321 HIS B N 1
ATOM 6090 C CA . HIS B 1 321 ? 5.078 23.625 13.773 1 98.56 321 HIS B CA 1
ATOM 6091 C C . HIS B 1 321 ? 5.309 22.641 14.93 1 98.56 321 HIS B C 1
ATOM 6093 O O . HIS B 1 321 ? 4.359 22.203 15.57 1 98.56 321 HIS B O 1
ATOM 6099 N N . SER B 1 322 ? 6.496 22.266 15.133 1 97.38 322 SER B N 1
ATOM 6100 C CA . SER B 1 322 ? 6.977 21.391 16.188 1 97.38 322 SER B CA 1
ATOM 6101 C C . SER B 1 322 ? 8.398 21.75 16.609 1 97.38 322 SER B C 1
ATOM 6103 O O . SER B 1 322 ? 9.352 21.047 16.25 1 97.38 322 SER B O 1
ATOM 6105 N N . PRO B 1 323 ? 8.531 22.75 17.406 1 96.88 323 PRO B N 1
ATOM 6106 C CA . PRO B 1 323 ? 9.852 23.344 17.641 1 96.88 323 PRO B CA 1
ATOM 6107 C C . PRO B 1 323 ? 10.633 22.625 18.734 1 96.88 323 PRO B C 1
ATOM 6109 O O . PRO B 1 323 ? 10.07 22.266 19.766 1 96.88 323 PRO B O 1
ATOM 6112 N N . TRP B 1 324 ? 11.867 22.438 18.438 1 95.38 324 TRP B N 1
ATOM 6113 C CA . TRP B 1 324 ? 12.852 21.938 19.391 1 95.38 324 TRP B CA 1
ATOM 6114 C C . TRP B 1 324 ? 14.016 22.922 19.516 1 95.38 324 TRP B C 1
ATOM 6116 O O . TRP B 1 324 ? 14.352 23.625 18.578 1 95.38 324 TRP B O 1
ATOM 6126 N N . ASN B 1 325 ? 14.508 22.953 20.766 1 95.38 325 ASN B N 1
ATOM 6127 C CA . ASN B 1 325 ? 15.773 23.672 20.875 1 95.38 325 ASN B CA 1
ATOM 6128 C C . ASN B 1 325 ? 16.922 22.875 20.25 1 95.38 325 ASN B C 1
ATOM 6130 O O . ASN B 1 325 ? 16.922 21.641 20.312 1 95.38 325 ASN B O 1
ATOM 6134 N N . TYR B 1 326 ? 17.844 23.656 19.672 1 95.44 326 TYR B N 1
ATOM 6135 C CA . TYR B 1 326 ? 18.984 23.016 19.016 1 95.44 326 TYR B CA 1
ATOM 6136 C C . TYR B 1 326 ? 19.719 22.094 19.984 1 95.44 326 TYR B C 1
ATOM 6138 O O . TYR B 1 326 ? 20.109 20.984 19.609 1 95.44 326 TYR B O 1
ATOM 6146 N N . ALA B 1 327 ? 19.906 22.516 21.188 1 93.44 327 ALA B N 1
ATOM 6147 C CA . ALA B 1 327 ? 20.609 21.719 22.188 1 93.44 327 ALA B CA 1
ATOM 6148 C C . ALA B 1 327 ? 19.922 20.375 22.422 1 93.44 327 ALA B C 1
ATOM 6150 O O . ALA B 1 327 ? 20.578 19.375 22.672 1 93.44 327 ALA B O 1
ATOM 6151 N N . ASP B 1 328 ? 18.594 20.359 22.359 1 93.06 328 ASP B N 1
ATOM 6152 C CA . ASP B 1 328 ? 17.828 19.141 22.531 1 93.06 328 ASP B CA 1
ATOM 6153 C C . ASP B 1 328 ? 17.984 18.219 21.328 1 93.06 328 ASP B C 1
ATOM 6155 O O . ASP B 1 328 ? 17.984 16.984 21.469 1 93.06 328 ASP B O 1
ATOM 6159 N N . LYS B 1 329 ? 18.125 18.766 20.172 1 94.81 329 LYS B N 1
ATOM 6160 C CA . LYS B 1 329 ? 18.266 17.984 18.953 1 94.81 329 LYS B CA 1
ATOM 6161 C C . LYS B 1 329 ? 19.594 17.25 18.906 1 94.81 329 LYS B C 1
ATOM 6163 O O . LYS B 1 329 ? 19.688 16.109 18.438 1 94.81 329 LYS B O 1
ATOM 6168 N N . ILE B 1 330 ? 20.625 17.859 19.438 1 95.44 330 ILE B N 1
ATOM 6169 C CA . ILE B 1 330 ? 21.953 17.266 19.406 1 95.44 330 ILE B CA 1
ATOM 6170 C C . ILE B 1 330 ? 22.359 16.812 20.797 1 95.44 330 ILE B C 1
ATOM 6172 O O . ILE B 1 330 ? 23.531 16.922 21.172 1 95.44 330 ILE B O 1
ATOM 6176 N N . ALA B 1 331 ? 21.453 16.438 21.578 1 91.81 331 ALA B N 1
ATOM 6177 C CA . ALA B 1 331 ? 21.672 16.094 22.984 1 91.81 331 ALA B CA 1
ATOM 6178 C C . ALA B 1 331 ? 22.688 14.969 23.125 1 91.81 331 ALA B C 1
ATOM 6180 O O . ALA B 1 331 ? 23.312 14.812 24.172 1 91.81 331 ALA B O 1
ATOM 6181 N N . GLY B 1 332 ? 22.906 14.211 22.062 1 91.69 332 GLY B N 1
ATOM 6182 C CA . GLY B 1 332 ? 23.859 13.117 22.094 1 91.69 332 GLY B CA 1
ATOM 6183 C C . GLY B 1 332 ? 25.297 13.57 21.844 1 91.69 332 GLY B C 1
ATOM 6184 O O . GLY B 1 332 ? 26.219 12.758 21.844 1 91.69 332 GLY B O 1
ATOM 6185 N N . GLY B 1 333 ? 25.453 14.875 21.609 1 92.94 333 GLY B N 1
ATOM 6186 C CA . GLY B 1 333 ? 26.797 15.398 21.375 1 92.94 333 GLY B CA 1
ATOM 6187 C C . GLY B 1 333 ? 27.109 15.594 19.906 1 92.94 333 GLY B C 1
ATOM 6188 O O . GLY B 1 333 ? 26.219 15.539 19.062 1 92.94 333 GLY B O 1
ATOM 6189 N N . PRO B 1 334 ? 28.312 15.836 19.656 1 91.19 334 PRO B N 1
ATOM 6190 C CA . PRO B 1 334 ? 28.734 16.156 18.281 1 91.19 334 PRO B CA 1
ATOM 6191 C C . PRO B 1 334 ? 28.562 14.969 17.328 1 91.19 334 PRO B C 1
ATOM 6193 O O . PRO B 1 334 ? 28.562 15.148 16.109 1 91.19 334 PRO B O 1
ATOM 6196 N N . ASP B 1 335 ? 28.422 13.836 17.938 1 92.12 335 ASP B N 1
ATOM 6197 C CA . ASP B 1 335 ? 28.297 12.641 17.109 1 92.12 335 ASP B CA 1
ATOM 6198 C C . ASP B 1 335 ? 26.891 12.047 17.219 1 92.12 335 ASP B C 1
ATOM 6200 O O . ASP B 1 335 ? 26.703 10.844 17.016 1 92.12 335 ASP B O 1
ATOM 6204 N N . THR B 1 336 ? 25.984 12.883 17.578 1 95.75 336 THR B N 1
ATOM 6205 C CA . THR B 1 336 ? 24.594 12.414 17.672 1 95.75 336 THR B CA 1
ATOM 6206 C C . THR B 1 336 ? 24.156 11.781 16.344 1 95.75 336 THR B C 1
ATOM 6208 O O . THR B 1 336 ? 24.203 12.43 15.305 1 95.75 336 THR B O 1
ATOM 6211 N N . PRO B 1 337 ? 23.797 10.492 16.406 1 97 337 PRO B N 1
ATOM 6212 C CA . PRO B 1 337 ? 23.359 9.852 15.156 1 97 337 PRO B CA 1
ATOM 6213 C C . PRO B 1 337 ? 22 10.367 14.672 1 97 337 PRO B C 1
ATOM 6215 O O . PRO B 1 337 ? 21.172 10.773 15.484 1 97 337 PRO B O 1
ATOM 6218 N N . PHE B 1 338 ? 21.734 10.25 13.383 1 97.5 338 PHE B N 1
ATOM 6219 C CA . PHE B 1 338 ? 20.578 10.859 12.75 1 97.5 338 PHE B CA 1
ATOM 6220 C C . PHE B 1 338 ? 19.281 10.367 13.398 1 97.5 338 PHE B C 1
ATOM 6222 O O . PHE B 1 338 ? 18.328 11.133 13.57 1 97.5 338 PHE B O 1
ATOM 6229 N N . HIS B 1 339 ? 19.25 9.078 13.805 1 96.19 339 HIS B N 1
ATOM 6230 C CA . HIS B 1 339 ? 18 8.477 14.25 1 96.19 339 HIS B CA 1
ATOM 6231 C C . HIS B 1 339 ? 17.672 8.883 15.68 1 96.19 339 HIS B C 1
ATOM 6233 O O . HIS B 1 339 ? 16.594 8.555 16.188 1 96.19 339 HIS B O 1
ATOM 6239 N N . ARG B 1 340 ? 18.578 9.641 16.328 1 95 340 ARG B N 1
ATOM 6240 C CA . ARG B 1 340 ? 18.344 10.094 17.688 1 95 340 ARG B CA 1
ATOM 6241 C C . ARG B 1 340 ? 17.984 11.578 17.719 1 95 340 ARG B C 1
ATOM 6243 O O . ARG B 1 340 ? 17.75 12.141 18.797 1 95 340 ARG B O 1
ATOM 6250 N N . ILE B 1 341 ? 17.984 12.219 16.641 1 95.56 341 ILE B N 1
ATOM 6251 C CA . ILE B 1 341 ? 17.594 13.617 16.547 1 95.56 341 ILE B CA 1
ATOM 6252 C C . ILE B 1 341 ? 16.062 13.727 16.531 1 95.56 341 ILE B C 1
ATOM 6254 O O . ILE B 1 341 ? 15.414 13.133 15.672 1 95.56 341 ILE B O 1
ATOM 6258 N N . PRO B 1 342 ? 15.477 14.43 17.484 1 93.94 342 PRO B N 1
ATOM 6259 C CA . PRO B 1 342 ? 14.016 14.547 17.484 1 93.94 342 PRO B CA 1
ATOM 6260 C C . PRO B 1 342 ? 13.484 15.234 16.219 1 93.94 342 PRO B C 1
ATOM 6262 O O . PRO B 1 342 ? 14.102 16.172 15.719 1 93.94 342 PRO B O 1
ATOM 6265 N N . ASN B 1 343 ? 12.383 14.773 15.789 1 94.75 343 ASN B N 1
ATOM 6266 C CA . ASN B 1 343 ? 11.734 15.297 14.594 1 94.75 343 ASN B CA 1
ATOM 6267 C C . ASN B 1 343 ? 10.914 16.547 14.898 1 94.75 343 ASN B C 1
ATOM 6269 O O . ASN B 1 343 ? 10.188 16.594 15.891 1 94.75 343 ASN B O 1
ATOM 6273 N N . GLY B 1 344 ? 11.039 17.531 14.086 1 96.56 344 GLY B N 1
ATOM 6274 C CA . GLY B 1 344 ? 10.211 18.719 14.211 1 96.56 344 GLY B CA 1
ATOM 6275 C C . GLY B 1 344 ? 10.969 20.016 13.977 1 96.56 344 GLY B C 1
ATOM 6276 O O . GLY B 1 344 ? 12.148 20.125 14.328 1 96.56 344 GLY B O 1
ATOM 6277 N N . ILE B 1 345 ? 10.359 20.938 13.445 1 97.94 345 ILE B N 1
ATOM 6278 C CA . ILE B 1 345 ? 10.953 22.25 13.172 1 97.94 345 ILE B CA 1
ATOM 6279 C C . ILE B 1 345 ? 9.938 23.344 13.492 1 97.94 345 ILE B C 1
ATOM 6281 O O . ILE B 1 345 ? 8.727 23.125 13.43 1 97.94 345 ILE B O 1
ATOM 6285 N N . PRO B 1 346 ? 10.445 24.484 13.898 1 98.25 346 PRO B N 1
ATOM 6286 C CA . PRO B 1 346 ? 9.531 25.625 14.008 1 98.25 346 PRO B CA 1
ATOM 6287 C C . PRO B 1 346 ? 9.125 26.188 12.648 1 98.25 346 PRO B C 1
ATOM 6289 O O . PRO B 1 346 ? 9.867 26.047 11.672 1 98.25 346 PRO B O 1
ATOM 6292 N N . GLY B 1 347 ? 7.875 26.734 12.562 1 98.5 347 GLY B N 1
ATOM 6293 C CA . GLY B 1 347 ? 7.555 27.297 11.266 1 98.5 347 GLY B CA 1
ATOM 6294 C C . GLY B 1 347 ? 6.254 28.078 11.25 1 98.5 347 GLY B C 1
ATOM 6295 O O . GLY B 1 347 ? 5.887 28.672 10.234 1 98.5 347 GLY B O 1
ATOM 6296 N N . ILE B 1 348 ? 5.52 28.219 12.375 1 98.75 348 ILE B N 1
ATOM 6297 C CA . ILE B 1 348 ? 4.156 28.734 12.344 1 98.75 348 ILE B CA 1
ATOM 6298 C C . ILE B 1 348 ? 4.172 30.234 12.055 1 98.75 348 ILE B C 1
ATOM 6300 O O . ILE B 1 348 ? 3.295 30.75 11.352 1 98.75 348 ILE B O 1
ATOM 6304 N N . GLU B 1 349 ? 5.148 31.016 12.562 1 98.81 349 GLU B N 1
ATOM 6305 C CA . GLU B 1 349 ? 5.195 32.469 12.375 1 98.81 349 GLU B CA 1
ATOM 6306 C C . GLU B 1 349 ? 5.598 32.812 10.945 1 98.81 349 GLU B C 1
ATOM 6308 O O . GLU B 1 349 ? 5.199 33.875 10.43 1 98.81 349 GLU B O 1
ATOM 6313 N N . THR B 1 350 ? 6.383 31.922 10.32 1 98.81 350 THR B N 1
ATOM 6314 C CA . THR B 1 350 ? 6.93 32.25 9.008 1 98.81 350 THR B CA 1
ATOM 6315 C C . THR B 1 350 ? 6.105 31.609 7.898 1 98.81 350 THR B C 1
ATOM 6317 O O . THR B 1 350 ? 6.273 31.938 6.723 1 98.81 350 THR B O 1
ATOM 6320 N N . ARG B 1 351 ? 5.168 30.734 8.242 1 98.75 351 ARG B N 1
ATOM 6321 C CA . ARG B 1 351 ? 4.398 29.922 7.301 1 98.75 351 ARG B CA 1
ATOM 6322 C C . ARG B 1 351 ? 3.787 30.781 6.203 1 98.75 351 ARG B C 1
ATOM 6324 O O . ARG B 1 351 ? 4.039 30.562 5.016 1 98.75 351 ARG B O 1
ATOM 6331 N N . LEU B 1 352 ? 3.09 31.828 6.527 1 98.88 352 LEU B N 1
ATOM 6332 C CA . LEU B 1 352 ? 2.312 32.625 5.582 1 98.88 352 LEU B CA 1
ATOM 6333 C C . LEU B 1 352 ? 3.223 33.5 4.742 1 98.88 352 LEU B C 1
ATOM 6335 O O . LEU B 1 352 ? 3.051 33.594 3.523 1 98.88 352 LEU B O 1
ATOM 6339 N N . ALA B 1 353 ? 4.223 34.125 5.363 1 98.88 353 ALA B N 1
ATOM 6340 C CA . ALA B 1 353 ? 5.121 35.031 4.656 1 98.88 353 ALA B CA 1
ATOM 6341 C C . ALA B 1 353 ? 5.926 34.281 3.594 1 98.88 353 ALA B C 1
ATOM 6343 O O . ALA B 1 353 ? 6.145 34.812 2.496 1 98.88 353 ALA B O 1
ATOM 6344 N N . LEU B 1 354 ? 6.363 33.062 3.938 1 98.88 354 LEU B N 1
ATOM 6345 C CA . LEU B 1 354 ? 7.105 32.25 2.979 1 98.88 354 LEU B CA 1
ATOM 6346 C C . LEU B 1 354 ? 6.262 31.953 1.742 1 98.88 354 LEU B C 1
ATOM 6348 O O . LEU B 1 354 ? 6.711 32.156 0.614 1 98.88 354 LEU B O 1
ATOM 6352 N N . LEU B 1 355 ? 5.039 31.484 1.964 1 98.88 355 LEU B N 1
ATOM 6353 C CA . LEU B 1 355 ? 4.16 31.156 0.849 1 98.88 355 LEU B CA 1
ATOM 6354 C C . LEU B 1 355 ? 3.785 32.406 0.059 1 98.88 355 LEU B C 1
ATOM 6356 O O . LEU B 1 355 ? 3.725 32.375 -1.173 1 98.88 355 LEU B O 1
ATOM 6360 N N . PHE B 1 356 ? 3.484 33.531 0.761 1 98.88 356 PHE B N 1
ATOM 6361 C CA . PHE B 1 356 ? 3.102 34.781 0.101 1 98.88 356 PHE B CA 1
ATOM 6362 C C . PHE B 1 356 ? 4.207 35.25 -0.833 1 98.88 356 PHE B C 1
ATOM 6364 O O . PHE B 1 356 ? 3.943 35.625 -1.984 1 98.88 356 PHE B O 1
ATOM 6371 N N . SER B 1 357 ? 5.395 35.25 -0.365 1 98.88 357 SER B N 1
ATOM 6372 C CA . SER B 1 357 ? 6.551 35.75 -1.124 1 98.88 357 SER B CA 1
ATOM 6373 C C . SER B 1 357 ? 6.766 34.906 -2.379 1 98.88 357 SER B C 1
ATOM 6375 O O . SER B 1 357 ? 6.895 35.438 -3.479 1 98.88 357 SER B O 1
ATOM 6377 N N . ALA B 1 358 ? 6.773 33.562 -2.215 1 98.69 358 ALA B N 1
ATOM 6378 C CA . ALA B 1 358 ? 7.07 32.688 -3.332 1 98.69 358 ALA B CA 1
ATOM 6379 C C . ALA B 1 358 ? 5.844 32.5 -4.219 1 98.69 358 ALA B C 1
ATOM 6381 O O . ALA B 1 358 ? 5.973 32.281 -5.43 1 98.69 358 ALA B O 1
ATOM 6382 N N . GLY B 1 359 ? 4.699 32.5 -3.621 1 98.62 359 GLY B N 1
ATOM 6383 C CA . GLY B 1 359 ? 3.469 32.219 -4.344 1 98.62 359 GLY B CA 1
ATOM 6384 C C . GLY B 1 359 ? 2.836 33.438 -4.965 1 98.62 359 GLY B C 1
ATOM 6385 O O . GLY B 1 359 ? 2.789 33.562 -6.188 1 98.62 359 GLY B O 1
ATOM 6386 N N . VAL B 1 360 ? 2.393 34.344 -4.125 1 98.69 360 VAL B N 1
ATOM 6387 C CA . VAL B 1 360 ? 1.684 35.531 -4.594 1 98.69 360 VAL B CA 1
ATOM 6388 C C . VAL B 1 360 ? 2.664 36.5 -5.281 1 98.69 360 VAL B C 1
ATOM 6390 O O . VAL B 1 360 ? 2.557 36.75 -6.484 1 98.69 360 VAL B O 1
ATOM 6393 N N . ASN B 1 361 ? 3.67 36.938 -4.543 1 98.62 361 ASN B N 1
ATOM 6394 C CA . ASN B 1 361 ? 4.621 37.875 -5.117 1 98.62 361 ASN B CA 1
ATOM 6395 C C . ASN B 1 361 ? 5.477 37.219 -6.195 1 98.62 361 ASN B C 1
ATOM 6397 O O . ASN B 1 361 ? 5.949 37.906 -7.113 1 98.62 361 ASN B O 1
ATOM 6401 N N . GLY B 1 362 ? 5.672 35.906 -6.082 1 98 362 GLY B N 1
ATOM 6402 C CA . GLY B 1 362 ? 6.375 35.156 -7.117 1 98 362 GLY B CA 1
ATOM 6403 C C . GLY B 1 362 ? 5.531 34.906 -8.352 1 98 362 GLY B C 1
ATOM 6404 O O . GLY B 1 362 ? 6.031 34.438 -9.367 1 98 362 GLY B O 1
ATOM 6405 N N . GLY B 1 363 ? 4.223 35.219 -8.258 1 98.31 363 GLY B N 1
ATOM 6406 C CA . GLY B 1 363 ? 3.338 35.125 -9.414 1 98.31 363 GLY B CA 1
ATOM 6407 C C . GLY B 1 363 ? 2.787 33.75 -9.648 1 98.31 363 GLY B C 1
ATOM 6408 O O . GLY B 1 363 ? 2.309 33.438 -10.742 1 98.31 363 GLY B O 1
ATOM 6409 N N . ARG B 1 364 ? 2.832 32.844 -8.727 1 97.94 364 ARG B N 1
ATOM 6410 C CA . ARG B 1 364 ? 2.426 31.469 -8.922 1 97.94 364 ARG B CA 1
ATOM 6411 C C . ARG B 1 364 ? 0.958 31.266 -8.562 1 97.94 364 ARG B C 1
ATOM 6413 O O . ARG B 1 364 ? 0.274 30.438 -9.156 1 97.94 364 ARG B O 1
ATOM 6420 N N . ILE B 1 365 ? 0.553 32.031 -7.508 1 98.44 365 ILE B N 1
ATOM 6421 C CA . ILE B 1 365 ? -0.835 31.875 -7.082 1 98.44 365 ILE B CA 1
ATOM 6422 C C . ILE B 1 365 ? -1.465 33.25 -6.875 1 98.44 365 ILE B C 1
ATOM 6424 O O . ILE B 1 365 ? -0.757 34.25 -6.652 1 98.44 365 ILE B O 1
ATOM 6428 N N . SER B 1 366 ? -2.768 33.312 -6.996 1 98.62 366 SER B N 1
ATOM 6429 C CA . SER B 1 366 ? -3.518 34.531 -6.742 1 98.62 366 SER B CA 1
ATOM 6430 C C . SER B 1 366 ? -3.68 34.781 -5.246 1 98.62 366 SER B C 1
ATOM 6432 O O . SER B 1 366 ? -3.395 33.906 -4.43 1 98.62 366 SER B O 1
ATOM 6434 N N . LEU B 1 367 ? -4.09 35.969 -4.93 1 98.75 367 LEU B N 1
ATOM 6435 C CA . LEU B 1 367 ? -4.41 36.312 -3.549 1 98.75 367 LEU B CA 1
ATOM 6436 C C . LEU B 1 367 ? -5.539 35.406 -3.023 1 98.75 367 LEU B C 1
ATOM 6438 O O . LEU B 1 367 ? -5.523 35 -1.859 1 98.75 367 LEU B O 1
ATOM 6442 N N . GLN B 1 368 ? -6.52 35.156 -3.896 1 98.62 368 GLN B N 1
ATOM 6443 C CA . GLN B 1 368 ? -7.641 34.312 -3.512 1 98.62 368 GLN B CA 1
ATOM 6444 C C . GLN B 1 368 ? -7.172 32.906 -3.189 1 98.62 368 GLN B C 1
ATOM 6446 O O . GLN B 1 368 ? -7.617 32.312 -2.209 1 98.62 368 GLN B O 1
ATOM 6451 N N . LYS B 1 369 ? -6.297 32.375 -4.039 1 98.5 369 LYS B N 1
ATOM 6452 C CA . LYS B 1 369 ? -5.754 31.031 -3.803 1 98.5 369 LYS B CA 1
ATOM 6453 C C . LYS B 1 369 ? -4.941 30.984 -2.512 1 98.5 369 LYS B C 1
ATOM 6455 O O . LYS B 1 369 ? -5.027 30.031 -1.748 1 98.5 369 LYS B O 1
ATOM 6460 N N . PHE B 1 370 ? -4.148 32 -2.33 1 98.69 370 PHE B N 1
ATOM 6461 C CA . PHE B 1 370 ? -3.377 32.125 -1.099 1 98.69 370 PHE B CA 1
ATOM 6462 C C . PHE B 1 370 ? -4.293 32.094 0.119 1 98.69 370 PHE B C 1
ATOM 6464 O O . PHE B 1 370 ? -4.059 31.344 1.065 1 98.69 370 PHE B O 1
ATOM 6471 N N . ALA B 1 371 ? -5.332 32.906 0.124 1 98.81 371 ALA B N 1
ATOM 6472 C CA . ALA B 1 371 ? -6.281 33 1.231 1 98.81 371 ALA B CA 1
ATOM 6473 C C . ALA B 1 371 ? -6.988 31.672 1.45 1 98.81 371 ALA B C 1
ATOM 6475 O O . ALA B 1 371 ? -7.215 31.25 2.59 1 98.81 371 ALA B O 1
ATOM 6476 N N . ASP B 1 372 ? -7.324 31.047 0.365 1 98.62 372 ASP B N 1
ATOM 6477 C CA . ASP B 1 372 ? -8.016 29.766 0.471 1 98.62 372 ASP B CA 1
ATOM 6478 C C . ASP B 1 372 ? -7.094 28.688 1.052 1 98.62 372 ASP B C 1
ATOM 6480 O O . ASP B 1 372 ? -7.484 27.953 1.963 1 98.62 372 ASP B O 1
ATOM 6484 N N . LEU B 1 373 ? -5.844 28.562 0.62 1 98.69 373 LEU B N 1
ATOM 6485 C CA . LEU B 1 373 ? -4.863 27.562 1.049 1 98.69 373 LEU B CA 1
ATOM 6486 C C . LEU B 1 373 ? -4.574 27.688 2.541 1 98.69 373 LEU B C 1
ATOM 6488 O O . LEU B 1 373 ? -4.348 26.688 3.223 1 98.69 373 LEU B O 1
ATOM 6492 N N . THR B 1 374 ? -4.621 28.922 3.002 1 98.75 374 THR B N 1
ATOM 6493 C CA . THR B 1 374 ? -4.031 29.172 4.312 1 98.75 374 THR B CA 1
ATOM 6494 C C . THR B 1 374 ? -5.117 29.453 5.352 1 98.75 374 THR B C 1
ATOM 6496 O O . THR B 1 374 ? -4.848 29.438 6.555 1 98.75 374 THR B O 1
ATOM 6499 N N . SER B 1 375 ? -6.336 29.734 4.906 1 98.81 375 SER B N 1
ATOM 6500 C CA . SER B 1 375 ? -7.398 30.109 5.84 1 98.81 375 SER B CA 1
ATOM 6501 C C . SER B 1 375 ? -8.711 29.422 5.484 1 98.81 375 SER B C 1
ATOM 6503 O O . SER B 1 375 ? -9.266 28.688 6.297 1 98.81 375 SER B O 1
ATOM 6505 N N . GLY B 1 376 ? -9.188 29.578 4.262 1 98.69 376 GLY B N 1
ATOM 6506 C CA . GLY B 1 376 ? -10.492 29.078 3.85 1 98.69 376 GLY B CA 1
ATOM 6507 C C . GLY B 1 376 ? -10.594 27.562 3.869 1 98.69 376 GLY B C 1
ATOM 6508 O O . GLY B 1 376 ? -11.477 27 4.527 1 98.69 376 GLY B O 1
ATOM 6509 N N . ALA B 1 377 ? -9.672 26.875 3.205 1 98.62 377 ALA B N 1
ATOM 6510 C CA . ALA B 1 377 ? -9.711 25.422 3.057 1 98.62 377 ALA B CA 1
ATOM 6511 C C . ALA B 1 377 ? -9.586 24.734 4.41 1 98.62 377 ALA B C 1
ATOM 6513 O O . ALA B 1 377 ? -10.398 23.859 4.746 1 98.62 377 ALA B O 1
ATOM 6514 N N . PRO B 1 378 ? -8.586 25.125 5.211 1 98.81 378 PRO B N 1
ATOM 6515 C CA . PRO B 1 378 ? -8.539 24.484 6.527 1 98.81 378 PRO B CA 1
ATOM 6516 C C . PRO B 1 378 ? -9.781 24.766 7.367 1 98.81 378 PRO B C 1
ATOM 6518 O O . PRO B 1 378 ? -10.25 23.891 8.102 1 98.81 378 PRO B O 1
ATOM 6521 N N . ALA B 1 379 ? -10.32 25.953 7.297 1 98.81 379 ALA B N 1
ATOM 6522 C CA . ALA B 1 379 ? -11.531 26.266 8.047 1 98.81 379 ALA B CA 1
ATOM 6523 C C . ALA B 1 379 ? -12.695 25.375 7.586 1 98.81 379 ALA B C 1
ATOM 6525 O O . ALA B 1 379 ? -13.461 24.875 8.414 1 98.81 379 ALA B O 1
ATOM 6526 N N . ARG B 1 380 ? -12.836 25.172 6.281 1 98.38 380 ARG B N 1
ATOM 6527 C CA . ARG B 1 380 ? -13.906 24.344 5.738 1 98.38 380 ARG B CA 1
ATOM 6528 C C . ARG B 1 380 ? -13.719 22.891 6.141 1 98.38 380 ARG B C 1
ATOM 6530 O O . ARG B 1 380 ? -14.672 22.234 6.59 1 98.38 380 ARG B O 1
ATOM 6537 N N . LEU B 1 381 ? -12.523 22.391 6.078 1 98.31 381 LEU B N 1
ATOM 6538 C CA . LEU B 1 381 ? -12.266 20.969 6.27 1 98.31 381 LEU B CA 1
ATOM 6539 C C . LEU B 1 381 ? -12.328 20.594 7.746 1 98.31 381 LEU B C 1
ATOM 6541 O O . LEU B 1 381 ? -12.438 19.406 8.094 1 98.31 381 LEU B O 1
ATOM 6545 N N . PHE B 1 382 ? -12.25 21.625 8.578 1 98.69 382 PHE B N 1
ATOM 6546 C CA . PHE B 1 382 ? -12.203 21.266 9.992 1 98.69 382 PHE B CA 1
ATOM 6547 C C . PHE B 1 382 ? -13.32 21.969 10.758 1 98.69 382 PHE B C 1
ATOM 6549 O O . PHE B 1 382 ? -13.18 22.25 11.953 1 98.69 382 PHE B O 1
ATOM 6556 N N . GLY B 1 383 ? -14.375 22.375 10.086 1 98.38 383 GLY B N 1
ATOM 6557 C CA . GLY B 1 383 ? -15.641 22.734 10.703 1 98.38 383 GLY B CA 1
ATOM 6558 C C . GLY B 1 383 ? -15.625 24.125 11.32 1 98.38 383 GLY B C 1
ATOM 6559 O O . GLY B 1 383 ? -16.312 24.375 12.312 1 98.38 383 GLY B O 1
ATOM 6560 N N . LEU B 1 384 ? -14.82 25.016 10.797 1 98.75 384 LEU B N 1
ATOM 6561 C CA . LEU B 1 384 ? -14.719 26.375 11.328 1 98.75 384 LEU B CA 1
ATOM 6562 C C . LEU B 1 384 ? -15.375 27.375 10.383 1 98.75 384 LEU B C 1
ATOM 6564 O O . LEU B 1 384 ? -15.641 28.516 10.773 1 98.75 384 LEU B O 1
ATOM 6568 N N . TYR B 1 385 ? -15.602 27.031 9.117 1 98.38 385 TYR B N 1
ATOM 6569 C CA . TYR B 1 385 ? -16.125 27.891 8.078 1 98.38 385 TYR B CA 1
ATOM 6570 C C . TYR B 1 385 ? -17.641 28 8.172 1 98.38 385 TYR B C 1
ATOM 6572 O O . TYR B 1 385 ? -18.328 27.016 8.445 1 98.38 385 TYR B O 1
ATOM 6580 N N . PRO B 1 386 ? -18.281 29.141 8.031 1 98 386 PRO B N 1
ATOM 6581 C CA . PRO B 1 386 ? -17.641 30.406 7.652 1 98 386 PRO B CA 1
ATOM 6582 C C . PRO B 1 386 ? -17.359 31.297 8.852 1 98 386 PRO B C 1
ATOM 6584 O O . PRO B 1 386 ? -17.031 32.469 8.688 1 98 386 PRO B O 1
ATOM 6587 N N . ARG B 1 387 ? -17.562 30.75 10.07 1 98.56 387 ARG B N 1
ATOM 6588 C CA . ARG B 1 387 ? -17.25 31.547 11.25 1 98.56 387 ARG B CA 1
ATOM 6589 C C . ARG B 1 387 ? -15.828 32.094 11.172 1 98.56 387 ARG B C 1
ATOM 6591 O O . ARG B 1 387 ? -15.578 33.25 11.539 1 98.56 387 ARG B O 1
ATOM 6598 N N . LYS B 1 388 ? -14.938 31.281 10.773 1 98.56 388 LYS B N 1
ATOM 6599 C CA . LYS B 1 388 ? -13.539 31.625 10.555 1 98.56 388 LYS B CA 1
ATOM 6600 C C . LYS B 1 388 ? -13.109 31.281 9.133 1 98.56 388 LYS B C 1
ATOM 6602 O O . LYS B 1 388 ? -13.812 30.562 8.422 1 98.56 388 LYS B O 1
ATOM 6607 N N . GLY B 1 389 ? -11.984 31.812 8.711 1 98.56 389 GLY B N 1
ATOM 6608 C CA . GLY B 1 389 ? -11.336 31.406 7.473 1 98.56 389 GLY B CA 1
ATOM 6609 C C . GLY B 1 389 ? -11.734 32.25 6.281 1 98.56 389 GLY B C 1
ATOM 6610 O O . GLY B 1 389 ? -11.234 32.062 5.172 1 98.56 389 GLY B O 1
ATOM 6611 N N . VAL B 1 390 ? -12.594 33.25 6.512 1 98.62 390 VAL B N 1
ATOM 6612 C CA . VAL B 1 390 ? -13.086 34.062 5.406 1 98.62 390 VAL B CA 1
ATOM 6613 C C . VAL B 1 390 ? -13.43 35.469 5.91 1 98.62 390 VAL B C 1
ATOM 6615 O O . VAL B 1 390 ? -13.688 35.656 7.102 1 98.62 390 VAL B O 1
ATOM 6618 N N . ILE B 1 391 ? -13.297 36.438 5.086 1 98.81 391 ILE B N 1
ATOM 6619 C CA . ILE B 1 391 ? -13.844 37.781 5.344 1 98.81 391 ILE B CA 1
ATOM 6620 C C . ILE B 1 391 ? -15.258 37.875 4.773 1 98.81 391 ILE B C 1
ATOM 6622 O O . ILE B 1 391 ? -15.438 37.938 3.555 1 98.81 391 ILE B O 1
ATOM 6626 N N . ALA B 1 392 ? -16.156 37.875 5.609 1 98.62 392 ALA B N 1
ATOM 6627 C CA . ALA B 1 392 ? -17.562 37.938 5.254 1 98.62 392 ALA B CA 1
ATOM 6628 C C . ALA B 1 392 ? -18.391 38.5 6.414 1 98.62 392 ALA B C 1
ATOM 6630 O O . ALA B 1 392 ? -18.047 38.281 7.582 1 98.62 392 ALA B O 1
ATOM 6631 N N . VAL B 1 393 ? -19.438 39.125 6.035 1 98.56 393 VAL B N 1
ATOM 6632 C CA . VAL B 1 393 ? -20.344 39.625 7.074 1 98.56 393 VAL B CA 1
ATOM 6633 C C . VAL B 1 393 ? -20.859 38.438 7.891 1 98.56 393 VAL B C 1
ATOM 6635 O O . VAL B 1 393 ? -21.312 37.438 7.328 1 98.56 393 VAL B O 1
ATOM 6638 N N . GLY B 1 394 ? -20.734 38.562 9.172 1 98.56 394 GLY B N 1
ATOM 6639 C CA . GLY B 1 394 ? -21.172 37.469 10.039 1 98.56 394 GLY B CA 1
ATOM 6640 C C . GLY B 1 394 ? -20.047 36.625 10.562 1 98.56 394 GLY B C 1
ATOM 6641 O O . GLY B 1 394 ? -20.203 35.906 11.562 1 98.56 394 GLY B O 1
ATOM 6642 N N . SER B 1 395 ? -18.922 36.625 9.953 1 98.81 395 SER B N 1
ATOM 6643 C CA . SER B 1 395 ? -17.75 35.875 10.398 1 98.81 395 SER B CA 1
ATOM 6644 C C . SER B 1 395 ? -17.031 36.594 11.531 1 98.81 395 SER B C 1
ATOM 6646 O O . SER B 1 395 ? -17.188 37.812 11.703 1 98.81 395 SER B O 1
ATOM 6648 N N . ASP B 1 396 ? -16.328 35.812 12.344 1 98.88 396 ASP B N 1
ATOM 6649 C CA . ASP B 1 396 ? -15.414 36.469 13.281 1 98.88 396 ASP B CA 1
ATOM 6650 C C . ASP B 1 396 ? -14.5 37.438 12.562 1 98.88 396 ASP B C 1
ATOM 6652 O O . ASP B 1 396 ? -14.047 37.188 11.445 1 98.88 396 ASP B O 1
ATOM 6656 N N . ALA B 1 397 ? -14.273 38.594 13.195 1 98.88 397 ALA B N 1
ATOM 6657 C CA . ALA B 1 397 ? -13.352 39.562 12.609 1 98.88 397 ALA B CA 1
ATOM 6658 C C . ALA B 1 397 ? -11.898 39.125 12.828 1 98.88 397 ALA B C 1
ATOM 6660 O O . ALA B 1 397 ? -11.172 39.75 13.602 1 98.88 397 ALA B O 1
ATOM 6661 N N . ASP B 1 398 ? -11.547 38.125 12.219 1 98.88 398 ASP B N 1
ATOM 6662 C CA . ASP B 1 398 ? -10.18 37.625 12.141 1 98.88 398 ASP B CA 1
ATOM 6663 C C . ASP B 1 398 ? -9.492 38.094 10.859 1 98.88 398 ASP B C 1
ATOM 6665 O O . ASP B 1 398 ? -9.797 37.594 9.773 1 98.88 398 ASP B O 1
ATOM 6669 N N . LEU B 1 399 ? -8.508 39 11.016 1 98.88 399 LEU B N 1
ATOM 6670 C CA . LEU B 1 399 ? -7.887 39.656 9.859 1 98.88 399 LEU B CA 1
ATOM 6671 C C . LEU B 1 399 ? -6.375 39.719 10.031 1 98.88 399 LEU B C 1
ATOM 6673 O O . LEU B 1 399 ? -5.879 39.875 11.148 1 98.88 399 LEU B O 1
ATOM 6677 N N . ALA B 1 400 ? -5.707 39.562 9.016 1 98.81 400 ALA B N 1
ATOM 6678 C CA . ALA B 1 400 ? -4.285 39.875 8.922 1 98.81 400 ALA B CA 1
ATOM 6679 C C . ALA B 1 400 ? -4.035 41 7.906 1 98.81 400 ALA B C 1
ATOM 6681 O O . ALA B 1 400 ? -4.363 40.844 6.727 1 98.81 400 ALA B O 1
ATOM 6682 N N . ILE B 1 401 ? -3.529 42.094 8.336 1 98.81 401 ILE B N 1
ATOM 6683 C CA . ILE B 1 401 ? -3.197 43.219 7.461 1 98.81 401 ILE B CA 1
ATOM 6684 C C . ILE B 1 401 ? -1.741 43.094 7.016 1 98.81 401 ILE B C 1
ATOM 6686 O O . ILE B 1 401 ? -0.84 42.969 7.844 1 98.81 401 ILE B O 1
ATOM 6690 N N . TRP B 1 402 ? -1.547 43.156 5.703 1 98.44 402 TRP B N 1
ATOM 6691 C CA . TRP B 1 402 ? -0.255 42.812 5.105 1 98.44 402 TRP B CA 1
ATOM 6692 C C . TRP B 1 402 ? 0.347 44.031 4.414 1 98.44 402 TRP B C 1
ATOM 6694 O O . TRP B 1 402 ? -0.366 44.812 3.76 1 98.44 402 TRP B O 1
ATOM 6704 N N . ASP B 1 403 ? 1.611 44.281 4.586 1 98.62 403 ASP B N 1
ATOM 6705 C CA . ASP B 1 403 ? 2.408 45.031 3.639 1 98.62 403 ASP B CA 1
ATOM 6706 C C . ASP B 1 403 ? 2.979 44.156 2.543 1 98.62 403 ASP B C 1
ATOM 6708 O O . ASP B 1 403 ? 3.971 43.438 2.76 1 98.62 403 ASP B O 1
ATOM 6712 N N . PRO B 1 404 ? 2.365 44.125 1.421 1 98.44 404 PRO B N 1
ATOM 6713 C CA . PRO B 1 404 ? 2.756 43.156 0.389 1 98.44 404 PRO B CA 1
ATOM 6714 C C . PRO B 1 404 ? 4.133 43.469 -0.2 1 98.44 404 PRO B C 1
ATOM 6716 O O . PRO B 1 404 ? 4.695 42.625 -0.912 1 98.44 404 PRO B O 1
ATOM 6719 N N . GLU B 1 405 ? 4.75 44.625 0.144 1 98.06 405 GLU B N 1
ATOM 6720 C CA . GLU B 1 405 ? 6.008 45 -0.483 1 98.06 405 GLU B CA 1
ATOM 6721 C C . GLU B 1 405 ? 7.164 44.938 0.512 1 98.06 405 GLU B C 1
ATOM 6723 O O . GLU B 1 405 ? 8.328 45 0.121 1 98.06 405 GLU B O 1
ATOM 6728 N N . ARG B 1 406 ? 6.855 44.75 1.714 1 98.12 406 ARG B N 1
ATOM 6729 C CA . ARG B 1 406 ? 7.906 44.75 2.727 1 98.12 406 ARG B CA 1
ATOM 6730 C C . ARG B 1 406 ? 8.867 43.594 2.52 1 98.12 406 ARG B C 1
ATOM 6732 O O . ARG B 1 406 ? 8.438 42.438 2.387 1 98.12 406 ARG B O 1
ATOM 6739 N N . SER B 1 407 ? 10.156 43.938 2.441 1 98.5 407 SER B N 1
ATOM 6740 C CA . SER B 1 407 ? 11.211 42.906 2.373 1 98.5 407 SER B CA 1
ATOM 6741 C C . SER B 1 407 ? 11.758 42.594 3.758 1 98.5 407 SER B C 1
ATOM 6743 O O . SER B 1 407 ? 12.141 43.5 4.504 1 98.5 407 SER B O 1
ATOM 6745 N N . VAL B 1 408 ? 11.75 41.375 4.121 1 98.38 408 VAL B N 1
ATOM 6746 C CA . VAL B 1 408 ? 12.219 40.938 5.434 1 98.38 408 VAL B CA 1
ATOM 6747 C C . VAL B 1 408 ? 13.195 39.781 5.281 1 98.38 408 VAL B C 1
ATOM 6749 O O . VAL B 1 408 ? 12.906 38.812 4.59 1 98.38 408 VAL B O 1
ATOM 6752 N N . THR B 1 409 ? 14.359 39.875 5.855 1 98.75 409 THR B N 1
ATOM 6753 C CA . THR B 1 409 ? 15.242 38.75 6.031 1 98.75 409 THR B CA 1
ATOM 6754 C C . THR B 1 409 ? 14.984 38.062 7.371 1 98.75 409 THR B C 1
ATOM 6756 O O . THR B 1 409 ? 15.195 38.656 8.43 1 98.75 409 THR B O 1
ATOM 6759 N N . ILE B 1 410 ? 14.555 36.844 7.344 1 98.69 410 ILE B N 1
ATOM 6760 C CA . ILE B 1 410 ? 14.102 36.125 8.523 1 98.69 410 ILE B CA 1
ATOM 6761 C C . ILE B 1 410 ? 15.289 35.844 9.445 1 98.69 410 ILE B C 1
ATOM 6763 O O . ILE B 1 410 ? 16.344 35.406 8.984 1 98.69 410 ILE B O 1
ATOM 6767 N N . ASP B 1 411 ? 15.117 36.156 10.602 1 97.94 411 ASP B N 1
ATOM 6768 C CA . ASP B 1 411 ? 16.047 35.844 11.664 1 97.94 411 ASP B CA 1
ATOM 6769 C C . ASP B 1 411 ? 15.312 35.344 12.914 1 97.94 411 ASP B C 1
ATOM 6771 O O . ASP B 1 411 ? 14.227 35.844 13.227 1 97.94 411 ASP B O 1
ATOM 6775 N N . ASN B 1 412 ? 15.93 34.438 13.609 1 98.06 412 ASN B N 1
ATOM 6776 C CA . ASN B 1 412 ? 15.242 33.844 14.758 1 98.06 412 ASN B CA 1
ATOM 6777 C C . ASN B 1 412 ? 14.898 34.906 15.805 1 98.06 412 ASN B C 1
ATOM 6779 O O . ASN B 1 412 ? 13.859 34.812 16.453 1 98.06 412 ASN B O 1
ATOM 6783 N N . ASP B 1 413 ? 15.727 35.906 15.977 1 97.25 413 ASP B N 1
ATOM 6784 C CA . ASP B 1 413 ? 15.594 36.906 17.031 1 97.25 413 ASP B CA 1
ATOM 6785 C C . ASP B 1 413 ? 14.328 37.719 16.844 1 97.25 413 ASP B C 1
ATOM 6787 O O . ASP B 1 413 ? 13.836 38.344 17.781 1 97.25 413 ASP B O 1
ATOM 6791 N N . MET B 1 414 ? 13.844 37.781 15.695 1 96.81 414 MET B N 1
ATOM 6792 C CA . MET B 1 414 ? 12.664 38.594 15.438 1 96.81 414 MET B CA 1
ATOM 6793 C C . MET B 1 414 ? 11.383 37.781 15.641 1 96.81 414 MET B C 1
ATOM 6795 O O . MET B 1 414 ? 10.281 38.344 15.602 1 96.81 414 MET B O 1
ATOM 6799 N N . LEU B 1 415 ? 11.516 36.5 15.773 1 98.06 415 LEU B N 1
ATOM 6800 C CA . LEU B 1 415 ? 10.359 35.625 15.906 1 98.06 415 LEU B CA 1
ATOM 6801 C C . LEU B 1 415 ? 9.969 35.469 17.375 1 98.06 415 LEU B C 1
ATOM 6803 O O . LEU B 1 415 ? 10.75 35.781 18.266 1 98.06 415 LEU B O 1
ATOM 6807 N N . HIS B 1 416 ? 8.812 34.969 17.625 1 98.31 416 HIS B N 1
ATOM 6808 C CA . HIS B 1 416 ? 8.242 35.031 18.969 1 98.31 416 HIS B CA 1
ATOM 6809 C C . HIS B 1 416 ? 8.023 33.625 19.547 1 98.31 416 HIS B C 1
ATOM 6811 O O . HIS B 1 416 ? 7.422 33.5 20.625 1 98.31 416 HIS B O 1
ATOM 6817 N N . HIS B 1 417 ? 8.477 32.594 18.797 1 98.25 417 HIS B N 1
ATOM 6818 C CA . HIS B 1 417 ? 8.453 31.234 19.359 1 98.25 417 HIS B CA 1
ATOM 6819 C C . HIS B 1 417 ? 9.539 31.062 20.406 1 98.25 417 HIS B C 1
ATOM 6821 O O . HIS B 1 417 ? 10.375 31.953 20.594 1 98.25 417 HIS B O 1
ATOM 6827 N N . ALA B 1 418 ? 9.516 29.969 21.156 1 97.44 418 ALA B N 1
ATOM 6828 C CA . ALA B 1 418 ? 10.398 29.766 22.312 1 97.44 418 ALA B CA 1
ATOM 6829 C C . ALA B 1 418 ? 11.648 28.984 21.906 1 97.44 418 ALA B C 1
ATOM 6831 O O . ALA B 1 418 ? 12.562 28.812 22.703 1 97.44 418 ALA B O 1
ATOM 6832 N N . THR B 1 419 ? 11.812 28.594 20.703 1 96.88 419 THR B N 1
ATOM 6833 C CA . THR B 1 419 ? 12.969 27.844 20.234 1 96.88 419 THR B CA 1
ATOM 6834 C C . THR B 1 419 ? 14.117 28.781 19.859 1 96.88 419 THR B C 1
ATOM 6836 O O . THR B 1 419 ? 13.906 29.984 19.672 1 96.88 419 THR B O 1
ATOM 6839 N N . ASP B 1 420 ? 15.336 28.281 19.766 1 97.56 420 ASP B N 1
ATOM 6840 C CA . ASP B 1 420 ? 16.547 29.094 19.641 1 97.56 420 ASP B CA 1
ATOM 6841 C C . ASP B 1 420 ? 16.984 29.188 18.172 1 97.56 420 ASP B C 1
ATOM 6843 O O . ASP B 1 420 ? 18.062 29.672 17.875 1 97.56 420 ASP B O 1
ATOM 6847 N N . HIS B 1 421 ? 16.141 28.656 17.328 1 97.81 421 HIS B N 1
ATOM 6848 C CA . HIS B 1 421 ? 16.5 28.734 15.906 1 97.81 421 HIS B CA 1
ATOM 6849 C C . HIS B 1 421 ? 15.258 28.672 15.023 1 97.81 421 HIS B C 1
ATOM 6851 O O . HIS B 1 421 ? 14.148 28.422 15.516 1 97.81 421 HIS B O 1
ATOM 6857 N N . THR B 1 422 ? 15.367 29.016 13.836 1 98.25 422 THR B N 1
ATOM 6858 C CA . THR B 1 422 ? 14.453 28.734 12.727 1 98.25 422 THR B CA 1
ATOM 6859 C C . THR B 1 422 ? 15.211 28.234 11.508 1 98.25 422 THR B C 1
ATOM 6861 O O . THR B 1 422 ? 16.312 28.719 11.203 1 98.25 422 THR B O 1
ATOM 6864 N N . PRO B 1 423 ? 14.672 27.188 10.867 1 98.19 423 PRO B N 1
ATOM 6865 C CA . PRO B 1 423 ? 15.375 26.703 9.688 1 98.19 423 PRO B CA 1
ATOM 6866 C C . PRO B 1 423 ? 15.336 27.688 8.523 1 98.19 423 PRO B C 1
ATOM 6868 O O . PRO B 1 423 ? 16.016 27.469 7.512 1 98.19 423 PRO B O 1
ATOM 6871 N N . TYR B 1 424 ? 14.648 28.781 8.656 1 98.5 424 TYR B N 1
ATOM 6872 C CA . TYR B 1 424 ? 14.469 29.719 7.555 1 98.5 424 TYR B CA 1
ATOM 6873 C C . TYR B 1 424 ? 15.32 30.969 7.75 1 98.5 424 TYR B C 1
ATOM 6875 O O . TYR B 1 424 ? 15.172 31.953 7.02 1 98.5 424 TYR B O 1
ATOM 6883 N N . ALA B 1 425 ? 16.172 30.906 8.758 1 98.25 425 ALA B N 1
ATOM 6884 C CA . ALA B 1 425 ? 17.062 32.031 9.008 1 98.25 425 ALA B CA 1
ATOM 6885 C C . ALA B 1 425 ? 17.859 32.375 7.754 1 98.25 425 ALA B C 1
ATOM 6887 O O . ALA B 1 425 ? 18.375 31.5 7.066 1 98.25 425 ALA B O 1
ATOM 6888 N N . GLY B 1 426 ? 17.938 33.656 7.453 1 98.19 426 GLY B N 1
ATOM 6889 C CA . GLY B 1 426 ? 18.734 34.125 6.332 1 98.19 426 GLY B CA 1
ATOM 6890 C C . GLY B 1 426 ? 17.938 34.25 5.047 1 98.19 426 GLY B C 1
ATOM 6891 O O . GLY B 1 426 ? 18.359 34.906 4.102 1 98.19 426 GLY B O 1
ATOM 6892 N N . GLN B 1 427 ? 16.781 33.625 4.973 1 98.06 427 GLN B N 1
ATOM 6893 C CA . GLN B 1 427 ? 15.938 33.75 3.787 1 98.06 427 GLN B CA 1
ATOM 6894 C C . GLN B 1 427 ? 15.25 35.125 3.744 1 98.06 427 GLN B C 1
ATOM 6896 O O . GLN B 1 427 ? 14.766 35.594 4.77 1 98.06 427 GLN B O 1
ATOM 6901 N N . THR B 1 428 ? 15.273 35.719 2.602 1 98.75 428 THR B N 1
ATOM 6902 C CA . THR B 1 428 ? 14.578 37 2.412 1 98.75 428 THR B CA 1
ATOM 6903 C C . THR B 1 428 ? 13.227 36.781 1.73 1 98.75 428 THR B C 1
ATOM 6905 O O . THR B 1 428 ? 13.148 36.125 0.7 1 98.75 428 THR B O 1
ATOM 6908 N N . VAL B 1 429 ? 12.203 37.406 2.338 1 98.75 429 VAL B N 1
ATOM 6909 C CA . VAL B 1 429 ? 10.852 37.281 1.795 1 98.75 429 VAL B CA 1
ATOM 6910 C C . VAL B 1 429 ? 10.281 38.656 1.517 1 98.75 429 VAL B C 1
ATOM 6912 O O . VAL B 1 429 ? 10.734 39.656 2.098 1 98.75 429 VAL B O 1
ATOM 6915 N N . ARG B 1 430 ? 9.375 38.656 0.552 1 98.75 430 ARG B N 1
ATOM 6916 C CA . ARG B 1 430 ? 8.617 39.875 0.251 1 98.75 430 ARG B CA 1
ATOM 6917 C C . ARG B 1 430 ? 7.133 39.688 0.559 1 98.75 430 ARG B C 1
ATOM 6919 O O . ARG B 1 430 ? 6.496 38.781 0.025 1 98.75 430 ARG B O 1
ATOM 6926 N N . GLY B 1 431 ? 6.555 40.656 1.323 1 98.56 431 GLY B N 1
ATOM 6927 C CA . GLY B 1 431 ? 5.227 40.5 1.896 1 98.56 431 GLY B CA 1
ATOM 6928 C C . GLY B 1 431 ? 5.25 40.031 3.332 1 98.56 431 GLY B C 1
ATOM 6929 O O . GLY B 1 431 ? 5.848 39 3.635 1 98.56 431 GLY B O 1
ATOM 6930 N N . TRP B 1 432 ? 4.684 40.781 4.219 1 98.56 432 TRP B N 1
ATOM 6931 C CA . TRP B 1 432 ? 4.77 40.5 5.652 1 98.56 432 TRP B CA 1
ATOM 6932 C C . TRP B 1 432 ? 3.52 41 6.371 1 98.56 432 TRP B C 1
ATOM 6934 O O . TRP B 1 432 ? 3.004 42.062 6.074 1 98.56 432 TRP B O 1
ATOM 6944 N N . PRO B 1 433 ? 2.967 40.156 7.219 1 98.31 433 PRO B N 1
ATOM 6945 C CA . PRO B 1 433 ? 1.875 40.688 8.047 1 98.31 433 PRO B CA 1
ATOM 6946 C C . PRO B 1 433 ? 2.334 41.75 9.016 1 98.31 433 PRO B C 1
ATOM 6948 O O . PRO B 1 433 ? 3.314 41.562 9.742 1 98.31 433 PRO B O 1
ATOM 6951 N N . VAL B 1 434 ? 1.591 42.812 9.094 1 98.25 434 VAL B N 1
ATOM 6952 C CA . VAL B 1 434 ? 2.043 43.906 9.922 1 98.25 434 VAL B CA 1
ATOM 6953 C C . VAL B 1 434 ? 1.064 44.156 11.078 1 98.25 434 VAL B C 1
ATOM 6955 O O . VAL B 1 434 ? 1.424 44.719 12.102 1 98.25 434 VAL B O 1
ATOM 6958 N N . MET B 1 435 ? -0.164 43.688 10.93 1 98.69 435 MET B N 1
ATOM 6959 C CA . MET B 1 435 ? -1.159 43.688 12 1 98.69 435 MET B CA 1
ATOM 6960 C C . MET B 1 435 ? -2.014 42.438 11.969 1 98.69 435 MET B C 1
ATOM 6962 O O . MET B 1 435 ? -2.258 41.875 10.898 1 98.69 435 MET B O 1
ATOM 6966 N N . THR B 1 436 ? -2.404 42.031 13.117 1 98.81 436 THR B N 1
ATOM 6967 C CA . THR B 1 436 ? -3.318 40.906 13.242 1 98.81 436 THR B CA 1
ATOM 6968 C C . THR B 1 436 ? -4.496 41.25 14.148 1 98.81 436 THR B C 1
ATOM 6970 O O . THR B 1 436 ? -4.305 41.781 15.242 1 98.81 436 THR B O 1
ATOM 6973 N N . ILE B 1 437 ? -5.672 41.062 13.672 1 98.81 437 ILE B N 1
ATOM 6974 C CA . ILE B 1 437 ? -6.914 41.25 14.414 1 98.81 437 ILE B CA 1
ATOM 6975 C C . ILE B 1 437 ? -7.574 39.906 14.672 1 98.81 437 ILE B C 1
ATOM 6977 O O . ILE B 1 437 ? -7.746 39.125 13.75 1 98.81 437 ILE B O 1
ATOM 6981 N N . SER B 1 438 ? -7.859 39.625 15.906 1 98.75 438 SER B N 1
ATOM 6982 C CA . SER B 1 438 ? -8.555 38.406 16.297 1 98.75 438 SER B CA 1
ATOM 6983 C C . SER B 1 438 ? -9.859 38.688 17.016 1 98.75 438 SER B C 1
ATOM 6985 O O . SER B 1 438 ? -9.867 39.344 18.062 1 98.75 438 SER B O 1
ATOM 6987 N N . ARG B 1 439 ? -10.961 38.281 16.438 1 98.44 439 ARG B N 1
ATOM 6988 C CA . ARG B 1 439 ? -12.297 38.562 16.953 1 98.44 439 ARG B CA 1
ATOM 6989 C C . ARG B 1 439 ? -12.492 40.031 17.25 1 98.44 439 ARG B C 1
ATOM 6991 O O . ARG B 1 439 ? -12.977 40.406 18.312 1 98.44 439 ARG B O 1
ATOM 6998 N N . GLY B 1 440 ? -11.969 40.812 16.375 1 98.31 440 GLY B N 1
ATOM 6999 C CA . GLY B 1 440 ? -12.219 42.25 16.438 1 98.31 440 GLY B CA 1
ATOM 7000 C C . GLY B 1 440 ? -11.203 43 17.266 1 98.31 440 GLY B C 1
ATOM 7001 O O . GLY B 1 440 ? -11.188 44.25 17.281 1 98.31 440 GLY B O 1
ATOM 7002 N N . ASP B 1 441 ? -10.328 42.344 17.922 1 97.94 441 ASP B N 1
ATOM 7003 C CA . ASP B 1 441 ? -9.305 43 18.734 1 97.94 441 ASP B CA 1
ATOM 7004 C C . ASP B 1 441 ? -7.973 43.062 18 1 97.94 441 ASP B C 1
ATOM 7006 O O . ASP B 1 441 ? -7.535 42.062 17.406 1 97.94 441 ASP B O 1
ATOM 7010 N N . LEU B 1 442 ? -7.371 44.219 17.984 1 98.38 442 LEU B N 1
ATOM 7011 C CA . LEU B 1 442 ? -5.992 44.312 17.516 1 98.38 442 LEU B CA 1
ATOM 7012 C C . LEU B 1 442 ? -5.047 43.594 18.484 1 98.38 442 LEU B C 1
ATOM 7014 O O . LEU B 1 442 ? -4.836 44.031 19.609 1 98.38 442 LEU B O 1
ATOM 7018 N N . VAL B 1 443 ? -4.469 42.5 18.078 1 98.44 443 VAL B N 1
ATOM 7019 C CA . VAL B 1 443 ? -3.688 41.688 18.984 1 98.44 443 VAL B CA 1
ATOM 7020 C C . VAL B 1 443 ? -2.201 41.812 18.672 1 98.44 443 VAL B C 1
ATOM 7022 O O . VAL B 1 443 ? -1.35 41.5 19.5 1 98.44 443 VAL B O 1
ATOM 7025 N N . TRP B 1 444 ? -1.861 42.188 17.469 1 97.62 444 TRP B N 1
ATOM 7026 C CA . TRP B 1 444 ? -0.494 42.438 17.016 1 97.62 444 TRP B CA 1
ATOM 7027 C C . TRP B 1 444 ? -0.421 43.656 16.125 1 97.62 444 TRP B C 1
ATOM 7029 O O . TRP B 1 444 ? -1.218 43.812 15.203 1 97.62 444 TRP B O 1
ATOM 7039 N N . ASP B 1 445 ? 0.476 44.594 16.438 1 97.62 445 ASP B N 1
ATOM 7040 C CA . ASP B 1 445 ? 0.679 45.812 15.68 1 97.62 445 ASP B CA 1
ATOM 7041 C C . ASP B 1 445 ? 2.164 46.062 15.414 1 97.62 445 ASP B C 1
ATOM 7043 O O . ASP B 1 445 ? 2.826 46.75 16.188 1 97.62 445 ASP B O 1
ATOM 7047 N N . ASP B 1 446 ? 2.693 45.625 14.328 1 90.81 446 ASP B N 1
ATOM 7048 C CA . ASP B 1 446 ? 4.016 45.781 13.727 1 90.81 446 ASP B CA 1
ATOM 7049 C C . ASP B 1 446 ? 5.102 45.844 14.797 1 90.81 446 ASP B C 1
ATOM 7051 O O . ASP B 1 446 ? 5.855 46.812 14.883 1 90.81 446 ASP B O 1
ATOM 7055 N N . GLY B 1 447 ? 5.242 44.75 15.531 1 90.25 447 GLY B N 1
ATOM 7056 C CA . GLY B 1 447 ? 6.309 44.625 16.5 1 90.25 447 GLY B CA 1
ATOM 7057 C C . GLY B 1 447 ? 5.828 44.719 17.938 1 90.25 447 GLY B C 1
ATOM 7058 O O . GLY B 1 447 ? 6.586 44.469 18.875 1 90.25 447 GLY B O 1
ATOM 7059 N N . LYS B 1 448 ? 4.535 45.031 18.094 1 97 448 LYS B N 1
ATOM 7060 C CA . LYS B 1 448 ? 3.984 45.156 19.438 1 97 448 LYS B CA 1
ATOM 7061 C C . LYS B 1 448 ? 2.895 44.125 19.688 1 97 448 LYS B C 1
ATOM 7063 O O . LYS B 1 448 ? 1.867 44.125 19 1 97 448 LYS B O 1
ATOM 7068 N N . VAL B 1 449 ? 3.166 43.344 20.688 1 97.69 449 VAL B N 1
ATOM 7069 C CA . VAL B 1 449 ? 2.172 42.375 21.094 1 97.69 449 VAL B CA 1
ATOM 7070 C C . VAL B 1 449 ? 1.123 43.031 21.984 1 97.69 449 VAL B C 1
ATOM 7072 O O . VAL B 1 449 ? 1.457 43.625 23.016 1 97.69 449 VAL B O 1
ATOM 7075 N N . LEU B 1 450 ? -0.12 42.938 21.578 1 98 450 LEU B N 1
ATOM 7076 C CA . LEU B 1 450 ? -1.184 43.594 22.328 1 98 450 LEU B CA 1
ATOM 7077 C C . LEU B 1 450 ? -2.105 42.562 22.984 1 98 450 LEU B C 1
ATOM 7079 O O . LEU B 1 450 ? -2.904 42.906 23.859 1 98 450 LEU B O 1
ATOM 7083 N N . SER B 1 451 ? -1.881 41.344 22.625 1 96.88 451 SER B N 1
ATOM 7084 C CA . SER B 1 451 ? -2.695 40.281 23.188 1 96.88 451 SER B CA 1
ATOM 7085 C C . SER B 1 451 ? -2.209 39.875 24.594 1 96.88 451 SER B C 1
ATOM 7087 O O . SER B 1 451 ? -1.046 40.094 24.922 1 96.88 451 SER B O 1
ATOM 7089 N N . GLU B 1 452 ? -3.111 39.375 25.422 1 96.94 452 GLU B N 1
ATOM 7090 C CA . GLU B 1 452 ? -2.783 38.781 26.703 1 96.94 452 GLU B CA 1
ATOM 7091 C C . GLU B 1 452 ? -3.055 37.281 26.703 1 96.94 452 GLU B C 1
ATOM 7093 O O . GLU B 1 452 ? -3.996 36.812 26.062 1 96.94 452 GLU B O 1
ATOM 7098 N N . PRO B 1 453 ? -2.158 36.531 27.453 1 97.5 453 PRO B N 1
ATOM 7099 C CA . PRO B 1 453 ? -2.451 35.094 27.578 1 97.5 453 PRO B CA 1
ATOM 7100 C C . PRO B 1 453 ? -3.844 34.844 28.141 1 97.5 453 PRO B C 1
ATOM 7102 O O . PRO B 1 453 ? -4.297 35.531 29.047 1 97.5 453 PRO B O 1
ATOM 7105 N N . GLY B 1 454 ? -4.477 33.812 27.578 1 98.06 454 GLY B N 1
ATOM 7106 C CA . GLY B 1 454 ? -5.781 33.406 28.094 1 98.06 454 GLY B CA 1
ATOM 7107 C C . GLY B 1 454 ? -6.93 34.062 27.328 1 98.06 454 GLY B C 1
ATOM 7108 O O . GLY B 1 454 ? -8.094 33.719 27.578 1 98.06 454 GLY B O 1
ATOM 7109 N N . ARG B 1 455 ? -6.613 34.906 26.391 1 97.56 455 ARG B N 1
ATOM 7110 C CA . ARG B 1 455 ? -7.645 35.562 25.594 1 97.56 455 ARG B CA 1
ATOM 7111 C C . ARG B 1 455 ? -8.273 34.594 24.594 1 97.56 455 ARG B C 1
ATOM 7113 O O . ARG B 1 455 ? -9.461 34.688 24.297 1 97.56 455 ARG B O 1
ATOM 7120 N N . GLY B 1 456 ? -7.406 33.75 24.016 1 98.19 456 GLY B N 1
ATOM 7121 C CA . GLY B 1 456 ? -7.891 32.781 23.047 1 98.19 456 GLY B CA 1
ATOM 7122 C C . GLY B 1 456 ? -8.961 31.859 23.578 1 98.19 456 GLY B C 1
ATOM 7123 O O . GLY B 1 456 ? -8.984 31.562 24.781 1 98.19 456 GLY B O 1
ATOM 7124 N N . GLN B 1 457 ? -9.812 31.391 22.719 1 98.12 457 GLN B N 1
ATOM 7125 C CA . GLN B 1 457 ? -10.93 30.531 23.125 1 98.12 457 GLN B CA 1
ATOM 7126 C C . GLN B 1 457 ? -10.922 29.219 22.359 1 98.12 457 GLN B C 1
ATOM 7128 O O . GLN B 1 457 ? -10.547 29.188 21.188 1 98.12 457 GLN B O 1
ATOM 7133 N N . PHE B 1 458 ? -11.352 28.203 23.125 1 98.69 458 PHE B N 1
ATOM 7134 C CA . PHE B 1 458 ? -11.648 26.953 22.438 1 98.69 458 PHE B CA 1
ATOM 7135 C C . PHE B 1 458 ? -12.891 27.094 21.562 1 98.69 458 PHE B C 1
ATOM 7137 O O . PHE B 1 458 ? -13.938 27.531 22.031 1 98.69 458 PHE B O 1
ATOM 7144 N N . ILE B 1 459 ? -12.766 26.766 20.266 1 98.62 459 ILE B N 1
ATOM 7145 C CA . ILE B 1 459 ? -13.891 26.812 19.344 1 98.62 459 ILE B CA 1
ATOM 7146 C C . ILE B 1 459 ? -14.477 25.422 19.156 1 98.62 459 ILE B C 1
ATOM 7148 O O . ILE B 1 459 ? -13.766 24.5 18.734 1 98.62 459 ILE B O 1
ATOM 7152 N N . VAL B 1 460 ? -15.75 25.219 19.469 1 98.5 460 VAL B N 1
ATOM 7153 C CA . VAL B 1 460 ? -16.484 23.984 19.172 1 98.5 460 VAL B CA 1
ATOM 7154 C C . VAL B 1 460 ? -16.656 23.844 17.656 1 98.5 460 VAL B C 1
ATOM 7156 O O . VAL B 1 460 ? -17.469 24.547 17.062 1 98.5 460 VAL B O 1
ATOM 7159 N N . ARG B 1 461 ? -15.969 22.906 17.094 1 98.69 461 ARG B N 1
ATOM 7160 C CA . ARG B 1 461 ? -15.977 22.766 15.641 1 98.69 461 ARG B CA 1
ATOM 7161 C C . ARG B 1 461 ? -17.156 21.922 15.18 1 98.69 461 ARG B C 1
ATOM 7163 O O . ARG B 1 461 ? -17.562 20.984 15.883 1 98.69 461 ARG B O 1
ATOM 7170 N N . GLN B 1 462 ? -17.594 22.234 14.023 1 98.31 462 GLN B N 1
ATOM 7171 C CA . GLN B 1 462 ? -18.641 21.438 13.414 1 98.31 462 GLN B CA 1
ATOM 7172 C C . GLN B 1 462 ? -18.078 20.219 12.711 1 98.31 462 GLN B C 1
ATOM 7174 O O . GLN B 1 462 ? -16.891 20.188 12.352 1 98.31 462 GLN B O 1
ATOM 7179 N N . ARG B 1 463 ? -18.922 19.234 12.594 1 97.81 463 ARG B N 1
ATOM 7180 C CA . ARG B 1 463 ? -18.531 18.078 11.773 1 97.81 463 ARG B CA 1
ATOM 7181 C C . ARG B 1 463 ? -18.344 18.484 10.32 1 97.81 463 ARG B C 1
ATOM 7183 O O . ARG B 1 463 ? -19.203 19.156 9.734 1 97.81 463 ARG B O 1
ATOM 7190 N N . PRO B 1 464 ? -17.203 18.109 9.773 1 96.56 464 PRO B N 1
ATOM 7191 C CA . PRO B 1 464 ? -16.938 18.562 8.398 1 96.56 464 PRO B CA 1
ATOM 7192 C C . PRO B 1 464 ? -17.766 17.797 7.371 1 96.56 464 PRO B C 1
ATOM 7194 O O . PRO B 1 464 ? -17.953 18.266 6.242 1 96.56 464 PRO B O 1
ATOM 7197 N N . PHE B 1 465 ? -18.25 16.562 7.746 1 96.81 465 PHE B N 1
ATOM 7198 C CA . PHE B 1 465 ? -19.047 15.734 6.848 1 96.81 465 PHE B CA 1
ATOM 7199 C C . PHE B 1 465 ? -20.328 15.289 7.523 1 96.81 465 PHE B C 1
ATOM 7201 O O . PHE B 1 465 ? -20.406 15.219 8.75 1 96.81 465 PHE B O 1
ATOM 7208 N N . PRO B 1 466 ? -21.344 15.062 6.719 1 96.38 466 PRO B N 1
ATOM 7209 C CA . PRO B 1 466 ? -22.531 14.477 7.324 1 96.38 466 PRO B CA 1
ATOM 7210 C C . PRO B 1 466 ? -22.281 13.094 7.918 1 96.38 466 PRO B C 1
ATOM 7212 O O . PRO B 1 466 ? -21.656 12.25 7.277 1 96.38 466 PRO B O 1
ATOM 7215 N N . PRO B 1 467 ? -22.703 12.922 9.164 1 96.06 467 PRO B N 1
ATOM 7216 C CA . PRO B 1 467 ? -22.594 11.562 9.703 1 96.06 467 PRO B CA 1
ATOM 7217 C C . PRO B 1 467 ? -23.328 10.531 8.852 1 96.06 467 PRO B C 1
ATOM 7219 O O . PRO B 1 467 ? -24.406 10.812 8.32 1 96.06 467 PRO B O 1
ATOM 7222 N N . GLN B 1 468 ? -22.734 9.414 8.648 1 94 468 GLN B N 1
ATOM 7223 C CA . GLN B 1 468 ? -23.344 8.312 7.91 1 94 468 GLN B CA 1
ATOM 7224 C C . GLN B 1 468 ? -23.625 7.125 8.828 1 94 468 GLN B C 1
ATOM 7226 O O . GLN B 1 468 ? -22.734 6.316 9.102 1 94 468 GLN B O 1
ATOM 7231 N N . GLN B 1 469 ? -24.844 6.969 9.148 1 88.56 469 GLN B N 1
ATOM 7232 C CA . GLN B 1 469 ? -25.219 5.938 10.117 1 88.56 469 GLN B CA 1
ATOM 7233 C C . GLN B 1 469 ? -25.391 4.586 9.438 1 88.56 469 GLN B C 1
ATOM 7235 O O . GLN B 1 469 ? -25.344 3.543 10.102 1 88.56 469 GLN B O 1
ATOM 7240 N N . GLY B 1 470 ? -25.562 4.629 8.18 1 88.25 470 GLY B N 1
ATOM 7241 C CA . GLY B 1 470 ? -25.719 3.377 7.453 1 88.25 470 GLY B CA 1
ATOM 7242 C C . GLY B 1 470 ? -24.406 2.643 7.246 1 88.25 470 GLY B C 1
ATOM 7243 O O . GLY B 1 470 ? -23.328 3.227 7.402 1 88.25 470 GLY B O 1
ATOM 7244 N N . LEU B 1 471 ? -24.484 1.385 6.934 1 90.19 471 LEU B N 1
ATOM 7245 C CA . LEU B 1 471 ? -23.312 0.559 6.645 1 90.19 471 LEU B CA 1
ATOM 7246 C C . LEU B 1 471 ? -22.656 0.989 5.34 1 90.19 471 LEU B C 1
ATOM 7248 O O . LEU B 1 471 ? -23.328 1.502 4.438 1 90.19 471 LEU B O 1
ATOM 7252 N N . SER B 1 472 ? -21.406 0.869 5.316 1 90.62 472 SER B N 1
ATOM 7253 C CA . SER B 1 472 ? -20.734 1.02 4.027 1 90.62 472 SER B CA 1
ATOM 7254 C C . SER B 1 472 ? -21.281 0.031 3.002 1 90.62 472 SER B C 1
ATOM 7256 O O . SER B 1 472 ? -21.922 -0.959 3.363 1 90.62 472 SER B O 1
ATOM 7258 N N . LYS B 1 473 ? -21.047 0.251 1.724 1 91.69 473 LYS B N 1
ATOM 7259 C CA . LYS B 1 473 ? -21.562 -0.583 0.64 1 91.69 473 LYS B CA 1
ATOM 7260 C C . LYS B 1 473 ? -21.094 -2.029 0.793 1 91.69 473 LYS B C 1
ATOM 7262 O O . LYS B 1 473 ? -21.875 -2.963 0.575 1 91.69 473 LYS B O 1
ATOM 7267 N N . VAL B 1 474 ? -19.812 -2.186 1.161 1 91.69 474 VAL B N 1
ATOM 7268 C CA . VAL B 1 474 ? -19.25 -3.531 1.242 1 91.69 474 VAL B CA 1
ATOM 7269 C C . VAL B 1 474 ? -19.922 -4.305 2.375 1 91.69 474 VAL B C 1
ATOM 7271 O O . VAL B 1 474 ? -20.172 -5.504 2.248 1 91.69 474 VAL B O 1
ATOM 7274 N N . LEU B 1 475 ? -20.234 -3.621 3.463 1 93.19 475 LEU B N 1
ATOM 7275 C CA . LEU B 1 475 ? -20.859 -4.281 4.602 1 93.19 475 LEU B CA 1
ATOM 7276 C C . LEU B 1 475 ? -22.359 -4.48 4.363 1 93.19 475 LEU B C 1
ATOM 7278 O O . LEU B 1 475 ? -22.969 -5.383 4.938 1 93.19 475 LEU B O 1
ATOM 7282 N N . ALA B 1 476 ? -22.969 -3.607 3.484 1 90.81 476 ALA B N 1
ATOM 7283 C CA . ALA B 1 476 ? -24.391 -3.678 3.193 1 90.81 476 ALA B CA 1
ATOM 7284 C C . ALA B 1 476 ? -24.688 -4.793 2.197 1 90.81 476 ALA B C 1
ATOM 7286 O O . ALA B 1 476 ? -25.844 -5.23 2.076 1 90.81 476 ALA B O 1
ATOM 7287 N N . SER B 1 477 ? -23.719 -5.328 1.436 1 82.19 477 SER B N 1
ATOM 7288 C CA . SER B 1 477 ? -23.922 -6.34 0.403 1 82.19 477 SER B CA 1
ATOM 7289 C C . SER B 1 477 ? -24.375 -7.66 1.007 1 82.19 477 SER B C 1
ATOM 7291 O O . SER B 1 477 ? -24.109 -7.945 2.174 1 82.19 477 SER B O 1
#

Organism: NCBI:txid484088

Nearest PDB structures (foldseek):
  4gz7-assembly1_A  TM=9.668E-01  e=6.547E-56  Tetraodon nigroviridis
  2ftw-assembly1_A  TM=9.632E-01  e=2.499E-55  Dictyostelium discoideum
  5nks-assembly1_A  TM=9.505E-01  e=1.083E-54  Homo sapiens
  4b90-assembly1_A  TM=9.455E-01  e=1.010E-53  Homo sapiens
  5mle-assembly1_C  TM=9.576E-01  e=2.283E-51  Homo sapiens

=== Feature glossary ===
Legend for the data blocks above and below:

— What the protein is —

The amino-acid sequence is the protein's primary structure: the linear order of residues from the N-terminus to the C-terminus, written in one-letter code. Everything else here — the 3D coordinates, the secondary structure, the domain annotations — is ultimately a consequence of this string.

Functional annotations link the protein to curated databases. InterPro entries identify conserved domains and families by matching the sequence against member-database signatures (Pfam, PROSITE, CDD, …). Gene Ontology (GO) terms describe molecular function, biological process, and cellular component in a controlled vocabulary. CATH places the structure in a hierarchical fold classification (Class/Architecture/Topology/Homologous-superfamily). The organism is the source species.

— Where its atoms are —

Atomic coordinates in PDBx/mmCIF format — the same representation the Protein Data Bank distributes. Each line of the _atom_site loop places one backbone atom in Cartesian space (units: ångströms, origin: arbitrary).

The six renders are orthographic views along the three Cartesian axes in both directions. Representation (cartoon, sticks, or surface) and color scheme (sequence-rainbow or by-chain) vary across proteins so the training set covers all the common visualization conventions.

— Local backbone conformation —

Eight-state secondary structure (DSSP): H is the canonical α-helix, G the tighter 3₁₀-helix, I the wider π-helix; E/B are β-structure, T and S are turns and bends, and '-' is everything else. DSSP derives these from the pattern of main-chain N–H···O=C hydrogen bonds, not from the sequence.

Three-state secondary structure (P-SEA) collapses the eight DSSP classes into helix (a), strand (b), and coil (c). P-SEA assigns these from Cα geometry alone — distances and angles — without requiring backbone oxygens, so it works on any Cα trace.

φ (phi) and ψ (psi) are the two rotatable backbone dihedrals per residue: φ is the C(i-1)–N–Cα–C torsion, ψ is the N–Cα–C–N(i+1) torsion, both in degrees on (−180°, 180°]. α-helical residues cluster near (−60°, −45°); β-strand residues near (−120°, +130°). A Ramachandran plot is simply a scatter of (φ, ψ) for every residue.

— Global shape and packing —

The geometric summary reports three shape descriptors. Rg (radius of gyration) measures how spread out the Cα atoms are about their centre of mass; compact globular proteins have small Rg, elongated or unfolded ones large. Cα contacts (<8 Å, |i−j|>4) count long-range residue pairs in spatial proximity — high for tightly packed folds, near zero for rods or random coil. The bounding-box extents give the protein's footprint along x, y, z in Å.

SASA measures how much of the protein is reachable by solvent. It is computed by rolling a water-sized probe over the atomic surface and summing the exposed area (Å²). Per-residue SASA distinguishes core (buried, low SASA) from surface (exposed, high SASA) residues; total SASA is a whole-molecule size measure.

Plot images: a contact map (which residues are close in 3D, as an N×N binary image), a Ramachandran scatter (backbone torsion angles, revealing secondary-structure composition at a glance), and — for AlphaFold structures — a PAE heatmap (pairwise prediction confidence).

— Structural neighborhood —

A 3Di character summarizes, for each residue, the relative orientation of the Cα frame of its nearest spatial neighbor. Because it encodes fold topology rather than chemistry, 3Di alignments detect remote structural similarity that sequence alignment misses.

The Foldseek neighbor list gives the closest experimentally determined structures in the PDB, ranked by structural alignment. TM-score near 1 means near-identical fold; near 0.3 means only rough topology match. This is how one finds what a novel AlphaFold prediction most resembles in the solved-structure universe.

— Confidence and disorder —

For AlphaFold models, the B-factor field carries pLDDT — the model's own estimate of local accuracy on a 0–100 scale. Regions with pLDDT<50 should be treated as essentially unmodeled; they often correspond to intrinsically disordered segments.

Crystallographic B-factors measure how much each atom's electron density is smeared out, in Å². They rise in mobile loops and surface residues and fall in the buried interior. In AlphaFold models this column is repurposed to hold pLDDT instead.

Predicted Aligned Error (PAE) is an AlphaFold confidence matrix: entry (i, j) is the expected error in the position of residue j, in ångströms, when the prediction is superimposed on the true structure at residue i. Low PAE within a block of residues means that block is internally rigid and well-predicted; high PAE between two blocks means their relative placement is uncertain even if each block individually is confident.